Protein AF-A0A2D5YYV5-F1 (afdb_monomer)

pLDDT: mean 81.86, std 18.94, range [24.09, 98.69]

Secondary structure (DSSP, 8-state):
--------------------SSSS--SS---TT-PPPTTPPP----SS-THHHHHHHHHHHHHS----HHHHHHHHHHHSSSPBPHHHHHHHHHHHHHHHHHHHHHHHHHHHHTT-SSB-HHHHHHHHTTTEEEEE-TTS-EEEEETTS-EEEE-HHHHHHHHHSTHHHHHHHHHHHHHHHS-S-PPPPBPHHHHHHHHHHHHHHHHHHHHHHHHHHHHTT-SSB-HHHHHHHHHHHS-GGG---HHHHHHHHHHH--HHHHHHHHHHHHHHHHHHHHHHHHHH---HHHHHHHHHHHIIIIIS-SPPPS-HHHHHHHHHHHHHHHHHHHHHHHHHHHHHHHHTT-SEE-HHHHHHHHHHHS-EEE-TT--EEE-TTS-GGG-EEE-HHHHHHHHTTTHHHHHHHHHHTT----SSEE-HHHHHHHHHHHHHHHHHHHHHHHHHHHHSTT--S--HHHHHHHHHHHHHHHHHHHHS--------PPP---------SS-SEEE-HHHH----BB---HHHHHHHHHHHHH-S---SPPP-------EEEE-SSSSSSPEEEEEETTEEEEEEE-SSS-EEE-HHHH----B-TTSSB-EEEEEEEE-SSSSSS-EEEEEEESSPPEEEEEEETTEEEE-HHHH----TTSBEEEEEEE-SSSSSS-EEEEEE---GGGT----S-TT---SPPPEEEEE-STT-EEE--TTTS----SEEEEEEEE-SS-SSS-EEEEEEEES--EEEEE-STT-EEE-HHHHT------B---EEE-TTSSSSPEEEE-BEEE----S-----BTTB-----HHHHHTPPEEE--EEEEEE-TTSS--EEEE---BTTTTS-S-SEEEEEEE-SSSSSS-EEEEEE---TT-TT-----EE-TTSPEEP-------EE-EEEEE-SSSEEE-HHHHS---EE-EEEEEEE-SSSSSS-EEEEEEBTSB-EEEEE----TTSEEEEEEEE--GGGT--TT-TT-EEEEE-GGG-EEEEE--SSBTTTEE--SSEEEEEET-S-EEEEEE-TTS-EEEEEEEPSSEEEEEETT-SSPEETT--------

Solvent-accessible surface area (backbone atoms only — not comparable to full-atom values): 56482 Å² total; per-residue (Å²): 135,86,90,90,82,86,90,84,92,80,90,85,80,86,90,84,81,89,87,90,85,85,87,88,84,85,88,84,79,94,72,97,81,78,84,82,78,92,81,76,81,85,80,92,81,66,89,90,67,73,54,46,57,54,49,52,48,37,55,51,26,38,75,44,70,61,72,49,50,65,60,44,58,46,52,53,36,43,73,15,61,38,37,62,34,70,63,21,57,53,48,48,52,51,55,52,29,35,46,49,52,49,47,46,47,53,14,22,53,47,17,53,74,71,71,40,86,44,18,36,32,89,37,37,50,74,56,44,60,68,33,36,48,78,49,76,45,96,87,65,28,39,37,40,39,24,72,72,69,43,71,43,79,40,49,62,63,59,51,53,58,54,68,64,46,66,55,49,54,39,33,51,51,37,47,50,37,49,44,58,24,33,69,58,91,63,60,49,51,58,38,65,51,21,48,50,45,51,31,56,49,47,48,55,51,50,54,48,22,46,51,48,15,28,55,48,20,62,73,72,56,40,52,36,27,38,44,67,49,40,48,54,26,37,61,48,42,47,59,78,91,55,66,63,71,59,67,67,47,53,54,37,32,56,72,47,46,46,73,66,32,51,55,57,37,49,48,53,47,56,48,50,47,53,42,49,49,51,16,30,49,59,58,63,68,66,55,75,71,57,53,55,54,48,51,55,50,40,44,29,66,54,32,18,66,36,50,61,52,90,48,68,68,60,40,49,50,35,52,51,50,50,54,55,48,47,27,51,47,37,41,50,42,54,51,44,9,35,51,45,16,51,74,72,63,41,54,49,19,44,50,66,25,27,51,54,23,36,42,67,62,57,35,61,49,69,51,97,76,51,29,36,34,32,30,72,56,46,58,78,93,68,38,46,76,44,51,34,66,49,46,46,72,47,53,69,68,35,52,33,50,53,33,44,51,59,22,64,79,67,56,73,94,66,86,43,37,65,34,56,62,14,49,37,48,48,32,43,46,38,39,51,50,60,35,48,42,40,30,45,16,26,51,60,37,68,72,37,90,83,57,80,49,64,48,59,67,34,50,60,48,21,56,54,48,51,52,48,45,32,54,51,30,74,69,36,63,78,57,68,72,74,59,67,51,36,59,39,54,90,78,82,72,76,82,81,90,70,48,39,25,42,83,39,27,88,74,20,56,62,75,58,57,24,37,72,27,67,68,61,51,47,50,53,53,52,56,63,76,71,49,98,64,89,58,65,61,51,72,82,63,76,71,55,21,8,24,26,29,36,53,56,51,70,84,78,38,46,20,41,42,39,34,10,15,77,39,69,44,37,30,44,44,72,42,68,42,42,36,45,82,43,39,83,77,16,52,73,75,53,71,37,100,83,81,45,48,44,42,31,24,16,45,41,81,45,38,53,65,58,80,82,41,46,20,41,38,33,29,17,42,52,33,55,34,43,33,29,42,41,76,52,76,48,23,39,44,84,38,37,93,69,18,55,75,48,34,64,71,35,30,43,25,20,51,33,39,38,39,62,72,51,70,19,43,46,19,44,37,40,29,17,44,24,45,51,93,81,69,49,74,88,56,93,44,55,77,23,57,85,30,36,55,20,42,35,28,44,50,77,52,84,57,26,36,41,79,55,28,86,85,14,61,60,48,52,26,22,23,24,35,12,28,33,64,45,50,64,78,72,79,64,43,48,19,40,40,40,26,9,43,33,4,41,26,39,33,31,43,50,74,51,91,65,31,36,45,77,43,12,81,74,29,66,57,41,59,53,42,31,19,24,14,33,27,76,43,43,52,58,65,80,80,42,62,19,40,37,34,28,13,48,40,74,76,60,94,60,70,86,88,63,78,66,49,103,87,38,75,82,72,73,55,37,68,40,47,33,68,38,52,66,31,34,45,32,43,44,30,38,54,39,45,98,85,81,49,75,69,34,50,37,78,43,73,54,30,60,27,43,51,29,62,64,41,48,32,28,15,38,51,73,44,42,56,76,19,54,43,40,65,23,42,43,36,30,6,25,40,63,85,64,38,46,53,39,34,78,50,76,47,86,42,102,80,79,53,76,51,76,52,68,75,75,54,54,58,27,50,21,39,33,28,42,48,44,88,31,23,32,39,74,37,23,83,61,30,48,69,42,48,72,31,24,25,39,10,51,29,53,45,45,39,49,71,80,72,45,45,22,41,42,35,35,17,57,77,35,57,39,45,33,30,42,56,64,55,84,47,96,74,33,24,23,36,36,40,36,57,33,36,41,49,96,71,23,20,28,34,63,30,44,60,20,36,38,43,36,40,42,63,99,76,43,55,46,67,49,65,29,52,42,28,32,19,18,24,10,16,52,41,64,54,45,77,40,25,44,18,77,38,75,41,32,32,41,37,38,36,39,44,63,63,52,79,50,78,49,71,72,44,60,49,75,40,46,34,41,40,49,75,92,57,96,67,72,42,55,70,93,60,82,84,79,78,81,86,127

Radius of gyration: 33.32 Å; Cα contacts (8 Å, |Δi|>4): 2437; chains: 1; bounding box: 84×85×121 Å

Foldseek 3Di:
DDDDDDDDDDDDDDDDDDDDDPDPDPPDDDDPDDDDDPDDDDDPPDPDDLPQLLVVLLVLCLVFPVDFDVLLQLLLCQLFLFHADPQQVQLLLVLLLLLLLLLQQQLLVVCVVVVHLARAQVSRVVVLVQQWDWDADPVRWIWIAGPLGDIDTHHPLSLVSLLSDCSSSLSNLLNQLLLLLLQDDRGRHHHNRRSVNSSSSSSVLSSQLSHQLSVVCLVVLPLHSYNVSSVVSSCSRGPPVSGDDVVVSQVSSLVNGDPVSLVSSQVSLVSVLVSSLVSLCSLQVDDPVVLVVLVLVLLCVAQQVAAADPDPVQSVVQVVLLLVVLLVVLLQLVVQLLVQCVVVSGQARGQVSSVVSLCLQFNWDADSQRWIWTLVLDDPVLIDTRGVVSLCSQVSNSSLSVSNVVNVVPDDDRRHHYRSNSSSSSSSSSSVVSRQQSNQLSVVQVVDPPHRHRGSVSSVVSSVSSRVSSVCSVVRPPPPQPCLFQDDDADPDPPPDAFQKDFCCVVQQFFDAAEAAPVVVVVQVVVVVPDPDPQAFGAFDDQAWAKEWAPQQVPPFIWIWIDHNQGIWTWDFPLASHTDTCPVVQADDQQDPVRGGFRWHFWFWADQQLPPHIWIWTWTAQWQTWTWDGPHRNHTDTCRVQQARTRHQFAWADKFWDDQALLQGIKIKTATQARPSVPDHWDQDFATQRGFFIWTWDRPHPNYTDTPPVQQQSRRRARFFEKWWAQQFPPLGIWIWTDHLAHWTFTWDRPHPSHTDTCCVQQVRGTRFRWQFWEWFQRSLLQGIKIKTWGKDWDDPPDSPDPDDPPDDDRDRLVSLQSIRIHTFIWTWHFDQPPSGGRHIDTDQLERSGRGNQEQWNWKYWDDQQLAQHIWMKTAYFDDQRGSSHGFDFDCDPVRDGDGDGPGSGWDWIWTFDCHPSGGHTCLVSNNNTDIFQWHYKEWDSRNLLQGIWMWTHGHRGGIITMDGDSRDPQKFKEKEFEAEDSVLSHHGRQQQKKKWKDFPPGRTTIDGQISGGIRSYYYYSIDMHRDRNGQFMKMWIQTSSRDIDIDTRDGTPWYWYYYPPDPDTDTPPDDDPPDDD

Sequence (1078 aa):
MNRHHVAGNHRIASGRAVLWIAVVLAAAGADASAQPPEGAPPGLMIGSDPTAILVELYKLESSRDPKCHSTASRFEGFICGTSLSVDARERRFDLQKELIRKLWIGASRRAATARQPFVSDVHVQPLVDRVLTQSAAESGEKLIKFQTGLEVAISPVREEQYASIAYALRAQLSVQQDFFMSGGDVPLTLEEGGVNALRQAVDAVTLSVLLTADQQARIDNQPQITAETLEKAWRLAVPADLSFDDEAFETKLVQESNEQMRTDGARIVLGIINQKMQSYAKYNAIDPAQRNALLIRNLRQFYARYPLSEDPQRNQQVVQAYQLTVQAFARRLIVEAAMNAERDHRTLIRAGDAEAAVETLIPQTIDDFEDIHVFTKLARDQRLTLEAYDCDSLRDFGFHWEWMYGALSKMPDVKQHLDPFSAEIIAEGISQYAVLLPRMAGMLARQRRDASELTLQHIELAVREIKKCAEDHHNAPERPDGDTKIVSTTSEAPITGDAYFTDVTDASGVTFIHRSCDWLNDFRRKWIGNVSKIDTGGIPTFSGGGIAAEDIDGDGDMDLLMLGGKGLALMLNDGSGNFTDATTESGLDLTNDLDTTSEARQPIIADFDNDGIQDVLITCVGEDHRLFRGVGEARFEDATSSAGLGGNGLIGGPATVFDFDNDGLLDVYIGYFGHYLQGAIPTLDRNNTNALPNRLFRNEGNLQFKDVTAGSGADDPGWTQALAHVDFDRDGLQDLIVANDFGRNAFLRNLGGGKFENLSPRFGIHAAYHSMNVGTTDLNRDGFPDVYISNIATLIKDSRYRLPNVNTPMKLDPKALGDMLVKESDMLYMSQSPDGELLAYQPSDNIERGTMSTGWAWDAEFLDFDNDGDDDLYVVNGANEYSVYFYMVQEETPDDTSVHHYVAHDREMNVFFVNQGGKLINRTVESGAGFAGNSRSTAYLDFDNDGDLDIAVNNFHAPATILRNNTGRPDRGWLSVRLIGDQAQGVNRDAIGARLELTGPDGLAVTREIQGGSGFLSMNPKTQHFGLGGAETVNLTVTWPNGDDQTFNDLQPDRAYTIQIGEDQPRVAGAPVVTNQE

Nearest PDB structures (foldseek):
  9etn-assembly1_A  TM=7.531E-01  e=4.654E-24  Mus musculus
  6ae8-assembly2_B  TM=5.521E-01  e=2.174E-03  Saccharomyces cerevisiae S288C
  7ybf-assembly2_B  TM=5.706E-01  e=3.318E-03  Schizosaccharomyces pombe
  1f1e-assembly1_A-2  TM=6.571E-01  e=3.019E-02  Methanopyrus kandleri
  4ikz-assembly1_A  TM=1.197E-01  e=2.621E-01  Geobacillus kaustophilus

Mean predicted aligned error: 12.0 Å

Structure (mmCIF, N/CA/C/O backbone):
data_AF-A0A2D5YYV5-F1
#
_entry.id   AF-A0A2D5YYV5-F1
#
loop_
_atom_site.group_PDB
_atom_site.id
_atom_site.type_symbol
_atom_site.label_atom_id
_atom_site.label_alt_id
_atom_site.label_comp_id
_atom_site.label_asym_id
_atom_site.label_entity_id
_atom_site.label_seq_id
_atom_site.pdbx_PDB_ins_code
_atom_site.Cartn_x
_atom_site.Cartn_y
_atom_site.Cartn_z
_atom_site.occupancy
_atom_site.B_iso_or_equiv
_atom_site.auth_seq_id
_atom_site.auth_comp_id
_atom_site.auth_asym_id
_atom_site.auth_atom_id
_atom_site.pdbx_PDB_model_num
ATOM 1 N N . MET A 1 1 ? 22.714 54.330 -63.414 1.00 30.06 1 MET A N 1
ATOM 2 C CA . MET A 1 1 ? 23.754 55.383 -63.369 1.00 30.06 1 MET A CA 1
ATOM 3 C C . MET A 1 1 ? 24.703 55.066 -62.220 1.00 30.06 1 MET A C 1
ATOM 5 O O . MET A 1 1 ? 24.202 54.709 -61.167 1.00 30.06 1 MET A O 1
ATOM 9 N N . ASN A 1 2 ? 26.016 55.198 -62.473 1.00 28.48 2 ASN A N 1
ATOM 10 C CA . ASN A 1 2 ? 27.190 55.138 -61.566 1.00 28.48 2 ASN A CA 1
ATOM 11 C C . ASN A 1 2 ? 27.494 53.767 -60.916 1.00 28.48 2 ASN A C 1
ATOM 13 O O . ASN A 1 2 ? 26.729 53.331 -60.072 1.00 28.48 2 ASN A O 1
ATOM 17 N N . ARG A 1 3 ? 28.471 52.930 -61.325 1.00 26.53 3 ARG A N 1
ATOM 18 C CA . ARG A 1 3 ? 29.924 52.997 -61.683 1.00 26.53 3 ARG A CA 1
ATOM 19 C C . ARG A 1 3 ? 30.931 53.166 -60.522 1.00 26.53 3 ARG A C 1
ATOM 21 O O . ARG A 1 3 ? 30.872 54.163 -59.815 1.00 26.53 3 ARG A O 1
ATOM 28 N N . HIS A 1 4 ? 31.930 52.258 -60.569 1.00 29.58 4 HIS A N 1
ATOM 29 C CA . HIS A 1 4 ? 33.327 52.244 -60.049 1.00 29.58 4 HIS A CA 1
ATOM 30 C C . HIS A 1 4 ? 33.581 51.397 -58.785 1.00 29.58 4 HIS A C 1
ATOM 32 O O . HIS A 1 4 ? 32.769 51.439 -57.877 1.00 29.58 4 HIS A O 1
ATOM 38 N N . HIS A 1 5 ? 34.673 50.628 -58.606 1.00 29.86 5 HIS A N 1
ATOM 39 C CA . HIS A 1 5 ? 35.830 50.150 -59.408 1.00 29.86 5 HIS A CA 1
ATOM 40 C C . HIS A 1 5 ? 36.449 48.947 -58.620 1.00 29.86 5 HIS A C 1
ATOM 42 O O . HIS A 1 5 ? 36.472 48.999 -57.401 1.00 29.86 5 HIS A O 1
ATOM 48 N N . VAL A 1 6 ? 36.722 47.784 -59.236 1.00 28.12 6 VAL A N 1
ATOM 49 C CA . VAL A 1 6 ? 38.040 47.198 -59.632 1.00 28.12 6 VAL A CA 1
ATOM 50 C C . VAL A 1 6 ? 38.978 46.636 -58.526 1.00 28.12 6 VAL A C 1
ATOM 52 O O . VAL A 1 6 ? 39.610 47.383 -57.796 1.00 28.12 6 VAL A O 1
ATOM 55 N N . ALA A 1 7 ? 39.118 45.297 -58.591 1.00 26.44 7 ALA A N 1
ATOM 56 C CA . ALA A 1 7 ? 40.290 44.394 -58.495 1.00 26.44 7 ALA A CA 1
ATOM 57 C C . ALA A 1 7 ? 41.169 44.242 -57.231 1.00 26.44 7 ALA A C 1
ATOM 59 O O . ALA A 1 7 ? 41.751 45.191 -56.721 1.00 26.44 7 ALA A O 1
ATOM 60 N N . GLY A 1 8 ? 41.426 42.965 -56.892 1.00 24.55 8 GLY A N 1
ATOM 61 C CA . GLY A 1 8 ? 42.580 42.494 -56.114 1.00 24.55 8 GLY A CA 1
ATOM 62 C C . GLY A 1 8 ? 42.537 40.980 -55.827 1.00 24.55 8 GLY A C 1
ATOM 63 O O . GLY A 1 8 ? 41.692 40.525 -55.071 1.00 24.55 8 GLY A O 1
ATOM 64 N N . ASN A 1 9 ? 43.435 40.208 -56.450 1.00 27.58 9 ASN A N 1
ATOM 65 C CA . ASN A 1 9 ? 43.650 38.758 -56.281 1.00 27.58 9 ASN A CA 1
ATOM 66 C C . ASN A 1 9 ? 44.029 38.349 -54.839 1.00 27.58 9 ASN A C 1
ATOM 68 O O . ASN A 1 9 ? 44.859 39.024 -54.243 1.00 27.58 9 ASN A O 1
ATOM 72 N N . HIS A 1 10 ? 43.575 37.178 -54.357 1.00 25.20 10 HIS A N 1
ATOM 73 C CA . HIS A 1 10 ? 44.430 36.008 -54.050 1.00 25.20 10 HIS A CA 1
ATOM 74 C C . HIS A 1 10 ? 43.665 34.839 -53.379 1.00 25.20 10 HIS A C 1
ATOM 76 O O . HIS A 1 10 ? 42.913 35.021 -52.433 1.00 25.20 10 HIS A O 1
ATOM 82 N N . ARG A 1 11 ? 43.915 33.635 -53.924 1.00 30.14 11 ARG A N 1
ATOM 83 C CA . ARG A 1 11 ? 43.777 32.255 -53.400 1.00 30.14 11 ARG A CA 1
ATOM 84 C C . ARG A 1 11 ? 43.107 32.055 -52.026 1.00 30.14 11 ARG A C 1
ATOM 86 O O . ARG A 1 11 ? 43.686 32.408 -51.006 1.00 30.14 11 ARG A O 1
ATOM 93 N N . ILE A 1 12 ? 42.004 31.297 -52.013 1.00 25.67 12 ILE A N 1
ATOM 94 C CA . ILE A 1 12 ? 41.447 30.649 -50.815 1.00 25.67 12 ILE A CA 1
ATOM 95 C C . ILE A 1 12 ? 41.548 29.128 -50.978 1.00 25.67 12 ILE A C 1
ATOM 97 O O . ILE A 1 12 ? 41.118 28.564 -51.984 1.00 25.67 12 ILE A O 1
ATOM 101 N N . ALA A 1 13 ? 42.169 28.503 -49.980 1.00 25.12 13 ALA A N 1
ATOM 102 C CA . ALA A 1 13 ? 42.233 27.072 -49.745 1.00 25.12 13 ALA A CA 1
ATOM 103 C C . ALA A 1 13 ? 41.055 26.616 -48.864 1.00 25.12 13 ALA A C 1
ATOM 105 O O . ALA A 1 13 ? 40.520 27.401 -48.086 1.00 25.12 13 ALA A O 1
ATOM 106 N N . SER A 1 14 ? 40.734 25.322 -48.982 1.00 25.72 14 SER A N 1
ATOM 107 C CA . SER A 1 14 ? 39.931 24.484 -48.073 1.00 25.72 14 SER A CA 1
ATOM 108 C C . SER A 1 14 ? 38.509 24.950 -47.744 1.00 25.72 14 SER A C 1
ATOM 110 O O . SER A 1 14 ? 38.279 25.769 -46.859 1.00 25.72 14 SER A O 1
ATOM 112 N N . GLY A 1 15 ? 37.543 24.317 -48.414 1.00 27.36 15 GLY A N 1
ATOM 113 C CA . GLY A 1 15 ? 36.145 24.299 -48.010 1.00 27.36 15 GLY A CA 1
ATOM 114 C C . GLY A 1 15 ? 35.883 23.270 -46.909 1.00 27.36 15 GLY A C 1
ATOM 115 O O . GLY A 1 15 ? 36.328 22.129 -46.995 1.00 27.36 15 GLY A O 1
ATOM 116 N N . ARG A 1 16 ? 35.123 23.688 -45.899 1.00 30.28 16 ARG A N 1
ATOM 117 C CA . ARG A 1 16 ? 34.275 22.859 -45.035 1.00 30.28 16 ARG A CA 1
ATOM 118 C C . ARG A 1 16 ? 33.257 23.796 -44.398 1.00 30.28 16 ARG A C 1
ATOM 120 O O . ARG A 1 16 ? 33.619 24.559 -43.514 1.00 30.28 16 ARG A O 1
ATOM 127 N N . ALA A 1 17 ? 32.028 23.762 -44.897 1.00 27.72 17 ALA A N 1
ATOM 128 C CA . ALA A 1 17 ? 30.786 24.024 -44.172 1.00 27.72 17 ALA A CA 1
ATOM 129 C C . ALA A 1 17 ? 29.640 24.111 -45.188 1.00 27.72 17 ALA A C 1
ATOM 131 O O . ALA A 1 17 ? 29.809 24.666 -46.270 1.00 27.72 17 ALA A O 1
ATOM 132 N N . VAL A 1 18 ? 28.467 23.649 -44.758 1.00 27.78 18 VAL A N 1
ATOM 133 C CA . VAL A 1 18 ? 27.148 23.903 -45.356 1.00 27.78 18 VAL A CA 1
ATOM 134 C C . VAL A 1 18 ? 26.774 23.021 -46.558 1.00 27.78 18 VAL A C 1
ATOM 136 O O . VAL A 1 18 ? 26.961 23.411 -47.702 1.00 27.78 18 VAL A O 1
ATOM 139 N N . LEU A 1 19 ? 26.175 21.855 -46.279 1.00 24.09 19 LEU A N 1
ATOM 140 C CA . LEU A 1 19 ? 24.892 21.411 -46.862 1.00 24.09 19 LEU A CA 1
ATOM 141 C C . LEU A 1 19 ? 24.504 20.041 -46.263 1.00 24.09 19 LEU A C 1
ATOM 143 O O . LEU A 1 19 ? 24.960 19.007 -46.734 1.00 24.09 19 LEU A O 1
ATOM 147 N N . TRP A 1 20 ? 23.668 20.020 -45.225 1.00 25.86 20 TRP A N 1
ATOM 148 C CA . TRP A 1 20 ? 22.994 18.800 -44.752 1.00 25.86 20 TRP A CA 1
ATOM 149 C C . TRP A 1 20 ? 21.577 19.164 -44.300 1.00 25.86 20 TRP A C 1
ATOM 151 O O . TRP A 1 20 ? 21.345 19.370 -43.116 1.00 25.86 20 TRP A O 1
ATOM 161 N N . ILE A 1 21 ? 20.657 19.336 -45.263 1.00 29.77 21 ILE A N 1
ATOM 162 C CA . ILE A 1 21 ? 19.220 19.599 -45.010 1.00 29.77 21 ILE A CA 1
ATOM 163 C C . ILE A 1 21 ? 18.253 18.824 -45.949 1.00 29.77 21 ILE A C 1
ATOM 165 O O . ILE A 1 21 ? 17.054 18.881 -45.734 1.00 29.77 21 ILE A O 1
ATOM 169 N N . ALA A 1 22 ? 18.671 18.024 -46.941 1.00 24.95 22 ALA A N 1
ATOM 170 C CA . ALA A 1 22 ? 17.722 17.596 -47.998 1.00 24.95 22 ALA A CA 1
ATOM 171 C C . ALA A 1 22 ? 17.535 16.082 -48.268 1.00 24.95 22 ALA A C 1
ATOM 173 O O . ALA A 1 22 ? 17.058 15.745 -49.346 1.00 24.95 22 ALA A O 1
ATOM 174 N N . VAL A 1 23 ? 17.866 15.157 -47.351 1.00 27.25 23 VAL A N 1
ATOM 175 C CA . VAL A 1 23 ? 17.807 13.695 -47.649 1.00 27.25 23 VAL A CA 1
ATOM 176 C C . VAL A 1 23 ? 16.907 12.872 -46.697 1.00 27.25 23 VAL A C 1
ATOM 178 O O . VAL A 1 23 ? 17.036 11.662 -46.611 1.00 27.25 23 VAL A O 1
ATOM 181 N N . VAL A 1 24 ? 15.913 13.479 -46.032 1.00 28.88 24 VAL A N 1
ATOM 182 C CA . VAL A 1 24 ? 14.883 12.734 -45.254 1.00 28.88 24 VAL A CA 1
ATOM 183 C C . VAL A 1 24 ? 13.462 13.188 -45.630 1.00 28.88 24 VAL A C 1
ATOM 185 O O . VAL A 1 24 ? 12.646 13.520 -44.780 1.00 28.88 24 VAL A O 1
ATOM 188 N N . LEU A 1 25 ? 13.162 13.261 -46.933 1.00 26.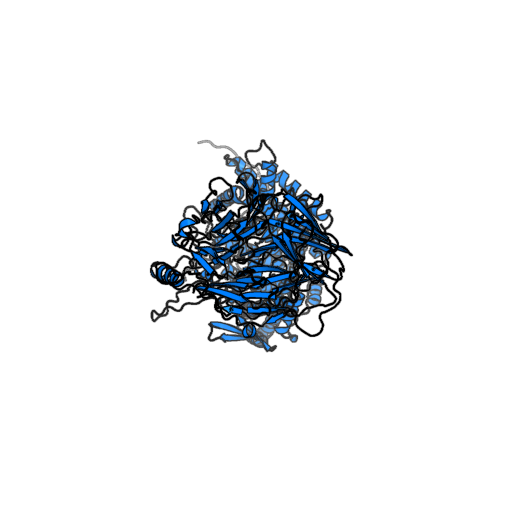41 25 LEU A N 1
ATOM 189 C CA . LEU A 1 25 ? 11.827 13.622 -47.453 1.00 26.41 25 LEU A CA 1
ATOM 190 C C . LEU A 1 25 ? 11.245 12.614 -48.464 1.00 26.41 25 LEU A C 1
ATOM 192 O O . LEU A 1 25 ? 10.357 12.959 -49.234 1.00 26.41 25 LEU A O 1
ATOM 196 N N . ALA A 1 26 ? 11.685 11.354 -48.461 1.00 26.98 26 ALA A N 1
ATOM 197 C CA . ALA A 1 26 ? 11.131 10.335 -49.364 1.00 26.98 26 ALA A CA 1
ATOM 198 C C . ALA A 1 26 ? 10.839 8.994 -48.670 1.00 26.98 26 ALA A C 1
ATOM 200 O O . ALA A 1 26 ? 11.216 7.938 -49.166 1.00 26.98 26 ALA A O 1
ATOM 201 N N . ALA A 1 27 ? 10.154 9.031 -47.524 1.00 28.66 27 ALA A N 1
ATOM 202 C CA . ALA A 1 27 ? 9.586 7.834 -46.899 1.00 28.66 27 ALA A CA 1
ATOM 203 C C . ALA A 1 27 ? 8.212 8.122 -46.265 1.00 28.66 27 ALA A C 1
ATOM 205 O O . ALA A 1 27 ? 7.997 7.885 -45.083 1.00 28.66 27 ALA A O 1
ATOM 206 N N . ALA A 1 28 ? 7.286 8.673 -47.054 1.00 29.97 28 ALA A N 1
ATOM 207 C CA . ALA A 1 28 ? 5.845 8.612 -46.798 1.00 29.97 28 ALA A CA 1
ATOM 208 C C . ALA A 1 28 ? 5.089 9.012 -48.076 1.00 29.97 28 ALA A C 1
ATOM 210 O O . ALA A 1 28 ? 4.964 10.195 -48.381 1.00 29.97 28 ALA A O 1
ATOM 211 N N . GLY A 1 29 ? 4.601 8.036 -48.842 1.00 25.83 29 GLY A N 1
ATOM 212 C CA . GLY A 1 29 ? 3.707 8.293 -49.972 1.00 25.83 29 GLY A CA 1
ATOM 213 C C . GLY A 1 29 ? 3.746 7.184 -51.009 1.00 25.83 29 GLY A C 1
ATOM 214 O O . GLY A 1 29 ? 4.640 7.142 -51.847 1.00 25.83 29 GLY A O 1
ATOM 215 N N . ALA A 1 30 ? 2.773 6.283 -50.950 1.00 27.55 30 ALA A N 1
ATOM 216 C CA . ALA A 1 30 ? 2.517 5.336 -52.020 1.00 27.55 30 ALA A CA 1
ATOM 217 C C . ALA A 1 30 ? 2.065 6.082 -53.291 1.00 27.55 30 ALA A C 1
ATOM 219 O O . ALA A 1 30 ? 1.007 6.701 -53.277 1.00 27.55 30 ALA A O 1
ATOM 220 N N . ASP A 1 31 ? 2.841 5.987 -54.374 1.00 24.48 31 ASP A N 1
ATOM 221 C CA . ASP A 1 31 ? 2.311 5.781 -55.730 1.00 24.48 31 ASP A CA 1
ATOM 222 C C . ASP A 1 31 ? 3.393 5.140 -56.623 1.00 24.48 31 ASP A C 1
ATOM 224 O O . ASP A 1 31 ? 4.500 5.658 -56.787 1.00 24.48 31 ASP A O 1
ATOM 228 N N . ALA A 1 32 ? 3.097 3.964 -57.168 1.00 27.33 32 ALA A N 1
ATOM 229 C CA . ALA A 1 32 ? 4.041 3.124 -57.895 1.00 27.33 32 ALA A CA 1
ATOM 230 C C . ALA A 1 32 ? 4.050 3.466 -59.396 1.00 27.33 32 ALA A C 1
ATOM 232 O O . ALA A 1 32 ? 3.541 2.684 -60.192 1.00 27.33 32 ALA A O 1
ATOM 233 N N . SER A 1 33 ? 4.598 4.617 -59.822 1.00 25.77 33 SER A N 1
ATOM 234 C CA . SER A 1 33 ? 4.831 4.856 -61.270 1.00 25.77 33 SER A CA 1
ATOM 235 C C . SER A 1 33 ? 5.792 5.986 -61.703 1.00 25.77 33 SER A C 1
ATOM 237 O O . SER A 1 33 ? 5.873 6.254 -62.902 1.00 25.77 33 SER A O 1
ATOM 239 N N . ALA A 1 34 ? 6.578 6.630 -60.831 1.00 25.55 34 ALA A N 1
ATOM 240 C CA . ALA A 1 34 ? 7.476 7.720 -61.260 1.00 25.55 34 ALA A CA 1
ATOM 241 C C . ALA A 1 34 ? 8.972 7.345 -61.195 1.00 25.55 34 ALA A C 1
ATOM 243 O O . ALA A 1 34 ? 9.479 6.954 -60.147 1.00 25.55 34 ALA A O 1
ATOM 244 N N . GLN A 1 35 ? 9.686 7.474 -62.323 1.00 27.08 35 GLN A N 1
ATOM 245 C CA . GLN A 1 35 ? 11.141 7.264 -62.405 1.00 27.08 35 GLN A CA 1
ATOM 246 C C . GLN A 1 35 ? 11.941 8.376 -61.690 1.00 27.08 35 GLN A C 1
ATOM 248 O O . GLN A 1 35 ? 11.499 9.527 -61.672 1.00 27.08 35 GLN A O 1
ATOM 253 N N . PRO A 1 36 ? 13.126 8.053 -61.126 1.00 26.86 36 PRO A N 1
ATOM 254 C CA . PRO A 1 36 ? 13.919 8.979 -60.316 1.00 26.86 36 PRO A CA 1
ATOM 255 C C . PRO A 1 36 ? 14.567 10.100 -61.153 1.00 26.86 36 PRO A C 1
ATOM 257 O O . PRO A 1 36 ? 14.904 9.874 -62.318 1.00 26.86 36 PRO A O 1
ATOM 260 N N . PRO A 1 37 ? 14.787 11.299 -60.577 1.00 26.77 37 PRO A N 1
ATOM 261 C CA . PRO A 1 37 ? 15.404 12.413 -61.288 1.00 26.77 37 PRO A CA 1
ATOM 262 C C . PRO A 1 37 ? 16.908 12.185 -61.507 1.00 26.77 37 PRO A C 1
ATOM 264 O O . PRO A 1 37 ? 17.625 11.695 -60.632 1.00 26.77 37 PRO A O 1
ATOM 267 N N . GLU A 1 38 ? 17.384 12.558 -62.696 1.00 26.98 38 GLU A N 1
ATOM 268 C CA . GLU A 1 38 ? 18.781 12.432 -63.123 1.00 26.98 38 GLU A CA 1
ATOM 269 C C . GLU A 1 38 ? 19.723 13.279 -62.250 1.00 26.98 38 GLU A C 1
ATOM 271 O O . GLU A 1 38 ? 19.565 14.496 -62.144 1.00 26.98 38 GLU A O 1
ATOM 276 N N . GLY A 1 39 ? 20.735 12.634 -61.652 1.00 31.20 39 GLY A N 1
ATOM 277 C CA . GLY A 1 39 ? 21.819 13.313 -60.925 1.00 31.20 39 GLY A CA 1
ATOM 278 C C . GLY A 1 39 ? 22.255 12.700 -59.588 1.00 31.20 39 GLY A C 1
ATOM 279 O O . GLY A 1 39 ? 23.102 13.289 -58.919 1.00 31.20 39 GLY A O 1
ATOM 280 N N . ALA A 1 40 ? 21.722 11.543 -59.178 1.00 27.34 40 ALA A N 1
ATOM 281 C CA . ALA A 1 40 ? 22.154 10.859 -57.955 1.00 27.34 40 ALA A CA 1
ATOM 282 C C . ALA A 1 40 ? 23.620 10.367 -58.059 1.00 27.34 40 ALA A C 1
ATOM 284 O O . ALA A 1 40 ? 23.957 9.675 -59.026 1.00 27.34 40 ALA A O 1
ATOM 285 N N . PRO A 1 41 ? 24.506 10.685 -57.093 1.00 27.22 41 PRO A N 1
ATOM 286 C CA . PRO A 1 41 ? 25.832 10.086 -57.044 1.00 27.22 41 PRO A CA 1
ATOM 287 C C . PRO A 1 41 ? 25.725 8.590 -56.686 1.00 27.22 41 PRO A C 1
ATOM 289 O O . PRO A 1 41 ? 24.810 8.192 -55.962 1.00 27.22 41 PRO A O 1
ATOM 292 N N . PRO A 1 42 ? 26.633 7.737 -57.187 1.00 27.38 42 PRO A N 1
ATOM 293 C CA . PRO A 1 42 ? 26.478 6.294 -57.110 1.00 27.38 42 PRO A CA 1
ATOM 294 C C . PRO A 1 42 ? 26.881 5.751 -55.733 1.00 27.38 42 PRO A C 1
ATOM 296 O O . PRO A 1 42 ? 28.001 5.978 -55.288 1.00 27.38 42 PRO A O 1
ATOM 299 N N . GLY A 1 43 ? 25.985 4.965 -55.129 1.00 27.64 43 GLY A N 1
ATOM 300 C CA . GLY A 1 43 ? 26.300 3.871 -54.204 1.00 27.64 43 GLY A CA 1
ATOM 301 C C . GLY A 1 43 ? 26.783 4.245 -52.799 1.00 27.64 43 GLY A C 1
ATOM 302 O O . GLY A 1 43 ? 27.980 4.351 -52.562 1.00 27.64 43 GLY A O 1
ATOM 303 N N . LEU A 1 44 ? 25.861 4.255 -51.832 1.00 27.77 44 LEU A N 1
ATOM 304 C CA . LEU A 1 44 ? 26.160 3.843 -50.456 1.00 27.77 44 LEU A CA 1
ATOM 305 C C . LEU A 1 44 ? 25.403 2.536 -50.172 1.00 27.77 44 LEU A C 1
ATOM 307 O O . LEU A 1 44 ? 24.432 2.487 -49.434 1.00 27.77 44 LEU A O 1
ATOM 311 N N . MET A 1 45 ? 25.834 1.480 -50.862 1.00 29.73 45 MET A N 1
ATOM 312 C CA . MET A 1 45 ? 25.653 0.098 -50.426 1.00 29.73 45 MET A CA 1
ATOM 313 C C . MET A 1 45 ? 27.003 -0.310 -49.846 1.00 29.73 45 MET A C 1
ATOM 315 O O . MET A 1 45 ? 27.967 -0.470 -50.597 1.00 29.73 45 MET A O 1
ATOM 319 N N . ILE A 1 46 ? 27.094 -0.416 -48.524 1.00 27.64 46 ILE A N 1
ATOM 320 C CA . ILE A 1 46 ? 28.236 -1.027 -47.840 1.00 27.64 46 ILE A CA 1
ATOM 321 C C . ILE A 1 46 ? 27.666 -2.231 -47.088 1.00 27.64 46 ILE A C 1
ATOM 323 O O . ILE A 1 46 ? 26.632 -2.118 -46.438 1.00 27.64 46 ILE A O 1
ATOM 327 N N . GLY A 1 47 ? 28.279 -3.401 -47.285 1.00 33.28 47 GLY A N 1
ATOM 328 C CA . GLY A 1 47 ? 27.823 -4.673 -46.728 1.00 33.28 47 GLY A CA 1
ATOM 329 C C . GLY A 1 47 ? 27.656 -4.627 -45.206 1.00 33.28 47 GLY A C 1
ATOM 330 O O . GLY A 1 47 ? 28.443 -3.976 -44.527 1.00 33.28 47 GLY A O 1
ATOM 331 N N . SER A 1 48 ? 26.619 -5.334 -44.735 1.00 40.12 48 SER A N 1
ATOM 332 C CA . SER A 1 48 ? 26.129 -5.464 -43.349 1.00 40.12 48 SER A CA 1
ATOM 333 C C . SER A 1 48 ? 25.691 -4.156 -42.670 1.00 40.12 48 SER A C 1
ATOM 335 O O . SER A 1 48 ? 26.390 -3.635 -41.809 1.00 40.12 48 SER A O 1
ATOM 337 N N . ASP A 1 49 ? 24.507 -3.655 -43.034 1.00 49.59 49 ASP A N 1
ATOM 338 C CA . ASP A 1 49 ? 23.875 -2.461 -42.452 1.00 49.59 49 ASP A CA 1
ATOM 339 C C . ASP A 1 49 ? 22.774 -2.877 -41.432 1.00 49.59 49 ASP A C 1
ATOM 341 O O . ASP A 1 49 ? 21.996 -3.787 -41.737 1.00 49.59 49 ASP A O 1
ATOM 345 N N . PRO A 1 50 ? 22.677 -2.274 -40.224 1.00 55.62 50 PRO A N 1
ATOM 346 C CA . PRO A 1 50 ? 21.642 -2.523 -39.192 1.00 55.62 50 PRO A CA 1
ATOM 347 C C . PRO A 1 50 ? 20.190 -2.181 -39.599 1.00 55.62 50 PRO A C 1
ATOM 349 O O . PRO A 1 50 ? 19.314 -2.000 -38.750 1.00 55.62 50 PRO A O 1
ATOM 352 N N . THR A 1 51 ? 19.897 -2.084 -40.895 1.00 68.50 51 THR A N 1
ATOM 353 C CA . THR A 1 51 ? 18.681 -1.460 -41.420 1.00 68.50 51 THR A CA 1
ATOM 354 C C . THR A 1 51 ? 17.413 -2.222 -41.047 1.00 68.50 51 THR A C 1
ATOM 356 O O . THR A 1 51 ? 16.438 -1.588 -40.669 1.00 68.50 51 THR A O 1
ATOM 359 N N . ALA A 1 52 ? 17.402 -3.560 -41.101 1.00 82.62 52 ALA A N 1
ATOM 360 C CA . ALA A 1 52 ? 16.180 -4.332 -40.849 1.00 82.62 52 ALA A CA 1
ATOM 361 C C . ALA A 1 52 ? 15.683 -4.188 -39.399 1.00 82.62 52 ALA A C 1
ATOM 363 O O . ALA A 1 52 ? 14.506 -3.914 -39.182 1.00 82.62 52 ALA A O 1
ATOM 364 N N . ILE A 1 53 ? 16.580 -4.290 -38.410 1.00 90.19 53 ILE A N 1
ATOM 365 C CA . ILE A 1 53 ? 16.203 -4.175 -36.993 1.00 90.19 53 ILE A CA 1
ATOM 366 C C . ILE A 1 53 ? 15.778 -2.736 -36.664 1.00 90.19 53 ILE A C 1
ATOM 368 O O . ILE A 1 53 ? 14.754 -2.538 -36.016 1.00 90.19 53 ILE A O 1
ATOM 372 N N . LEU A 1 54 ? 16.506 -1.723 -37.158 1.00 87.88 54 LEU A N 1
ATOM 373 C CA . LEU A 1 54 ? 16.132 -0.312 -36.975 1.00 87.88 54 LEU A CA 1
ATOM 374 C C . LEU A 1 54 ? 14.801 0.039 -37.662 1.00 87.88 54 LEU A C 1
ATOM 376 O O . LEU A 1 54 ? 14.038 0.849 -37.137 1.00 87.88 54 LEU A O 1
ATOM 380 N N . VAL A 1 55 ? 14.503 -0.568 -38.816 1.00 86.81 55 VAL A N 1
ATOM 381 C CA . VAL A 1 55 ? 13.218 -0.409 -39.512 1.00 86.81 55 VAL A CA 1
ATOM 382 C C . VAL A 1 55 ? 12.081 -1.018 -38.698 1.00 86.81 55 VAL A C 1
ATOM 384 O O . VAL A 1 55 ? 11.065 -0.349 -38.529 1.00 86.81 55 VAL A O 1
ATOM 387 N N . GLU A 1 56 ? 12.239 -2.228 -38.157 1.00 88.56 56 GLU A N 1
ATOM 388 C CA . GLU A 1 56 ? 11.217 -2.830 -37.288 1.00 88.56 56 GLU A CA 1
ATOM 389 C C . GLU A 1 56 ? 11.041 -2.045 -35.984 1.00 88.56 56 GLU A C 1
ATOM 391 O O . GLU A 1 56 ? 9.911 -1.811 -35.557 1.00 88.56 56 GLU A O 1
ATOM 396 N N . LEU A 1 57 ? 12.133 -1.543 -35.400 1.00 88.38 57 LEU A N 1
ATOM 397 C CA . LEU A 1 57 ? 12.088 -0.670 -34.228 1.00 88.38 57 LEU A CA 1
ATOM 398 C C . LEU A 1 57 ? 11.298 0.613 -34.525 1.00 88.38 57 LEU A C 1
ATOM 400 O O . LEU A 1 57 ? 10.400 0.979 -33.770 1.00 88.38 57 LEU A O 1
ATOM 404 N N . TYR A 1 58 ? 11.560 1.257 -35.667 1.00 87.56 58 TYR A N 1
ATOM 405 C CA . TYR A 1 58 ? 10.780 2.403 -36.128 1.00 87.56 58 TYR A CA 1
ATOM 406 C C . TYR A 1 58 ? 9.315 2.040 -36.388 1.00 87.56 58 TYR A C 1
ATOM 408 O O . TYR A 1 58 ? 8.426 2.777 -35.969 1.00 87.56 58 TYR A O 1
ATOM 416 N N . LYS A 1 59 ? 9.022 0.925 -37.069 1.00 84.50 59 LYS A N 1
ATOM 417 C CA . LYS A 1 59 ? 7.641 0.482 -37.321 1.00 84.50 59 LYS A CA 1
ATOM 418 C C . LYS A 1 59 ? 6.885 0.306 -36.003 1.00 84.50 59 LYS A C 1
ATOM 420 O O . LYS A 1 59 ? 5.782 0.840 -35.880 1.00 84.50 59 LYS A O 1
ATOM 425 N N . LEU A 1 60 ? 7.484 -0.368 -35.023 1.00 83.88 60 LEU A N 1
ATOM 426 C CA . LEU A 1 60 ? 6.884 -0.619 -33.715 1.00 83.88 60 LEU A CA 1
ATOM 427 C C . LEU A 1 60 ? 6.671 0.688 -32.936 1.00 83.88 60 LEU A C 1
ATOM 429 O O . LEU A 1 60 ? 5.534 1.052 -32.653 1.00 83.88 60 LEU A O 1
ATOM 433 N N . GLU A 1 61 ? 7.730 1.453 -32.681 1.00 83.50 61 GLU A N 1
ATOM 434 C CA . GLU A 1 61 ? 7.667 2.642 -31.816 1.00 83.50 61 GLU A CA 1
ATOM 435 C C . GLU A 1 61 ? 6.985 3.856 -32.451 1.00 83.50 61 GLU A C 1
ATOM 437 O O . GLU A 1 61 ? 6.568 4.766 -31.745 1.00 83.50 61 GLU A O 1
ATOM 442 N N . SER A 1 62 ? 6.882 3.906 -33.780 1.00 79.38 62 SER A N 1
ATOM 443 C CA . SER A 1 62 ? 6.201 4.998 -34.483 1.00 79.38 62 SER A CA 1
ATOM 444 C C . SER A 1 62 ? 4.725 4.698 -34.775 1.00 79.38 62 SER A C 1
ATOM 446 O O . SER A 1 62 ? 3.984 5.594 -35.185 1.00 79.38 62 SER A O 1
ATOM 448 N N . SER A 1 63 ? 4.301 3.434 -34.659 1.00 69.94 63 SER A N 1
ATOM 449 C CA . SER A 1 63 ? 2.885 3.038 -34.720 1.00 69.94 63 SER A CA 1
ATOM 450 C C . SER A 1 63 ? 2.254 2.948 -33.331 1.00 69.94 63 SER A C 1
ATOM 452 O O . SER A 1 63 ? 1.062 3.222 -33.187 1.00 69.94 63 SER A O 1
ATOM 454 N N . ARG A 1 64 ? 3.061 2.612 -32.321 1.00 68.38 64 ARG A N 1
ATOM 455 C CA . ARG A 1 64 ? 2.734 2.660 -30.895 1.00 68.38 64 ARG A CA 1
ATOM 456 C C . ARG A 1 64 ? 3.322 3.934 -30.261 1.00 68.38 64 ARG A C 1
ATOM 458 O O . ARG A 1 64 ? 3.726 4.859 -30.961 1.00 68.38 64 ARG A O 1
ATOM 465 N N . ASP A 1 65 ? 3.296 4.005 -28.938 1.00 67.69 65 ASP A N 1
ATOM 466 C CA . ASP A 1 65 ? 3.966 5.037 -28.143 1.00 67.69 65 ASP A CA 1
ATOM 467 C C . ASP A 1 65 ? 5.472 4.715 -28.041 1.00 67.69 65 ASP A C 1
ATOM 469 O O . ASP A 1 65 ? 5.802 3.591 -27.645 1.00 67.69 65 ASP A O 1
ATOM 473 N N . PRO A 1 66 ? 6.392 5.626 -28.423 1.00 75.62 66 PRO A N 1
ATOM 474 C CA . PRO A 1 66 ? 7.830 5.402 -28.315 1.00 75.62 66 PRO A CA 1
ATOM 475 C C . PRO A 1 66 ? 8.261 5.373 -26.843 1.00 75.62 66 PRO A C 1
ATOM 477 O O . PRO A 1 66 ? 8.762 6.360 -26.308 1.00 75.62 66 PRO A O 1
ATOM 480 N N . LYS A 1 67 ? 8.111 4.210 -26.201 1.00 76.38 67 LYS A N 1
ATOM 481 C CA . LYS A 1 67 ? 8.367 4.014 -24.768 1.00 76.38 67 LYS A CA 1
ATOM 482 C C . LYS A 1 67 ? 9.772 4.490 -24.372 1.00 76.38 67 LYS A C 1
ATOM 484 O O . LYS A 1 67 ? 10.759 4.145 -25.029 1.00 76.38 67 LYS A O 1
ATOM 489 N N . CYS A 1 68 ? 9.849 5.301 -23.318 1.00 80.69 68 CYS A N 1
ATOM 490 C CA . CYS A 1 68 ? 11.102 5.645 -22.643 1.00 80.69 68 CYS A CA 1
ATOM 491 C C . CYS A 1 68 ? 11.515 4.535 -21.665 1.00 80.69 68 CYS A C 1
ATOM 493 O O . CYS A 1 68 ? 10.721 3.629 -21.397 1.00 80.69 68 CYS A O 1
ATOM 495 N N . HIS A 1 69 ? 12.733 4.625 -21.121 1.00 81.88 69 HIS A N 1
ATOM 496 C CA . HIS A 1 69 ? 13.254 3.638 -20.180 1.00 81.88 69 HIS A CA 1
ATOM 497 C C . HIS A 1 69 ? 12.333 3.443 -18.972 1.00 81.88 69 HIS A C 1
ATOM 499 O O . HIS A 1 69 ? 11.908 2.312 -18.760 1.00 81.88 69 HIS A O 1
ATOM 505 N N . SER A 1 70 ? 11.959 4.496 -18.221 1.00 76.62 70 SER A N 1
ATOM 506 C CA . SER A 1 70 ? 11.134 4.247 -17.024 1.00 76.62 70 SER A CA 1
ATOM 507 C C . SER A 1 70 ? 9.751 3.718 -17.380 1.00 76.62 70 SER A C 1
ATOM 509 O O . SER A 1 70 ? 9.316 2.760 -16.760 1.00 76.62 70 SER A O 1
ATOM 511 N N . THR A 1 71 ? 9.112 4.212 -18.451 1.00 73.88 71 THR A N 1
ATOM 512 C CA . THR A 1 71 ? 7.826 3.640 -18.879 1.00 73.88 71 THR A CA 1
ATOM 513 C C . THR A 1 71 ? 7.956 2.149 -19.184 1.00 73.88 71 THR A C 1
ATOM 515 O O . THR A 1 71 ? 7.099 1.380 -18.764 1.00 73.88 71 THR A O 1
ATOM 518 N N . ALA A 1 72 ? 9.008 1.732 -19.891 1.00 76.50 72 ALA A N 1
ATOM 519 C CA . ALA A 1 72 ? 9.260 0.326 -20.178 1.00 76.50 72 ALA A CA 1
ATOM 520 C C . ALA A 1 72 ? 9.497 -0.484 -18.888 1.00 76.50 72 ALA A C 1
ATOM 522 O O . ALA A 1 72 ? 8.809 -1.476 -18.673 1.00 76.50 72 ALA A O 1
ATOM 523 N N . SER A 1 73 ? 10.369 -0.007 -17.997 1.00 76.25 73 SER A N 1
ATOM 524 C CA . SER A 1 73 ? 10.657 -0.635 -16.698 1.00 76.25 73 SER A CA 1
ATOM 525 C C . SER A 1 73 ? 9.422 -0.730 -15.792 1.00 76.25 73 SER A C 1
ATOM 527 O O . SER A 1 73 ? 9.294 -1.677 -15.017 1.00 76.25 73 SER A O 1
ATOM 529 N N . ARG A 1 74 ? 8.494 0.226 -15.907 1.00 71.44 74 ARG A N 1
ATOM 530 C CA . ARG A 1 74 ? 7.211 0.248 -15.200 1.00 71.44 74 ARG A CA 1
ATOM 531 C C . ARG A 1 74 ? 6.257 -0.820 -15.714 1.00 71.44 74 ARG A C 1
ATOM 533 O O . ARG A 1 74 ? 5.692 -1.548 -14.912 1.00 71.44 74 ARG A O 1
ATOM 540 N N . PHE A 1 75 ? 6.118 -0.956 -17.035 1.00 70.94 75 PHE A N 1
ATOM 541 C CA . PHE A 1 75 ? 5.312 -2.033 -17.621 1.00 70.94 75 PHE A CA 1
ATOM 542 C C . PHE A 1 75 ? 5.767 -3.413 -17.146 1.00 70.94 75 PHE A C 1
ATOM 544 O O . PHE A 1 75 ? 4.938 -4.288 -16.935 1.00 70.94 75 PHE A O 1
ATOM 551 N N . GLU A 1 76 ? 7.063 -3.608 -16.918 1.00 71.56 76 GLU A N 1
ATOM 552 C CA . GLU A 1 76 ? 7.571 -4.875 -16.388 1.00 71.56 76 GLU A CA 1
ATOM 553 C C . GLU A 1 76 ? 7.155 -5.135 -14.947 1.00 71.56 76 GLU A C 1
ATOM 555 O O . GLU A 1 76 ? 6.750 -6.252 -14.633 1.00 71.56 76 GLU A O 1
ATOM 560 N N . GLY A 1 77 ? 7.209 -4.102 -14.103 1.00 65.88 77 GLY A N 1
ATOM 561 C CA . GLY A 1 77 ? 6.691 -4.159 -12.738 1.00 65.88 77 GLY A CA 1
ATOM 562 C C . GLY A 1 77 ? 5.164 -4.205 -12.645 1.00 65.88 77 GLY A C 1
ATOM 563 O O . GLY A 1 77 ? 4.662 -4.311 -11.540 1.00 65.88 77 GLY A O 1
ATOM 564 N N . PHE A 1 78 ? 4.435 -4.092 -13.762 1.00 63.38 78 PHE A N 1
ATOM 565 C CA . PHE A 1 78 ? 2.993 -4.364 -13.819 1.00 63.38 78 PHE A CA 1
ATOM 566 C C . PHE A 1 78 ? 2.687 -5.762 -14.328 1.00 63.38 78 PHE A C 1
ATOM 568 O O . PHE A 1 78 ? 1.748 -6.401 -13.870 1.00 63.38 78 PHE A O 1
ATOM 575 N N . ILE A 1 79 ? 3.459 -6.231 -15.308 1.00 71.00 79 ILE A N 1
ATOM 576 C CA . ILE A 1 79 ? 3.337 -7.590 -15.838 1.00 71.00 79 ILE A CA 1
ATOM 577 C C . ILE A 1 79 ? 3.590 -8.619 -14.733 1.00 71.00 79 ILE A C 1
ATOM 579 O O . ILE A 1 79 ? 2.919 -9.652 -14.703 1.00 71.00 79 ILE A O 1
ATOM 583 N N . CYS A 1 80 ? 4.544 -8.322 -13.852 1.00 70.69 80 CYS A N 1
ATOM 584 C CA . CYS A 1 80 ? 4.786 -9.026 -12.597 1.00 70.69 80 CYS A CA 1
ATOM 585 C C . CYS A 1 80 ? 4.078 -8.253 -11.483 1.00 70.69 80 CYS A C 1
ATOM 587 O O . CYS A 1 80 ? 4.076 -7.029 -11.535 1.00 70.69 80 CYS A O 1
ATOM 589 N N . GLY A 1 81 ? 3.507 -8.913 -10.479 1.00 65.75 81 GLY A N 1
ATOM 590 C CA . GLY A 1 81 ? 2.999 -8.176 -9.316 1.00 65.75 81 GLY A CA 1
ATOM 591 C C . GLY A 1 81 ? 4.082 -7.861 -8.276 1.00 65.75 81 GLY A C 1
ATOM 592 O O . GLY A 1 81 ? 3.933 -6.941 -7.478 1.00 65.75 81 GLY A O 1
ATOM 593 N N . THR A 1 82 ? 5.207 -8.572 -8.324 1.00 74.44 82 THR A N 1
ATOM 594 C CA . THR A 1 82 ? 6.421 -8.312 -7.555 1.00 74.44 82 THR A CA 1
ATOM 595 C C . THR A 1 82 ? 7.412 -7.498 -8.398 1.00 74.44 82 THR A C 1
ATOM 597 O O . THR A 1 82 ? 7.789 -7.879 -9.511 1.00 74.44 82 THR A O 1
ATOM 600 N N . SER A 1 83 ? 7.878 -6.367 -7.861 1.00 76.56 83 SER A N 1
ATOM 601 C CA . SER A 1 83 ? 8.839 -5.480 -8.531 1.00 76.56 83 SER A CA 1
ATOM 602 C C . SER A 1 83 ? 10.169 -6.187 -8.820 1.00 76.56 83 SER A C 1
ATOM 604 O O . SER A 1 83 ? 10.664 -6.961 -8.012 1.00 76.56 83 SER A O 1
ATOM 606 N N . LEU A 1 84 ? 10.810 -5.898 -9.954 1.00 84.75 84 LEU A N 1
ATOM 607 C CA . LEU A 1 84 ? 12.165 -6.392 -10.225 1.00 84.75 84 LEU A CA 1
ATOM 608 C C . LEU A 1 84 ? 13.196 -5.555 -9.462 1.00 84.75 84 LEU A C 1
ATOM 610 O O . LEU A 1 84 ? 13.080 -4.325 -9.425 1.00 84.75 84 LEU A O 1
ATOM 614 N N . SER A 1 85 ? 14.247 -6.194 -8.947 1.00 85.81 85 SER A N 1
ATOM 615 C CA . SER A 1 85 ? 15.435 -5.464 -8.497 1.00 85.81 85 SER A CA 1
ATOM 616 C C . SER A 1 85 ? 16.179 -4.847 -9.689 1.00 85.81 85 SER A C 1
ATOM 618 O O . SER A 1 85 ? 15.957 -5.222 -10.846 1.00 85.81 85 SER A O 1
ATOM 620 N N . VAL A 1 86 ? 17.060 -3.877 -9.428 1.00 82.75 86 VAL A N 1
ATOM 621 C CA . VAL A 1 86 ? 17.913 -3.266 -10.466 1.00 82.75 86 VAL A CA 1
ATOM 622 C C . VAL A 1 86 ? 18.734 -4.350 -11.175 1.00 82.75 86 VAL A C 1
ATOM 624 O O . VAL A 1 86 ? 18.559 -4.561 -12.375 1.00 82.75 86 VAL A O 1
ATOM 627 N N . ASP A 1 87 ? 19.478 -5.154 -10.413 1.00 88.44 87 ASP A N 1
ATOM 628 C CA . ASP A 1 87 ? 20.284 -6.264 -10.938 1.00 88.44 87 ASP A CA 1
ATOM 629 C C . ASP A 1 87 ? 19.456 -7.292 -11.730 1.00 88.44 87 ASP A C 1
ATOM 631 O O . ASP A 1 87 ? 19.938 -7.872 -12.703 1.00 88.44 87 ASP A O 1
ATOM 635 N N . ALA A 1 88 ? 18.191 -7.533 -11.360 1.00 91.12 88 ALA A N 1
ATOM 636 C CA . ALA A 1 88 ? 17.315 -8.427 -12.117 1.00 91.12 88 ALA A CA 1
ATOM 637 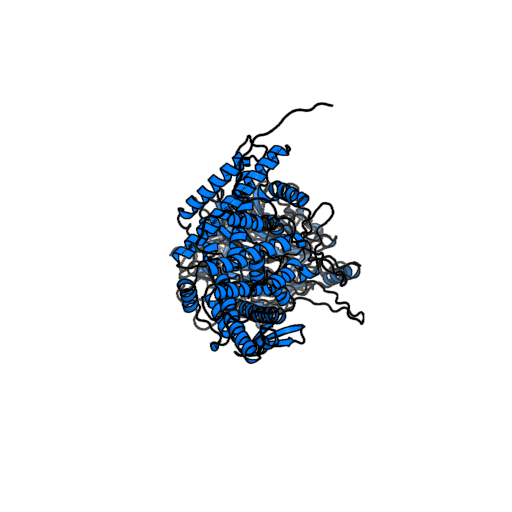C C . ALA A 1 88 ? 16.961 -7.852 -13.498 1.00 91.12 88 ALA A C 1
ATOM 639 O O . ALA A 1 88 ? 16.943 -8.590 -14.490 1.00 91.12 88 ALA A O 1
ATOM 640 N N . ARG A 1 89 ? 16.713 -6.536 -13.592 1.00 88.88 89 ARG A N 1
ATOM 641 C CA . ARG A 1 89 ? 16.462 -5.861 -14.878 1.00 88.88 89 ARG A CA 1
ATOM 642 C C . ARG A 1 89 ? 17.680 -5.935 -15.786 1.00 88.88 89 ARG A C 1
ATOM 644 O O . ARG A 1 89 ? 17.513 -6.220 -16.975 1.00 88.88 89 ARG A O 1
ATOM 651 N N . GLU A 1 90 ? 18.870 -5.730 -15.230 1.00 88.38 90 GLU A N 1
ATOM 652 C CA . GLU A 1 90 ? 20.128 -5.869 -15.961 1.00 88.38 90 GLU A CA 1
ATOM 653 C C . GLU A 1 90 ? 20.340 -7.301 -16.435 1.00 88.38 90 GLU A C 1
ATOM 655 O O . GLU A 1 90 ? 20.541 -7.551 -17.627 1.00 88.38 90 GLU A O 1
ATOM 660 N N . ARG A 1 91 ? 20.203 -8.264 -15.518 1.00 91.56 91 ARG A N 1
ATOM 661 C CA . ARG A 1 91 ? 20.450 -9.669 -15.821 1.00 91.56 91 ARG A CA 1
ATOM 662 C C . ARG A 1 91 ? 19.529 -10.187 -16.915 1.00 91.56 91 ARG A C 1
ATOM 664 O O . ARG A 1 91 ? 19.944 -10.968 -17.770 1.00 91.56 91 ARG A O 1
ATOM 671 N N . ARG A 1 92 ? 18.285 -9.719 -16.944 1.00 92.69 92 ARG A N 1
ATOM 672 C CA . ARG A 1 92 ? 17.344 -10.004 -18.027 1.00 92.69 92 ARG A CA 1
ATOM 673 C C . ARG A 1 92 ? 17.870 -9.543 -19.393 1.00 92.69 92 ARG A C 1
ATOM 675 O O . ARG A 1 92 ? 17.714 -10.293 -20.358 1.00 92.69 92 ARG A O 1
ATOM 682 N N . PHE A 1 93 ? 18.484 -8.359 -19.503 1.00 91.38 93 PHE A N 1
ATOM 683 C CA . PHE A 1 93 ? 19.082 -7.908 -20.769 1.00 91.38 93 PHE A CA 1
ATOM 684 C C . PHE A 1 93 ? 20.154 -8.886 -21.247 1.00 91.38 93 PHE A C 1
ATOM 686 O O . PHE A 1 93 ? 20.183 -9.241 -22.428 1.00 91.38 93 PHE A O 1
ATOM 693 N N . ASP A 1 94 ? 20.991 -9.370 -20.331 1.00 89.94 94 ASP A N 1
ATOM 694 C CA . ASP A 1 94 ? 22.033 -10.341 -20.655 1.00 89.94 94 ASP A CA 1
ATOM 695 C C . ASP A 1 94 ? 21.442 -11.680 -21.100 1.00 89.94 94 ASP A C 1
ATOM 697 O O . ASP A 1 94 ? 21.790 -12.169 -22.173 1.00 89.94 94 ASP A O 1
ATOM 701 N N . LEU A 1 95 ? 20.456 -12.218 -20.376 1.00 91.94 95 LEU A N 1
ATOM 702 C CA . LEU A 1 95 ? 19.768 -13.461 -20.747 1.00 91.94 95 LEU A CA 1
ATOM 703 C C . LEU A 1 95 ? 19.106 -13.375 -22.138 1.00 91.94 95 LEU A C 1
ATOM 705 O O . LEU A 1 95 ? 19.213 -14.302 -22.950 1.00 91.94 95 LEU A O 1
ATOM 709 N N . GLN A 1 96 ? 18.482 -12.238 -22.469 1.00 93.56 96 GLN A N 1
ATOM 710 C CA . GLN A 1 96 ? 17.938 -11.993 -23.810 1.00 93.56 96 GLN A CA 1
ATOM 711 C C . GLN A 1 96 ? 19.037 -12.012 -24.880 1.00 93.56 96 GLN A C 1
ATOM 713 O O . GLN A 1 96 ? 18.874 -12.647 -25.929 1.00 93.56 96 GLN A O 1
ATOM 718 N N . LYS A 1 97 ? 20.166 -11.339 -24.626 1.00 92.12 97 LYS A N 1
ATOM 719 C CA . LYS A 1 97 ? 21.311 -11.300 -25.546 1.00 92.12 97 LYS A CA 1
ATOM 720 C C . LYS A 1 97 ? 21.916 -12.693 -25.738 1.00 92.12 97 LYS A C 1
ATOM 722 O O . LYS A 1 97 ? 22.161 -13.076 -26.884 1.00 92.12 97 LYS A O 1
ATOM 727 N N . GLU A 1 98 ? 22.088 -13.473 -24.672 1.00 90.62 98 GLU A N 1
ATOM 728 C CA . GLU A 1 98 ? 22.589 -14.854 -24.727 1.00 90.62 98 GLU A CA 1
ATOM 729 C C . GLU A 1 98 ? 21.727 -15.729 -25.655 1.00 90.62 98 GLU A C 1
ATOM 731 O O . GLU A 1 98 ? 22.244 -16.373 -26.581 1.00 90.62 98 GLU A O 1
ATOM 736 N N . LEU A 1 99 ? 20.400 -15.694 -25.469 1.00 92.75 99 LEU A N 1
ATOM 737 C CA . LEU A 1 99 ? 19.456 -16.445 -26.297 1.00 92.75 99 LEU A CA 1
ATOM 738 C C . LEU A 1 99 ? 19.524 -16.009 -27.766 1.00 92.75 99 LEU A C 1
ATOM 740 O O . LEU A 1 99 ? 19.633 -16.850 -28.665 1.00 92.75 99 LEU A O 1
ATOM 744 N N . ILE A 1 100 ? 19.512 -14.697 -28.023 1.00 94.06 100 ILE A N 1
ATOM 745 C CA . ILE A 1 100 ? 19.588 -14.141 -29.380 1.00 94.06 100 ILE A CA 1
ATOM 746 C C . ILE A 1 100 ? 20.887 -14.561 -30.065 1.00 94.06 100 ILE A C 1
ATOM 748 O O . ILE A 1 100 ? 20.837 -15.026 -31.205 1.00 94.06 100 ILE A O 1
ATOM 752 N N . ARG A 1 101 ? 22.043 -14.455 -29.393 1.00 91.50 101 ARG A N 1
ATOM 753 C CA . ARG A 1 101 ? 23.344 -14.864 -29.953 1.00 91.50 101 ARG A CA 1
ATOM 754 C C . ARG A 1 101 ? 23.296 -16.313 -30.426 1.00 91.50 101 ARG A C 1
ATOM 756 O O . ARG A 1 101 ? 23.694 -16.607 -31.555 1.00 91.50 101 ARG A O 1
ATOM 763 N N . LYS A 1 102 ? 22.778 -17.228 -29.603 1.00 90.31 102 LYS A N 1
ATOM 764 C CA . LYS A 1 102 ? 22.703 -18.659 -29.943 1.00 90.31 102 LYS A CA 1
ATOM 765 C C . LYS A 1 102 ? 21.758 -18.937 -31.101 1.00 90.31 102 LYS A C 1
ATOM 767 O O . LYS A 1 102 ? 22.151 -19.632 -32.046 1.00 90.31 102 LYS A O 1
ATOM 772 N N . LEU A 1 103 ? 20.543 -18.393 -31.048 1.00 93.38 103 LEU A N 1
ATOM 773 C CA . LEU A 1 103 ? 19.550 -18.585 -32.102 1.00 93.38 103 LEU A CA 1
ATOM 774 C C . LEU A 1 103 ? 20.045 -17.996 -33.427 1.00 93.38 103 LEU A C 1
ATOM 776 O O . LEU A 1 103 ? 19.972 -18.665 -34.456 1.00 93.38 103 LEU A O 1
ATOM 780 N N . TRP A 1 104 ? 20.638 -16.802 -33.407 1.00 93.75 104 TRP A N 1
ATOM 781 C CA . TRP A 1 104 ? 21.130 -16.131 -34.608 1.00 93.75 104 TRP A CA 1
ATOM 782 C C . TRP A 1 104 ? 22.363 -16.825 -35.209 1.00 93.75 104 TRP A C 1
ATOM 784 O O . TRP A 1 104 ? 22.404 -17.059 -36.421 1.00 93.75 104 TRP A O 1
ATOM 794 N N . ILE A 1 105 ? 23.339 -17.259 -34.400 1.00 91.81 105 ILE A N 1
ATOM 795 C CA . ILE A 1 105 ? 24.477 -18.062 -34.891 1.00 91.81 105 ILE A CA 1
ATOM 796 C C . ILE A 1 105 ? 23.974 -19.373 -35.513 1.00 91.81 105 ILE A C 1
ATOM 798 O O . ILE A 1 105 ? 24.398 -19.755 -36.608 1.00 91.81 105 ILE A O 1
ATOM 802 N N . GLY A 1 106 ? 23.056 -20.069 -34.837 1.00 92.12 106 GLY A N 1
ATOM 803 C CA . GLY A 1 106 ? 22.464 -21.307 -35.340 1.00 92.12 106 GLY A CA 1
ATOM 804 C C . GLY A 1 106 ? 21.719 -21.097 -36.659 1.00 92.12 106 GLY A C 1
ATOM 805 O O . GLY A 1 106 ? 21.936 -21.840 -37.620 1.00 92.12 106 GLY A O 1
ATOM 806 N N . ALA A 1 107 ? 20.885 -20.062 -36.732 1.00 94.88 107 ALA A N 1
ATOM 807 C CA . ALA A 1 107 ? 20.104 -19.727 -37.915 1.00 94.88 107 ALA A CA 1
ATOM 808 C C . ALA A 1 107 ? 21.012 -19.307 -39.080 1.00 94.88 107 ALA A C 1
ATOM 810 O O . ALA A 1 107 ? 20.790 -19.731 -40.212 1.00 94.88 107 ALA A O 1
ATOM 811 N N . SER A 1 108 ? 22.106 -18.595 -38.800 1.00 93.81 108 SER A N 1
ATOM 812 C CA . SER A 1 108 ? 23.129 -18.250 -39.795 1.00 93.81 108 SER A CA 1
ATOM 813 C C . SER A 1 108 ? 23.801 -19.483 -40.385 1.00 93.81 108 SER A C 1
ATOM 815 O O . SER A 1 108 ? 23.973 -19.570 -41.599 1.00 93.81 108 SER A O 1
ATOM 817 N N . ARG A 1 109 ? 24.127 -20.491 -39.565 1.00 94.19 109 ARG A N 1
ATOM 818 C CA . ARG A 1 109 ? 24.673 -21.767 -40.066 1.00 94.19 109 ARG A CA 1
ATOM 819 C C . ARG A 1 109 ? 23.668 -22.505 -40.950 1.00 94.19 109 ARG A C 1
ATOM 821 O O . ARG A 1 109 ? 24.056 -23.081 -41.970 1.00 94.19 109 ARG A O 1
ATOM 828 N N . ARG A 1 110 ? 22.381 -22.481 -40.587 1.00 94.69 110 ARG A N 1
ATOM 829 C CA . ARG A 1 110 ? 21.302 -23.076 -41.394 1.00 94.69 110 ARG A CA 1
ATOM 830 C C . ARG A 1 110 ? 21.139 -22.344 -42.728 1.00 94.69 110 ARG A C 1
ATOM 832 O O . ARG A 1 110 ? 21.136 -23.007 -43.761 1.00 94.69 110 ARG A O 1
ATOM 839 N N . ALA A 1 111 ? 21.107 -21.014 -42.713 1.00 93.75 111 ALA A N 1
ATOM 840 C CA . ALA A 1 111 ? 21.050 -20.177 -43.909 1.00 93.75 111 ALA A CA 1
ATOM 841 C C . ALA A 1 111 ? 22.253 -20.416 -44.833 1.00 93.75 111 ALA A C 1
ATOM 843 O O . ALA A 1 111 ? 22.079 -20.694 -46.019 1.00 93.75 111 ALA A O 1
ATOM 844 N N . ALA A 1 112 ? 23.468 -20.440 -44.278 1.00 91.81 112 ALA A N 1
ATOM 845 C CA . ALA A 1 112 ? 24.686 -20.740 -45.026 1.00 91.81 112 ALA A CA 1
ATOM 846 C C . ALA A 1 112 ? 24.646 -22.144 -45.659 1.00 91.81 112 ALA A C 1
ATOM 848 O O . ALA A 1 112 ? 24.999 -22.310 -46.828 1.00 91.81 112 ALA A O 1
ATOM 849 N N . THR A 1 113 ? 24.147 -23.149 -44.928 1.00 93.75 113 THR A N 1
ATOM 850 C CA . THR A 1 113 ? 23.955 -24.518 -45.446 1.00 93.75 113 THR A CA 1
ATOM 851 C C . THR A 1 113 ? 22.930 -24.549 -46.583 1.00 93.75 113 THR A C 1
ATOM 853 O O . THR A 1 113 ? 23.138 -25.225 -47.592 1.00 93.75 113 THR A O 1
ATOM 856 N N . ALA A 1 114 ? 21.856 -23.768 -46.457 1.00 92.25 114 ALA A N 1
ATOM 857 C CA . ALA A 1 114 ? 20.844 -23.566 -47.489 1.00 92.25 114 ALA A CA 1
ATOM 858 C C . ALA A 1 114 ? 21.304 -22.634 -48.631 1.00 92.25 114 ALA A C 1
ATOM 860 O O . ALA A 1 114 ? 20.546 -22.411 -49.575 1.00 92.25 114 ALA A O 1
ATOM 861 N N . ARG A 1 115 ? 22.543 -22.116 -48.576 1.00 93.56 115 ARG A N 1
ATOM 862 C CA . ARG A 1 115 ? 23.119 -21.135 -49.514 1.00 93.56 115 ARG A CA 1
ATOM 863 C C . ARG A 1 115 ? 22.285 -19.857 -49.643 1.00 93.56 115 ARG A C 1
ATOM 865 O O . ARG A 1 115 ? 22.269 -19.236 -50.705 1.00 93.56 115 ARG A O 1
ATOM 872 N N . GLN A 1 116 ? 21.600 -19.474 -48.572 1.00 90.88 116 GLN A N 1
ATOM 873 C CA . GLN A 1 116 ? 20.882 -18.211 -48.486 1.00 90.88 116 GLN A CA 1
ATOM 874 C C . GLN A 1 116 ? 21.806 -17.130 -47.900 1.00 90.88 116 GLN A C 1
ATOM 876 O O . GLN A 1 116 ? 22.539 -17.411 -46.951 1.00 90.88 116 GLN A O 1
ATOM 881 N N . PRO A 1 117 ? 21.811 -15.909 -48.462 1.00 87.88 117 PRO A N 1
ATOM 882 C CA . PRO A 1 117 ? 22.710 -14.836 -48.028 1.00 87.88 117 PRO A CA 1
ATOM 883 C C . PRO A 1 117 ? 22.218 -14.078 -46.781 1.00 87.88 117 PRO A C 1
ATOM 885 O O . PRO A 1 117 ? 22.934 -13.216 -46.281 1.00 87.88 117 PRO A O 1
ATOM 888 N N . PHE A 1 118 ? 21.022 -14.393 -46.280 1.00 90.56 118 PHE A N 1
ATOM 889 C CA . PHE A 1 118 ? 20.391 -13.754 -45.125 1.00 90.56 118 PHE A CA 1
ATOM 890 C C . PHE A 1 118 ? 19.650 -14.781 -44.260 1.00 90.56 118 PHE A C 1
ATOM 892 O O . PHE A 1 118 ? 19.321 -15.884 -44.706 1.00 90.56 118 PHE A O 1
ATOM 899 N N . VAL A 1 119 ? 19.403 -14.407 -43.005 1.00 92.12 119 VAL A N 1
ATOM 900 C CA . VAL A 1 119 ? 18.625 -15.187 -42.041 1.00 92.12 119 VAL A CA 1
ATOM 901 C C . VAL A 1 119 ? 17.173 -14.711 -42.038 1.00 92.12 119 VAL A C 1
ATOM 903 O O . VAL A 1 119 ? 16.888 -13.589 -41.628 1.00 92.12 119 VAL A O 1
ATOM 906 N N . SER A 1 120 ? 16.272 -15.595 -42.459 1.00 93.50 120 SER A N 1
ATOM 907 C CA . SER A 1 120 ? 14.817 -15.459 -42.441 1.00 93.50 120 SER A CA 1
ATOM 908 C C . SER A 1 120 ? 14.155 -16.316 -41.350 1.00 93.50 120 SER A C 1
ATOM 910 O O . SER A 1 120 ? 14.821 -17.077 -40.638 1.00 93.50 120 SER A O 1
ATOM 912 N N . ASP A 1 121 ? 12.831 -16.226 -41.245 1.00 94.31 121 ASP A N 1
ATOM 913 C CA . ASP A 1 121 ? 11.978 -16.989 -40.326 1.00 94.31 121 ASP A CA 1
ATOM 914 C C . ASP A 1 121 ? 12.174 -18.510 -40.458 1.00 94.31 121 ASP A C 1
ATOM 916 O O . ASP A 1 121 ? 12.349 -19.200 -39.451 1.00 94.31 121 ASP A O 1
ATOM 920 N N . VAL A 1 122 ? 12.278 -19.037 -41.686 1.00 95.56 122 VAL A N 1
ATOM 921 C CA . VAL A 1 122 ? 12.447 -20.485 -41.936 1.00 95.56 122 VAL A CA 1
ATOM 922 C C . VAL A 1 122 ? 13.750 -21.065 -41.369 1.00 95.56 122 VAL A C 1
ATOM 924 O O . VAL A 1 122 ? 13.870 -22.281 -41.180 1.00 95.56 122 VAL A O 1
ATOM 927 N N . HIS A 1 123 ? 14.746 -20.221 -41.086 1.00 96.38 123 HIS A N 1
ATOM 928 C CA . HIS A 1 123 ? 15.986 -20.641 -40.432 1.00 96.38 123 HIS A CA 1
ATOM 929 C C . HIS A 1 123 ? 15.910 -20.556 -38.908 1.00 96.38 123 HIS A C 1
ATOM 931 O O . HIS A 1 123 ? 16.570 -21.353 -38.237 1.00 96.38 123 HIS A O 1
ATOM 937 N N . VAL A 1 124 ? 15.134 -19.604 -38.383 1.00 95.88 124 VAL A N 1
ATOM 938 C CA . VAL A 1 124 ? 14.986 -19.333 -36.948 1.00 95.88 124 VAL A CA 1
ATOM 939 C C . VAL A 1 124 ? 14.000 -20.309 -36.310 1.00 95.88 124 VAL A C 1
ATOM 941 O O . VAL A 1 124 ? 14.339 -20.921 -35.298 1.00 95.88 124 VAL A O 1
ATOM 944 N N . GLN A 1 125 ? 12.832 -20.531 -36.925 1.00 94.75 125 GLN A N 1
ATOM 945 C CA . GLN A 1 125 ? 11.740 -21.314 -36.333 1.00 94.75 125 GLN A CA 1
ATOM 946 C C . GLN A 1 125 ? 12.164 -22.714 -35.849 1.00 94.75 125 GLN A C 1
ATOM 948 O O . GLN A 1 125 ? 11.898 -23.036 -34.695 1.00 94.75 125 GLN A O 1
ATOM 953 N N . PRO A 1 126 ? 12.940 -23.515 -36.610 1.00 94.56 126 PRO A N 1
ATOM 954 C CA . PRO A 1 126 ? 13.357 -24.841 -36.143 1.00 94.56 126 PRO A CA 1
ATOM 955 C C . PRO A 1 126 ? 14.277 -24.825 -34.912 1.00 94.56 126 PRO A C 1
ATOM 957 O O . PRO A 1 126 ? 14.500 -25.867 -34.300 1.00 94.56 126 PRO A O 1
ATOM 960 N N . LEU A 1 127 ? 14.898 -23.684 -34.594 1.00 94.12 127 LEU A N 1
ATOM 961 C CA . LEU A 1 127 ? 15.677 -23.501 -33.368 1.00 94.12 127 LEU A CA 1
ATOM 962 C C . LEU A 1 127 ? 14.786 -23.042 -32.213 1.00 94.12 127 LEU A C 1
ATOM 964 O O . LEU A 1 127 ? 15.006 -23.482 -31.091 1.00 94.12 127 LEU A O 1
ATOM 968 N N . VAL A 1 128 ? 13.770 -22.223 -32.495 1.00 93.62 128 VAL A N 1
ATOM 969 C CA . VAL A 1 128 ? 12.745 -21.819 -31.520 1.00 93.62 128 VAL A CA 1
ATOM 970 C C . VAL A 1 128 ? 11.927 -23.025 -31.061 1.00 93.62 128 VAL A C 1
ATOM 972 O O . VAL A 1 128 ? 11.726 -23.184 -29.863 1.00 93.62 128 VAL A O 1
ATOM 975 N N . ASP A 1 129 ? 11.571 -23.938 -31.970 1.00 93.12 129 ASP A N 1
ATOM 976 C CA . ASP A 1 129 ? 10.823 -25.167 -31.652 1.00 93.12 129 ASP A CA 1
ATOM 977 C C . ASP A 1 129 ? 11.581 -26.091 -30.671 1.00 93.12 129 ASP A C 1
ATOM 979 O O . ASP A 1 129 ? 10.980 -26.914 -29.977 1.00 93.12 129 ASP A O 1
ATOM 983 N N . ARG A 1 130 ? 12.916 -25.952 -30.583 1.00 90.69 130 ARG A N 1
ATOM 984 C CA . ARG A 1 130 ? 13.757 -26.648 -29.588 1.00 90.69 130 ARG A CA 1
ATOM 985 C C . ARG A 1 130 ? 13.720 -26.002 -28.202 1.00 90.69 130 ARG A C 1
ATOM 987 O O . ARG A 1 130 ? 14.212 -26.612 -27.258 1.00 90.69 130 ARG A O 1
ATOM 994 N N . VAL A 1 131 ? 13.197 -24.786 -28.092 1.00 92.00 131 VAL A N 1
ATOM 995 C CA . VAL A 1 131 ? 13.030 -24.051 -26.834 1.00 92.00 131 VAL A CA 1
ATOM 996 C C . VAL A 1 131 ? 11.594 -24.196 -26.355 1.00 92.00 131 VAL A C 1
ATOM 998 O O . VAL A 1 131 ? 11.365 -24.655 -25.239 1.00 92.00 131 VAL A O 1
ATOM 1001 N N . LEU A 1 132 ? 10.630 -23.856 -27.212 1.00 94.81 132 LEU A N 1
ATOM 1002 C CA . LEU A 1 132 ? 9.217 -23.802 -26.859 1.00 94.81 132 LEU A CA 1
ATOM 1003 C C . LEU A 1 132 ? 8.301 -24.164 -28.027 1.00 94.81 132 LEU A C 1
ATOM 1005 O O . LEU A 1 132 ? 8.681 -24.112 -29.193 1.00 94.81 132 LEU A O 1
ATOM 1009 N N . THR A 1 133 ? 7.060 -24.480 -27.685 1.00 94.44 133 THR A N 1
ATOM 1010 C CA . THR A 1 133 ? 5.922 -24.601 -28.597 1.00 94.44 133 THR A CA 1
ATOM 1011 C C . THR A 1 133 ? 4.784 -23.726 -28.083 1.00 94.44 133 THR A C 1
ATOM 1013 O O . THR A 1 133 ? 4.682 -23.486 -26.881 1.00 94.44 133 THR A O 1
ATOM 1016 N N . GLN A 1 134 ? 3.960 -23.210 -28.993 1.00 92.25 134 GLN A N 1
ATOM 1017 C CA . GLN A 1 134 ? 2.871 -22.289 -28.664 1.00 92.25 134 GLN A CA 1
ATOM 1018 C C . GLN A 1 134 ? 1.545 -22.870 -29.154 1.00 92.25 134 GLN A C 1
ATOM 1020 O O . GLN A 1 134 ? 1.475 -23.410 -30.259 1.00 92.25 134 GLN A O 1
ATOM 1025 N N . SER A 1 135 ? 0.500 -22.751 -28.340 1.00 90.94 135 SER A N 1
ATOM 1026 C CA . SER A 1 135 ? -0.870 -23.141 -28.690 1.00 90.94 135 SER A CA 1
ATOM 1027 C C . SER A 1 135 ? -1.880 -22.178 -28.063 1.00 90.94 135 SER A C 1
ATOM 1029 O O . SER A 1 135 ? -1.518 -21.396 -27.188 1.00 90.94 135 SER A O 1
ATOM 1031 N N . ALA A 1 136 ? -3.128 -22.202 -28.528 1.00 86.75 136 ALA A N 1
ATOM 1032 C CA . ALA A 1 136 ? -4.213 -21.407 -27.954 1.00 86.75 136 ALA A CA 1
ATOM 1033 C C . ALA A 1 136 ? -5.069 -22.281 -27.026 1.00 86.75 136 ALA A C 1
ATOM 1035 O O . ALA A 1 136 ? -5.426 -23.400 -27.404 1.00 86.75 136 ALA A O 1
ATOM 1036 N N . ALA A 1 137 ? -5.389 -21.774 -25.838 1.00 77.31 137 ALA A N 1
ATOM 1037 C CA . ALA A 1 137 ? -6.365 -22.364 -24.929 1.00 77.31 137 ALA A CA 1
ATOM 1038 C C . ALA A 1 137 ? -7.803 -22.045 -25.372 1.00 77.31 137 ALA A C 1
ATOM 1040 O O . ALA A 1 137 ? -8.046 -21.063 -26.075 1.00 77.31 137 ALA A O 1
ATOM 1041 N N . GLU A 1 138 ? -8.776 -22.838 -24.909 1.00 72.12 138 GLU A N 1
ATOM 1042 C CA . GLU A 1 138 ? -10.208 -22.548 -25.112 1.00 72.12 138 GLU A CA 1
ATOM 1043 C C . GLU A 1 138 ? -10.644 -21.240 -24.424 1.00 72.12 138 GLU A C 1
ATOM 1045 O O . GLU A 1 138 ? -11.572 -20.588 -24.894 1.00 72.12 138 GLU A O 1
ATOM 1050 N N . SER A 1 139 ? -9.937 -20.824 -23.364 1.00 60.31 139 SER A N 1
ATOM 1051 C CA . SER A 1 139 ? -10.124 -19.558 -22.635 1.00 60.31 139 SER A CA 1
ATOM 1052 C C . SER A 1 139 ? -9.648 -18.313 -23.399 1.00 60.31 139 SER A C 1
ATOM 1054 O O . SER A 1 139 ? -9.881 -17.197 -22.943 1.00 60.31 139 SER A O 1
ATOM 1056 N N . GLY A 1 140 ? -8.970 -18.475 -24.544 1.00 74.38 140 GLY A N 1
ATOM 1057 C CA . GLY A 1 140 ? -8.342 -17.379 -25.296 1.00 74.38 140 GLY A CA 1
ATOM 1058 C C . GLY A 1 140 ? -6.901 -17.059 -24.874 1.00 74.38 140 GLY A C 1
ATOM 1059 O O . GLY A 1 140 ? -6.252 -16.227 -25.504 1.00 74.38 140 GLY A O 1
ATOM 1060 N N . GLU A 1 141 ? -6.370 -17.733 -23.852 1.00 79.12 141 GLU A N 1
ATOM 1061 C CA . GLU A 1 141 ? -4.978 -17.587 -23.415 1.00 79.12 141 GLU A CA 1
ATOM 1062 C C . GLU A 1 141 ? -3.994 -18.280 -24.366 1.00 79.12 141 GLU A C 1
ATOM 1064 O O . GLU A 1 141 ? -4.284 -19.313 -24.980 1.00 79.12 141 GLU A O 1
ATOM 1069 N N . LYS A 1 142 ? -2.780 -17.736 -24.457 1.00 87.75 142 LYS A N 1
ATOM 1070 C CA . LYS A 1 142 ? -1.672 -18.337 -25.193 1.00 87.75 142 LYS A CA 1
ATOM 1071 C C . LYS A 1 142 ? -0.876 -19.257 -24.273 1.00 87.75 142 LYS A C 1
ATOM 1073 O O . LYS A 1 142 ? -0.216 -18.802 -23.343 1.00 87.75 142 LYS A O 1
ATOM 1078 N N . LEU A 1 143 ? -0.899 -20.553 -24.562 1.00 92.44 143 LEU A N 1
ATOM 1079 C CA . LEU A 1 143 ? -0.155 -21.568 -23.821 1.00 92.44 143 LEU A CA 1
ATOM 1080 C C . LEU A 1 143 ? 1.243 -21.730 -24.417 1.00 92.44 143 LEU A C 1
ATOM 1082 O O . LEU A 1 143 ? 1.397 -22.168 -25.565 1.00 92.44 143 LEU A O 1
ATOM 1086 N N . ILE A 1 144 ? 2.260 -21.397 -23.625 1.00 95.56 144 ILE A N 1
ATOM 1087 C CA . ILE A 1 144 ? 3.669 -21.614 -23.941 1.00 95.56 144 ILE A CA 1
ATOM 1088 C C . ILE A 1 144 ? 4.133 -22.884 -23.238 1.00 95.56 144 ILE A C 1
ATOM 1090 O O . ILE A 1 144 ? 4.123 -22.966 -22.013 1.00 95.56 144 ILE A O 1
ATOM 1094 N N . LYS A 1 145 ? 4.576 -23.868 -24.020 1.00 95.88 145 LYS A N 1
ATOM 1095 C CA . LYS A 1 145 ? 5.134 -25.121 -23.512 1.00 95.88 145 LYS A CA 1
ATOM 1096 C C . LYS A 1 145 ? 6.606 -25.227 -23.869 1.00 95.88 145 LYS A C 1
ATOM 1098 O O . LYS A 1 145 ? 6.950 -25.368 -25.045 1.00 95.88 145 LYS A O 1
ATOM 1103 N N . PHE A 1 146 ? 7.463 -25.181 -22.859 1.00 95.31 146 PHE A N 1
ATOM 1104 C CA . PHE A 1 146 ? 8.906 -25.317 -23.005 1.00 95.31 146 PHE A CA 1
ATOM 1105 C C . PHE A 1 146 ? 9.322 -26.785 -23.104 1.00 95.31 146 PHE A C 1
ATOM 1107 O O . PHE A 1 146 ? 8.712 -27.671 -22.504 1.00 95.31 146 PHE A O 1
ATOM 1114 N N . GLN A 1 147 ? 10.407 -27.057 -23.831 1.00 91.19 147 GLN A N 1
ATOM 1115 C CA . GLN A 1 147 ? 10.943 -28.422 -23.969 1.00 91.19 147 GLN A CA 1
ATOM 1116 C C . GLN A 1 147 ? 11.510 -28.986 -22.654 1.00 91.19 147 GLN A C 1
ATOM 1118 O O . GLN A 1 147 ? 11.699 -30.193 -22.522 1.00 91.19 147 GLN A O 1
ATOM 1123 N N . THR A 1 148 ? 11.768 -28.120 -21.679 1.00 89.94 148 THR A N 1
ATOM 1124 C CA . THR A 1 148 ? 12.141 -28.457 -20.298 1.00 89.94 148 THR A CA 1
ATOM 1125 C C . THR A 1 148 ? 10.975 -29.022 -19.478 1.00 89.94 148 THR A C 1
ATOM 1127 O O . THR A 1 148 ? 11.216 -29.639 -18.444 1.00 89.94 148 THR A O 1
ATOM 1130 N N . GLY A 1 149 ? 9.728 -28.838 -19.933 1.00 91.06 149 GLY A N 1
ATOM 1131 C CA . GLY A 1 149 ? 8.506 -29.249 -19.237 1.00 91.06 149 GLY A CA 1
ATOM 1132 C C . GLY A 1 149 ? 7.740 -28.112 -18.552 1.00 91.06 149 GLY A C 1
ATOM 1133 O O . GLY A 1 149 ? 6.633 -28.361 -18.088 1.00 91.06 149 GLY A O 1
ATOM 1134 N N . LEU A 1 150 ? 8.285 -26.889 -18.509 1.00 93.81 150 LEU A N 1
ATOM 1135 C CA . LEU A 1 150 ? 7.572 -25.710 -18.005 1.00 93.81 150 LEU A CA 1
ATOM 1136 C C . LEU A 1 150 ? 6.397 -25.354 -18.933 1.00 93.81 150 LEU A C 1
ATOM 1138 O O . LEU A 1 150 ? 6.560 -25.296 -20.156 1.00 93.81 150 LEU A O 1
ATOM 1142 N N . GLU A 1 151 ? 5.232 -25.084 -18.351 1.00 94.38 151 GLU A N 1
ATOM 1143 C CA . GLU A 1 151 ? 4.036 -24.615 -19.054 1.00 94.38 151 GLU A CA 1
ATOM 1144 C C . GLU A 1 151 ? 3.567 -23.300 -18.429 1.00 94.38 151 GLU A C 1
ATOM 1146 O O . GLU A 1 151 ? 3.446 -23.205 -17.210 1.00 94.38 151 GLU A O 1
ATOM 1151 N N . VAL A 1 152 ? 3.329 -22.285 -19.261 1.00 92.50 152 VAL A N 1
ATOM 1152 C CA . VAL A 1 152 ? 2.882 -20.958 -18.819 1.00 92.50 152 VAL A CA 1
ATOM 1153 C C . VAL A 1 152 ? 1.727 -20.499 -19.702 1.00 92.50 152 VAL A C 1
ATOM 1155 O O . VAL A 1 152 ? 1.831 -20.524 -20.932 1.00 92.50 152 VAL A O 1
ATOM 1158 N N . ALA A 1 153 ? 0.631 -20.074 -19.076 1.00 87.62 153 ALA A N 1
ATOM 1159 C CA . ALA A 1 153 ? -0.472 -19.401 -19.749 1.00 87.62 153 ALA A CA 1
ATOM 1160 C C . ALA A 1 153 ? -0.223 -17.888 -19.760 1.00 87.62 153 ALA A C 1
ATOM 1162 O O . ALA A 1 153 ? 0.085 -17.286 -18.731 1.00 87.62 153 ALA A O 1
ATOM 1163 N N . ILE A 1 154 ? -0.329 -17.274 -20.936 1.00 84.12 154 ILE A N 1
ATOM 1164 C CA . ILE A 1 154 ? -0.155 -15.835 -21.128 1.00 84.12 154 ILE A CA 1
ATOM 1165 C C . ILE A 1 154 ? -1.468 -15.264 -21.653 1.00 84.12 154 ILE A C 1
ATOM 1167 O O . ILE A 1 154 ? -1.955 -15.675 -22.709 1.00 84.12 154 ILE A O 1
ATOM 1171 N N . SER A 1 155 ? -2.039 -14.300 -20.931 1.00 76.94 155 SER A N 1
ATOM 1172 C CA . SER A 1 155 ? -3.233 -13.596 -21.393 1.00 76.94 155 SER A CA 1
ATOM 1173 C C . SER A 1 155 ? -2.911 -12.697 -22.599 1.00 76.94 155 SER A C 1
ATOM 1175 O O . SER A 1 155 ? -1.801 -12.156 -22.683 1.00 76.94 155 SER A O 1
ATOM 1177 N N . PRO A 1 156 ? -3.870 -12.470 -23.519 1.00 71.56 156 PRO A N 1
ATOM 1178 C CA . PRO A 1 156 ? -3.668 -11.582 -24.668 1.00 71.56 156 PRO A CA 1
ATOM 1179 C C . PRO A 1 156 ? -3.197 -10.172 -24.282 1.00 71.56 156 PRO A C 1
ATOM 1181 O O . PRO A 1 156 ? -2.353 -9.593 -24.962 1.00 71.56 156 PRO A O 1
ATOM 1184 N N . VAL A 1 157 ? -3.693 -9.650 -23.155 1.00 67.69 157 VAL A N 1
ATOM 1185 C CA . VAL A 1 157 ? -3.322 -8.333 -22.616 1.00 67.69 157 VAL A CA 1
ATOM 1186 C C . VAL A 1 157 ? -1.842 -8.281 -22.239 1.00 67.69 157 VAL A C 1
ATOM 1188 O O . VAL A 1 157 ? -1.127 -7.383 -22.680 1.00 67.69 157 VAL A O 1
ATOM 1191 N N . ARG A 1 158 ? -1.350 -9.267 -21.474 1.00 74.44 158 ARG A N 1
ATOM 1192 C CA . ARG A 1 158 ? 0.065 -9.329 -21.067 1.00 74.44 158 ARG A CA 1
ATOM 1193 C C . ARG A 1 158 ? 0.987 -9.476 -22.275 1.00 74.44 158 ARG A C 1
ATOM 1195 O O . ARG A 1 158 ? 2.052 -8.861 -22.316 1.00 74.44 158 ARG A O 1
ATOM 1202 N N . GLU A 1 159 ? 0.572 -10.262 -23.270 1.00 79.12 159 GLU A N 1
ATOM 1203 C CA . GLU A 1 159 ? 1.317 -10.403 -24.522 1.00 79.12 159 GLU A CA 1
ATOM 1204 C C . GLU A 1 159 ? 1.385 -9.077 -25.293 1.00 79.12 159 GLU A C 1
ATOM 1206 O O . GLU A 1 159 ? 2.474 -8.675 -25.705 1.00 79.12 159 GLU A O 1
ATOM 1211 N N . GLU A 1 160 ? 0.261 -8.370 -25.464 1.00 76.88 160 GLU A N 1
ATOM 1212 C CA . GLU A 1 160 ? 0.233 -7.080 -26.164 1.00 76.88 160 GLU A CA 1
ATOM 1213 C C . GLU A 1 160 ? 1.067 -6.014 -25.438 1.00 76.88 160 GLU A C 1
ATOM 1215 O O . GLU A 1 160 ? 1.864 -5.319 -26.080 1.00 76.88 160 GLU A O 1
ATOM 1220 N N . GLN A 1 161 ? 0.939 -5.921 -24.112 1.00 73.94 161 GLN A N 1
ATOM 1221 C CA . GLN A 1 161 ? 1.677 -4.965 -23.286 1.00 73.94 161 GLN A CA 1
ATOM 1222 C C . GLN A 1 161 ? 3.184 -5.195 -23.383 1.00 73.94 161 GLN A C 1
ATOM 1224 O O . GLN A 1 161 ? 3.921 -4.261 -23.713 1.00 73.94 161 GLN A O 1
ATOM 1229 N N . TYR A 1 162 ? 3.653 -6.432 -23.181 1.00 81.44 162 TYR A N 1
ATOM 1230 C CA . TYR A 1 162 ? 5.080 -6.741 -23.285 1.00 81.44 162 TYR A CA 1
ATOM 1231 C C . TYR A 1 162 ? 5.603 -6.528 -24.710 1.00 81.44 162 TYR A C 1
ATOM 1233 O O . TYR A 1 162 ? 6.652 -5.915 -24.900 1.00 81.44 162 TYR A O 1
ATOM 1241 N N . ALA A 1 163 ? 4.849 -6.954 -25.731 1.00 82.38 163 ALA A N 1
ATOM 1242 C CA . ALA A 1 163 ? 5.236 -6.802 -27.135 1.00 82.38 163 ALA A CA 1
ATOM 1243 C C . ALA A 1 163 ? 5.269 -5.338 -27.609 1.00 82.38 163 ALA A C 1
ATOM 1245 O O . ALA A 1 163 ? 5.861 -5.044 -28.656 1.00 82.38 163 ALA A O 1
ATOM 1246 N N . SER A 1 164 ? 4.636 -4.419 -26.869 1.00 78.69 164 SER A N 1
ATOM 1247 C CA . SER A 1 164 ? 4.757 -2.974 -27.086 1.00 78.69 164 SER A CA 1
ATOM 1248 C C . SER A 1 164 ? 6.135 -2.437 -26.681 1.00 78.69 164 SER A C 1
ATOM 1250 O O . SER A 1 164 ? 6.577 -1.409 -27.205 1.00 78.69 164 SER A O 1
ATOM 1252 N N . ILE A 1 165 ? 6.842 -3.150 -25.797 1.00 81.88 165 ILE A N 1
ATOM 1253 C CA . ILE A 1 165 ? 8.184 -2.802 -25.358 1.00 81.88 165 ILE A CA 1
ATOM 1254 C C . ILE A 1 165 ? 9.194 -3.401 -26.330 1.00 81.88 165 ILE A C 1
ATOM 1256 O O . ILE A 1 165 ? 9.330 -4.610 -26.491 1.00 81.88 165 ILE A O 1
ATOM 1260 N N . ALA A 1 166 ? 9.971 -2.546 -26.986 1.00 86.38 166 ALA A N 1
ATOM 1261 C CA . ALA A 1 166 ? 10.929 -2.988 -27.991 1.00 86.38 166 ALA A CA 1
ATOM 1262 C C . ALA A 1 166 ? 12.258 -3.495 -27.381 1.00 86.38 166 ALA A C 1
ATOM 1264 O O . ALA A 1 166 ? 13.340 -3.143 -27.863 1.00 86.38 166 ALA A O 1
ATOM 1265 N N . TYR A 1 167 ? 12.192 -4.305 -26.317 1.00 90.50 167 TYR A N 1
ATOM 1266 C CA . TYR A 1 167 ? 13.364 -4.878 -25.646 1.00 90.50 167 TYR A CA 1
ATOM 1267 C C . TYR A 1 167 ? 14.068 -5.924 -26.505 1.00 90.50 167 TYR A C 1
ATOM 1269 O O . TYR A 1 167 ? 15.266 -5.792 -26.741 1.00 90.50 167 TYR A O 1
ATOM 1277 N N . ALA A 1 168 ? 13.344 -6.893 -27.075 1.00 93.12 168 ALA A N 1
ATOM 1278 C CA . ALA A 1 168 ? 13.967 -7.903 -27.929 1.00 93.12 168 ALA A CA 1
ATOM 1279 C C . ALA A 1 168 ? 14.644 -7.293 -29.171 1.00 93.12 168 ALA A C 1
ATOM 1281 O O . ALA A 1 168 ? 15.708 -7.752 -29.582 1.00 93.12 168 ALA A O 1
ATOM 1282 N N . LEU A 1 169 ? 14.089 -6.219 -29.748 1.00 93.38 169 LEU A N 1
ATOM 1283 C CA . LEU A 1 169 ? 14.724 -5.494 -30.860 1.00 93.38 169 LEU A CA 1
ATOM 1284 C C . LEU A 1 169 ? 16.000 -4.755 -30.419 1.00 93.38 169 LEU A C 1
ATOM 1286 O O . LEU A 1 169 ? 16.996 -4.770 -31.143 1.00 93.38 169 LEU A O 1
ATOM 1290 N N . ARG A 1 170 ? 16.010 -4.154 -29.222 1.00 92.44 170 ARG A N 1
ATOM 1291 C CA . ARG A 1 170 ? 17.222 -3.552 -28.634 1.00 92.44 170 ARG A CA 1
ATOM 1292 C C . ARG A 1 170 ? 18.285 -4.595 -28.325 1.00 92.44 170 ARG A C 1
ATOM 1294 O O . ARG A 1 170 ? 19.447 -4.378 -28.656 1.00 92.44 170 ARG A O 1
ATOM 1301 N N . ALA A 1 171 ? 17.890 -5.739 -27.776 1.00 94.06 171 ALA A N 1
ATOM 1302 C CA . ALA A 1 171 ? 18.788 -6.857 -27.537 1.00 94.06 171 ALA A CA 1
ATOM 1303 C C . ALA A 1 171 ? 19.390 -7.371 -28.856 1.00 94.06 171 ALA A C 1
ATOM 1305 O O . ALA A 1 171 ? 20.595 -7.597 -28.922 1.00 94.06 171 ALA A O 1
ATOM 1306 N N . GLN A 1 172 ? 18.606 -7.450 -29.942 1.00 93.88 172 GLN A N 1
ATOM 1307 C CA . GLN A 1 172 ? 19.129 -7.777 -31.275 1.00 93.88 172 GLN A CA 1
ATOM 1308 C C . GLN A 1 172 ? 20.157 -6.746 -31.775 1.00 93.88 172 GLN A C 1
ATOM 1310 O O . GLN A 1 172 ? 21.198 -7.147 -32.296 1.00 93.88 172 GLN A O 1
ATOM 1315 N N . LEU A 1 173 ? 19.921 -5.439 -31.589 1.00 91.75 173 LEU A N 1
ATOM 1316 C CA . LEU A 1 173 ? 20.898 -4.391 -31.931 1.00 91.75 173 LEU A CA 1
ATOM 1317 C C . LEU A 1 173 ? 22.164 -4.472 -31.071 1.00 91.75 173 LEU A C 1
ATOM 1319 O O . LEU A 1 173 ? 23.260 -4.274 -31.592 1.00 91.75 173 LEU A O 1
ATOM 1323 N N . SER A 1 174 ? 22.023 -4.781 -29.780 1.00 91.69 174 SER A N 1
ATOM 1324 C CA . SER A 1 174 ? 23.149 -4.922 -28.849 1.00 91.69 174 SER A CA 1
ATOM 1325 C C . SER A 1 174 ? 24.008 -6.124 -29.253 1.00 91.69 174 SER A C 1
ATOM 1327 O O . SER A 1 174 ? 25.215 -5.995 -29.432 1.00 91.69 174 SER A O 1
ATOM 1329 N N . VAL A 1 175 ? 23.379 -7.261 -29.573 1.00 90.75 175 VAL A N 1
ATOM 1330 C CA . VAL A 1 175 ? 24.058 -8.446 -30.121 1.00 90.75 175 VAL A CA 1
ATOM 1331 C C . VAL A 1 175 ? 24.709 -8.167 -31.482 1.00 90.75 175 VAL A C 1
ATOM 1333 O O . VAL A 1 175 ? 25.808 -8.648 -31.761 1.00 90.75 175 VAL A O 1
ATOM 1336 N N . GLN A 1 176 ? 24.068 -7.380 -32.346 1.00 88.12 176 GLN A N 1
ATOM 1337 C CA . GLN A 1 176 ? 24.659 -6.984 -33.623 1.00 88.12 176 GLN A CA 1
ATOM 1338 C C . GLN A 1 176 ? 25.911 -6.114 -33.425 1.00 88.12 176 GLN A C 1
ATOM 1340 O O . GLN A 1 176 ? 26.924 -6.338 -34.090 1.00 88.12 176 GLN A O 1
ATOM 1345 N N . GLN A 1 177 ? 25.849 -5.143 -32.511 1.00 87.19 177 GLN A N 1
ATOM 1346 C CA . GLN A 1 177 ? 26.977 -4.285 -32.148 1.00 87.19 177 GLN A CA 1
ATOM 1347 C C . GLN A 1 177 ? 28.136 -5.114 -31.582 1.00 87.19 177 GLN A C 1
ATOM 1349 O O . GLN A 1 177 ? 29.270 -4.975 -32.039 1.00 87.19 177 GLN A O 1
ATOM 1354 N N . ASP A 1 178 ? 27.830 -6.031 -30.665 1.00 86.94 178 ASP A N 1
ATOM 1355 C CA . ASP A 1 178 ? 28.759 -7.011 -30.108 1.00 86.94 178 ASP A CA 1
ATOM 1356 C C . ASP A 1 178 ? 29.486 -7.784 -31.235 1.00 86.94 178 ASP A C 1
ATOM 1358 O O . ASP A 1 178 ? 30.717 -7.809 -31.297 1.00 86.94 178 ASP A O 1
ATOM 1362 N N . PHE A 1 179 ? 28.762 -8.356 -32.207 1.00 83.06 179 PHE A N 1
ATOM 1363 C CA . PHE A 1 179 ? 29.402 -9.072 -33.319 1.00 83.06 179 PHE A CA 1
ATOM 1364 C C . PHE A 1 179 ? 30.297 -8.173 -34.174 1.00 83.06 179 PHE A C 1
ATOM 1366 O O . PHE A 1 179 ? 31.416 -8.582 -34.496 1.00 83.06 179 PHE A O 1
ATOM 1373 N N . PHE A 1 180 ? 29.860 -6.949 -34.488 1.00 79.44 180 PHE A N 1
ATOM 1374 C CA . PHE A 1 180 ? 30.673 -5.988 -35.239 1.00 79.44 180 PHE A CA 1
ATOM 1375 C C . PHE A 1 180 ? 31.943 -5.558 -34.517 1.00 79.44 180 PHE A C 1
ATOM 1377 O O . PHE A 1 180 ? 32.890 -5.148 -35.179 1.00 79.44 180 PHE A O 1
ATOM 1384 N N . MET A 1 181 ? 31.984 -5.640 -33.190 1.00 79.38 181 MET A N 1
ATOM 1385 C CA . MET A 1 181 ? 33.144 -5.240 -32.396 1.00 79.38 181 MET A CA 1
ATOM 1386 C C . MET A 1 181 ? 34.089 -6.401 -32.073 1.00 79.38 181 MET A C 1
ATOM 1388 O O . MET A 1 181 ? 35.253 -6.166 -31.763 1.00 79.38 181 MET A O 1
ATOM 1392 N N . SER A 1 182 ? 33.620 -7.644 -32.198 1.00 75.62 182 SER A N 1
ATOM 1393 C CA . SER A 1 182 ? 34.314 -8.851 -31.723 1.00 75.62 182 SER A CA 1
ATOM 1394 C C . SER A 1 182 ? 35.291 -9.517 -32.699 1.00 75.62 182 SER A C 1
ATOM 1396 O O . SER A 1 182 ? 35.668 -10.655 -32.442 1.00 75.62 182 SER A O 1
ATOM 1398 N N . GLY A 1 183 ? 35.650 -8.905 -33.835 1.00 64.31 183 GLY A N 1
ATOM 1399 C CA . GLY A 1 183 ? 36.687 -9.428 -34.755 1.00 64.31 183 GLY A CA 1
ATOM 1400 C C . GLY A 1 183 ? 36.374 -10.724 -35.526 1.00 64.31 183 GLY A C 1
ATOM 1401 O O . GLY A 1 183 ? 37.038 -11.008 -36.523 1.00 64.31 183 GLY A O 1
ATOM 1402 N N . GLY A 1 184 ? 35.391 -11.515 -35.076 1.00 64.69 184 GLY A N 1
ATOM 1403 C CA . GLY A 1 184 ? 35.152 -12.899 -35.499 1.00 64.69 184 GLY A CA 1
ATOM 1404 C C . GLY A 1 184 ? 34.189 -13.102 -36.673 1.00 64.69 184 GLY A C 1
ATOM 1405 O O . GLY A 1 184 ? 33.812 -12.162 -37.366 1.00 64.69 184 GLY A O 1
ATOM 1406 N N . ASP A 1 185 ? 33.774 -14.363 -36.878 1.00 66.81 185 ASP A N 1
ATOM 1407 C CA . ASP A 1 185 ? 32.762 -14.750 -37.872 1.00 66.81 185 ASP A CA 1
ATOM 1408 C C . ASP A 1 185 ? 31.422 -14.065 -37.564 1.00 66.81 185 ASP A C 1
ATOM 1410 O O . ASP A 1 185 ? 30.640 -14.527 -36.729 1.00 66.81 185 ASP A O 1
ATOM 1414 N N . VAL A 1 186 ? 31.168 -12.948 -38.245 1.00 72.69 186 VAL A N 1
ATOM 1415 C CA . VAL A 1 186 ? 29.915 -12.200 -38.136 1.00 72.69 186 VAL A CA 1
ATOM 1416 C C . VAL A 1 186 ? 28.773 -13.072 -38.681 1.00 72.69 186 VAL A C 1
ATOM 1418 O O . VAL A 1 186 ? 28.869 -13.554 -39.817 1.00 72.69 186 VAL A O 1
ATOM 1421 N N . PRO A 1 187 ? 27.693 -13.302 -37.907 1.00 83.69 187 PRO A N 1
ATOM 1422 C CA . PRO A 1 187 ? 26.514 -14.016 -38.387 1.00 83.69 187 PRO A CA 1
ATOM 1423 C C . PRO A 1 187 ? 25.939 -13.389 -39.665 1.00 83.69 187 PRO A C 1
ATOM 1425 O O . PRO A 1 187 ? 26.096 -12.194 -39.920 1.00 83.69 187 PRO A O 1
ATOM 1428 N N . LEU A 1 188 ? 25.235 -14.189 -40.469 1.00 88.25 188 LEU A N 1
ATOM 1429 C CA . LEU A 1 188 ? 24.540 -13.667 -41.646 1.00 88.25 188 LEU A CA 1
ATOM 1430 C C . LEU A 1 188 ? 23.477 -12.654 -41.205 1.00 88.25 188 LEU A C 1
ATOM 1432 O O . LEU A 1 188 ? 22.811 -12.840 -40.186 1.00 88.25 188 LEU A O 1
ATOM 1436 N N . THR A 1 189 ? 23.306 -11.586 -41.982 1.00 87.12 189 THR A N 1
ATOM 1437 C CA . THR A 1 189 ? 22.364 -10.505 -41.663 1.00 87.12 189 THR A CA 1
ATOM 1438 C C . THR A 1 189 ? 20.930 -11.020 -41.578 1.00 87.12 189 THR A C 1
ATOM 1440 O O . THR A 1 189 ? 20.517 -11.836 -42.406 1.00 87.12 189 THR A O 1
ATOM 1443 N N . LEU A 1 190 ? 20.165 -10.514 -40.611 1.00 89.44 190 LEU A N 1
ATOM 1444 C CA . LEU A 1 190 ? 18.731 -10.778 -40.506 1.00 89.44 190 LEU A CA 1
ATOM 1445 C C . LEU A 1 190 ? 17.969 -9.976 -41.564 1.00 89.44 190 LEU A C 1
ATOM 1447 O O . LEU A 1 190 ? 18.199 -8.777 -41.721 1.00 89.44 190 LEU A O 1
ATOM 1451 N N . GLU A 1 191 ? 17.044 -10.632 -42.256 1.00 90.81 191 GLU A N 1
ATOM 1452 C CA . GLU A 1 191 ? 15.969 -9.946 -42.979 1.00 90.81 191 GLU A CA 1
ATOM 1453 C C . GLU A 1 191 ? 14.717 -9.817 -42.094 1.00 90.81 191 GLU A C 1
ATOM 1455 O O . GLU A 1 191 ? 14.669 -10.379 -41.000 1.00 90.81 191 GLU A O 1
ATOM 1460 N N . GLU A 1 192 ? 13.692 -9.096 -42.561 1.00 89.62 192 GLU A N 1
ATOM 1461 C CA . GLU A 1 192 ? 12.472 -8.782 -41.792 1.00 89.62 192 GLU A CA 1
ATOM 1462 C C . GLU A 1 192 ? 11.835 -10.015 -41.125 1.00 89.62 192 GLU A C 1
ATOM 1464 O O . GLU A 1 192 ? 11.517 -9.978 -39.935 1.00 89.62 192 GLU A O 1
ATOM 1469 N N . GLY A 1 193 ? 11.712 -11.135 -41.848 1.00 90.56 193 GLY A N 1
ATOM 1470 C CA . GLY A 1 193 ? 11.176 -12.382 -41.291 1.00 90.56 193 GLY A CA 1
ATOM 1471 C C . GLY A 1 193 ? 12.031 -12.953 -40.154 1.00 90.56 193 GLY A C 1
ATOM 1472 O O . GLY A 1 193 ? 11.499 -13.396 -39.139 1.00 90.56 193 GLY A O 1
ATOM 1473 N N . GLY A 1 194 ? 13.360 -12.884 -40.277 1.00 93.62 194 GLY A N 1
ATOM 1474 C CA . GLY A 1 194 ? 14.288 -13.341 -39.240 1.00 93.62 194 GLY A CA 1
ATOM 1475 C C . GLY A 1 194 ? 14.271 -12.451 -37.995 1.00 93.62 194 GLY A C 1
ATOM 1476 O O . GLY A 1 194 ? 14.252 -12.972 -36.879 1.00 93.62 194 GLY A O 1
ATOM 1477 N N . VAL A 1 195 ? 14.220 -11.125 -38.179 1.00 94.56 195 VAL A N 1
ATOM 1478 C CA . VAL A 1 195 ? 14.088 -10.146 -37.081 1.00 94.56 195 VAL A CA 1
ATOM 1479 C C . VAL A 1 195 ? 12.819 -10.420 -36.273 1.00 94.56 195 VAL A C 1
ATOM 1481 O O . VAL A 1 195 ? 12.871 -10.510 -35.043 1.00 94.56 195 VAL A O 1
ATOM 1484 N N . ASN A 1 196 ? 11.689 -10.602 -36.962 1.00 93.62 196 ASN A N 1
ATOM 1485 C CA . ASN A 1 196 ? 10.394 -10.840 -36.331 1.00 93.62 196 ASN A CA 1
ATOM 1486 C C . ASN A 1 196 ? 10.310 -12.203 -35.634 1.00 93.62 196 ASN A C 1
ATOM 1488 O O . ASN A 1 196 ? 9.807 -12.267 -34.513 1.00 93.62 196 ASN A O 1
ATOM 1492 N N . ALA A 1 197 ? 10.850 -13.265 -36.239 1.00 94.62 197 ALA A N 1
ATOM 1493 C CA . ALA A 1 197 ? 10.887 -14.589 -35.618 1.00 94.62 197 ALA A CA 1
ATOM 1494 C C . ALA A 1 197 ? 11.726 -14.598 -34.326 1.00 94.62 197 ALA A C 1
ATOM 1496 O O . ALA A 1 197 ? 11.297 -15.153 -33.316 1.00 94.62 197 ALA A O 1
ATOM 1497 N N . LEU A 1 198 ? 12.895 -13.940 -34.323 1.00 95.00 198 LEU A N 1
ATOM 1498 C CA . LEU A 1 198 ? 13.703 -13.790 -33.107 1.00 95.00 198 LEU A CA 1
ATOM 1499 C C . LEU A 1 198 ? 12.991 -12.943 -32.050 1.00 95.00 198 LEU A C 1
ATOM 1501 O O . LEU A 1 198 ? 13.004 -13.313 -30.880 1.00 95.00 198 LEU A O 1
ATOM 1505 N N . ARG A 1 199 ? 12.353 -11.837 -32.454 1.00 95.12 199 ARG A N 1
ATOM 1506 C CA . ARG A 1 199 ? 11.594 -10.966 -31.546 1.00 95.12 199 ARG A CA 1
ATOM 1507 C C . ARG A 1 199 ? 10.505 -11.751 -30.816 1.00 95.12 199 ARG A C 1
ATOM 1509 O O . ARG A 1 199 ? 10.527 -11.816 -29.596 1.00 95.12 199 ARG A O 1
ATOM 1516 N N . GLN A 1 200 ? 9.623 -12.417 -31.562 1.00 93.31 200 GLN A N 1
ATOM 1517 C CA . GLN A 1 200 ? 8.511 -13.189 -30.998 1.00 93.31 200 GLN A CA 1
ATOM 1518 C C . GLN A 1 200 ? 8.982 -14.319 -30.074 1.00 93.31 200 GLN A C 1
ATOM 1520 O O . GLN A 1 200 ? 8.356 -14.574 -29.047 1.00 93.31 200 GLN A O 1
ATOM 1525 N N . ALA A 1 201 ? 10.080 -14.995 -30.424 1.00 93.94 201 ALA A N 1
ATOM 1526 C CA . ALA A 1 201 ? 10.642 -16.047 -29.586 1.00 93.94 201 ALA A CA 1
ATOM 1527 C C . ALA A 1 201 ? 11.178 -15.495 -28.257 1.00 93.94 201 ALA A C 1
ATOM 1529 O O . ALA A 1 201 ? 10.860 -16.031 -27.200 1.00 93.94 201 ALA A O 1
ATOM 1530 N N . VAL A 1 202 ? 11.965 -14.418 -28.304 1.00 95.31 202 VAL A N 1
ATOM 1531 C CA . VAL A 1 202 ? 12.566 -13.801 -27.112 1.00 95.31 202 VAL A CA 1
ATOM 1532 C C . VAL A 1 202 ? 11.504 -13.171 -26.218 1.00 95.31 202 VAL A C 1
ATOM 1534 O O . VAL A 1 202 ? 11.588 -13.331 -25.001 1.00 95.31 202 VAL A O 1
ATOM 1537 N N . ASP A 1 203 ? 10.493 -12.519 -26.795 1.00 93.81 203 ASP A N 1
ATOM 1538 C CA . ASP A 1 203 ? 9.379 -11.949 -26.035 1.00 93.81 203 ASP A CA 1
ATOM 1539 C C . ASP A 1 203 ? 8.616 -13.052 -25.288 1.00 93.81 203 ASP A C 1
ATOM 1541 O O . ASP A 1 203 ? 8.426 -12.956 -24.078 1.00 93.81 203 ASP A O 1
ATOM 1545 N N . ALA A 1 204 ? 8.276 -14.155 -25.969 1.00 93.88 204 ALA A N 1
ATOM 1546 C CA . ALA A 1 204 ? 7.577 -15.283 -25.348 1.00 93.88 204 ALA A CA 1
ATOM 1547 C C . ALA A 1 204 ? 8.391 -15.942 -24.220 1.00 93.88 204 ALA A C 1
ATOM 1549 O O . ALA A 1 204 ? 7.836 -16.257 -23.167 1.00 93.88 204 ALA A O 1
ATOM 1550 N N . VAL A 1 205 ? 9.702 -16.138 -24.419 1.00 95.25 205 VAL A N 1
ATOM 1551 C CA . VAL A 1 205 ? 10.592 -16.691 -23.383 1.00 95.25 205 VAL A CA 1
ATOM 1552 C C . VAL A 1 205 ? 10.679 -15.738 -22.197 1.00 95.25 205 VAL A C 1
ATOM 1554 O O . VAL A 1 205 ? 10.469 -16.161 -21.065 1.00 95.25 205 VAL A O 1
ATOM 1557 N N . THR A 1 206 ? 10.961 -14.457 -22.447 1.00 94.38 206 THR A N 1
ATOM 1558 C CA . THR A 1 206 ? 11.192 -13.489 -21.369 1.00 94.38 206 THR A CA 1
ATOM 1559 C C . THR A 1 206 ? 9.930 -13.282 -20.546 1.00 94.38 206 THR A C 1
ATOM 1561 O O . THR A 1 206 ? 10.000 -13.343 -19.325 1.00 94.38 206 THR A O 1
ATOM 1564 N N . LEU A 1 207 ? 8.773 -13.112 -21.193 1.00 93.06 207 LEU A N 1
ATOM 1565 C CA . LEU A 1 207 ? 7.497 -12.957 -20.500 1.00 93.06 207 LEU A CA 1
ATOM 1566 C C . LEU A 1 207 ? 7.161 -14.189 -19.648 1.00 93.06 207 LEU A C 1
ATOM 1568 O O . LEU A 1 207 ? 6.773 -14.044 -18.494 1.00 93.06 207 LEU A O 1
ATOM 1572 N N . SER A 1 208 ? 7.388 -15.401 -20.165 1.00 94.75 208 SER A N 1
ATOM 1573 C CA . SER A 1 208 ? 7.172 -16.629 -19.385 1.00 94.75 208 SER A CA 1
ATOM 1574 C C . SER A 1 208 ? 8.097 -16.717 -18.167 1.00 94.75 208 SER A C 1
ATOM 1576 O O . SER A 1 208 ? 7.666 -17.127 -17.092 1.00 94.75 208 SER A O 1
ATOM 1578 N N . VAL A 1 209 ? 9.365 -16.324 -18.327 1.00 95.19 209 VAL A N 1
ATOM 1579 C CA . VAL A 1 209 ? 10.358 -16.314 -17.243 1.00 95.19 209 VAL A CA 1
ATOM 1580 C C . VAL A 1 209 ? 10.010 -15.275 -16.184 1.00 95.19 209 VAL A C 1
ATOM 1582 O O . VAL A 1 209 ? 10.103 -15.589 -15.005 1.00 95.19 209 VAL A O 1
ATOM 1585 N N . LEU A 1 210 ? 9.571 -14.081 -16.588 1.00 92.38 210 LEU A N 1
ATOM 1586 C CA . LEU A 1 210 ? 9.114 -13.036 -15.673 1.00 92.38 210 LEU A CA 1
ATOM 1587 C C . LEU A 1 210 ? 7.920 -13.510 -14.836 1.00 92.38 210 LEU A C 1
ATOM 1589 O O . LEU A 1 210 ? 7.987 -13.446 -13.616 1.00 92.38 210 LEU A O 1
ATOM 1593 N N . LEU A 1 211 ? 6.886 -14.080 -15.467 1.00 89.81 211 LEU A N 1
ATOM 1594 C CA . LEU A 1 211 ? 5.709 -14.609 -14.760 1.00 89.81 211 LEU A CA 1
ATOM 1595 C C . LEU A 1 211 ? 6.056 -15.777 -13.822 1.00 89.81 211 LEU A C 1
ATOM 1597 O O . LEU A 1 211 ? 5.512 -15.886 -12.728 1.00 89.81 211 LEU A O 1
ATOM 1601 N N . THR A 1 212 ? 6.990 -16.638 -14.231 1.00 92.81 212 THR A N 1
ATOM 1602 C CA . THR A 1 212 ? 7.468 -17.742 -13.385 1.00 92.81 212 THR A CA 1
ATOM 1603 C C . THR A 1 212 ? 8.283 -17.217 -12.197 1.00 92.81 212 THR A C 1
ATOM 1605 O O . THR A 1 212 ? 8.146 -17.716 -11.083 1.00 92.81 212 THR A O 1
ATOM 1608 N N . ALA A 1 213 ? 9.131 -16.209 -12.420 1.00 92.44 213 ALA A N 1
ATOM 1609 C CA . ALA A 1 213 ? 9.940 -15.587 -11.378 1.00 92.44 213 ALA A CA 1
ATOM 1610 C C . ALA A 1 213 ? 9.083 -14.796 -10.381 1.00 92.44 213 ALA A C 1
ATOM 1612 O O . ALA A 1 213 ? 9.370 -14.845 -9.193 1.00 92.44 213 ALA A O 1
ATOM 1613 N N . ASP A 1 214 ? 8.026 -14.132 -10.851 1.00 85.19 214 ASP A N 1
ATOM 1614 C CA . ASP A 1 214 ? 7.019 -13.453 -10.028 1.00 85.19 214 ASP A CA 1
ATOM 1615 C C . ASP A 1 214 ? 6.338 -14.432 -9.070 1.00 85.19 214 ASP A C 1
ATOM 1617 O O . ASP A 1 214 ? 6.381 -14.265 -7.853 1.00 85.19 214 ASP A O 1
ATOM 1621 N N . GLN A 1 215 ? 5.802 -15.530 -9.613 1.00 82.12 215 GLN A N 1
ATOM 1622 C CA . GLN A 1 215 ? 5.180 -16.574 -8.805 1.00 82.12 215 GLN A CA 1
ATOM 1623 C C . GLN A 1 215 ? 6.157 -17.146 -7.769 1.00 82.12 215 GLN A C 1
ATOM 1625 O O . GLN A 1 215 ? 5.787 -17.334 -6.611 1.00 82.12 215 GLN A O 1
ATOM 1630 N N . GLN A 1 216 ? 7.408 -17.399 -8.166 1.00 84.75 216 GLN A N 1
ATOM 1631 C CA . GLN A 1 216 ? 8.423 -17.917 -7.253 1.00 84.75 216 GLN A CA 1
ATOM 1632 C C . GLN A 1 216 ? 8.810 -16.894 -6.178 1.00 84.75 216 GLN A C 1
ATOM 1634 O O . GLN A 1 216 ? 8.947 -17.275 -5.022 1.00 84.75 216 GLN A O 1
ATOM 1639 N N . ALA A 1 217 ? 8.947 -15.612 -6.523 1.00 82.31 217 ALA A N 1
ATOM 1640 C CA . ALA A 1 217 ? 9.246 -14.550 -5.567 1.00 82.31 217 ALA A CA 1
ATOM 1641 C C . ALA A 1 217 ? 8.145 -14.426 -4.506 1.00 82.31 217 ALA A C 1
ATOM 1643 O O . ALA A 1 217 ? 8.460 -14.321 -3.326 1.00 82.31 217 ALA A O 1
ATOM 1644 N N . ARG A 1 218 ? 6.868 -14.536 -4.896 1.00 74.88 218 ARG A N 1
ATOM 1645 C CA . ARG A 1 218 ? 5.731 -14.529 -3.959 1.00 74.88 218 ARG A CA 1
ATOM 1646 C C . ARG A 1 218 ? 5.725 -15.741 -3.023 1.00 74.88 218 ARG A C 1
ATOM 1648 O O . ARG A 1 218 ? 5.443 -15.588 -1.838 1.00 74.88 218 ARG A O 1
ATOM 1655 N N . ILE A 1 219 ? 6.056 -16.928 -3.540 1.00 74.50 219 ILE A N 1
ATOM 1656 C CA . ILE A 1 219 ? 6.188 -18.158 -2.738 1.00 74.50 219 ILE A CA 1
ATOM 1657 C C . ILE A 1 219 ? 7.366 -18.052 -1.762 1.00 74.50 219 ILE A C 1
ATOM 1659 O O . ILE A 1 219 ? 7.222 -18.385 -0.590 1.00 74.50 219 ILE A O 1
ATOM 1663 N N . ASP A 1 220 ? 8.510 -17.562 -2.239 1.00 77.25 220 ASP A N 1
ATOM 1664 C CA . ASP A 1 220 ? 9.745 -17.412 -1.458 1.00 77.25 220 ASP A CA 1
ATOM 1665 C C . ASP A 1 220 ? 9.756 -16.138 -0.599 1.00 77.25 220 ASP A C 1
ATOM 1667 O O . ASP A 1 220 ? 10.770 -15.827 0.024 1.00 77.25 220 ASP A O 1
ATOM 1671 N N . ASN A 1 221 ? 8.647 -15.394 -0.588 1.00 69.75 221 ASN A N 1
ATOM 1672 C CA . ASN A 1 221 ? 8.457 -14.173 0.180 1.00 69.75 221 ASN A CA 1
ATOM 1673 C C . ASN A 1 221 ? 9.512 -13.077 -0.089 1.00 69.75 221 ASN A C 1
ATOM 1675 O O . ASN A 1 221 ? 9.974 -12.374 0.808 1.00 69.75 221 ASN A O 1
ATOM 1679 N N . GLN A 1 222 ? 9.920 -12.931 -1.347 1.00 77.94 222 GLN A N 1
ATOM 1680 C CA . GLN A 1 222 ? 10.877 -11.911 -1.762 1.00 77.94 222 GLN A CA 1
ATOM 1681 C C . GLN A 1 222 ? 10.148 -10.592 -2.068 1.00 77.94 222 GLN A C 1
ATOM 1683 O O . GLN A 1 222 ? 9.213 -10.601 -2.870 1.00 77.94 222 GLN A O 1
ATOM 1688 N N . PRO A 1 223 ? 10.597 -9.442 -1.523 1.00 72.62 223 PRO A N 1
ATOM 1689 C CA . PRO A 1 223 ? 9.991 -8.136 -1.817 1.00 72.62 223 PRO A CA 1
ATOM 1690 C C . PRO A 1 223 ? 10.235 -7.694 -3.269 1.00 72.62 223 PRO A C 1
ATOM 1692 O O . PRO A 1 223 ? 9.544 -6.830 -3.805 1.00 72.62 223 PRO A O 1
ATOM 1695 N N . GLN A 1 224 ? 11.239 -8.288 -3.919 1.00 82.19 224 GLN A N 1
ATOM 1696 C CA . GLN A 1 224 ? 11.567 -8.058 -5.316 1.00 82.19 224 GLN A CA 1
ATOM 1697 C C . GLN A 1 224 ? 11.969 -9.360 -6.004 1.00 82.19 224 GLN A C 1
ATOM 1699 O O . GLN A 1 224 ? 12.618 -10.218 -5.405 1.00 82.19 224 GLN A O 1
ATOM 1704 N N . ILE A 1 225 ? 11.687 -9.470 -7.302 1.00 88.00 225 ILE A N 1
ATOM 1705 C CA . ILE A 1 225 ? 12.303 -10.486 -8.153 1.00 88.00 225 ILE A CA 1
ATOM 1706 C C . ILE A 1 225 ? 13.790 -10.150 -8.250 1.00 88.00 225 ILE A C 1
ATOM 1708 O O . ILE A 1 225 ? 14.179 -9.165 -8.882 1.00 88.00 225 ILE A O 1
ATOM 1712 N N . THR A 1 226 ? 14.619 -10.973 -7.615 1.00 92.88 226 THR A N 1
ATOM 1713 C CA . THR A 1 226 ? 16.078 -10.841 -7.655 1.00 92.88 226 THR A CA 1
ATOM 1714 C C . THR A 1 226 ? 16.661 -11.437 -8.937 1.00 92.88 226 THR A C 1
ATOM 1716 O O . THR A 1 226 ? 16.030 -12.256 -9.614 1.00 92.88 226 THR A O 1
ATOM 1719 N N . ALA A 1 227 ? 17.908 -11.080 -9.262 1.00 94.69 227 ALA A N 1
ATOM 1720 C CA . ALA A 1 227 ? 18.630 -11.687 -10.381 1.00 94.69 227 ALA A CA 1
ATOM 1721 C C . ALA A 1 227 ? 18.742 -13.219 -10.235 1.00 94.69 227 ALA A C 1
ATOM 1723 O O . ALA A 1 227 ? 18.622 -13.941 -11.224 1.00 94.69 227 ALA A O 1
ATOM 1724 N N . GLU A 1 228 ? 18.904 -13.729 -9.008 1.00 95.50 228 GLU A N 1
ATOM 1725 C CA . GLU A 1 228 ? 18.960 -15.170 -8.734 1.00 95.50 228 GLU A CA 1
ATOM 1726 C C . GLU A 1 228 ? 17.625 -15.863 -9.042 1.00 95.50 228 GLU A C 1
ATOM 1728 O O . GLU A 1 228 ? 17.601 -16.897 -9.717 1.00 95.50 228 GLU A O 1
ATOM 1733 N N . THR A 1 229 ? 16.509 -15.296 -8.579 1.00 94.81 229 THR A N 1
ATOM 1734 C CA . THR A 1 229 ? 15.162 -15.835 -8.826 1.00 94.81 229 THR A CA 1
ATOM 1735 C C . THR A 1 229 ? 14.830 -15.820 -10.314 1.00 94.81 229 THR A C 1
ATOM 1737 O O . THR A 1 229 ? 14.362 -16.824 -10.859 1.00 94.81 229 THR A O 1
ATOM 1740 N N . LEU A 1 230 ? 15.174 -14.729 -11.004 1.00 95.69 230 LEU A N 1
ATOM 1741 C CA . LEU A 1 230 ? 15.033 -14.623 -12.451 1.00 95.69 230 LEU A CA 1
ATOM 1742 C C . LEU A 1 230 ? 15.857 -15.693 -13.189 1.00 95.69 230 LEU A C 1
ATOM 1744 O O . LEU A 1 230 ? 15.355 -16.341 -14.108 1.00 95.69 230 LEU A O 1
ATOM 1748 N N . GLU A 1 231 ? 17.108 -15.927 -12.784 1.00 94.25 231 GLU A N 1
ATOM 1749 C CA . GLU A 1 231 ? 17.950 -16.969 -13.381 1.00 94.25 231 GLU A CA 1
ATOM 1750 C C . GLU A 1 231 ? 17.414 -18.384 -13.146 1.00 94.25 231 GLU A C 1
ATOM 1752 O O . GLU A 1 231 ? 17.494 -19.230 -14.043 1.00 94.25 231 GLU A O 1
ATOM 1757 N N . LYS A 1 232 ? 16.880 -18.668 -11.952 1.00 93.94 232 LYS A N 1
ATOM 1758 C CA . LYS A 1 232 ? 16.241 -19.959 -11.656 1.00 93.94 232 LYS A CA 1
ATOM 1759 C C . LYS A 1 232 ? 15.069 -20.195 -12.607 1.00 93.94 232 LYS A C 1
ATOM 1761 O O . LYS A 1 232 ? 15.036 -21.235 -13.265 1.00 93.94 232 LYS A O 1
ATOM 1766 N N . ALA A 1 233 ? 14.184 -19.210 -12.757 1.00 95.19 233 ALA A N 1
ATOM 1767 C CA . ALA A 1 233 ? 13.075 -19.266 -13.707 1.00 95.19 233 ALA A CA 1
ATOM 1768 C C . ALA A 1 233 ? 13.561 -19.418 -15.162 1.00 95.19 233 ALA A C 1
ATOM 1770 O O . ALA A 1 233 ? 13.031 -20.233 -15.919 1.00 95.19 233 ALA A O 1
ATOM 1771 N N . TRP A 1 234 ? 14.635 -18.723 -15.549 1.00 94.94 234 TRP A N 1
ATOM 1772 C CA . TRP A 1 234 ? 15.234 -18.859 -16.879 1.00 94.94 234 TRP A CA 1
ATOM 1773 C C . TRP A 1 234 ? 15.724 -20.280 -17.168 1.00 94.94 234 TRP A C 1
ATOM 1775 O O . TRP A 1 234 ? 15.477 -20.808 -18.252 1.00 94.94 234 TRP A O 1
ATOM 1785 N N . ARG A 1 235 ? 16.374 -20.939 -16.202 1.00 92.50 235 ARG A N 1
ATOM 1786 C CA . ARG A 1 235 ? 16.854 -22.328 -16.343 1.00 92.50 235 ARG A CA 1
ATOM 1787 C C . ARG A 1 235 ? 15.711 -23.344 -16.434 1.00 92.50 235 ARG A C 1
ATOM 1789 O O . ARG A 1 235 ? 15.909 -24.415 -17.007 1.00 92.50 235 ARG A O 1
ATOM 1796 N N . LEU A 1 236 ? 14.529 -23.015 -15.907 1.00 92.50 236 LEU A N 1
ATOM 1797 C CA . LEU A 1 236 ? 13.313 -23.810 -16.102 1.00 92.50 236 LEU A CA 1
ATOM 1798 C C . LEU A 1 236 ? 12.722 -23.637 -17.502 1.00 92.50 236 LEU A C 1
ATOM 1800 O O . LEU A 1 236 ? 12.015 -24.528 -17.955 1.00 92.50 236 LEU A O 1
ATOM 1804 N N . ALA A 1 237 ? 13.015 -22.540 -18.201 1.00 91.88 237 ALA A N 1
ATOM 1805 C CA . ALA A 1 237 ? 12.502 -22.261 -19.540 1.00 91.88 237 ALA A CA 1
ATOM 1806 C C . ALA A 1 237 ? 13.483 -22.675 -20.655 1.00 91.88 237 ALA A C 1
ATOM 1808 O O . ALA A 1 237 ? 13.101 -23.320 -21.632 1.00 91.88 237 ALA A O 1
ATOM 1809 N N . VAL A 1 238 ? 14.763 -22.320 -20.531 1.00 90.38 238 VAL A N 1
ATOM 1810 C CA . VAL A 1 238 ? 15.753 -22.443 -21.610 1.00 90.38 238 VAL A CA 1
ATOM 1811 C C . VAL A 1 238 ? 16.702 -23.628 -21.366 1.00 90.38 238 VAL A C 1
ATOM 1813 O O . VAL A 1 238 ? 17.384 -23.666 -20.342 1.00 90.38 238 VAL A O 1
ATOM 1816 N N . PRO A 1 239 ? 16.810 -24.590 -22.309 1.00 84.38 239 PRO A N 1
ATOM 1817 C CA . PRO A 1 239 ? 17.737 -25.718 -22.211 1.00 84.38 239 PRO A CA 1
ATOM 1818 C C . PRO A 1 239 ? 19.202 -25.315 -21.987 1.00 84.38 239 PRO A C 1
ATOM 1820 O O . PRO A 1 239 ? 19.712 -24.385 -22.612 1.00 84.38 239 PRO A O 1
ATOM 1823 N N . ALA A 1 240 ? 19.922 -26.080 -21.161 1.00 80.75 240 ALA A N 1
ATOM 1824 C CA . ALA A 1 240 ? 21.307 -25.779 -20.788 1.00 80.75 240 ALA A CA 1
ATOM 1825 C C . ALA A 1 240 ? 22.303 -25.772 -21.967 1.00 80.75 240 ALA A C 1
ATOM 1827 O O . ALA A 1 240 ? 23.334 -25.113 -21.886 1.00 80.75 240 ALA A O 1
ATOM 1828 N N . ASP A 1 241 ? 22.026 -26.464 -23.079 1.00 79.75 241 ASP A N 1
ATOM 1829 C CA . ASP A 1 241 ? 22.881 -26.431 -24.279 1.00 79.75 241 ASP A CA 1
ATOM 1830 C C . ASP A 1 241 ? 22.777 -25.109 -25.066 1.00 79.75 241 ASP A C 1
ATOM 1832 O O . ASP A 1 241 ? 23.561 -24.857 -25.991 1.00 79.75 241 ASP A O 1
ATOM 1836 N N . LEU A 1 242 ? 21.830 -24.250 -24.680 1.00 74.06 242 LEU A N 1
ATOM 1837 C CA . LEU A 1 242 ? 21.622 -22.912 -25.216 1.00 74.06 242 LEU A CA 1
ATOM 1838 C C . LEU A 1 242 ? 22.177 -21.801 -24.304 1.00 74.06 242 LEU A C 1
ATOM 1840 O O . LEU A 1 242 ? 22.019 -20.638 -24.655 1.00 74.06 242 LEU A O 1
ATOM 1844 N N . SER A 1 243 ? 22.892 -22.113 -23.214 1.00 67.56 243 SER A N 1
ATOM 1845 C CA . SER A 1 243 ? 23.626 -21.102 -22.429 1.00 67.56 243 SER A CA 1
ATOM 1846 C C . SER A 1 243 ? 24.888 -20.614 -23.156 1.00 67.56 243 SER A C 1
ATOM 1848 O O . SER A 1 243 ? 25.538 -21.372 -23.897 1.00 67.56 243 SER A O 1
ATOM 1850 N N . PHE A 1 244 ? 25.226 -19.330 -23.012 1.00 68.44 244 PHE A N 1
ATOM 1851 C CA . PHE A 1 244 ? 26.364 -18.696 -23.686 1.00 68.44 244 PHE A CA 1
ATOM 1852 C C . PHE A 1 244 ? 27.411 -18.219 -22.665 1.00 68.44 244 PHE A C 1
ATOM 1854 O O . PHE A 1 244 ? 27.071 -17.808 -21.565 1.00 68.44 244 PHE A O 1
ATOM 1861 N N . ASP A 1 245 ? 28.694 -18.319 -23.021 1.00 74.94 245 ASP A N 1
ATOM 1862 C CA . ASP A 1 245 ? 29.806 -17.863 -22.177 1.00 74.94 245 ASP A CA 1
ATOM 1863 C C . ASP A 1 245 ? 30.109 -16.389 -22.489 1.00 74.94 245 ASP A C 1
ATOM 1865 O O . ASP A 1 245 ? 30.854 -16.074 -23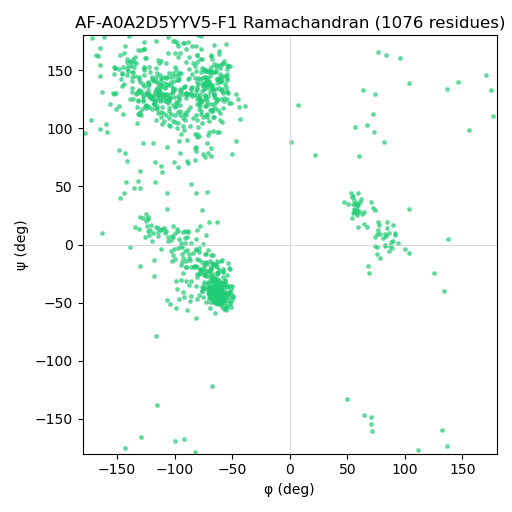.426 1.00 74.94 245 ASP A O 1
ATOM 1869 N N . ASP A 1 246 ? 29.446 -15.490 -21.758 1.00 70.19 246 ASP A N 1
ATOM 1870 C CA . ASP A 1 246 ? 29.540 -14.043 -21.971 1.00 70.19 246 ASP A CA 1
ATOM 1871 C C . ASP A 1 246 ? 30.895 -13.468 -21.538 1.00 70.19 246 ASP A C 1
ATOM 1873 O O . ASP A 1 246 ? 31.411 -12.574 -22.205 1.00 70.19 246 ASP A O 1
ATOM 1877 N N . GLU A 1 247 ? 31.540 -14.025 -20.509 1.00 72.62 247 GLU A N 1
ATOM 1878 C CA . GLU A 1 247 ? 32.844 -13.549 -20.026 1.00 72.62 247 GLU A CA 1
ATOM 1879 C C . GLU A 1 247 ? 33.952 -13.783 -21.066 1.00 72.62 247 GLU A C 1
ATOM 1881 O O . GLU A 1 247 ? 34.754 -12.888 -21.370 1.00 72.62 247 GLU A O 1
ATOM 1886 N N . ALA A 1 248 ? 33.962 -14.967 -21.689 1.00 75.25 248 ALA A N 1
ATOM 1887 C CA . ALA A 1 248 ? 34.878 -15.263 -22.785 1.00 75.25 248 ALA A CA 1
ATOM 1888 C C . ALA A 1 248 ? 34.645 -14.339 -23.994 1.00 75.25 248 ALA A C 1
ATOM 1890 O O . ALA A 1 248 ? 35.595 -13.954 -24.686 1.00 75.25 248 ALA A O 1
ATOM 1891 N N . PHE A 1 249 ? 33.391 -13.965 -24.255 1.00 77.00 249 PHE A N 1
ATOM 1892 C CA . PHE A 1 249 ? 33.035 -13.092 -25.368 1.00 77.00 249 PHE A CA 1
ATOM 1893 C C . PHE A 1 249 ? 33.362 -11.616 -25.101 1.00 77.00 249 PHE A C 1
ATOM 1895 O O . PHE A 1 249 ? 33.905 -10.953 -25.984 1.00 77.00 249 PHE A O 1
ATOM 1902 N N . GLU A 1 250 ? 33.135 -11.113 -23.889 1.00 74.94 250 GLU A N 1
ATOM 1903 C CA . GLU A 1 250 ? 33.566 -9.773 -23.467 1.00 74.94 250 GLU A CA 1
ATOM 1904 C C . GLU A 1 250 ? 35.090 -9.635 -23.513 1.00 74.94 250 GLU A C 1
ATOM 1906 O O . GLU A 1 250 ? 35.627 -8.677 -24.073 1.00 74.94 250 GLU A O 1
ATOM 1911 N N . THR A 1 251 ? 35.814 -10.652 -23.044 1.00 76.62 251 THR A N 1
ATOM 1912 C CA . THR A 1 251 ? 37.277 -10.701 -23.175 1.00 76.62 251 THR A CA 1
ATOM 1913 C C . THR A 1 251 ? 37.708 -10.581 -24.639 1.00 76.62 251 THR A C 1
ATOM 1915 O O . THR A 1 251 ? 38.651 -9.855 -24.969 1.00 76.62 251 THR A O 1
ATOM 1918 N N . LYS A 1 252 ? 36.990 -11.256 -25.543 1.00 78.56 252 LYS A N 1
ATOM 1919 C CA . LYS A 1 252 ? 37.239 -11.193 -26.982 1.00 78.56 252 LYS A CA 1
ATOM 1920 C C . LYS A 1 252 ? 36.957 -9.803 -27.566 1.00 78.56 252 LYS A C 1
ATOM 1922 O O . LYS A 1 252 ? 37.763 -9.311 -28.353 1.00 78.56 252 LYS A O 1
ATOM 1927 N N . LEU A 1 253 ? 35.868 -9.144 -27.160 1.00 78.81 253 LEU A N 1
ATOM 1928 C CA . LEU A 1 253 ? 35.544 -7.766 -27.560 1.00 78.81 253 LEU A CA 1
ATOM 1929 C C . LEU A 1 253 ? 36.686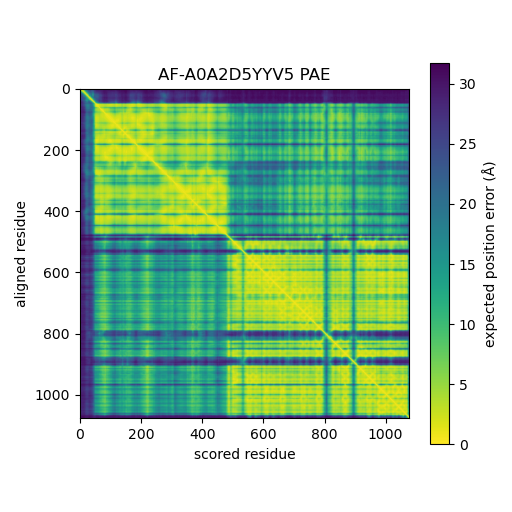 -6.796 -27.229 1.00 78.81 253 LEU A C 1
ATOM 1931 O O . LEU A 1 253 ? 37.090 -5.988 -28.069 1.00 78.81 253 LEU A O 1
ATOM 1935 N N . VAL A 1 254 ? 37.244 -6.905 -26.022 1.00 77.31 254 VAL A N 1
ATOM 1936 C CA . VAL A 1 254 ? 38.363 -6.064 -25.572 1.00 77.31 254 VAL A CA 1
ATOM 1937 C C . VAL A 1 254 ? 39.627 -6.322 -26.396 1.00 77.31 254 VAL A C 1
ATOM 1939 O O . VAL A 1 254 ? 40.323 -5.378 -26.770 1.00 77.31 254 VAL A O 1
ATOM 1942 N N . GLN A 1 255 ? 39.926 -7.585 -26.702 1.00 78.12 255 GLN A N 1
ATOM 1943 C CA . GLN A 1 255 ? 41.150 -7.971 -27.408 1.00 78.12 255 GLN A CA 1
ATOM 1944 C C . GLN A 1 255 ? 41.116 -7.672 -28.912 1.00 78.12 255 GLN A C 1
ATOM 1946 O O . GLN A 1 255 ? 42.148 -7.320 -29.486 1.00 78.12 255 GLN A O 1
ATOM 1951 N N . GLU A 1 256 ? 39.960 -7.837 -29.557 1.00 79.44 256 GLU A N 1
ATOM 1952 C CA . GLU A 1 256 ? 39.853 -7.826 -31.022 1.00 79.44 256 GLU A CA 1
ATOM 1953 C C . GLU A 1 256 ? 39.301 -6.509 -31.599 1.00 79.44 256 GLU A C 1
ATOM 1955 O O . GLU A 1 256 ? 39.459 -6.256 -32.798 1.00 79.44 256 GLU A O 1
ATOM 1960 N N . SER A 1 257 ? 38.703 -5.636 -30.777 1.00 77.06 257 SER A N 1
ATOM 1961 C CA . SER A 1 257 ? 38.123 -4.377 -31.261 1.00 77.06 257 SER A CA 1
ATOM 1962 C C . SER A 1 257 ? 39.176 -3.377 -31.766 1.00 77.06 257 SER A C 1
ATOM 1964 O O . SER A 1 257 ? 40.216 -3.125 -31.154 1.00 77.06 257 SER A O 1
ATOM 1966 N N . ASN A 1 258 ? 38.882 -2.734 -32.901 1.00 79.38 258 ASN A N 1
ATOM 1967 C CA . ASN A 1 258 ? 39.715 -1.680 -33.486 1.00 79.38 258 ASN A CA 1
ATOM 1968 C C . ASN A 1 258 ? 38.914 -0.396 -33.767 1.00 79.38 258 ASN A C 1
ATOM 1970 O O . ASN A 1 258 ? 37.699 -0.350 -33.602 1.00 79.38 258 ASN A O 1
ATOM 1974 N N . GLU A 1 259 ? 39.598 0.669 -34.190 1.00 74.81 259 GLU A N 1
ATOM 1975 C CA . GLU A 1 259 ? 39.001 1.997 -34.408 1.00 74.81 259 GLU A CA 1
ATOM 1976 C C . GLU A 1 259 ? 37.876 2.014 -35.459 1.00 74.81 259 GLU A C 1
ATOM 1978 O O . GLU A 1 259 ? 36.869 2.702 -35.276 1.00 74.81 259 GLU A O 1
ATOM 1983 N N . GLN A 1 260 ? 37.999 1.220 -36.525 1.00 75.25 260 GLN A N 1
ATOM 1984 C CA . GLN A 1 260 ? 36.956 1.104 -37.545 1.00 75.25 260 GLN A CA 1
ATOM 1985 C C . GLN A 1 260 ? 35.723 0.390 -36.981 1.00 75.25 260 GLN A C 1
ATOM 1987 O O . GLN A 1 260 ? 34.610 0.887 -37.121 1.00 75.25 260 GLN A O 1
ATOM 1992 N N . MET A 1 261 ? 35.927 -0.721 -36.270 1.00 74.81 261 MET A N 1
ATOM 1993 C CA . MET A 1 261 ? 34.849 -1.485 -35.629 1.00 74.81 261 MET A CA 1
ATOM 1994 C C . MET A 1 261 ? 34.123 -0.658 -34.564 1.00 74.81 261 MET A C 1
ATOM 1996 O O . MET A 1 261 ? 32.899 -0.684 -34.476 1.00 74.81 261 MET A O 1
ATOM 2000 N N . ARG A 1 262 ? 34.873 0.151 -33.811 1.00 73.25 262 ARG A N 1
ATOM 2001 C CA . ARG A 1 262 ? 34.342 1.147 -32.873 1.00 73.25 262 ARG A CA 1
ATOM 2002 C C . ARG A 1 262 ? 33.484 2.206 -33.571 1.00 73.25 262 ARG A C 1
ATOM 2004 O O . ARG A 1 262 ? 32.373 2.491 -33.133 1.00 73.25 262 ARG A O 1
ATOM 2011 N N . THR A 1 263 ? 33.956 2.735 -34.701 1.00 74.44 263 THR A N 1
ATOM 2012 C CA . THR A 1 263 ? 33.198 3.698 -35.518 1.00 74.44 263 THR A CA 1
ATOM 2013 C C . THR A 1 263 ? 31.892 3.096 -36.037 1.00 74.44 263 THR A C 1
ATOM 2015 O O . THR A 1 263 ? 30.854 3.758 -36.013 1.00 74.44 263 THR A O 1
ATOM 2018 N N . ASP A 1 264 ? 31.924 1.845 -36.493 1.00 69.75 264 ASP A N 1
ATOM 2019 C CA . ASP A 1 264 ? 30.741 1.151 -36.997 1.00 69.75 264 ASP A CA 1
ATOM 2020 C C . ASP A 1 264 ? 29.758 0.811 -35.859 1.00 69.75 264 ASP A C 1
ATOM 2022 O O . ASP A 1 264 ? 28.556 1.036 -36.006 1.00 69.75 264 ASP A O 1
ATOM 2026 N N . GLY A 1 265 ? 30.252 0.416 -34.680 1.00 70.31 265 GLY A N 1
ATOM 2027 C CA . GLY A 1 265 ? 29.439 0.242 -33.472 1.00 70.31 265 GLY A CA 1
ATOM 2028 C C . GLY A 1 265 ? 28.757 1.535 -33.003 1.00 70.31 265 GLY A C 1
ATOM 2029 O O . GLY A 1 265 ? 27.594 1.508 -32.598 1.00 70.31 265 GLY A O 1
ATOM 2030 N N . ALA A 1 266 ? 29.422 2.687 -33.132 1.00 74.19 266 ALA A N 1
ATOM 2031 C CA . ALA A 1 266 ? 28.839 3.993 -32.809 1.00 74.19 266 ALA A CA 1
ATOM 2032 C C . ALA A 1 266 ? 27.707 4.407 -33.773 1.00 74.19 266 ALA A C 1
ATOM 2034 O O . ALA A 1 266 ? 26.793 5.141 -33.383 1.00 74.19 266 ALA A O 1
ATOM 2035 N N . ARG A 1 267 ? 27.719 3.923 -35.026 1.00 77.56 267 ARG A N 1
ATOM 2036 C CA . ARG A 1 267 ? 26.634 4.193 -35.988 1.00 77.56 267 ARG A CA 1
ATOM 2037 C C . ARG A 1 267 ? 25.313 3.552 -35.577 1.00 77.56 267 ARG A C 1
ATOM 2039 O O . ARG A 1 267 ? 24.275 4.137 -35.870 1.00 77.56 267 ARG A O 1
ATOM 2046 N N . ILE A 1 268 ? 25.339 2.413 -34.878 1.00 82.25 268 ILE A N 1
ATOM 2047 C CA . ILE A 1 268 ? 24.124 1.764 -34.359 1.00 82.25 268 ILE A CA 1
ATOM 2048 C C . ILE A 1 268 ? 23.419 2.685 -33.360 1.00 82.25 268 ILE A C 1
ATOM 2050 O O . ILE A 1 268 ? 22.233 2.963 -33.521 1.00 82.25 268 ILE A O 1
ATOM 2054 N N . VAL A 1 269 ? 24.154 3.237 -32.390 1.00 84.38 269 VAL A N 1
ATOM 2055 C CA . VAL A 1 269 ? 23.598 4.156 -31.381 1.00 84.38 269 VAL A CA 1
ATOM 2056 C C . VAL A 1 269 ? 23.050 5.424 -32.026 1.00 84.38 269 VAL A C 1
ATOM 2058 O O . VAL A 1 269 ? 21.933 5.837 -31.729 1.00 84.38 269 VAL A O 1
ATOM 2061 N N . LEU A 1 270 ? 23.788 6.029 -32.962 1.00 85.00 270 LEU A N 1
ATOM 2062 C CA . LEU A 1 270 ? 23.282 7.181 -33.716 1.00 85.00 270 LEU A CA 1
ATOM 2063 C C . LEU A 1 270 ? 22.033 6.824 -34.539 1.00 85.00 270 LEU A C 1
ATOM 2065 O O . LEU A 1 270 ? 21.138 7.656 -34.685 1.00 85.00 270 LEU A O 1
ATOM 2069 N N . GLY A 1 271 ? 21.953 5.596 -35.057 1.00 85.81 271 GLY A N 1
ATOM 2070 C CA . GLY A 1 271 ? 20.764 5.048 -35.706 1.00 85.81 271 GLY A CA 1
ATOM 2071 C C . GLY A 1 271 ? 19.559 4.993 -34.766 1.00 85.81 271 GLY A C 1
ATOM 2072 O O . GLY A 1 271 ? 18.492 5.478 -35.138 1.00 85.81 271 GLY A O 1
ATOM 2073 N N . ILE A 1 272 ? 19.746 4.498 -33.538 1.00 88.56 272 ILE A N 1
ATOM 2074 C CA . ILE A 1 272 ? 18.710 4.452 -32.491 1.00 88.56 272 ILE A CA 1
ATOM 2075 C C . ILE A 1 272 ? 18.242 5.863 -32.132 1.00 88.56 272 ILE A C 1
ATOM 2077 O O . ILE A 1 272 ? 17.048 6.137 -32.172 1.00 88.56 272 ILE A O 1
ATOM 2081 N N . ILE A 1 273 ? 19.167 6.789 -31.859 1.00 89.12 273 ILE A N 1
ATOM 2082 C CA . ILE A 1 273 ? 18.827 8.176 -31.501 1.00 89.12 273 ILE A CA 1
ATOM 2083 C C . ILE A 1 273 ? 17.988 8.830 -32.608 1.00 89.12 273 ILE A C 1
ATOM 2085 O O . ILE A 1 273 ? 16.953 9.443 -32.338 1.00 89.12 273 ILE A O 1
ATOM 2089 N N . ASN A 1 274 ? 18.401 8.669 -33.869 1.00 87.44 274 ASN A N 1
ATOM 2090 C CA . ASN A 1 274 ? 17.652 9.193 -35.009 1.00 87.44 274 ASN A CA 1
ATOM 2091 C C . ASN A 1 274 ? 16.267 8.540 -35.136 1.00 87.44 274 ASN A C 1
ATOM 2093 O O . ASN A 1 274 ? 15.283 9.245 -35.366 1.00 87.44 274 ASN A O 1
ATOM 2097 N N . GLN A 1 275 ? 16.172 7.219 -34.969 1.00 90.38 275 GLN A N 1
ATOM 2098 C CA . GLN A 1 275 ? 14.901 6.497 -35.003 1.00 90.38 275 GLN A CA 1
ATOM 2099 C C . GLN A 1 275 ? 13.962 6.951 -33.873 1.00 90.38 275 GLN A C 1
ATOM 2101 O O . GLN A 1 275 ? 12.782 7.201 -34.138 1.00 90.38 275 GLN A O 1
ATOM 2106 N N . LYS A 1 276 ? 14.464 7.134 -32.647 1.00 89.06 276 LYS A N 1
ATOM 2107 C CA . LYS A 1 276 ? 13.702 7.657 -31.505 1.00 89.06 276 LYS A CA 1
ATOM 2108 C C . LYS A 1 276 ? 13.155 9.046 -31.785 1.00 89.06 276 LYS A C 1
ATOM 2110 O O . LYS A 1 276 ? 11.951 9.268 -31.667 1.00 89.06 276 LYS A O 1
ATOM 2115 N N . MET A 1 277 ? 14.008 9.966 -32.236 1.00 88.25 277 MET A N 1
ATOM 2116 C CA . MET A 1 277 ? 13.589 11.321 -32.602 1.00 88.25 277 MET A CA 1
ATOM 2117 C C . MET A 1 277 ? 12.494 11.317 -33.680 1.00 88.25 277 MET A C 1
ATOM 2119 O O . MET A 1 277 ? 11.521 12.063 -33.575 1.00 88.25 277 MET A O 1
ATOM 2123 N N . GLN A 1 278 ? 12.611 10.456 -34.697 1.00 85.69 278 GLN A N 1
ATOM 2124 C CA . GLN A 1 278 ? 11.588 10.315 -35.739 1.00 85.69 278 GLN A CA 1
ATOM 2125 C C . GLN A 1 278 ? 10.282 9.710 -35.207 1.00 85.69 278 GLN A C 1
ATOM 2127 O O . GLN A 1 278 ? 9.202 10.134 -35.624 1.00 85.69 278 GLN A O 1
ATOM 2132 N N . SER A 1 279 ? 10.365 8.747 -34.288 1.00 84.06 279 SER A N 1
ATOM 2133 C CA . SER A 1 279 ? 9.193 8.106 -33.683 1.00 84.06 279 SER A CA 1
ATOM 2134 C C . SER A 1 279 ? 8.426 9.088 -32.802 1.00 84.06 279 SER A C 1
ATOM 2136 O O . SER A 1 279 ? 7.228 9.249 -33.008 1.00 84.06 279 SER A O 1
ATOM 2138 N N . TYR A 1 280 ? 9.109 9.855 -31.943 1.00 83.56 280 TYR A N 1
ATOM 2139 C CA . TYR A 1 280 ? 8.491 10.946 -31.177 1.00 83.56 280 TYR A CA 1
ATOM 2140 C C . TYR A 1 280 ? 7.891 12.032 -32.077 1.00 83.56 280 TYR A C 1
ATOM 2142 O O . TYR A 1 280 ? 6.795 12.523 -31.807 1.00 83.56 280 TYR A O 1
ATOM 2150 N N . ALA A 1 281 ? 8.570 12.414 -33.164 1.00 80.75 281 ALA A N 1
ATOM 2151 C CA . ALA A 1 281 ? 8.040 13.404 -34.101 1.00 80.75 281 ALA A CA 1
ATOM 2152 C C . ALA A 1 281 ? 6.742 12.922 -34.772 1.00 80.75 281 ALA A C 1
ATOM 2154 O O . ALA A 1 281 ? 5.775 13.682 -34.865 1.00 80.75 281 ALA A O 1
ATOM 2155 N N . LYS A 1 282 ? 6.698 11.654 -35.200 1.00 81.50 282 LYS A N 1
ATOM 2156 C CA . LYS A 1 282 ? 5.507 11.046 -35.806 1.00 81.50 282 LYS A CA 1
ATOM 2157 C C . LYS A 1 282 ? 4.385 10.836 -34.786 1.00 81.50 282 LYS A C 1
ATOM 2159 O O . LYS A 1 282 ? 3.239 11.137 -35.103 1.00 81.50 282 LYS A O 1
ATOM 2164 N N . TYR A 1 283 ? 4.717 10.353 -33.588 1.00 73.56 283 TYR A N 1
ATOM 2165 C CA . TYR A 1 283 ? 3.768 10.097 -32.503 1.00 73.56 283 TYR A CA 1
ATOM 2166 C C . TYR A 1 283 ? 3.062 11.384 -32.062 1.00 73.56 283 TYR A C 1
ATOM 2168 O O . TYR A 1 283 ? 1.834 11.430 -32.000 1.00 73.56 283 TYR A O 1
ATOM 2176 N N . ASN A 1 284 ? 3.828 12.457 -31.842 1.00 73.56 284 ASN A N 1
ATOM 2177 C CA . ASN A 1 284 ? 3.277 13.734 -31.398 1.00 73.56 284 ASN A CA 1
ATOM 2178 C C . ASN A 1 284 ? 2.550 14.498 -32.511 1.00 73.56 284 ASN A C 1
ATOM 2180 O O . ASN A 1 284 ? 1.586 15.206 -32.231 1.00 73.56 284 ASN A O 1
ATOM 2184 N N . ALA A 1 285 ? 3.020 14.391 -33.760 1.00 78.25 285 ALA A N 1
ATOM 2185 C CA . ALA A 1 285 ? 2.485 15.122 -34.913 1.00 78.25 285 ALA A CA 1
ATOM 2186 C C . ALA A 1 285 ? 2.356 16.649 -34.684 1.00 78.25 285 ALA A C 1
ATOM 2188 O O . ALA A 1 285 ? 1.425 17.287 -35.179 1.00 78.25 285 ALA A O 1
ATOM 2189 N N . ILE A 1 286 ? 3.293 17.237 -33.929 1.00 70.56 286 ILE A N 1
ATOM 2190 C CA . ILE A 1 286 ? 3.333 18.672 -33.601 1.00 70.56 286 ILE A CA 1
ATOM 2191 C C . ILE A 1 286 ? 4.387 19.415 -34.426 1.00 70.56 286 ILE A C 1
ATOM 2193 O O . ILE A 1 286 ? 5.478 18.901 -34.679 1.00 70.56 286 ILE A O 1
ATOM 2197 N N . ASP A 1 287 ? 4.086 20.660 -34.801 1.00 74.38 287 ASP A N 1
ATOM 2198 C CA . ASP A 1 287 ? 5.049 21.537 -35.475 1.00 74.38 287 ASP A CA 1
ATOM 2199 C C . ASP A 1 287 ? 6.180 21.967 -34.506 1.00 74.38 287 ASP A C 1
ATOM 2201 O O . ASP A 1 287 ? 5.915 22.206 -33.318 1.00 74.38 287 ASP A O 1
ATOM 2205 N N . PRO A 1 288 ? 7.437 22.127 -34.970 1.00 70.25 288 PRO A N 1
ATOM 2206 C CA . PRO A 1 288 ? 8.552 22.585 -34.135 1.00 70.25 288 PRO A CA 1
ATOM 2207 C C . PRO A 1 288 ? 8.286 23.866 -33.323 1.00 70.25 288 PRO A C 1
ATOM 2209 O O . PRO A 1 288 ? 8.747 23.984 -32.184 1.00 70.25 288 PRO A O 1
ATOM 2212 N N . ALA A 1 289 ? 7.525 24.824 -33.861 1.00 69.31 289 ALA A N 1
ATOM 2213 C CA . ALA A 1 289 ? 7.174 26.055 -33.153 1.00 69.31 289 ALA A CA 1
ATOM 2214 C C . ALA A 1 289 ? 6.220 25.796 -31.974 1.00 69.31 289 ALA A C 1
ATOM 2216 O O . ALA A 1 289 ? 6.366 26.401 -30.909 1.00 69.31 289 ALA A O 1
ATOM 2217 N N . GLN A 1 290 ? 5.278 24.862 -32.132 1.00 74.94 290 GLN A N 1
ATOM 2218 C CA . GLN A 1 290 ? 4.354 24.456 -31.069 1.00 74.94 290 GLN A CA 1
ATOM 2219 C C . GLN A 1 290 ? 5.085 23.699 -29.957 1.00 74.94 290 GLN A C 1
ATOM 2221 O O . GLN A 1 290 ? 4.815 23.919 -28.777 1.00 74.94 290 GLN A O 1
ATOM 2226 N N . ARG A 1 291 ? 6.067 22.870 -30.320 1.00 75.44 291 ARG A N 1
ATOM 2227 C CA . ARG A 1 291 ? 6.891 22.111 -29.372 1.00 75.44 291 ARG A CA 1
ATOM 2228 C C . ARG A 1 291 ? 7.702 23.009 -28.428 1.00 75.44 291 ARG A C 1
ATOM 2230 O O . ARG A 1 291 ? 7.745 22.752 -27.228 1.00 75.44 291 ARG A O 1
ATOM 2237 N N . ASN A 1 292 ? 8.267 24.111 -28.927 1.00 76.12 292 ASN A N 1
ATOM 2238 C CA . ASN A 1 292 ? 8.945 25.102 -28.077 1.00 76.12 292 ASN A CA 1
ATOM 2239 C C . ASN A 1 292 ? 7.978 25.858 -27.150 1.00 76.12 292 ASN A C 1
ATOM 2241 O O . ASN A 1 292 ? 8.313 26.124 -25.995 1.00 76.12 292 ASN A O 1
ATOM 2245 N N . ALA A 1 293 ? 6.773 26.191 -27.622 1.00 79.69 293 ALA A N 1
ATOM 2246 C CA . ALA A 1 293 ? 5.756 26.828 -26.784 1.00 79.69 293 ALA A CA 1
ATOM 2247 C C . ALA A 1 293 ? 5.288 25.903 -25.644 1.00 79.69 293 ALA A C 1
ATOM 2249 O O . ALA A 1 293 ? 5.088 26.359 -24.517 1.00 79.69 293 ALA A O 1
ATOM 2250 N N . LEU A 1 294 ? 5.169 24.599 -25.915 1.00 79.12 294 LEU A N 1
ATOM 2251 C CA . LEU A 1 294 ? 4.851 23.585 -24.907 1.00 79.12 294 LEU A CA 1
ATOM 2252 C C . LEU A 1 294 ? 5.977 23.417 -23.884 1.00 79.12 294 LEU A C 1
ATOM 2254 O O . LEU A 1 294 ? 5.689 23.355 -22.693 1.00 79.12 294 LEU A O 1
ATOM 2258 N N . LEU A 1 295 ? 7.246 23.454 -24.309 1.00 83.06 295 LEU A N 1
ATOM 2259 C CA . LEU A 1 295 ? 8.378 23.451 -23.379 1.00 83.06 295 LEU A CA 1
ATOM 2260 C C . LEU A 1 295 ? 8.305 24.629 -22.394 1.00 83.06 295 LEU A C 1
ATOM 2262 O O . LEU A 1 295 ? 8.481 24.433 -21.197 1.00 83.06 295 LEU A O 1
ATOM 2266 N N . ILE A 1 296 ? 7.994 25.839 -22.875 1.00 82.88 296 ILE A N 1
ATOM 2267 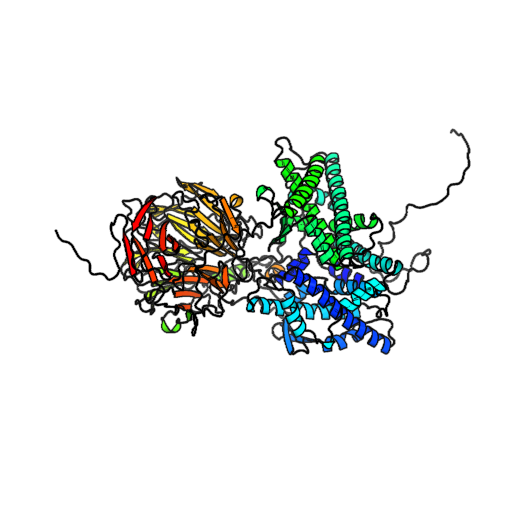C CA . ILE A 1 296 ? 7.828 27.030 -22.021 1.00 82.88 296 ILE A CA 1
ATOM 2268 C C . ILE A 1 296 ? 6.660 26.849 -21.044 1.00 82.88 296 ILE A C 1
ATOM 2270 O O . ILE A 1 296 ? 6.787 27.160 -19.857 1.00 82.88 296 ILE A O 1
ATOM 2274 N N . ARG A 1 297 ? 5.522 26.333 -21.526 1.00 83.62 297 ARG A N 1
ATOM 2275 C CA . ARG A 1 297 ? 4.359 26.042 -20.680 1.00 83.62 297 ARG A CA 1
ATOM 2276 C C . ARG A 1 297 ? 4.725 25.057 -19.570 1.00 83.62 297 ARG A C 1
ATOM 2278 O O . ARG A 1 297 ? 4.424 25.340 -18.413 1.00 83.62 297 ARG A O 1
ATOM 2285 N N . ASN A 1 298 ? 5.365 23.940 -19.910 1.00 83.50 298 ASN A N 1
ATOM 2286 C CA . ASN A 1 298 ? 5.686 22.887 -18.950 1.00 83.50 298 ASN A CA 1
ATOM 2287 C C . ASN A 1 298 ? 6.775 23.323 -17.969 1.00 83.50 298 ASN A C 1
ATOM 2289 O O . ASN A 1 298 ? 6.660 23.040 -16.779 1.00 83.50 298 ASN A O 1
ATOM 2293 N N . LEU A 1 299 ? 7.755 24.111 -18.426 1.00 85.81 299 LEU A N 1
ATOM 2294 C CA . LEU A 1 299 ? 8.752 24.737 -17.557 1.00 85.81 299 LEU A CA 1
ATOM 2295 C C . LEU A 1 299 ? 8.083 25.551 -16.443 1.00 85.81 299 LEU A C 1
ATOM 2297 O O . LEU A 1 299 ? 8.493 25.452 -15.291 1.00 85.81 299 LEU A O 1
ATOM 2301 N N . ARG A 1 300 ? 7.023 26.304 -16.767 1.00 83.06 300 ARG A N 1
ATOM 2302 C CA . ARG A 1 300 ? 6.236 27.074 -15.791 1.00 83.06 300 ARG A CA 1
ATOM 2303 C C . ARG A 1 300 ? 5.355 26.190 -14.907 1.00 83.06 300 ARG A C 1
ATOM 2305 O O . ARG A 1 300 ? 5.317 26.389 -13.697 1.00 83.06 300 ARG A O 1
ATOM 2312 N N . GLN A 1 301 ? 4.596 25.285 -15.524 1.00 75.88 301 GLN A N 1
ATOM 2313 C CA . GLN A 1 301 ? 3.472 24.596 -14.885 1.00 75.88 301 GLN A CA 1
ATOM 2314 C C . GLN A 1 301 ? 3.901 23.348 -14.104 1.00 75.88 301 GLN A C 1
ATOM 2316 O O . GLN A 1 301 ? 3.456 23.167 -12.978 1.00 75.88 301 GLN A O 1
ATOM 2321 N N . PHE A 1 302 ? 4.777 22.531 -14.684 1.00 76.62 302 PHE A N 1
ATOM 2322 C CA . PHE A 1 302 ? 5.128 21.205 -14.171 1.00 76.62 302 PHE A CA 1
ATOM 2323 C C . PHE A 1 302 ? 6.524 21.206 -13.541 1.00 76.62 302 PHE A C 1
ATOM 2325 O O . PHE A 1 302 ? 6.707 20.806 -12.390 1.00 76.62 302 PHE A O 1
ATOM 2332 N N . TYR A 1 303 ? 7.515 21.773 -14.235 1.00 89.31 303 TYR A N 1
ATOM 2333 C CA . TYR A 1 303 ? 8.906 21.625 -13.808 1.00 89.31 303 TYR A CA 1
ATOM 2334 C C . TYR A 1 303 ? 9.278 22.605 -12.688 1.00 89.31 303 TYR A C 1
ATOM 2336 O O . TYR A 1 303 ? 9.550 22.183 -11.565 1.00 89.31 303 TYR A O 1
ATOM 2344 N N . ALA A 1 304 ? 9.240 23.919 -12.951 1.00 88.50 304 ALA A N 1
ATOM 2345 C CA . ALA A 1 304 ? 9.624 24.928 -11.960 1.00 88.50 304 ALA A CA 1
ATOM 2346 C C . ALA A 1 304 ? 8.526 25.231 -10.934 1.00 88.50 304 ALA A C 1
ATOM 2348 O O . ALA A 1 304 ? 8.830 25.716 -9.844 1.00 88.50 304 ALA A O 1
ATOM 2349 N N . ARG A 1 305 ? 7.251 25.005 -11.291 1.00 87.38 305 ARG A N 1
ATOM 2350 C CA . ARG A 1 305 ? 6.069 25.421 -10.508 1.00 87.38 305 ARG A CA 1
ATOM 2351 C C . ARG A 1 305 ? 6.177 26.884 -10.037 1.00 87.38 305 ARG A C 1
ATOM 2353 O O . ARG A 1 305 ? 5.796 27.230 -8.918 1.00 87.38 305 ARG A O 1
ATOM 2360 N N . TYR A 1 306 ? 6.748 27.748 -10.873 1.00 89.38 306 TYR A N 1
ATOM 2361 C CA . TYR A 1 306 ? 7.040 29.144 -10.553 1.00 89.38 306 TYR A CA 1
ATOM 2362 C C . TYR A 1 306 ? 6.870 30.024 -11.803 1.00 89.38 306 TYR A C 1
ATOM 2364 O O . TYR A 1 306 ? 7.115 29.539 -12.914 1.00 89.38 306 TYR A O 1
ATOM 2372 N N . PRO A 1 307 ? 6.437 31.295 -11.673 1.00 88.88 307 PRO A N 1
ATOM 2373 C CA . PRO A 1 307 ? 6.223 32.164 -12.828 1.00 88.88 307 PRO A CA 1
ATOM 2374 C C . PRO A 1 307 ? 7.481 32.365 -13.690 1.00 88.88 307 PRO A C 1
ATOM 2376 O O . PRO A 1 307 ? 8.591 32.523 -13.184 1.00 88.88 307 PRO A O 1
ATOM 2379 N N . LEU A 1 308 ? 7.286 32.399 -15.010 1.00 86.38 308 LEU A N 1
ATOM 2380 C CA . LEU A 1 308 ? 8.258 32.893 -15.995 1.00 86.38 308 LEU A CA 1
ATOM 2381 C C . LEU A 1 308 ? 7.921 34.351 -16.342 1.00 86.38 308 LEU A C 1
ATOM 2383 O O . LEU A 1 308 ? 6.788 34.780 -16.125 1.00 86.38 308 LEU A O 1
ATOM 2387 N N . SER A 1 309 ? 8.882 35.087 -16.906 1.00 85.06 309 SER A N 1
ATOM 2388 C CA . SER A 1 309 ? 8.685 36.487 -17.299 1.00 85.06 309 SER A CA 1
ATOM 2389 C C . SER A 1 309 ? 7.579 36.640 -18.344 1.00 85.06 309 SER A C 1
ATOM 2391 O O . SER A 1 309 ? 7.346 35.753 -19.159 1.00 85.06 309 SER A O 1
ATOM 2393 N N . GLU A 1 310 ? 6.898 37.782 -18.382 1.00 83.31 310 GLU A N 1
ATOM 2394 C CA . GLU A 1 310 ? 6.024 38.110 -19.518 1.00 83.31 310 GLU A CA 1
ATOM 2395 C C . GLU A 1 310 ? 6.820 38.666 -20.715 1.00 83.31 310 GLU A C 1
ATOM 2397 O O . GLU A 1 310 ? 6.299 38.722 -21.828 1.00 83.31 310 GLU A O 1
ATOM 2402 N N . ASP A 1 311 ? 8.099 39.024 -20.519 1.00 87.62 311 ASP A N 1
ATOM 2403 C CA . ASP A 1 311 ? 9.013 39.478 -21.573 1.00 87.62 311 ASP A CA 1
ATOM 2404 C C . ASP A 1 311 ? 9.532 38.284 -22.410 1.00 87.62 311 ASP A C 1
ATOM 2406 O O . ASP A 1 311 ? 10.302 37.453 -21.903 1.00 87.62 311 ASP A O 1
ATOM 2410 N N . PRO A 1 312 ? 9.191 38.200 -23.715 1.00 84.69 312 PRO A N 1
ATOM 2411 C CA . PRO A 1 312 ? 9.623 37.103 -24.577 1.00 84.69 312 PRO A CA 1
ATOM 2412 C C . PRO A 1 312 ? 11.146 36.949 -24.677 1.00 84.69 312 PRO A C 1
ATOM 2414 O O . PRO A 1 312 ? 11.627 35.822 -24.798 1.00 84.69 312 PRO A O 1
ATOM 2417 N N . GLN A 1 313 ? 11.919 38.042 -24.610 1.00 86.31 313 GLN A N 1
ATOM 2418 C CA . GLN A 1 313 ? 13.381 37.966 -24.700 1.00 86.31 313 GLN A CA 1
ATOM 2419 C C . GLN A 1 313 ? 13.990 37.346 -23.442 1.00 86.31 313 GLN A C 1
ATOM 2421 O O . GLN A 1 313 ? 14.881 36.502 -23.546 1.00 86.31 313 GLN A O 1
ATOM 2426 N N . ARG A 1 314 ? 13.496 37.719 -22.257 1.00 84.25 314 ARG A N 1
ATOM 2427 C CA . ARG A 1 314 ? 13.960 37.136 -20.986 1.00 84.25 314 ARG A CA 1
ATOM 2428 C C . ARG A 1 314 ? 13.585 35.666 -20.877 1.00 84.25 314 ARG A C 1
ATOM 2430 O O . ARG A 1 314 ? 14.428 34.854 -20.505 1.00 84.25 314 ARG A O 1
ATOM 2437 N N . ASN A 1 315 ? 12.369 35.304 -21.286 1.00 86.31 315 ASN A N 1
ATOM 2438 C CA . ASN A 1 315 ? 11.963 33.901 -21.364 1.00 86.31 315 ASN A CA 1
ATOM 2439 C C . ASN A 1 315 ? 12.873 33.097 -22.285 1.00 86.31 315 ASN A C 1
ATOM 2441 O O . ASN A 1 315 ? 13.321 32.012 -21.920 1.00 86.31 315 ASN A O 1
ATOM 2445 N N . GLN A 1 316 ? 13.190 33.643 -23.459 1.00 85.81 316 GLN A N 1
ATOM 2446 C CA . GLN A 1 316 ? 14.086 32.984 -24.399 1.00 85.81 316 GLN A CA 1
ATOM 2447 C C . GLN A 1 316 ? 15.491 32.790 -23.811 1.00 85.81 316 GLN A C 1
ATOM 2449 O O . GLN A 1 316 ? 16.081 31.730 -24.009 1.00 85.81 316 GLN A O 1
ATOM 2454 N N . GLN A 1 317 ? 16.009 33.757 -23.045 1.00 88.62 317 GLN A N 1
ATOM 2455 C CA . GLN A 1 317 ? 17.292 33.624 -22.345 1.00 88.62 317 GLN A CA 1
ATOM 2456 C C . GLN A 1 317 ? 17.269 32.506 -21.292 1.00 88.62 317 GLN A C 1
ATOM 2458 O O . GLN A 1 317 ? 18.198 31.699 -21.249 1.00 88.62 317 GLN A O 1
ATOM 2463 N N . VAL A 1 318 ? 16.210 32.422 -20.477 1.00 89.75 318 VAL A N 1
ATOM 2464 C CA . VAL A 1 318 ? 16.049 31.359 -19.466 1.00 89.75 318 VAL A CA 1
ATOM 2465 C C . VAL A 1 318 ? 15.974 29.985 -20.129 1.00 89.75 318 VAL A C 1
ATOM 2467 O O . VAL A 1 318 ? 16.708 29.078 -19.740 1.00 89.75 318 VAL A O 1
ATOM 2470 N N . VAL A 1 319 ? 15.148 29.837 -21.169 1.00 89.56 319 VAL A N 1
ATOM 2471 C CA . VAL A 1 319 ? 15.000 28.574 -21.912 1.00 89.56 319 VAL A CA 1
ATOM 2472 C C . VAL A 1 319 ? 16.310 28.168 -22.585 1.00 89.56 319 VAL A C 1
ATOM 2474 O O . VAL A 1 319 ? 16.701 27.004 -22.515 1.00 89.56 319 VAL A O 1
ATOM 2477 N N . GLN A 1 320 ? 17.021 29.113 -23.205 1.00 90.44 320 GLN A N 1
ATOM 2478 C CA . GLN A 1 320 ? 18.303 28.834 -23.848 1.00 90.44 320 GLN A CA 1
ATOM 2479 C C . GLN A 1 320 ? 19.351 28.365 -22.830 1.00 90.44 320 GLN A C 1
ATOM 2481 O O . GLN A 1 320 ? 20.065 27.393 -23.081 1.00 90.44 320 GLN A O 1
ATOM 2486 N N . ALA A 1 321 ? 19.440 29.030 -21.677 1.00 91.56 321 ALA A N 1
ATOM 2487 C CA . ALA A 1 321 ? 20.356 28.639 -20.612 1.00 91.56 321 ALA A CA 1
ATOM 2488 C C . ALA A 1 321 ? 20.008 27.274 -20.017 1.00 91.56 321 ALA A C 1
ATOM 2490 O O . ALA A 1 321 ? 20.902 26.453 -19.814 1.00 91.56 321 ALA A O 1
ATOM 2491 N N . TYR A 1 322 ? 18.722 27.003 -19.804 1.00 94.00 322 TYR A N 1
ATOM 2492 C CA . TYR A 1 322 ? 18.222 25.692 -19.411 1.00 94.00 322 TYR A CA 1
ATOM 2493 C C . TYR A 1 322 ? 18.670 24.599 -20.399 1.00 94.00 322 TYR A C 1
ATOM 2495 O O . TYR A 1 322 ? 19.357 23.661 -20.000 1.00 94.00 322 TYR A O 1
ATOM 2503 N N . GLN A 1 323 ? 18.403 24.761 -21.699 1.00 92.19 323 GLN A N 1
ATOM 2504 C CA . GLN A 1 323 ? 18.781 23.778 -22.724 1.00 92.19 323 GLN A CA 1
ATOM 2505 C C . GLN A 1 323 ? 20.298 23.548 -22.799 1.00 92.19 323 GLN A C 1
ATOM 2507 O O . GLN A 1 323 ? 20.754 22.407 -22.882 1.00 92.19 323 GLN A O 1
ATOM 2512 N N . LEU A 1 324 ? 21.101 24.618 -22.754 1.00 92.31 324 LEU A N 1
ATOM 2513 C CA . LEU A 1 324 ? 22.565 24.511 -22.763 1.00 92.31 324 LEU A CA 1
ATOM 2514 C C . LEU A 1 324 ? 23.098 23.792 -21.518 1.00 92.31 324 LEU A C 1
ATOM 2516 O O . LEU A 1 324 ? 24.059 23.026 -21.619 1.00 92.31 324 LEU A O 1
ATOM 2520 N N . THR A 1 325 ? 22.467 24.021 -20.367 1.00 95.50 325 THR A N 1
ATOM 2521 C CA . THR A 1 325 ? 22.824 23.385 -19.095 1.00 95.50 325 THR A CA 1
ATOM 2522 C C . THR A 1 325 ? 22.507 21.893 -19.121 1.00 95.50 325 THR A C 1
ATOM 2524 O O . THR A 1 325 ? 23.365 21.089 -18.763 1.00 95.50 325 THR A O 1
ATOM 2527 N N . VAL A 1 326 ? 21.332 21.502 -19.621 1.00 95.88 326 VAL A N 1
ATOM 2528 C CA . VAL A 1 326 ? 20.969 20.084 -19.779 1.00 95.88 326 VAL A CA 1
ATOM 2529 C C . VAL A 1 326 ? 21.896 19.378 -20.775 1.00 95.88 326 VAL A C 1
ATOM 2531 O O . VAL A 1 326 ? 22.378 18.286 -20.497 1.00 95.88 326 VAL A O 1
ATOM 2534 N N . GLN A 1 327 ? 22.261 20.016 -21.893 1.00 93.69 327 GLN A N 1
ATOM 2535 C CA . GLN A 1 327 ? 23.263 19.456 -22.815 1.00 93.69 327 GLN A CA 1
ATOM 2536 C C . GLN A 1 327 ? 24.654 19.313 -22.176 1.00 93.69 327 GLN A C 1
ATOM 2538 O O . GLN A 1 327 ? 25.418 18.421 -22.546 1.00 93.69 327 GLN A O 1
ATOM 2543 N N . ALA A 1 328 ? 25.030 20.216 -21.266 1.00 93.62 328 ALA A N 1
ATOM 2544 C CA . ALA A 1 328 ? 26.281 20.105 -20.521 1.00 93.62 328 ALA A CA 1
ATOM 2545 C C . ALA A 1 328 ? 26.246 18.948 -19.519 1.00 93.62 328 ALA A C 1
ATOM 2547 O O . ALA A 1 328 ? 27.225 18.207 -19.433 1.00 93.62 328 ALA A O 1
ATOM 2548 N N . PHE A 1 329 ? 25.116 18.755 -18.839 1.00 96.12 329 PHE A N 1
ATOM 2549 C CA . PHE A 1 329 ? 24.876 17.595 -17.988 1.00 96.12 329 PHE A CA 1
ATOM 2550 C C . PHE A 1 329 ? 24.933 16.286 -18.784 1.00 96.12 329 PHE A C 1
ATOM 2552 O O . PHE A 1 329 ? 25.700 15.406 -18.418 1.00 96.12 329 PHE A O 1
ATOM 2559 N N . ALA A 1 330 ? 24.248 16.199 -19.930 1.00 95.56 330 ALA A N 1
ATOM 2560 C CA . ALA A 1 330 ? 24.286 15.030 -20.813 1.00 95.56 330 ALA A CA 1
ATOM 2561 C C . ALA A 1 330 ? 25.722 14.630 -21.195 1.00 95.56 330 ALA A C 1
ATOM 2563 O O . ALA A 1 330 ? 26.074 13.452 -21.181 1.00 95.56 330 ALA A O 1
ATOM 2564 N N . ARG A 1 331 ? 26.587 15.616 -21.488 1.00 93.69 331 ARG A N 1
ATOM 2565 C CA . ARG A 1 331 ? 28.009 15.346 -21.750 1.00 93.69 331 ARG A CA 1
ATOM 2566 C C . ARG A 1 331 ? 28.728 14.777 -20.534 1.00 93.69 331 ARG A C 1
ATOM 2568 O O . ARG A 1 331 ? 29.511 13.849 -20.687 1.00 93.69 331 ARG A O 1
ATOM 2575 N N . ARG A 1 332 ? 28.488 15.350 -19.353 1.00 94.00 332 ARG A N 1
ATOM 2576 C CA . ARG A 1 332 ? 29.093 14.882 -18.103 1.00 94.00 332 ARG A CA 1
ATOM 2577 C C . ARG A 1 332 ? 28.648 13.457 -17.773 1.00 94.00 332 ARG A C 1
ATOM 2579 O O . ARG A 1 332 ? 29.501 12.648 -17.448 1.00 94.00 332 ARG A O 1
ATOM 2586 N N . LEU A 1 333 ? 27.360 13.161 -17.923 1.00 95.69 333 LEU A N 1
ATOM 2587 C CA . LEU A 1 333 ? 26.780 11.849 -17.648 1.00 95.69 333 LEU A CA 1
ATOM 2588 C C . LEU A 1 333 ? 27.400 10.747 -18.519 1.00 95.69 333 LEU A C 1
ATOM 2590 O O . LEU A 1 333 ? 27.836 9.727 -18.002 1.00 95.69 333 LEU A O 1
ATOM 2594 N N . ILE A 1 334 ? 27.531 10.979 -19.827 1.00 94.31 334 ILE A N 1
ATOM 2595 C CA . ILE A 1 334 ? 28.177 10.014 -20.734 1.00 94.31 334 ILE A CA 1
ATOM 2596 C C . ILE A 1 334 ? 29.670 9.838 -20.407 1.00 94.31 334 ILE A C 1
ATOM 2598 O O . ILE A 1 334 ? 30.187 8.731 -20.517 1.00 94.31 334 ILE A O 1
ATOM 2602 N N . VAL A 1 335 ? 30.378 10.909 -20.018 1.00 94.00 335 VAL A N 1
ATOM 2603 C CA . VAL A 1 335 ? 31.793 10.811 -19.609 1.00 94.00 335 VAL A CA 1
ATOM 2604 C C . VAL A 1 335 ? 31.939 9.991 -18.329 1.00 94.00 335 VAL A C 1
ATOM 2606 O O . VAL A 1 335 ? 32.825 9.147 -18.265 1.00 94.00 335 VAL A O 1
ATOM 2609 N N . GLU A 1 336 ? 31.064 10.197 -17.346 1.00 95.38 336 GLU A N 1
ATOM 2610 C CA . GLU A 1 336 ? 31.053 9.420 -16.103 1.00 95.38 336 GLU A CA 1
ATOM 2611 C C . GLU A 1 336 ? 30.786 7.931 -16.384 1.00 95.38 336 GLU A C 1
ATOM 2613 O O . GLU A 1 336 ? 31.538 7.066 -15.940 1.00 95.38 336 GLU A O 1
ATOM 2618 N N . ALA A 1 337 ? 29.800 7.624 -17.234 1.00 95.31 337 ALA A N 1
ATOM 2619 C CA . ALA A 1 337 ? 29.510 6.251 -17.648 1.00 95.31 337 ALA A CA 1
ATOM 2620 C C . ALA A 1 337 ? 30.681 5.607 -18.416 1.00 95.31 337 ALA A C 1
ATOM 2622 O O . ALA A 1 337 ? 30.993 4.433 -18.227 1.00 95.31 337 ALA A O 1
ATOM 2623 N N . ALA A 1 338 ? 31.384 6.379 -19.250 1.00 93.62 338 ALA A N 1
ATOM 2624 C CA . ALA A 1 338 ? 32.590 5.909 -19.928 1.00 93.62 338 ALA A CA 1
ATOM 2625 C C . ALA A 1 338 ? 33.732 5.600 -18.947 1.00 93.62 338 ALA A C 1
ATOM 2627 O O . ALA A 1 338 ? 34.462 4.632 -19.153 1.00 93.62 338 ALA A O 1
ATOM 2628 N N . MET A 1 339 ? 33.876 6.395 -17.881 1.00 94.19 339 MET A N 1
ATOM 2629 C CA . MET A 1 339 ? 34.861 6.152 -16.824 1.00 94.19 339 MET A CA 1
ATOM 2630 C C . MET A 1 339 ? 34.542 4.879 -16.028 1.00 94.19 339 MET A C 1
ATOM 2632 O O . MET A 1 339 ? 35.465 4.122 -15.722 1.00 94.19 339 MET A O 1
ATOM 2636 N N . ASN A 1 340 ? 33.262 4.606 -15.747 1.00 94.69 340 ASN A N 1
ATOM 2637 C CA . ASN A 1 340 ? 32.822 3.348 -15.129 1.00 94.69 340 ASN A CA 1
ATOM 2638 C C . ASN A 1 340 ? 33.184 2.139 -16.006 1.00 94.69 340 ASN A C 1
ATOM 2640 O O . ASN A 1 340 ? 33.878 1.232 -15.547 1.00 94.69 340 ASN A O 1
ATOM 2644 N N . ALA A 1 341 ? 32.852 2.196 -17.297 1.00 92.56 341 ALA A N 1
ATOM 2645 C CA . ALA A 1 341 ? 33.191 1.137 -18.245 1.00 92.56 341 ALA A CA 1
ATOM 2646 C C . ALA A 1 341 ? 34.713 0.942 -18.400 1.00 92.56 341 ALA A C 1
ATOM 2648 O O . ALA A 1 341 ? 35.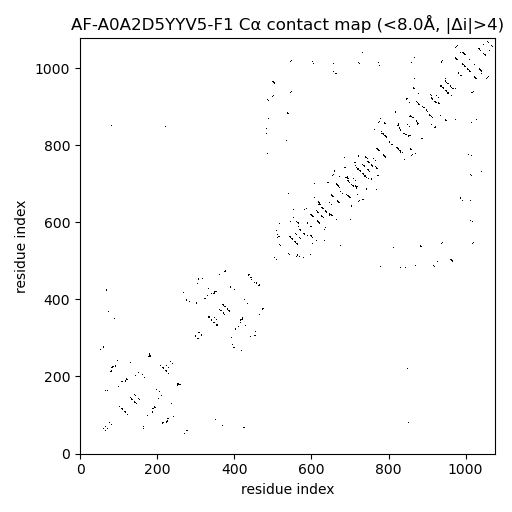194 -0.187 -18.504 1.00 92.56 341 ALA A O 1
ATOM 2649 N N . GLU A 1 342 ? 35.501 2.026 -18.400 1.00 91.94 342 GLU A N 1
ATOM 2650 C CA . GLU A 1 342 ? 36.968 1.957 -18.458 1.00 91.94 342 GLU A CA 1
ATOM 2651 C C . GLU A 1 342 ? 37.566 1.269 -17.223 1.00 91.94 342 GLU A C 1
ATOM 2653 O O . GLU A 1 342 ? 38.510 0.483 -17.362 1.00 91.94 342 GLU A O 1
ATOM 2658 N N . ARG A 1 343 ? 37.007 1.527 -16.032 1.00 92.44 343 ARG A N 1
ATOM 2659 C CA . ARG A 1 343 ? 37.415 0.885 -14.773 1.00 92.44 343 ARG A CA 1
ATOM 2660 C C . ARG A 1 343 ? 37.219 -0.630 -14.820 1.00 92.44 343 ARG A C 1
ATOM 2662 O O . ARG A 1 343 ? 38.091 -1.354 -14.348 1.00 92.44 343 ARG A O 1
ATOM 2669 N N . ASP A 1 344 ? 36.151 -1.082 -15.468 1.00 87.12 344 ASP A N 1
ATOM 2670 C CA . ASP A 1 344 ? 35.833 -2.501 -15.659 1.00 87.12 344 ASP A CA 1
ATOM 2671 C C . ASP A 1 344 ? 36.478 -3.089 -16.932 1.00 87.12 344 ASP A C 1
ATOM 2673 O O . ASP A 1 344 ? 36.146 -4.192 -17.366 1.00 87.12 344 ASP A O 1
ATOM 2677 N N . HIS A 1 345 ? 37.414 -2.357 -17.550 1.00 88.19 345 HIS A N 1
ATOM 2678 C CA . HIS A 1 345 ? 38.133 -2.743 -18.767 1.00 88.19 345 HIS A CA 1
ATOM 2679 C C . HIS A 1 345 ? 37.237 -3.027 -19.986 1.00 88.19 345 HIS A C 1
ATOM 2681 O O . HIS A 1 345 ? 37.652 -3.731 -20.909 1.00 88.19 345 HIS A O 1
ATOM 2687 N N . ARG A 1 346 ? 36.034 -2.443 -20.041 1.00 86.94 346 ARG A N 1
ATOM 2688 C CA . ARG A 1 346 ? 35.087 -2.612 -21.150 1.00 86.94 346 ARG A CA 1
ATOM 2689 C C . ARG A 1 346 ? 35.323 -1.596 -22.269 1.00 86.94 346 ARG A C 1
ATOM 2691 O O . ARG A 1 346 ? 35.772 -0.467 -22.061 1.00 86.94 346 ARG A O 1
ATOM 2698 N N . THR A 1 347 ? 34.985 -2.007 -23.494 1.00 85.38 347 THR A N 1
ATOM 2699 C CA . THR A 1 347 ? 34.950 -1.114 -24.675 1.00 85.38 347 THR A CA 1
ATOM 2700 C C . THR A 1 347 ? 33.554 -0.520 -24.901 1.00 85.38 347 THR A C 1
ATOM 2702 O O . THR A 1 347 ? 33.419 0.544 -25.507 1.00 85.38 347 THR A O 1
ATOM 2705 N N . LEU A 1 348 ? 32.516 -1.196 -24.406 1.00 89.81 348 LEU A N 1
ATOM 2706 C CA . LEU A 1 348 ? 31.133 -0.737 -24.436 1.00 89.81 348 LEU A CA 1
ATOM 2707 C C . LEU A 1 348 ? 30.702 -0.296 -23.038 1.00 89.81 348 LEU A C 1
ATOM 2709 O O . LEU A 1 348 ? 31.010 -0.969 -22.060 1.00 89.81 348 LEU A O 1
ATOM 2713 N N . ILE A 1 349 ? 29.986 0.822 -22.972 1.00 92.38 349 ILE A N 1
ATOM 2714 C CA . ILE A 1 349 ? 29.269 1.285 -21.786 1.00 92.38 349 ILE A CA 1
ATOM 2715 C C . ILE A 1 349 ? 28.008 0.432 -21.695 1.00 92.38 349 ILE A C 1
ATOM 2717 O O . ILE A 1 349 ? 27.146 0.534 -22.574 1.00 92.38 349 ILE A O 1
ATOM 2721 N N . ARG A 1 350 ? 27.918 -0.427 -20.682 1.00 91.25 350 ARG A N 1
ATOM 2722 C CA . ARG A 1 350 ? 26.753 -1.286 -20.432 1.00 91.25 350 ARG A CA 1
ATOM 2723 C C . ARG A 1 350 ? 25.729 -0.562 -19.549 1.00 91.25 350 ARG A C 1
ATOM 2725 O O . ARG A 1 350 ? 25.971 0.565 -19.119 1.00 91.25 350 ARG A O 1
ATOM 2732 N N . ALA A 1 351 ? 24.566 -1.180 -19.335 1.00 91.00 351 ALA A N 1
ATOM 2733 C CA . ALA A 1 351 ? 23.477 -0.611 -18.535 1.00 91.00 351 ALA A CA 1
ATOM 2734 C C . ALA A 1 351 ? 23.967 -0.138 -17.152 1.00 91.00 351 ALA A C 1
ATOM 2736 O O . ALA A 1 351 ? 23.883 1.058 -16.874 1.00 91.00 351 ALA A O 1
ATOM 2737 N N . GLY A 1 352 ? 24.629 -1.011 -16.388 1.00 90.50 352 GLY A N 1
ATOM 2738 C CA . GLY A 1 352 ? 25.125 -0.678 -15.048 1.00 90.50 352 GLY A CA 1
ATOM 2739 C C . GLY A 1 352 ? 26.172 0.424 -14.998 1.00 90.50 352 GLY A C 1
ATOM 2740 O O . GLY A 1 352 ? 26.199 1.213 -14.056 1.00 90.50 352 GLY A O 1
ATOM 2741 N N . ASP A 1 353 ? 26.983 0.575 -16.050 1.00 94.56 353 ASP A N 1
ATOM 2742 C CA . ASP A 1 353 ? 27.917 1.702 -16.153 1.00 94.56 353 ASP A CA 1
ATOM 2743 C C . ASP A 1 353 ? 27.163 3.043 -16.230 1.00 94.56 353 ASP A C 1
ATOM 2745 O O . ASP A 1 353 ? 27.604 4.047 -15.658 1.00 94.56 353 ASP A O 1
ATOM 2749 N N . ALA A 1 354 ? 26.030 3.060 -16.943 1.00 94.69 354 ALA A N 1
ATOM 2750 C CA . ALA A 1 354 ? 25.165 4.225 -17.087 1.00 94.69 354 ALA A CA 1
ATOM 2751 C C . ALA A 1 354 ? 24.311 4.480 -15.837 1.00 94.69 354 ALA A C 1
ATOM 2753 O O . ALA A 1 354 ? 24.190 5.637 -15.438 1.00 94.69 354 ALA A O 1
ATOM 2754 N N . GLU A 1 355 ? 23.772 3.443 -15.194 1.00 92.06 355 GLU A N 1
ATOM 2755 C CA . GLU A 1 355 ? 23.010 3.577 -13.942 1.00 92.06 355 GLU A CA 1
ATOM 2756 C C . GLU A 1 355 ? 23.891 4.120 -12.815 1.00 92.06 355 GLU A C 1
ATOM 2758 O O . GLU A 1 355 ? 23.550 5.129 -12.197 1.00 92.06 355 GLU A O 1
ATOM 2763 N N . ALA A 1 356 ? 25.093 3.562 -12.641 1.00 93.25 356 ALA A N 1
ATOM 2764 C CA . ALA A 1 356 ? 26.067 4.068 -11.676 1.00 93.25 356 ALA A CA 1
ATOM 2765 C C . ALA A 1 356 ? 26.457 5.533 -11.946 1.00 93.25 356 ALA A C 1
ATOM 2767 O O . ALA A 1 356 ? 26.715 6.302 -11.017 1.00 93.25 356 ALA A O 1
ATOM 2768 N N . ALA A 1 357 ? 26.491 5.952 -13.215 1.00 96.06 357 ALA A N 1
ATOM 2769 C CA . ALA A 1 357 ? 26.755 7.340 -13.586 1.00 96.06 357 ALA A CA 1
ATOM 2770 C C . ALA A 1 357 ? 25.582 8.280 -13.260 1.00 96.06 357 ALA A C 1
ATOM 2772 O O . ALA A 1 357 ? 25.815 9.424 -12.861 1.00 96.06 357 ALA A O 1
ATOM 2773 N N . VAL A 1 358 ? 24.337 7.818 -13.420 1.00 94.88 358 VAL A N 1
ATOM 2774 C CA . VAL A 1 358 ? 23.142 8.555 -12.987 1.00 94.88 358 VAL A CA 1
ATOM 2775 C C . VAL A 1 358 ? 23.184 8.742 -11.474 1.00 94.88 358 VAL A C 1
ATOM 2777 O O . VAL A 1 358 ? 23.147 9.885 -11.022 1.00 94.88 358 VAL A O 1
ATOM 2780 N N . GLU A 1 359 ? 23.388 7.663 -10.719 1.00 92.50 359 GLU A N 1
ATOM 2781 C CA . GLU A 1 359 ? 23.443 7.690 -9.252 1.00 92.50 359 GLU A CA 1
ATOM 2782 C C . GLU A 1 359 ? 24.557 8.612 -8.729 1.00 92.50 359 GLU A C 1
ATOM 2784 O O . GLU A 1 359 ? 24.355 9.421 -7.827 1.00 92.50 359 GLU A O 1
ATOM 2789 N N . THR A 1 360 ? 25.718 8.610 -9.388 1.00 94.62 360 THR A N 1
ATOM 2790 C CA . THR A 1 360 ? 26.834 9.503 -9.037 1.00 94.62 360 THR A CA 1
ATOM 2791 C C . THR A 1 360 ? 26.486 10.991 -9.207 1.00 94.62 360 THR A C 1
ATOM 2793 O O . THR A 1 360 ? 26.982 11.852 -8.474 1.00 94.62 360 THR A O 1
ATOM 2796 N N . LEU A 1 361 ? 25.674 11.347 -10.208 1.00 95.19 361 LEU A N 1
ATOM 2797 C CA . LEU A 1 361 ? 25.412 12.748 -10.561 1.00 95.19 361 LEU A CA 1
ATOM 2798 C C . LEU A 1 361 ? 24.102 13.298 -9.992 1.00 95.19 361 LEU A C 1
ATOM 2800 O O . LEU A 1 361 ? 24.021 14.503 -9.730 1.00 95.19 361 LEU A O 1
ATOM 2804 N N . ILE A 1 362 ? 23.096 12.444 -9.843 1.00 94.44 362 ILE A N 1
ATOM 2805 C CA . ILE A 1 362 ? 21.764 12.736 -9.316 1.00 94.44 362 ILE A CA 1
ATOM 2806 C C . ILE A 1 362 ? 21.310 11.551 -8.448 1.00 94.44 362 ILE A C 1
ATOM 2808 O O . ILE A 1 362 ? 20.432 10.805 -8.869 1.00 94.44 362 ILE A O 1
ATOM 2812 N N . PRO A 1 363 ? 21.906 11.366 -7.253 1.00 92.38 363 PRO A N 1
ATOM 2813 C CA . PRO A 1 363 ? 21.591 10.222 -6.406 1.00 92.38 363 PRO A CA 1
ATOM 2814 C C . PRO A 1 363 ? 20.111 10.233 -6.041 1.00 92.38 363 PRO A C 1
ATOM 2816 O O . PRO A 1 363 ? 19.591 11.255 -5.556 1.00 92.38 363 PRO A O 1
ATOM 2819 N N . GLN A 1 364 ? 19.432 9.128 -6.330 1.00 90.56 364 GLN A N 1
ATOM 2820 C CA . GLN A 1 364 ? 17.977 9.084 -6.329 1.00 90.56 364 GLN A CA 1
ATOM 2821 C C . GLN A 1 364 ? 17.429 7.699 -6.003 1.00 90.56 364 GLN A C 1
ATOM 2823 O O . GLN A 1 364 ? 18.017 6.677 -6.335 1.00 90.56 364 GLN A O 1
ATOM 2828 N N . THR A 1 365 ? 16.231 7.680 -5.433 1.00 82.31 365 THR A N 1
ATOM 2829 C CA . THR A 1 365 ? 15.380 6.491 -5.393 1.00 82.31 365 THR A CA 1
ATOM 2830 C C . THR A 1 365 ? 14.109 6.767 -6.182 1.00 82.31 365 THR A C 1
ATOM 2832 O O . THR A 1 365 ? 13.694 7.918 -6.336 1.00 82.31 365 THR A O 1
ATOM 2835 N N . ILE A 1 366 ? 13.519 5.717 -6.738 1.00 77.38 366 ILE A N 1
ATOM 2836 C CA . ILE A 1 366 ? 12.274 5.793 -7.498 1.00 77.38 366 ILE A CA 1
ATOM 2837 C C . ILE A 1 366 ? 11.251 4.964 -6.733 1.00 77.38 366 ILE A C 1
ATOM 2839 O O . ILE A 1 366 ? 11.529 3.797 -6.454 1.00 77.38 366 ILE A O 1
ATOM 2843 N N . ASP A 1 367 ? 10.125 5.571 -6.368 1.00 68.12 367 ASP A N 1
ATOM 2844 C CA . ASP A 1 367 ? 9.041 4.870 -5.679 1.00 68.12 367 ASP A CA 1
ATOM 2845 C C . ASP A 1 367 ? 8.137 4.101 -6.653 1.00 68.12 367 ASP A C 1
ATOM 2847 O O . ASP A 1 367 ? 8.333 4.082 -7.875 1.00 68.12 367 ASP A O 1
ATOM 2851 N N . ASP A 1 368 ? 7.111 3.458 -6.105 1.00 58.88 368 ASP A N 1
ATOM 2852 C CA . ASP A 1 368 ? 6.203 2.615 -6.869 1.00 58.88 368 ASP A CA 1
ATOM 2853 C C . ASP A 1 368 ? 5.320 3.372 -7.867 1.00 58.88 368 ASP A C 1
ATOM 2855 O O . ASP A 1 368 ? 4.811 2.755 -8.810 1.00 58.88 368 ASP A O 1
ATOM 2859 N N . PHE A 1 369 ? 5.207 4.695 -7.727 1.00 59.22 369 PHE A N 1
ATOM 2860 C CA . PHE A 1 369 ? 4.533 5.571 -8.679 1.00 59.22 369 PHE A CA 1
ATOM 2861 C C . PHE A 1 369 ? 5.447 6.132 -9.766 1.00 59.22 369 PHE A C 1
ATOM 2863 O O . PHE A 1 369 ? 4.977 6.898 -10.612 1.00 59.22 369 PHE A O 1
ATOM 2870 N N . GLU A 1 370 ? 6.723 5.749 -9.756 1.00 68.00 370 GLU A N 1
ATOM 2871 C CA . GLU A 1 370 ? 7.809 6.377 -10.506 1.00 68.00 370 GLU A CA 1
ATOM 2872 C C . GLU A 1 370 ? 8.120 7.820 -10.084 1.00 68.00 370 GLU A C 1
ATOM 2874 O O . GLU A 1 370 ? 8.761 8.559 -10.844 1.00 68.00 370 GLU A O 1
ATOM 2879 N N . ASP A 1 371 ? 7.670 8.251 -8.906 1.00 75.62 371 ASP A N 1
ATOM 2880 C CA . ASP A 1 371 ? 8.136 9.517 -8.374 1.00 75.62 371 ASP A CA 1
ATOM 2881 C C . ASP A 1 371 ? 9.605 9.361 -7.969 1.00 75.62 371 ASP A C 1
ATOM 2883 O O . ASP A 1 371 ? 10.054 8.349 -7.431 1.00 75.62 371 ASP A O 1
ATOM 2887 N N . ILE A 1 372 ? 10.391 10.380 -8.293 1.00 86.19 372 ILE A N 1
ATOM 2888 C CA . ILE A 1 372 ? 11.839 10.353 -8.139 1.00 86.19 372 ILE A CA 1
ATOM 2889 C C . ILE A 1 372 ? 12.198 11.170 -6.912 1.00 86.19 372 ILE A C 1
ATOM 2891 O O . ILE A 1 372 ? 12.070 12.400 -6.919 1.00 86.19 372 ILE A O 1
ATOM 2895 N N . HIS A 1 373 ? 12.687 10.501 -5.877 1.00 86.12 373 HIS A N 1
ATOM 2896 C CA . HIS A 1 373 ? 13.195 11.125 -4.667 1.00 86.12 373 HIS A CA 1
ATOM 2897 C C . HIS A 1 373 ? 14.697 11.333 -4.798 1.00 86.12 373 HIS A C 1
ATOM 2899 O O . HIS A 1 373 ? 15.480 10.389 -4.751 1.00 86.12 373 HIS A O 1
ATOM 2905 N N . VAL A 1 374 ? 15.123 12.582 -4.943 1.00 91.50 374 VAL A N 1
ATOM 2906 C CA . VAL A 1 374 ? 16.545 12.914 -5.057 1.00 91.50 374 VAL A CA 1
ATOM 2907 C C . VAL A 1 374 ? 17.127 13.334 -3.710 1.00 91.50 374 VAL A C 1
ATOM 2909 O O . VAL A 1 374 ? 16.463 13.970 -2.882 1.00 91.50 374 VAL A O 1
ATOM 2912 N N . PHE A 1 375 ? 18.406 13.014 -3.516 1.00 90.44 375 PHE A N 1
ATOM 2913 C CA . PHE A 1 375 ? 19.188 13.346 -2.323 1.00 90.44 375 PHE A CA 1
ATOM 2914 C C . PHE A 1 375 ? 18.647 12.730 -1.019 1.00 90.44 375 PHE A C 1
ATOM 2916 O O . PHE A 1 375 ? 18.698 13.354 0.040 1.00 90.44 375 PHE A O 1
ATOM 2923 N N . THR A 1 376 ? 18.176 11.484 -1.060 1.00 83.69 376 THR A N 1
ATOM 2924 C CA . THR A 1 376 ? 17.486 10.796 0.055 1.00 83.69 376 THR A CA 1
ATOM 2925 C C . THR A 1 376 ? 18.270 10.728 1.376 1.00 83.69 376 THR A C 1
ATOM 2927 O O . THR A 1 376 ? 17.669 10.820 2.450 1.00 83.69 376 THR A O 1
ATOM 2930 N N . LYS A 1 377 ? 19.609 10.688 1.342 1.00 83.38 377 LYS A N 1
ATOM 2931 C CA . LYS A 1 377 ? 20.468 10.759 2.545 1.00 83.38 377 LYS A CA 1
ATOM 2932 C C . LYS A 1 377 ? 20.467 12.125 3.251 1.00 83.38 377 LYS A C 1
ATOM 2934 O O . LYS A 1 377 ? 20.889 12.221 4.404 1.00 83.38 377 LYS A O 1
ATOM 2939 N N . LEU A 1 378 ? 19.966 13.188 2.618 1.00 84.31 378 LEU A N 1
ATOM 2940 C CA . LEU A 1 378 ? 19.892 14.535 3.203 1.00 84.31 378 LEU A CA 1
ATOM 2941 C C . LEU A 1 378 ? 18.629 14.743 4.060 1.00 84.31 378 LEU A C 1
ATOM 2943 O O . LEU A 1 378 ? 17.735 13.894 4.096 1.00 84.31 378 LEU A O 1
ATOM 2947 N N . ALA A 1 379 ? 18.564 15.867 4.786 1.00 71.12 379 ALA A N 1
ATOM 2948 C CA . ALA A 1 379 ? 17.402 16.257 5.596 1.00 71.12 379 ALA A CA 1
ATOM 2949 C C . ALA A 1 379 ? 16.148 16.510 4.738 1.00 71.12 379 ALA A C 1
ATOM 2951 O O . ALA A 1 379 ? 16.267 16.846 3.563 1.00 71.12 379 ALA A O 1
ATOM 2952 N N . ARG A 1 380 ? 14.939 16.328 5.307 1.00 68.12 380 ARG A N 1
ATOM 2953 C CA . ARG A 1 380 ? 13.661 16.376 4.558 1.00 68.12 380 ARG A CA 1
ATOM 2954 C C . ARG A 1 380 ? 13.462 17.673 3.768 1.00 68.12 380 ARG A C 1
ATOM 2956 O O . ARG A 1 380 ? 12.944 17.626 2.663 1.00 68.12 380 ARG A O 1
ATOM 2963 N N . ASP A 1 381 ? 13.908 18.804 4.298 1.00 68.25 381 ASP A N 1
ATOM 2964 C CA . ASP A 1 381 ? 13.844 20.123 3.657 1.00 68.25 381 ASP A CA 1
ATOM 2965 C C . ASP A 1 381 ? 14.835 20.298 2.487 1.00 68.25 381 ASP A C 1
ATOM 2967 O O . ASP A 1 381 ? 14.688 21.218 1.679 1.00 68.25 381 ASP A O 1
ATOM 2971 N N . GLN A 1 382 ? 15.824 19.408 2.378 1.00 73.12 382 GLN A N 1
ATOM 2972 C CA . GLN A 1 382 ? 16.782 19.322 1.272 1.00 73.12 382 GLN A CA 1
ATOM 2973 C C . GLN A 1 382 ? 16.425 18.225 0.257 1.00 73.12 382 GLN A C 1
ATOM 2975 O O . GLN A 1 382 ? 17.012 18.183 -0.828 1.00 73.12 382 GLN A O 1
ATOM 2980 N N . ARG A 1 383 ? 15.484 17.336 0.598 1.00 81.81 383 ARG A N 1
ATOM 2981 C CA . ARG A 1 383 ? 14.967 16.303 -0.304 1.00 81.81 383 ARG A CA 1
ATOM 2982 C C . ARG A 1 383 ? 14.011 16.918 -1.313 1.00 81.81 383 ARG A C 1
ATOM 2984 O O . ARG A 1 383 ? 13.339 17.918 -1.059 1.00 81.81 383 ARG A O 1
ATOM 2991 N N . LEU A 1 384 ? 13.946 16.288 -2.473 1.00 84.62 384 LEU A N 1
ATOM 2992 C CA . LEU A 1 384 ? 13.105 16.726 -3.571 1.00 84.62 384 LEU A CA 1
ATOM 2993 C C . LEU A 1 384 ? 12.421 15.522 -4.198 1.00 84.62 384 LEU A C 1
ATOM 2995 O O . LEU A 1 384 ? 13.091 14.559 -4.546 1.00 84.62 384 LEU A O 1
ATOM 2999 N N . THR A 1 385 ? 11.108 15.620 -4.387 1.00 84.25 385 THR A N 1
ATOM 3000 C CA . THR A 1 385 ? 10.336 14.641 -5.156 1.00 84.25 385 THR A CA 1
ATOM 3001 C C . THR A 1 385 ? 9.982 15.240 -6.513 1.00 84.25 385 THR A C 1
ATOM 3003 O O . THR A 1 385 ? 9.445 16.355 -6.600 1.00 84.25 385 THR A O 1
ATOM 3006 N N . LEU A 1 386 ? 10.318 14.524 -7.581 1.00 87.25 386 LEU A N 1
ATOM 3007 C CA . LEU A 1 386 ? 9.854 14.799 -8.937 1.00 87.25 386 LEU A CA 1
ATOM 3008 C C . LEU A 1 386 ? 8.713 13.828 -9.217 1.00 87.25 386 LEU A C 1
ATOM 3010 O O . LEU A 1 386 ? 8.929 12.625 -9.193 1.00 87.25 386 LEU A O 1
ATOM 3014 N N . GLU A 1 387 ? 7.512 14.341 -9.464 1.00 77.88 387 GLU A N 1
ATOM 3015 C CA . GLU A 1 387 ? 6.373 13.470 -9.749 1.00 77.88 387 GLU A CA 1
ATOM 3016 C C . GLU A 1 387 ? 6.561 12.832 -11.132 1.00 77.88 387 GLU A C 1
ATOM 3018 O O . GLU A 1 387 ? 6.982 13.512 -12.077 1.00 77.88 387 GLU A O 1
ATOM 3023 N N . ALA A 1 388 ? 6.203 11.557 -11.280 1.00 73.94 388 ALA A N 1
ATOM 3024 C CA . ALA A 1 388 ? 6.330 10.812 -12.534 1.00 73.94 388 ALA A CA 1
ATOM 3025 C C . ALA A 1 388 ? 5.711 11.555 -13.729 1.00 73.94 388 ALA A C 1
ATOM 3027 O O . ALA A 1 388 ? 6.281 11.602 -14.823 1.00 73.94 388 ALA A O 1
ATOM 3028 N N . TYR A 1 389 ? 4.573 12.219 -13.499 1.00 71.88 389 TYR A N 1
ATOM 3029 C CA . TYR A 1 389 ? 3.876 13.027 -14.499 1.00 71.88 389 TYR A CA 1
ATOM 3030 C C . TYR A 1 389 ? 4.719 14.208 -15.009 1.00 71.88 389 TYR A C 1
ATOM 3032 O O . TYR A 1 389 ? 4.687 14.539 -16.200 1.00 71.88 389 TYR A O 1
ATOM 3040 N N . ASP A 1 390 ? 5.510 14.841 -14.137 1.00 80.25 390 ASP A N 1
ATOM 3041 C CA . ASP A 1 390 ? 6.402 15.926 -14.540 1.00 80.25 390 ASP A CA 1
ATOM 3042 C C . ASP A 1 390 ? 7.476 15.386 -15.501 1.00 80.25 390 ASP A C 1
ATOM 3044 O O . ASP A 1 390 ? 7.711 15.977 -16.558 1.00 80.25 390 ASP A O 1
ATOM 3048 N N . CYS A 1 391 ? 8.067 14.230 -15.190 1.00 82.31 391 CYS A N 1
ATOM 3049 C CA . CYS A 1 391 ? 9.043 13.546 -16.042 1.00 82.31 391 CYS A CA 1
ATOM 3050 C C . CYS A 1 391 ? 8.435 13.059 -17.366 1.00 82.31 391 CYS A C 1
ATOM 3052 O O . CYS A 1 391 ? 9.020 13.283 -18.430 1.00 82.31 391 CYS A O 1
ATOM 3054 N N . ASP A 1 392 ? 7.238 12.476 -17.346 1.00 77.50 392 ASP A N 1
ATOM 3055 C CA . ASP A 1 392 ? 6.485 12.078 -18.543 1.00 77.50 392 ASP A CA 1
ATOM 3056 C C . ASP A 1 392 ? 6.228 13.254 -19.479 1.00 77.50 392 ASP A C 1
ATOM 3058 O O . ASP A 1 392 ? 6.528 13.184 -20.674 1.00 77.50 392 ASP A O 1
ATOM 3062 N N . SER A 1 393 ? 5.780 14.384 -18.928 1.00 77.75 393 SER A N 1
ATOM 3063 C CA . SER A 1 393 ? 5.498 15.578 -19.722 1.00 77.75 393 SER A CA 1
ATOM 3064 C C . SER A 1 393 ? 6.739 16.156 -20.417 1.00 77.75 393 SER A C 1
ATOM 3066 O O . SER A 1 393 ? 6.593 16.972 -21.326 1.00 77.75 393 SER A O 1
ATOM 3068 N N . LEU A 1 394 ? 7.952 15.741 -20.034 1.00 85.50 394 LEU A N 1
ATOM 3069 C CA . LEU A 1 394 ? 9.194 16.034 -20.748 1.00 85.50 394 LEU A CA 1
ATOM 3070 C C . LEU A 1 394 ? 9.550 14.936 -21.760 1.00 85.50 394 LEU A C 1
ATOM 3072 O O . LEU A 1 394 ? 9.950 15.242 -22.892 1.00 85.50 394 LEU A O 1
ATOM 3076 N N . ARG A 1 395 ? 9.446 13.669 -21.345 1.00 84.88 395 ARG A N 1
ATOM 3077 C CA . ARG A 1 395 ? 9.827 12.495 -22.141 1.00 84.88 395 ARG A CA 1
ATOM 3078 C C . ARG A 1 395 ? 8.980 12.371 -23.397 1.00 84.88 395 ARG A C 1
ATOM 3080 O O . ARG A 1 395 ? 9.552 12.196 -24.471 1.00 84.88 395 ARG A O 1
ATOM 3087 N N . ASP A 1 396 ? 7.683 12.643 -23.300 1.00 77.94 396 ASP A N 1
ATOM 3088 C CA . ASP A 1 396 ? 6.738 12.570 -24.417 1.00 77.94 396 ASP A CA 1
ATOM 3089 C C . ASP A 1 396 ? 7.139 13.481 -25.599 1.00 77.94 396 ASP A C 1
ATOM 3091 O O . ASP A 1 396 ? 6.803 13.201 -26.745 1.00 77.94 396 ASP A O 1
ATOM 3095 N N . PHE A 1 397 ? 7.933 14.540 -25.378 1.00 79.00 397 PHE A N 1
ATOM 3096 C CA . PHE A 1 397 ? 8.444 15.410 -26.449 1.00 79.00 397 PHE A CA 1
ATOM 3097 C C . PHE A 1 397 ? 9.761 14.951 -27.089 1.00 79.00 397 PHE A C 1
ATOM 3099 O O . PHE A 1 397 ? 10.210 15.584 -28.048 1.00 79.00 397 PHE A O 1
ATOM 3106 N N . GLY A 1 398 ? 10.440 13.936 -26.553 1.00 84.12 398 GLY A N 1
ATOM 3107 C CA . GLY A 1 398 ? 11.715 13.435 -27.080 1.00 84.12 398 GLY A CA 1
ATOM 3108 C C . GLY A 1 398 ? 12.911 14.397 -26.957 1.00 84.12 398 GLY A C 1
ATOM 3109 O O . GLY A 1 398 ? 13.924 14.196 -27.625 1.00 84.12 398 GLY A O 1
ATOM 3110 N N . PHE A 1 399 ? 12.833 15.459 -26.140 1.00 87.81 399 PHE A N 1
ATOM 3111 C CA . PHE A 1 399 ? 13.934 16.434 -25.992 1.00 87.81 399 PHE A CA 1
ATOM 3112 C C . PHE A 1 399 ? 15.225 15.821 -25.430 1.00 87.81 399 PHE A C 1
ATOM 3114 O O . PHE A 1 399 ? 16.322 16.229 -25.803 1.00 87.81 399 PHE A O 1
ATOM 3121 N N . HIS A 1 400 ? 15.098 14.825 -24.558 1.00 91.94 400 HIS A N 1
ATOM 3122 C CA . HIS A 1 400 ? 16.216 14.123 -23.936 1.00 91.94 400 HIS A CA 1
ATOM 3123 C C . HIS A 1 400 ? 17.114 13.424 -24.977 1.00 91.94 400 HIS A C 1
ATOM 3125 O O . HIS A 1 400 ? 18.336 13.575 -24.927 1.00 91.94 400 HIS A O 1
ATOM 3131 N N . TRP A 1 401 ? 16.526 12.806 -26.010 1.00 92.75 401 TRP A N 1
ATOM 3132 C CA . TRP A 1 401 ? 17.260 12.247 -27.156 1.00 92.75 401 TRP A CA 1
ATOM 3133 C C . TRP A 1 401 ? 17.958 13.314 -28.009 1.00 92.75 401 TRP A C 1
ATOM 3135 O O . TRP A 1 401 ? 19.084 13.113 -28.461 1.00 92.75 401 TRP A O 1
ATOM 3145 N N . GLU A 1 402 ? 17.341 14.482 -28.200 1.00 90.62 402 GLU A N 1
ATOM 3146 C CA . GLU A 1 402 ? 17.967 15.597 -28.926 1.00 90.62 402 GLU A CA 1
ATOM 3147 C C . GLU A 1 402 ? 19.160 16.189 -28.183 1.00 90.62 402 GLU A C 1
ATOM 3149 O O . GLU A 1 402 ? 20.187 16.519 -28.785 1.00 90.62 402 GLU A O 1
ATOM 3154 N N . TRP A 1 403 ? 19.036 16.340 -26.867 1.00 93.38 403 TRP A N 1
ATOM 3155 C CA . TRP A 1 403 ? 20.127 16.825 -26.034 1.00 93.38 403 TRP A CA 1
ATOM 3156 C C . TRP A 1 403 ? 21.270 15.817 -25.968 1.00 93.38 403 TRP A C 1
ATOM 3158 O O . TRP A 1 403 ? 22.429 16.230 -26.050 1.00 93.38 403 TRP A O 1
ATOM 3168 N N . MET A 1 404 ? 20.958 14.520 -25.934 1.00 93.19 404 MET A N 1
ATOM 3169 C CA . MET A 1 404 ? 21.937 13.443 -26.070 1.00 93.19 404 MET A CA 1
ATOM 3170 C C . MET A 1 404 ? 22.647 13.483 -27.432 1.00 93.19 404 MET A C 1
ATOM 3172 O O . MET A 1 404 ? 23.877 13.477 -27.483 1.00 93.19 404 MET A O 1
ATOM 3176 N N . TYR A 1 405 ? 21.907 13.624 -28.538 1.00 90.44 405 TYR A N 1
ATOM 3177 C CA . TYR A 1 405 ? 22.487 13.781 -29.878 1.00 90.44 405 TYR A CA 1
ATOM 3178 C C . TYR A 1 405 ? 23.431 14.989 -29.952 1.00 90.44 405 TYR A C 1
ATOM 3180 O O . TYR A 1 405 ? 24.553 14.902 -30.462 1.00 90.44 405 TYR A O 1
ATOM 3188 N N . GLY A 1 406 ? 22.990 16.131 -29.415 1.00 87.19 406 GLY A N 1
ATOM 3189 C CA . GLY A 1 406 ? 23.777 17.359 -29.358 1.00 87.19 406 GLY A CA 1
ATOM 3190 C C . GLY A 1 406 ? 25.027 17.241 -28.481 1.00 87.19 406 GLY A C 1
ATOM 3191 O O . GLY A 1 406 ? 26.036 17.887 -28.780 1.00 87.19 406 GLY A O 1
ATOM 3192 N N . ALA A 1 407 ? 24.975 16.419 -27.428 1.00 87.69 407 ALA A N 1
ATOM 3193 C CA . ALA A 1 407 ? 26.114 16.087 -26.582 1.00 87.69 407 ALA A CA 1
ATOM 3194 C C . ALA A 1 407 ? 27.134 15.226 -27.340 1.00 87.69 407 ALA A C 1
ATOM 3196 O O . ALA A 1 407 ? 28.280 15.653 -27.474 1.00 87.69 407 ALA A O 1
ATOM 3197 N N . LEU A 1 408 ? 26.705 14.094 -27.909 1.00 85.00 408 LEU A N 1
ATOM 3198 C CA . LEU A 1 408 ? 27.559 13.162 -28.658 1.00 85.00 408 LEU A CA 1
ATOM 3199 C C . LEU A 1 408 ? 28.222 13.823 -29.873 1.00 85.00 408 LEU A C 1
ATOM 3201 O O . LEU A 1 408 ? 29.417 13.659 -30.097 1.00 85.00 408 LEU A O 1
ATOM 3205 N N . SER A 1 409 ? 27.485 14.656 -30.613 1.00 78.88 409 SER A N 1
ATOM 3206 C CA . SER A 1 409 ? 27.998 15.351 -31.808 1.00 78.88 409 SER A CA 1
ATOM 3207 C C . SER A 1 409 ? 29.140 16.337 -31.521 1.00 78.88 409 SER A C 1
ATOM 3209 O O . SER A 1 409 ? 29.793 16.818 -32.448 1.00 78.88 409 SER A O 1
ATOM 3211 N N . LYS A 1 410 ? 29.340 16.709 -30.251 1.00 75.88 410 LYS A N 1
ATOM 3212 C CA . LYS A 1 410 ? 30.324 17.706 -29.802 1.00 75.88 410 LYS A CA 1
ATOM 3213 C C . LYS A 1 410 ? 31.313 17.138 -28.781 1.00 75.88 410 LYS A C 1
ATOM 3215 O O . LYS A 1 410 ? 32.061 17.913 -28.183 1.00 75.88 410 LYS A O 1
ATOM 3220 N N . MET A 1 411 ? 31.296 15.827 -28.545 1.00 73.31 411 MET A N 1
ATOM 3221 C CA . MET A 1 411 ? 32.215 15.177 -27.617 1.00 73.31 411 MET A CA 1
ATOM 3222 C C . MET A 1 411 ? 33.620 15.042 -28.220 1.00 73.31 411 MET A C 1
ATOM 3224 O O . MET A 1 411 ? 33.740 14.694 -29.394 1.00 73.31 411 MET A O 1
ATOM 3228 N N . PRO A 1 412 ? 34.688 15.314 -27.447 1.00 60.47 412 PRO A N 1
ATOM 3229 C CA . PRO A 1 412 ? 36.034 14.856 -27.795 1.00 60.47 412 PRO A CA 1
ATOM 3230 C C . PRO A 1 412 ? 36.123 13.322 -27.672 1.00 60.47 412 PRO A C 1
ATOM 3232 O O . PRO A 1 412 ? 35.268 12.737 -27.017 1.00 60.47 412 PRO A O 1
ATOM 3235 N N . ASP A 1 413 ? 37.137 12.695 -28.283 1.00 64.44 413 ASP A N 1
ATOM 3236 C CA . ASP A 1 413 ? 37.335 11.231 -28.379 1.00 64.44 413 ASP A CA 1
ATOM 3237 C C . ASP A 1 413 ? 37.136 10.476 -27.044 1.00 64.44 413 ASP A C 1
ATOM 3239 O O . ASP A 1 413 ? 38.086 10.245 -26.292 1.00 64.44 413 ASP A O 1
ATOM 3243 N N . VAL A 1 414 ? 35.900 10.058 -26.758 1.00 68.06 414 VAL A N 1
ATOM 3244 C CA . VAL A 1 414 ? 35.589 9.064 -25.723 1.00 68.06 414 VAL A CA 1
ATOM 3245 C C . VAL A 1 414 ? 35.858 7.691 -26.335 1.00 68.06 414 VAL A C 1
ATOM 3247 O O . VAL A 1 414 ? 35.357 7.386 -27.418 1.00 68.06 414 VAL A O 1
ATOM 3250 N N . LYS A 1 415 ? 36.692 6.879 -25.677 1.00 76.00 415 LYS A N 1
ATOM 3251 C CA . LYS A 1 415 ? 37.117 5.571 -26.205 1.00 76.00 415 LYS A CA 1
ATOM 3252 C C . LYS A 1 415 ? 36.016 4.514 -26.117 1.00 76.00 415 LYS A C 1
ATOM 3254 O O . LYS A 1 415 ? 35.985 3.613 -26.954 1.00 76.00 415 LYS A O 1
ATOM 3259 N N . GLN A 1 416 ? 35.173 4.609 -25.093 1.00 86.00 416 GLN A N 1
ATOM 3260 C CA . GLN A 1 416 ? 34.050 3.717 -24.849 1.00 86.00 416 GLN A CA 1
ATOM 3261 C C . GLN A 1 416 ? 32.805 4.204 -25.593 1.00 86.00 416 GLN A C 1
ATOM 3263 O O . GLN A 1 416 ? 32.555 5.407 -25.696 1.00 86.00 416 GLN A O 1
ATOM 3268 N N . HIS A 1 417 ? 32.012 3.266 -26.105 1.00 85.69 417 HIS A N 1
ATOM 3269 C CA . HIS A 1 417 ? 30.784 3.568 -26.840 1.00 85.69 417 HIS A CA 1
ATOM 3270 C C . HIS A 1 417 ? 29.561 3.056 -26.100 1.00 85.69 417 HIS A C 1
ATOM 3272 O O . HIS A 1 417 ? 29.618 2.019 -25.452 1.00 85.69 417 HIS A O 1
ATOM 3278 N N . LEU A 1 418 ? 28.447 3.769 -26.227 1.00 90.31 418 LEU A N 1
ATOM 3279 C CA . LEU A 1 418 ? 27.178 3.318 -25.673 1.00 90.31 418 LEU A CA 1
ATOM 3280 C C . LEU A 1 418 ? 26.733 2.014 -26.345 1.00 90.31 418 LEU A C 1
ATOM 3282 O O . LEU A 1 418 ? 26.897 1.832 -27.555 1.00 90.31 418 LEU A O 1
ATOM 3286 N N . ASP A 1 419 ? 26.151 1.133 -25.548 1.00 91.25 419 ASP A N 1
ATOM 3287 C CA . ASP A 1 419 ? 25.317 0.043 -26.027 1.00 91.25 419 ASP A CA 1
ATOM 3288 C C . ASP A 1 419 ? 23.856 0.532 -26.160 1.00 91.25 419 ASP A C 1
ATOM 3290 O O . ASP A 1 419 ? 23.485 1.569 -25.599 1.00 91.25 419 ASP A O 1
ATOM 3294 N N . PRO A 1 420 ? 23.004 -0.165 -26.930 1.00 92.06 420 PRO A N 1
ATOM 3295 C CA . PRO A 1 420 ? 21.589 0.174 -27.049 1.00 92.06 420 PRO A CA 1
ATOM 3296 C C . PRO A 1 420 ? 20.828 0.339 -25.725 1.00 92.06 420 PRO A C 1
ATOM 3298 O O . PRO A 1 420 ? 19.960 1.208 -25.662 1.00 92.06 420 PRO A O 1
ATOM 3301 N N . PHE A 1 421 ? 21.125 -0.447 -24.684 1.00 92.88 421 PHE A N 1
ATOM 3302 C CA . PHE A 1 421 ? 20.452 -0.318 -23.384 1.00 92.88 421 PHE A CA 1
ATOM 3303 C C . PHE A 1 421 ? 20.996 0.851 -22.561 1.00 92.88 421 PHE A C 1
ATOM 3305 O O . PHE A 1 421 ? 20.209 1.646 -22.044 1.00 92.88 421 PHE A O 1
ATOM 3312 N N . SER A 1 422 ? 22.317 1.038 -22.507 1.00 93.44 422 SER A N 1
ATOM 3313 C CA . SER A 1 422 ? 22.901 2.200 -21.831 1.00 93.44 422 SER A CA 1
ATOM 3314 C C . SER A 1 422 ? 22.483 3.519 -22.477 1.00 93.44 422 SER A C 1
ATOM 3316 O O . SER A 1 422 ? 22.303 4.512 -21.777 1.00 93.44 422 SER A O 1
ATOM 3318 N N . ALA A 1 423 ? 22.227 3.545 -23.789 1.00 93.44 423 ALA A N 1
ATOM 3319 C CA . ALA A 1 423 ? 21.669 4.719 -24.451 1.00 93.44 423 ALA A CA 1
ATOM 3320 C C . ALA A 1 423 ? 20.294 5.134 -23.887 1.00 93.44 423 ALA A C 1
ATOM 3322 O O . ALA A 1 423 ? 20.055 6.330 -23.729 1.00 93.44 423 ALA A O 1
ATOM 3323 N N . GLU A 1 424 ? 19.420 4.180 -23.549 1.00 92.88 424 GLU A N 1
ATOM 3324 C CA . GLU A 1 424 ? 18.113 4.452 -22.927 1.00 92.88 424 GLU A CA 1
ATOM 3325 C C . GLU A 1 424 ? 18.267 5.011 -21.506 1.00 92.88 424 GLU A C 1
ATOM 3327 O O . GLU A 1 424 ? 17.623 6.002 -21.168 1.00 92.88 424 GLU A O 1
ATOM 3332 N N . ILE A 1 425 ? 19.163 4.433 -20.698 1.00 93.38 425 ILE A N 1
ATOM 3333 C CA . ILE A 1 425 ? 19.424 4.869 -19.314 1.00 93.38 425 ILE A CA 1
ATOM 3334 C C . ILE A 1 425 ? 20.035 6.274 -19.281 1.00 93.38 425 ILE A C 1
ATOM 3336 O O . ILE A 1 425 ? 19.610 7.131 -18.509 1.00 93.38 425 ILE A O 1
ATOM 3340 N N . ILE A 1 426 ? 20.989 6.562 -20.171 1.00 95.44 426 ILE A N 1
ATOM 3341 C CA . ILE A 1 426 ? 21.549 7.911 -20.323 1.00 95.44 426 ILE A CA 1
ATOM 3342 C C . ILE A 1 426 ? 20.452 8.906 -20.716 1.00 95.44 426 ILE A C 1
ATOM 3344 O O . ILE A 1 426 ? 20.403 10.018 -20.186 1.00 95.44 426 ILE A O 1
ATOM 3348 N N . ALA A 1 427 ? 19.578 8.527 -21.650 1.00 95.44 427 ALA A N 1
ATOM 3349 C CA . ALA A 1 427 ? 18.477 9.374 -22.084 1.00 95.44 427 ALA A CA 1
ATOM 3350 C C . ALA A 1 427 ? 17.478 9.638 -20.935 1.00 95.44 427 ALA A C 1
ATOM 3352 O O . ALA A 1 427 ? 17.001 10.766 -20.803 1.00 95.44 427 ALA A O 1
ATOM 3353 N N . GLU A 1 428 ? 17.240 8.651 -20.067 1.00 93.38 428 GLU A N 1
ATOM 3354 C CA . GLU A 1 428 ? 16.428 8.779 -18.851 1.00 93.38 428 GLU A CA 1
ATOM 3355 C C . GLU A 1 428 ? 17.072 9.716 -17.817 1.00 93.38 428 GLU A C 1
ATOM 3357 O O . GLU A 1 428 ? 16.444 10.685 -17.389 1.00 93.38 428 GLU A O 1
ATOM 3362 N N . GLY A 1 429 ? 18.355 9.534 -17.491 1.00 95.25 429 GLY A N 1
ATOM 3363 C CA . GLY A 1 429 ? 19.070 10.433 -16.575 1.00 95.25 429 GLY A CA 1
ATOM 3364 C C . GLY A 1 429 ? 19.067 11.892 -17.053 1.00 95.25 429 GLY A C 1
ATOM 3365 O O . GLY A 1 429 ? 18.944 12.832 -16.262 1.00 95.25 429 GLY A O 1
ATOM 3366 N N . ILE A 1 430 ? 19.123 12.109 -18.374 1.00 96.94 430 ILE A N 1
ATOM 3367 C CA . ILE A 1 430 ? 18.961 13.440 -18.978 1.00 96.94 430 ILE A CA 1
ATOM 3368 C C . ILE A 1 430 ? 17.556 14.000 -18.722 1.00 96.94 430 ILE A C 1
ATOM 3370 O O . ILE A 1 430 ? 17.445 15.189 -18.406 1.00 96.94 430 ILE A O 1
ATOM 3374 N N . SER A 1 431 ? 16.490 13.199 -18.856 1.00 94.75 431 SER A N 1
ATOM 3375 C CA . SER A 1 431 ? 15.129 13.671 -18.566 1.00 94.75 431 SER A CA 1
ATOM 3376 C C . SER A 1 431 ? 14.921 14.012 -17.095 1.00 94.75 431 SER A C 1
ATOM 3378 O O . SER A 1 431 ? 14.339 15.055 -16.798 1.00 94.75 431 SER A O 1
ATOM 3380 N N . GLN A 1 432 ? 15.448 13.202 -16.181 1.00 95.19 432 GLN A N 1
ATOM 3381 C CA . GLN A 1 432 ? 15.326 13.427 -14.739 1.00 95.19 432 GLN A CA 1
ATOM 3382 C C . GLN A 1 432 ? 15.993 14.746 -14.331 1.00 95.19 432 GLN A C 1
ATOM 3384 O O . GLN A 1 432 ? 15.357 15.626 -13.745 1.00 95.19 432 GLN A O 1
ATOM 3389 N N . TYR A 1 433 ? 17.239 14.969 -14.764 1.00 96.94 433 TYR A N 1
ATOM 3390 C CA . TYR A 1 433 ? 17.943 16.229 -14.509 1.00 96.94 433 TYR A CA 1
ATOM 3391 C C . TYR A 1 433 ? 17.238 17.443 -15.135 1.00 96.94 433 TYR A C 1
ATOM 3393 O O . TYR A 1 433 ? 17.217 18.539 -14.568 1.00 96.94 433 TYR A O 1
ATOM 3401 N N . ALA A 1 434 ? 16.635 17.265 -16.310 1.00 96.06 434 ALA A N 1
ATOM 3402 C CA . ALA A 1 434 ? 15.912 18.316 -17.009 1.00 96.06 434 ALA A CA 1
ATOM 3403 C C . ALA A 1 434 ? 14.615 18.753 -16.300 1.00 96.06 434 ALA A C 1
ATOM 3405 O O . ALA A 1 434 ? 14.163 19.875 -16.549 1.00 96.06 434 ALA A O 1
ATOM 3406 N N . VAL A 1 435 ? 14.053 17.937 -15.404 1.00 95.81 435 VAL A N 1
ATOM 3407 C CA . VAL A 1 435 ? 12.958 18.326 -14.496 1.00 95.81 435 VAL A CA 1
ATOM 3408 C C . VAL A 1 435 ? 13.502 18.824 -13.153 1.00 95.81 435 VAL A C 1
ATOM 3410 O O . VAL A 1 435 ? 13.044 19.852 -12.648 1.00 95.81 435 VAL A O 1
ATOM 3413 N N . LEU A 1 436 ? 14.535 18.172 -12.612 1.00 96.31 436 LEU A N 1
ATOM 3414 C CA . LEU A 1 436 ? 15.178 18.554 -11.352 1.00 96.31 436 LEU A CA 1
ATOM 3415 C C . LEU A 1 436 ? 15.713 19.992 -11.371 1.00 96.31 436 LEU A C 1
ATOM 3417 O O . LEU A 1 436 ? 15.486 20.766 -10.440 1.00 96.31 436 LEU A O 1
ATOM 3421 N N . LEU A 1 437 ? 16.410 20.370 -12.445 1.00 96.69 437 LEU A N 1
ATOM 3422 C CA . LEU A 1 437 ? 17.040 21.682 -12.591 1.00 96.69 437 LEU A CA 1
ATOM 3423 C C . LEU A 1 437 ? 16.048 22.851 -12.414 1.00 96.69 437 LEU A C 1
ATOM 3425 O O . LEU A 1 437 ? 16.282 23.708 -11.558 1.00 96.69 437 LEU A O 1
ATOM 3429 N N . PRO A 1 438 ? 14.944 22.933 -13.180 1.00 95.19 438 PRO A N 1
ATOM 3430 C CA . PRO A 1 438 ? 13.941 23.975 -12.984 1.00 95.19 438 PRO A CA 1
ATOM 3431 C C . PRO A 1 438 ? 13.163 23.830 -11.671 1.00 95.19 438 PRO A C 1
ATOM 3433 O O . PRO A 1 438 ? 12.817 24.863 -11.099 1.00 95.19 438 PRO A O 1
ATOM 3436 N N . ARG A 1 439 ? 12.928 22.611 -11.158 1.00 94.31 439 ARG A N 1
ATOM 3437 C CA . ARG A 1 439 ? 12.287 22.392 -9.846 1.00 94.31 439 ARG A CA 1
ATOM 3438 C C . ARG A 1 439 ? 13.086 23.047 -8.720 1.00 94.31 439 ARG A C 1
ATOM 3440 O O . ARG A 1 439 ? 12.544 23.861 -7.971 1.00 94.31 439 ARG A O 1
ATOM 3447 N N . MET A 1 440 ? 14.389 22.774 -8.673 1.00 93.44 440 MET A N 1
ATOM 3448 C CA . MET A 1 440 ? 15.327 23.404 -7.743 1.00 93.44 440 MET A CA 1
ATOM 3449 C C . MET A 1 440 ? 15.374 24.926 -7.947 1.00 93.44 440 MET A C 1
ATOM 3451 O O . MET A 1 440 ? 15.323 25.694 -6.987 1.00 93.44 440 MET A O 1
ATOM 3455 N N . ALA A 1 441 ? 15.405 25.395 -9.199 1.00 93.81 441 ALA A N 1
ATOM 3456 C CA . ALA A 1 441 ? 15.431 26.826 -9.495 1.00 93.81 441 ALA A CA 1
ATOM 3457 C C . ALA A 1 441 ? 14.164 27.559 -9.007 1.00 93.81 441 ALA A C 1
ATOM 3459 O O . ALA A 1 441 ? 14.267 28.662 -8.470 1.00 93.81 441 ALA A O 1
ATOM 3460 N N . GLY A 1 442 ? 12.985 26.945 -9.154 1.00 91.56 442 GLY A N 1
ATOM 3461 C CA . GLY A 1 442 ? 11.716 27.473 -8.651 1.00 91.56 442 GLY A CA 1
ATOM 3462 C C . GLY A 1 442 ? 11.656 27.524 -7.123 1.00 91.56 442 GLY A C 1
ATOM 3463 O O . GLY A 1 442 ? 11.204 28.521 -6.560 1.00 91.56 442 GLY A O 1
ATOM 3464 N N . MET A 1 443 ? 12.179 26.505 -6.436 1.00 89.62 443 MET A N 1
ATOM 3465 C CA . MET A 1 443 ? 12.299 26.514 -4.971 1.00 89.62 443 MET A CA 1
ATOM 3466 C C . MET A 1 443 ? 13.231 27.612 -4.466 1.00 89.62 443 MET A C 1
ATOM 3468 O O . MET A 1 443 ? 12.844 28.391 -3.594 1.00 89.62 443 MET A O 1
ATOM 3472 N N . LEU A 1 444 ? 14.423 27.731 -5.056 1.00 90.44 444 LEU A N 1
ATOM 3473 C CA . LEU A 1 444 ? 15.382 28.784 -4.716 1.00 90.44 444 LEU A CA 1
ATOM 3474 C C . LEU A 1 444 ? 14.809 30.185 -4.986 1.00 90.44 444 LEU A C 1
ATOM 3476 O O . LEU A 1 444 ? 15.106 31.122 -4.245 1.00 90.44 444 LEU A O 1
ATOM 3480 N N . ALA A 1 445 ? 13.967 30.336 -6.014 1.00 89.69 445 ALA A N 1
ATOM 3481 C CA . ALA A 1 445 ? 13.250 31.582 -6.274 1.00 89.69 445 ALA A CA 1
ATOM 3482 C C . ALA A 1 445 ? 12.211 31.885 -5.181 1.00 89.69 445 ALA A C 1
ATOM 3484 O O . ALA A 1 445 ? 12.185 33.000 -4.673 1.00 89.69 445 ALA A O 1
ATOM 3485 N N . ARG A 1 446 ? 11.408 30.903 -4.741 1.00 86.81 446 ARG A N 1
ATOM 3486 C CA . ARG A 1 446 ? 10.423 31.085 -3.648 1.00 86.81 446 ARG A CA 1
ATOM 3487 C C . ARG A 1 446 ? 11.063 31.492 -2.320 1.00 86.81 446 ARG A C 1
ATOM 3489 O O . ARG A 1 446 ? 10.468 32.256 -1.566 1.00 86.81 446 ARG A O 1
ATOM 3496 N N . GLN A 1 447 ? 12.268 31.001 -2.035 1.00 84.44 447 GLN A N 1
ATOM 3497 C CA . GLN A 1 447 ? 13.012 31.361 -0.822 1.00 84.44 447 GLN A CA 1
ATOM 3498 C C . GLN A 1 447 ? 13.486 32.826 -0.830 1.00 84.44 447 GLN A C 1
ATOM 3500 O O . GLN A 1 447 ? 13.736 33.410 0.227 1.00 84.44 447 GLN A O 1
ATOM 3505 N N . ARG A 1 448 ? 13.579 33.456 -2.008 1.00 82.44 448 ARG A N 1
ATOM 3506 C CA . ARG A 1 448 ? 13.905 34.876 -2.154 1.00 82.44 448 ARG A CA 1
ATOM 3507 C C . ARG A 1 448 ? 12.627 35.710 -2.161 1.00 82.44 448 ARG A C 1
ATOM 3509 O O . ARG A 1 448 ? 11.893 35.736 -3.141 1.00 82.44 448 ARG A O 1
ATOM 3516 N N . ARG A 1 449 ? 12.379 36.440 -1.066 1.00 68.94 449 ARG A N 1
ATOM 3517 C CA . ARG A 1 449 ? 11.173 37.277 -0.888 1.00 68.94 449 ARG A CA 1
ATOM 3518 C C . ARG A 1 449 ? 10.987 38.376 -1.951 1.00 68.94 449 ARG A C 1
ATOM 3520 O O . ARG A 1 449 ? 9.914 38.968 -2.003 1.00 68.94 449 ARG A O 1
ATOM 3527 N N . ASP A 1 450 ? 12.005 38.679 -2.754 1.00 77.31 450 ASP A N 1
ATOM 3528 C CA . ASP A 1 450 ? 12.004 39.700 -3.808 1.00 77.31 450 ASP A CA 1
ATOM 3529 C C . ASP A 1 450 ? 11.878 39.141 -5.238 1.00 77.31 450 ASP A C 1
ATOM 3531 O O . ASP A 1 450 ? 11.747 39.920 -6.184 1.00 77.31 450 ASP A O 1
ATOM 3535 N N . ALA A 1 451 ? 11.893 37.817 -5.423 1.00 81.56 451 ALA A N 1
ATOM 3536 C CA . ALA A 1 451 ? 11.687 37.213 -6.733 1.00 81.56 451 ALA A CA 1
ATOM 3537 C C . ALA A 1 451 ? 10.186 37.133 -7.061 1.00 81.56 451 ALA A C 1
ATOM 3539 O O . ALA A 1 451 ? 9.380 36.689 -6.245 1.00 81.56 451 ALA A O 1
ATOM 3540 N N . SER A 1 452 ? 9.810 37.561 -8.268 1.00 86.94 452 SER A N 1
ATOM 3541 C CA . SER A 1 452 ? 8.461 37.386 -8.833 1.00 86.94 452 SER A CA 1
ATOM 3542 C C . SER A 1 452 ? 8.448 36.531 -10.105 1.00 86.94 452 SER A C 1
ATOM 3544 O O . SER A 1 452 ? 7.383 36.102 -10.543 1.00 86.94 452 SER A O 1
ATOM 3546 N N . GLU A 1 453 ? 9.620 36.282 -10.698 1.00 90.12 453 GLU A N 1
ATOM 3547 C CA . GLU A 1 453 ? 9.812 35.515 -11.930 1.00 90.12 453 GLU A CA 1
ATOM 3548 C C . GLU A 1 453 ? 11.116 34.702 -11.878 1.00 90.12 453 GLU A C 1
ATOM 3550 O O . GLU A 1 453 ? 12.086 35.080 -11.212 1.00 90.12 453 GLU A O 1
ATOM 3555 N N . LEU A 1 454 ? 11.155 33.583 -12.602 1.00 90.56 454 LEU A N 1
ATOM 3556 C CA . LEU A 1 454 ? 12.365 32.791 -12.793 1.00 90.56 454 LEU A CA 1
ATOM 3557 C C . LEU A 1 454 ? 13.345 33.529 -13.719 1.00 90.56 454 LEU A C 1
ATOM 3559 O O . LEU A 1 454 ? 12.961 34.077 -14.751 1.00 90.56 454 LEU A O 1
ATOM 3563 N N . THR A 1 455 ? 14.636 33.504 -13.383 1.00 91.00 455 THR A N 1
ATOM 3564 C CA . THR A 1 455 ? 15.689 34.216 -14.131 1.00 91.00 455 THR A CA 1
ATOM 3565 C C . THR A 1 455 ? 16.879 33.306 -14.416 1.00 91.00 455 THR A C 1
ATOM 3567 O O . THR A 1 455 ? 17.022 32.243 -13.811 1.00 91.00 455 THR A O 1
ATOM 3570 N N . LEU A 1 456 ? 17.780 33.748 -15.300 1.00 89.62 456 LEU A N 1
ATOM 3571 C CA . LEU A 1 456 ? 19.037 33.051 -15.591 1.00 89.62 456 LEU A CA 1
ATOM 3572 C C . LEU A 1 456 ? 19.840 32.732 -14.318 1.00 89.62 456 LEU A C 1
ATOM 3574 O O . LEU A 1 456 ? 20.361 31.630 -14.171 1.00 89.62 456 LEU A O 1
ATOM 3578 N N . GLN A 1 457 ? 19.891 33.677 -13.375 1.00 90.81 457 GLN A N 1
ATOM 3579 C CA . GLN A 1 457 ? 20.626 33.513 -12.121 1.00 90.81 457 GLN A CA 1
ATOM 3580 C C . GLN A 1 457 ? 20.090 32.338 -11.290 1.00 90.81 457 GLN A C 1
ATOM 3582 O O . GLN A 1 457 ? 20.872 31.649 -10.639 1.00 90.81 457 GLN A O 1
ATOM 3587 N N . HIS A 1 458 ? 18.778 32.086 -11.322 1.00 93.38 458 HIS A N 1
ATOM 3588 C CA . HIS A 1 458 ? 18.170 30.960 -10.610 1.00 93.38 458 HIS A CA 1
ATOM 3589 C C . HIS A 1 458 ? 18.578 29.613 -11.218 1.00 93.38 458 HIS A C 1
ATOM 3591 O O . HIS A 1 458 ? 18.861 28.684 -10.469 1.00 93.38 458 HIS A O 1
ATOM 3597 N N . ILE A 1 459 ? 18.701 29.522 -12.548 1.00 93.81 459 ILE A N 1
ATOM 3598 C CA . ILE A 1 459 ? 19.224 28.319 -13.218 1.00 93.81 459 ILE A CA 1
ATOM 3599 C C . ILE A 1 459 ? 20.678 28.062 -12.798 1.00 93.81 459 ILE A C 1
ATOM 3601 O O . ILE A 1 459 ? 21.023 26.949 -12.416 1.00 93.81 459 ILE A O 1
ATOM 3605 N N . GLU A 1 460 ? 21.529 29.092 -12.794 1.00 93.62 460 GLU A N 1
ATOM 3606 C CA . GLU A 1 460 ? 22.930 28.959 -12.362 1.00 93.62 460 GLU A CA 1
ATOM 3607 C C . GLU A 1 460 ? 23.069 28.570 -10.882 1.00 93.62 460 GLU A C 1
ATOM 3609 O O . GLU A 1 460 ? 23.978 27.824 -10.513 1.00 93.62 460 GLU A O 1
ATOM 3614 N N . LEU A 1 461 ? 22.193 29.092 -10.017 1.00 94.25 461 LEU A N 1
ATOM 3615 C CA . LEU A 1 461 ? 22.142 28.715 -8.604 1.00 94.25 461 LEU A CA 1
ATOM 3616 C C . LEU A 1 461 ? 21.699 27.264 -8.433 1.00 94.25 461 LEU A C 1
ATOM 3618 O O . LEU A 1 461 ? 22.350 26.540 -7.689 1.00 94.25 461 LEU A O 1
ATOM 3622 N N . ALA A 1 462 ? 20.674 26.830 -9.165 1.00 95.44 462 ALA A N 1
ATOM 3623 C CA . ALA A 1 462 ? 20.186 25.459 -9.114 1.00 95.44 462 ALA A CA 1
ATOM 3624 C C . ALA A 1 462 ? 21.261 24.440 -9.519 1.00 95.44 462 ALA A C 1
ATOM 3626 O O . ALA A 1 462 ? 21.408 23.429 -8.845 1.00 95.44 462 ALA A O 1
ATOM 3627 N N . VAL A 1 463 ? 22.078 24.724 -10.543 1.00 96.38 463 VAL A N 1
ATOM 3628 C CA . VAL A 1 463 ? 23.220 23.858 -10.911 1.00 96.38 463 VAL A CA 1
ATOM 3629 C C . VAL A 1 463 ? 24.206 23.698 -9.751 1.00 96.38 463 VAL A C 1
ATOM 3631 O O . VAL A 1 463 ? 24.696 22.596 -9.500 1.00 96.38 463 VAL A O 1
ATOM 3634 N N . ARG A 1 464 ? 24.524 24.798 -9.054 1.00 95.75 464 ARG A N 1
ATOM 3635 C CA . ARG A 1 464 ? 25.429 24.764 -7.897 1.00 95.75 464 ARG A CA 1
ATOM 3636 C C . ARG A 1 464 ? 24.819 23.985 -6.737 1.00 95.75 464 ARG A C 1
ATOM 3638 O O . ARG A 1 464 ? 25.532 23.184 -6.144 1.00 95.75 464 ARG A O 1
ATOM 3645 N N . GLU A 1 465 ? 23.536 24.199 -6.453 1.00 95.06 465 GLU A N 1
ATOM 3646 C CA . GLU A 1 465 ? 22.857 23.520 -5.349 1.00 95.06 465 GLU A CA 1
ATOM 3647 C C . GLU A 1 465 ? 22.710 22.024 -5.619 1.00 95.06 465 GLU A C 1
ATOM 3649 O O . GLU A 1 465 ? 23.081 21.238 -4.766 1.00 95.06 465 GLU A O 1
ATOM 3654 N N . ILE A 1 466 ? 22.307 21.606 -6.826 1.00 95.75 466 ILE A N 1
ATOM 3655 C CA . ILE A 1 466 ? 22.225 20.180 -7.195 1.00 95.75 466 ILE A CA 1
ATOM 3656 C C . ILE A 1 466 ? 23.580 19.491 -7.034 1.00 95.75 466 ILE A C 1
ATOM 3658 O O . ILE A 1 466 ? 23.662 18.412 -6.457 1.00 95.75 466 ILE A O 1
ATOM 3662 N N . LYS A 1 467 ? 24.660 20.127 -7.508 1.00 95.06 467 LYS A N 1
ATOM 3663 C CA . LYS A 1 467 ? 26.011 19.579 -7.351 1.00 95.06 467 LYS A CA 1
ATOM 3664 C C . LYS A 1 467 ? 26.393 19.445 -5.873 1.00 95.06 467 LYS A C 1
ATOM 3666 O O . LYS A 1 467 ? 26.943 18.419 -5.492 1.00 95.06 467 LYS A O 1
ATOM 3671 N N . LYS A 1 468 ? 26.107 20.470 -5.070 1.00 94.81 468 LYS A N 1
ATOM 3672 C CA . LYS A 1 468 ? 26.367 20.462 -3.630 1.00 94.81 468 LYS A CA 1
ATOM 3673 C C . LYS A 1 468 ? 25.549 19.372 -2.932 1.00 94.81 468 LYS A C 1
ATOM 3675 O O . LYS A 1 468 ? 26.129 18.589 -2.204 1.00 94.81 468 LYS A O 1
ATOM 3680 N N . CYS A 1 469 ? 24.250 19.264 -3.204 1.00 93.88 469 CYS A N 1
ATOM 3681 C CA . CYS A 1 469 ? 23.390 18.219 -2.649 1.00 93.88 469 CYS A CA 1
ATOM 3682 C C . CYS A 1 469 ? 23.868 16.815 -3.032 1.00 93.88 469 CYS A C 1
ATOM 3684 O O . CYS A 1 469 ? 23.851 15.930 -2.187 1.00 93.88 469 CYS A O 1
ATOM 3686 N N . ALA A 1 470 ? 24.338 16.604 -4.266 1.00 94.19 470 ALA A N 1
ATOM 3687 C CA . ALA A 1 470 ? 24.938 15.332 -4.657 1.00 94.19 470 ALA A CA 1
ATOM 3688 C C . ALA A 1 470 ? 26.224 15.048 -3.859 1.00 94.19 470 ALA A C 1
ATOM 3690 O O . ALA 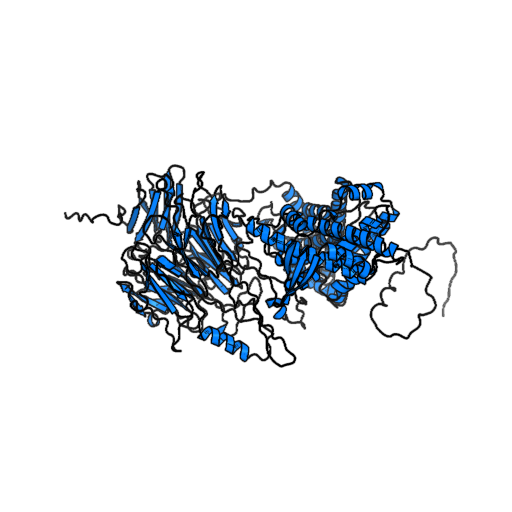A 1 470 ? 26.370 13.959 -3.317 1.00 94.19 470 ALA A O 1
ATOM 3691 N N . GLU A 1 471 ? 27.140 16.013 -3.730 1.00 94.56 471 GLU A N 1
ATOM 3692 C CA . GLU A 1 471 ? 28.364 15.862 -2.922 1.00 94.56 471 GLU A CA 1
ATOM 3693 C C . GLU A 1 471 ? 28.045 15.606 -1.439 1.00 94.56 471 GLU A C 1
ATOM 3695 O O . GLU A 1 471 ? 28.612 14.700 -0.831 1.00 94.56 471 GLU A O 1
ATOM 3700 N N . ASP A 1 472 ? 27.112 16.365 -0.868 1.00 92.88 472 ASP A N 1
ATOM 3701 C CA . ASP A 1 472 ? 26.646 16.209 0.509 1.00 92.88 472 ASP A CA 1
ATOM 3702 C C . ASP A 1 472 ? 25.985 14.838 0.703 1.00 92.88 472 ASP A C 1
ATOM 3704 O O . ASP A 1 472 ? 26.221 14.199 1.719 1.00 92.88 472 ASP A O 1
ATOM 3708 N N . HIS A 1 473 ? 25.212 14.349 -0.272 1.00 92.19 473 HIS A N 1
ATOM 3709 C CA . HIS A 1 473 ? 24.579 13.031 -0.220 1.00 92.19 473 HIS A CA 1
ATOM 3710 C C . HIS A 1 473 ? 25.619 11.905 -0.190 1.00 92.19 473 HIS A C 1
ATOM 3712 O O . HIS A 1 473 ? 25.511 11.008 0.636 1.00 92.19 473 HIS A O 1
ATOM 3718 N N . HIS A 1 474 ? 26.646 11.956 -1.045 1.00 92.31 474 HIS A N 1
ATOM 3719 C CA . HIS A 1 474 ? 27.705 10.936 -1.068 1.00 92.31 474 HIS A CA 1
ATOM 3720 C C . HIS A 1 474 ? 28.579 10.950 0.196 1.00 92.31 474 HIS A C 1
ATOM 3722 O O . HIS A 1 474 ? 29.150 9.9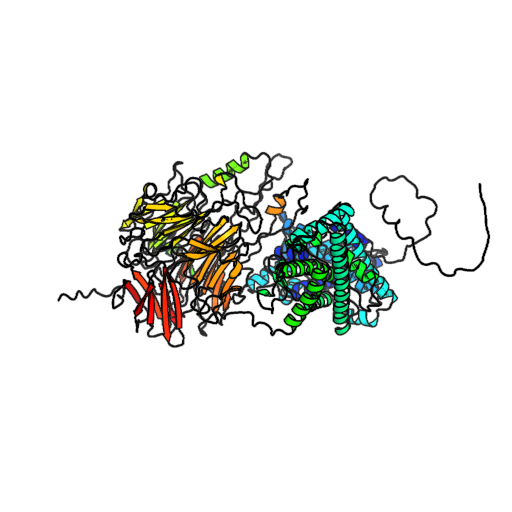24 0.558 1.00 92.31 474 HIS A O 1
ATOM 3728 N N . ASN A 1 475 ? 28.721 12.115 0.840 1.00 91.81 475 ASN A N 1
ATOM 3729 C CA . ASN A 1 475 ? 29.493 12.276 2.075 1.00 91.81 475 ASN A CA 1
ATOM 3730 C C . ASN A 1 475 ? 28.660 12.065 3.342 1.00 91.81 475 ASN A C 1
ATOM 3732 O O . ASN A 1 475 ? 29.230 11.874 4.420 1.00 91.81 475 ASN A O 1
ATOM 3736 N N . ALA A 1 476 ? 27.335 12.159 3.237 1.00 85.81 476 ALA A N 1
ATOM 3737 C CA . ALA A 1 476 ? 26.451 11.797 4.320 1.00 85.81 476 ALA A CA 1
ATOM 3738 C C . ALA A 1 476 ? 26.703 10.320 4.642 1.00 85.81 476 ALA A C 1
ATOM 3740 O O . ALA A 1 476 ? 26.908 9.521 3.720 1.00 85.81 476 ALA A O 1
ATOM 3741 N N . PRO A 1 477 ? 26.706 9.936 5.931 1.00 80.00 477 PRO A N 1
ATOM 3742 C CA . PRO A 1 477 ? 26.620 8.521 6.242 1.00 80.00 477 PRO A CA 1
ATOM 3743 C C . PRO A 1 477 ? 25.411 7.960 5.490 1.00 80.00 477 PRO A C 1
ATOM 3745 O O . PRO A 1 477 ? 24.454 8.704 5.228 1.00 80.00 477 PRO A O 1
ATOM 3748 N N . GLU A 1 478 ? 25.433 6.661 5.169 1.00 65.56 478 GLU A N 1
ATOM 3749 C CA . GLU A 1 478 ? 24.154 5.975 5.012 1.00 65.56 478 GLU A CA 1
ATOM 3750 C C . GLU A 1 478 ? 23.328 6.446 6.196 1.00 65.56 478 GLU A C 1
ATOM 3752 O O . GLU A 1 478 ? 23.763 6.318 7.351 1.00 65.56 478 GLU A O 1
ATOM 3757 N N . ARG A 1 479 ? 22.202 7.114 5.918 1.00 51.94 479 ARG A N 1
ATOM 3758 C CA . ARG A 1 479 ? 21.227 7.185 6.987 1.00 51.94 479 ARG A CA 1
ATOM 3759 C C . ARG A 1 479 ? 21.045 5.710 7.316 1.00 51.94 479 ARG A C 1
ATOM 3761 O O . ARG A 1 479 ? 20.832 4.961 6.360 1.00 51.94 479 ARG A O 1
ATOM 3768 N N . PRO A 1 480 ? 21.224 5.266 8.578 1.00 44.97 480 PRO A N 1
ATOM 3769 C CA . PRO A 1 480 ? 20.591 4.006 8.917 1.00 44.97 480 PRO A CA 1
ATOM 3770 C C . PRO A 1 480 ? 19.202 4.161 8.319 1.00 44.97 480 PRO A C 1
ATOM 3772 O O . PRO A 1 480 ? 18.608 5.237 8.518 1.00 44.97 480 PRO A O 1
ATOM 3775 N N . ASP A 1 481 ? 18.783 3.221 7.461 1.00 45.78 481 ASP A N 1
ATOM 3776 C CA . ASP A 1 481 ? 17.381 3.162 7.073 1.00 45.78 481 ASP A CA 1
ATOM 3777 C C . ASP A 1 481 ? 16.663 3.474 8.367 1.00 45.78 481 ASP A C 1
ATOM 3779 O O . ASP A 1 481 ? 17.015 2.917 9.415 1.00 45.78 481 ASP A O 1
ATOM 3783 N N . GLY A 1 482 ? 15.887 4.556 8.372 1.00 45.28 482 GLY A N 1
ATOM 3784 C CA . GLY A 1 482 ? 15.287 5.050 9.607 1.00 45.28 482 GLY A CA 1
ATOM 3785 C C . GLY A 1 482 ? 14.185 4.094 10.040 1.00 45.28 482 GLY A C 1
ATOM 3786 O O . GLY A 1 482 ? 13.091 4.533 10.348 1.00 45.28 482 GLY A O 1
ATOM 3787 N N . ASP A 1 483 ? 14.469 2.799 9.989 1.00 53.25 483 ASP A N 1
ATOM 3788 C CA . ASP A 1 483 ? 14.006 1.739 10.833 1.00 53.25 483 ASP A CA 1
ATOM 3789 C C . ASP A 1 483 ? 14.230 2.200 12.263 1.00 53.25 483 ASP A C 1
ATOM 3791 O O . ASP A 1 483 ? 15.154 1.784 12.973 1.00 53.25 483 ASP A O 1
ATOM 3795 N N . THR A 1 484 ? 13.330 3.076 12.707 1.00 65.06 484 THR A N 1
ATOM 3796 C CA . THR A 1 484 ? 12.766 2.879 14.026 1.00 65.06 484 THR A CA 1
ATOM 3797 C C . THR A 1 484 ? 12.482 1.392 14.113 1.00 65.06 484 THR A C 1
ATOM 3799 O O . THR A 1 484 ? 11.705 0.837 13.332 1.00 65.06 484 THR A O 1
ATOM 3802 N N . LYS A 1 485 ? 13.294 0.715 14.920 1.00 75.25 485 LYS A N 1
ATOM 3803 C CA . LYS A 1 485 ? 13.226 -0.730 15.000 1.00 75.25 485 LYS A CA 1
ATOM 3804 C C . LYS A 1 485 ? 11.877 -1.060 15.594 1.00 75.25 485 LYS A C 1
ATOM 3806 O O . LYS A 1 485 ? 11.545 -0.525 16.649 1.00 75.25 485 LYS A O 1
ATOM 3811 N N . ILE A 1 486 ? 11.160 -1.954 14.931 1.00 88.44 486 ILE A N 1
ATOM 3812 C CA . ILE A 1 486 ? 10.057 -2.640 15.581 1.00 88.44 486 ILE A CA 1
ATOM 3813 C C . ILE A 1 486 ? 10.662 -3.358 16.788 1.00 88.44 486 ILE A C 1
ATOM 3815 O O . ILE A 1 486 ? 11.755 -3.938 16.708 1.00 88.44 486 ILE A O 1
ATOM 3819 N N . VAL A 1 487 ? 10.014 -3.239 17.935 1.00 88.38 487 VAL A N 1
ATOM 3820 C CA . VAL A 1 487 ? 10.390 -4.003 19.110 1.00 88.38 487 VAL A CA 1
ATOM 3821 C C . VAL A 1 487 ? 9.786 -5.384 18.945 1.00 88.38 487 VAL A C 1
ATOM 3823 O O . VAL A 1 487 ? 8.578 -5.519 18.807 1.00 88.38 487 VAL A O 1
ATOM 3826 N N . SER A 1 488 ? 10.655 -6.391 18.951 1.00 86.25 488 SER A N 1
ATOM 3827 C CA . SER A 1 488 ? 10.252 -7.792 18.980 1.00 86.25 488 SER A CA 1
ATOM 3828 C C . SER A 1 488 ? 10.731 -8.441 20.268 1.00 86.25 488 SER A C 1
ATOM 3830 O O . SER A 1 488 ? 11.890 -8.221 20.663 1.00 86.25 488 SER A O 1
ATOM 3832 N N . THR A 1 489 ? 9.935 -9.305 20.872 1.00 77.81 489 THR A N 1
ATOM 3833 C CA . THR A 1 489 ? 10.391 -10.149 21.967 1.00 77.81 489 THR A CA 1
ATOM 3834 C C . THR A 1 489 ? 11.234 -11.312 21.422 1.00 77.81 489 THR A C 1
ATOM 3836 O O . THR A 1 489 ? 11.132 -11.741 20.271 1.00 77.81 489 THR A O 1
ATOM 3839 N N . THR A 1 490 ? 12.219 -11.781 22.195 1.00 59.53 490 THR A N 1
ATOM 3840 C CA . THR A 1 490 ? 13.128 -12.848 21.743 1.00 59.53 490 THR A CA 1
ATOM 3841 C C . THR A 1 490 ? 12.483 -14.218 21.939 1.00 59.53 490 THR A C 1
ATOM 3843 O O . THR A 1 490 ? 12.884 -14.970 22.829 1.00 59.53 490 THR A O 1
ATOM 3846 N N . SER A 1 491 ? 11.488 -14.568 21.126 1.00 53.09 491 SER A N 1
ATOM 3847 C CA . SER A 1 491 ? 10.970 -15.937 21.084 1.00 53.09 491 SER A CA 1
ATOM 3848 C C . SER A 1 491 ? 11.865 -16.833 20.218 1.00 53.09 491 SER A C 1
ATOM 3850 O O . SER A 1 491 ? 11.762 -16.877 18.993 1.00 53.09 491 SER A O 1
ATOM 3852 N N . GLU A 1 492 ? 12.801 -17.547 20.853 1.00 46.12 492 GLU A N 1
ATOM 3853 C CA . GLU A 1 492 ? 13.649 -18.572 20.210 1.00 46.12 492 GLU A CA 1
ATOM 3854 C C . GLU A 1 492 ? 12.997 -19.970 20.162 1.00 46.12 492 GLU A C 1
ATOM 3856 O O . GLU A 1 492 ? 13.618 -20.925 19.689 1.00 46.12 492 GLU A O 1
ATOM 3861 N N . ALA A 1 493 ? 11.764 -20.141 20.647 1.00 48.94 493 ALA A N 1
ATOM 3862 C CA . ALA A 1 493 ? 11.113 -21.448 20.678 1.00 48.94 493 ALA A CA 1
ATOM 3863 C C . ALA A 1 493 ? 10.161 -21.608 19.479 1.00 48.94 493 ALA A C 1
ATOM 3865 O O . ALA A 1 493 ? 9.037 -21.100 19.546 1.00 48.94 493 ALA A O 1
ATOM 3866 N N . PRO A 1 494 ? 10.561 -22.320 18.400 1.00 49.12 494 PRO A N 1
ATOM 3867 C CA . PRO A 1 494 ? 9.638 -22.648 17.323 1.00 49.12 494 PRO A CA 1
ATOM 3868 C C . PRO A 1 494 ? 8.454 -23.426 17.898 1.00 49.12 494 PRO A C 1
ATOM 3870 O O . PRO A 1 494 ? 8.648 -24.407 18.622 1.00 49.12 494 PRO A O 1
ATOM 3873 N N . ILE A 1 495 ? 7.235 -23.005 17.562 1.00 53.97 495 ILE A N 1
ATOM 3874 C CA . ILE A 1 495 ? 6.045 -23.831 17.769 1.00 53.97 495 ILE A CA 1
ATOM 3875 C C . ILE A 1 495 ? 6.271 -25.090 16.927 1.00 53.97 495 ILE A C 1
ATOM 3877 O O . ILE A 1 495 ? 6.425 -25.029 15.709 1.00 53.97 495 ILE A O 1
ATOM 3881 N N . THR A 1 496 ? 6.432 -26.237 17.589 1.00 50.00 496 THR A N 1
ATOM 3882 C CA . THR A 1 496 ? 6.691 -27.512 16.912 1.00 50.00 496 THR A CA 1
ATOM 3883 C C . THR A 1 496 ? 5.428 -28.356 16.941 1.00 50.00 496 THR A C 1
ATOM 3885 O O . THR A 1 496 ? 5.022 -28.801 18.008 1.00 50.00 496 THR A O 1
ATOM 3888 N N . GLY A 1 497 ? 4.847 -28.634 15.773 1.00 57.34 497 GLY A N 1
ATOM 3889 C CA . GLY A 1 497 ? 3.877 -29.722 15.612 1.00 57.34 497 GLY A CA 1
ATOM 3890 C C . GLY A 1 497 ? 2.610 -29.372 14.842 1.00 57.34 497 GLY A C 1
ATOM 3891 O O . GLY A 1 497 ? 2.226 -30.185 14.007 1.00 57.34 497 GLY A O 1
ATOM 3892 N N . ASP A 1 498 ? 2.039 -28.183 15.048 1.00 65.75 498 ASP A N 1
ATOM 3893 C CA . ASP A 1 498 ? 0.741 -27.767 14.495 1.00 65.75 498 ASP A CA 1
ATOM 3894 C C . ASP A 1 498 ? 0.783 -26.308 13.992 1.00 65.75 498 ASP A C 1
ATOM 3896 O O . ASP A 1 498 ? 1.667 -25.540 14.379 1.00 65.75 498 ASP A O 1
ATOM 3900 N N . ALA A 1 499 ? -0.132 -25.946 13.084 1.00 82.88 499 ALA A N 1
ATOM 3901 C CA . ALA A 1 499 ? -0.308 -24.564 12.625 1.00 82.88 499 ALA A CA 1
ATOM 3902 C C . ALA A 1 499 ? -0.864 -23.686 13.760 1.00 82.88 499 ALA A C 1
ATOM 3904 O O . ALA A 1 499 ? -1.554 -24.199 14.640 1.00 82.88 499 ALA A O 1
ATOM 3905 N N . TYR A 1 500 ? -0.584 -22.379 13.735 1.00 89.50 500 TYR A N 1
ATOM 3906 C CA . TYR A 1 500 ? -1.054 -21.451 14.778 1.00 89.50 500 TYR A CA 1
ATOM 3907 C C . TYR A 1 500 ? -2.583 -21.414 14.823 1.00 89.50 500 TYR A C 1
ATOM 3909 O O . TYR A 1 500 ? -3.184 -21.588 15.875 1.00 89.50 500 TYR A O 1
ATOM 3917 N N . PHE A 1 501 ? -3.211 -21.317 13.655 1.00 94.50 501 PHE A N 1
ATOM 3918 C CA . PHE A 1 501 ? -4.650 -21.234 13.483 1.00 94.50 501 PHE A CA 1
ATOM 3919 C C . PHE A 1 501 ? -5.214 -22.475 12.793 1.00 94.50 501 PHE A C 1
ATOM 3921 O O . PHE A 1 501 ? -4.601 -23.057 11.893 1.00 94.50 501 PHE A O 1
ATOM 3928 N N . THR A 1 502 ? -6.432 -22.839 13.188 1.00 94.56 502 THR A N 1
ATOM 3929 C CA . THR A 1 502 ? -7.235 -23.901 12.578 1.00 94.56 502 THR A CA 1
ATOM 3930 C C . THR A 1 502 ? -8.584 -23.328 12.161 1.00 94.56 502 THR A C 1
ATOM 3932 O O . THR A 1 502 ? -9.263 -22.705 12.970 1.00 94.56 502 THR A O 1
ATOM 3935 N N . ASP A 1 503 ? -9.004 -23.570 10.920 1.00 95.62 503 ASP A N 1
ATOM 3936 C CA . ASP A 1 503 ? -10.362 -23.242 10.474 1.00 95.62 503 ASP A CA 1
ATOM 3937 C C . ASP A 1 503 ? -11.387 -24.136 11.192 1.00 95.62 503 ASP A C 1
ATOM 3939 O O . ASP A 1 503 ? -11.403 -25.359 11.016 1.00 95.62 503 ASP A O 1
ATOM 3943 N N . VAL A 1 504 ? -12.229 -23.512 12.015 1.00 96.62 504 VAL A N 1
ATOM 3944 C CA . VAL A 1 504 ? -13.293 -24.153 12.799 1.00 96.62 504 VAL A CA 1
ATOM 3945 C C . VAL A 1 504 ? -14.688 -23.720 12.350 1.00 96.62 504 VAL A C 1
ATOM 3947 O O . VAL A 1 504 ? -15.660 -24.007 13.041 1.00 96.62 504 VAL A O 1
ATOM 3950 N N . THR A 1 505 ? -14.821 -23.086 11.182 1.00 95.56 505 THR A N 1
ATOM 3951 C CA . THR A 1 505 ? -16.090 -22.526 10.676 1.00 95.56 505 THR A CA 1
ATOM 3952 C C . THR A 1 505 ? -17.254 -23.522 10.731 1.00 95.56 505 THR A C 1
ATOM 3954 O O . THR A 1 505 ? -18.331 -23.212 11.235 1.00 95.56 505 THR A O 1
ATOM 3957 N N . ASP A 1 506 ? -17.043 -24.755 10.261 1.00 94.25 506 ASP A N 1
ATOM 3958 C CA . ASP A 1 506 ? -18.089 -25.788 10.265 1.00 94.25 506 ASP A CA 1
ATOM 3959 C C . ASP A 1 506 ? -18.511 -26.201 11.689 1.00 94.25 506 ASP A C 1
ATOM 3961 O O . ASP A 1 506 ? -19.645 -26.636 11.900 1.00 94.25 506 ASP A O 1
ATOM 3965 N N . ALA A 1 507 ? -17.593 -26.111 12.657 1.00 94.94 507 ALA A N 1
ATOM 3966 C CA . ALA A 1 507 ? -17.831 -26.476 14.050 1.00 94.94 507 ALA A CA 1
ATOM 3967 C C . ALA A 1 507 ? -18.437 -25.323 14.862 1.00 94.94 507 ALA A C 1
ATOM 3969 O O . ALA A 1 507 ? -19.235 -25.594 15.753 1.00 94.94 507 ALA A O 1
ATOM 3970 N N . SER A 1 508 ? -18.109 -24.074 14.521 1.00 96.00 508 SER A N 1
ATOM 3971 C CA . SER A 1 508 ? -18.556 -22.880 15.244 1.00 96.00 508 SER A CA 1
ATOM 3972 C C . SER A 1 508 ? -20.029 -22.544 15.015 1.00 96.00 508 SER A C 1
ATOM 3974 O O . SER A 1 508 ? -20.604 -21.761 15.756 1.00 96.00 508 SER A O 1
ATOM 3976 N N . GLY A 1 509 ? -20.672 -23.109 13.987 1.00 94.25 509 GLY A N 1
ATOM 3977 C CA . GLY A 1 509 ? -22.080 -22.835 13.669 1.00 94.25 509 GLY A CA 1
ATOM 3978 C C . GLY A 1 509 ? -22.311 -21.561 12.846 1.00 94.25 509 GLY A C 1
ATOM 3979 O O . GLY A 1 509 ? -23.443 -21.293 12.432 1.00 94.25 509 GLY A O 1
ATOM 3980 N N . VAL A 1 510 ? -21.253 -20.811 12.524 1.00 94.94 510 VAL A N 1
ATOM 3981 C CA . VAL A 1 510 ? -21.332 -19.626 11.664 1.00 94.94 510 VAL A CA 1
ATOM 3982 C C . VAL A 1 510 ? -21.551 -20.042 10.205 1.00 94.94 510 VAL A C 1
ATOM 3984 O O . VAL A 1 510 ? -20.731 -20.720 9.596 1.00 94.94 510 VAL A O 1
ATOM 3987 N N . THR A 1 511 ? -22.671 -19.615 9.611 1.00 91.00 511 THR A N 1
ATOM 3988 C CA . THR A 1 511 ? -23.038 -19.960 8.217 1.00 91.00 511 THR A CA 1
ATOM 3989 C C . THR A 1 511 ? -23.330 -18.748 7.331 1.00 91.00 511 THR A C 1
ATOM 3991 O O . THR A 1 511 ? -23.761 -18.900 6.182 1.00 91.00 511 THR A O 1
ATOM 3994 N N . PHE A 1 512 ? -23.100 -17.538 7.846 1.00 94.31 512 PHE A N 1
ATOM 3995 C CA . PHE A 1 512 ? -23.384 -16.296 7.137 1.00 94.31 512 PHE A CA 1
ATOM 3996 C C . PHE A 1 512 ? -22.545 -16.164 5.858 1.00 94.31 512 PHE A C 1
ATOM 3998 O O . PHE A 1 512 ? -21.377 -16.544 5.812 1.00 94.31 512 PHE A O 1
ATOM 4005 N N . ILE A 1 513 ? -23.157 -15.617 4.804 1.00 91.88 513 ILE A N 1
ATOM 4006 C CA . ILE A 1 513 ? -22.509 -15.374 3.513 1.00 91.88 513 ILE A CA 1
ATOM 4007 C C . ILE A 1 513 ? -22.782 -13.933 3.101 1.00 91.88 513 ILE A C 1
ATOM 4009 O O . ILE A 1 513 ? -23.913 -13.593 2.730 1.00 91.88 513 ILE A O 1
ATOM 4013 N N . HIS A 1 514 ? -21.740 -13.110 3.037 1.00 90.50 514 HIS A N 1
ATOM 4014 C CA . HIS A 1 514 ? -21.857 -11.777 2.467 1.00 90.50 514 HIS A CA 1
ATOM 4015 C C . HIS A 1 514 ? -22.120 -11.875 0.951 1.00 90.50 514 HIS A C 1
ATOM 4017 O O . HIS A 1 514 ? -21.323 -12.380 0.162 1.00 90.50 514 HIS A O 1
ATOM 4023 N N . ARG A 1 515 ? -23.287 -11.392 0.512 1.00 86.50 515 ARG A N 1
ATOM 4024 C CA . ARG A 1 515 ? -23.700 -11.310 -0.901 1.00 86.50 515 ARG A CA 1
ATOM 4025 C C . ARG A 1 515 ? -23.853 -9.859 -1.336 1.00 86.50 515 ARG A C 1
ATOM 4027 O O . ARG A 1 515 ? -24.101 -8.995 -0.512 1.00 86.50 515 ARG A O 1
ATOM 4034 N N . SER A 1 516 ? -23.790 -9.592 -2.637 1.00 81.44 516 SER A N 1
ATOM 4035 C CA . SER A 1 516 ? -24.147 -8.270 -3.173 1.00 81.44 516 SER A CA 1
ATOM 4036 C C . SER A 1 516 ? -25.636 -7.965 -3.007 1.00 81.44 516 SER A C 1
ATOM 4038 O O . SER A 1 516 ? -26.460 -8.874 -3.131 1.00 81.44 516 SER A O 1
ATOM 4040 N N . CYS A 1 517 ? -25.981 -6.688 -2.830 1.00 84.69 517 CYS A N 1
ATOM 4041 C CA . CYS A 1 517 ? -27.373 -6.264 -2.767 1.00 84.69 517 CYS A CA 1
ATOM 4042 C C . CYS A 1 517 ? -28.073 -6.283 -4.132 1.00 84.69 517 CYS A C 1
ATOM 4044 O O . CYS A 1 517 ? -27.517 -5.885 -5.163 1.00 84.69 517 CYS A O 1
ATOM 4046 N N . ASP A 1 518 ? -29.331 -6.728 -4.132 1.00 82.88 518 ASP A N 1
ATOM 4047 C CA . ASP A 1 518 ? -30.145 -6.886 -5.334 1.00 82.88 518 ASP A CA 1
ATOM 4048 C C . ASP A 1 518 ? -30.492 -5.533 -5.980 1.00 82.88 518 ASP A C 1
ATOM 4050 O O . ASP A 1 518 ? -30.353 -5.394 -7.200 1.00 82.88 518 ASP A O 1
ATOM 4054 N N . TRP A 1 519 ? -30.867 -4.510 -5.196 1.00 84.50 519 TRP A N 1
ATOM 4055 C CA . TRP A 1 519 ? -31.203 -3.190 -5.751 1.00 84.50 519 TRP A CA 1
ATOM 4056 C C . TRP A 1 519 ? -29.968 -2.472 -6.304 1.00 84.50 519 TRP A C 1
ATOM 4058 O O . TRP A 1 519 ? -30.059 -1.824 -7.349 1.00 84.50 519 TRP A O 1
ATOM 4068 N N . LEU A 1 520 ? -28.807 -2.615 -5.653 1.00 79.75 520 LEU A N 1
ATOM 4069 C CA . LEU A 1 520 ? -27.553 -2.031 -6.127 1.00 79.75 520 LEU A CA 1
ATOM 4070 C C . LEU A 1 520 ? -27.112 -2.709 -7.429 1.00 79.75 520 LEU A C 1
ATOM 4072 O O . LEU A 1 520 ? -26.726 -2.039 -8.388 1.00 79.75 520 LEU A O 1
ATOM 4076 N N . ASN A 1 521 ? -27.262 -4.033 -7.515 1.00 77.75 521 ASN A N 1
ATOM 4077 C CA . ASN A 1 521 ? -27.067 -4.779 -8.756 1.00 77.75 521 ASN A CA 1
ATOM 4078 C C . ASN A 1 521 ? -28.034 -4.330 -9.864 1.00 77.75 521 ASN A C 1
ATOM 4080 O O . ASN A 1 521 ? -27.626 -4.171 -11.016 1.00 77.75 521 ASN A O 1
ATOM 4084 N N . ASP A 1 522 ? -29.302 -4.079 -9.541 1.00 76.88 522 ASP A N 1
ATOM 4085 C CA . ASP A 1 522 ? -30.270 -3.507 -10.480 1.00 76.88 522 ASP A CA 1
ATOM 4086 C C . ASP A 1 522 ? -29.907 -2.089 -10.919 1.00 76.88 522 ASP A C 1
ATOM 4088 O O . ASP A 1 522 ? -30.054 -1.759 -12.098 1.00 76.88 522 ASP A O 1
ATOM 4092 N N . PHE A 1 523 ? -29.429 -1.248 -10.000 1.00 77.88 523 PHE A N 1
ATOM 4093 C CA . PHE A 1 523 ? -28.939 0.092 -10.300 1.00 77.88 523 PHE A CA 1
ATOM 4094 C C . PHE A 1 523 ? -27.778 0.024 -11.297 1.00 77.88 523 PHE A C 1
ATOM 4096 O O . PHE A 1 523 ? -27.848 0.674 -12.342 1.00 77.88 523 PHE A O 1
ATOM 4103 N N . ARG A 1 524 ? -26.788 -0.848 -11.051 1.00 72.62 524 ARG A N 1
ATOM 4104 C CA . ARG A 1 524 ? -25.687 -1.128 -11.988 1.00 72.62 524 ARG A CA 1
ATOM 4105 C C . ARG A 1 524 ? -26.231 -1.538 -13.361 1.00 72.62 524 ARG A C 1
ATOM 4107 O O . ARG A 1 524 ? -25.917 -0.894 -14.358 1.00 72.62 524 ARG A O 1
ATOM 4114 N N . ARG A 1 525 ? -27.118 -2.543 -13.426 1.00 68.75 525 ARG A N 1
ATOM 4115 C CA . ARG A 1 525 ? -27.726 -3.029 -14.685 1.00 68.75 525 ARG A CA 1
ATOM 4116 C C . ARG A 1 525 ? -28.481 -1.937 -15.453 1.00 68.75 525 ARG A C 1
ATOM 4118 O O . ARG A 1 525 ? -28.343 -1.827 -16.670 1.00 68.75 525 ARG A O 1
ATOM 4125 N N . LYS A 1 526 ? -29.288 -1.124 -14.763 1.00 68.00 526 LYS A N 1
ATOM 4126 C CA . LYS A 1 526 ? -30.069 -0.027 -15.368 1.00 68.00 526 LYS A CA 1
ATOM 4127 C C . LYS A 1 526 ? -29.180 1.096 -15.876 1.00 68.00 526 LYS A C 1
ATOM 4129 O O . LYS A 1 526 ? -29.484 1.677 -16.918 1.00 68.00 526 LYS A O 1
ATOM 4134 N N . TRP A 1 527 ? -28.109 1.401 -15.149 1.00 63.97 527 TRP A N 1
ATOM 4135 C CA . TRP A 1 527 ? -27.130 2.382 -15.586 1.00 63.97 527 TRP A CA 1
ATOM 4136 C C . TRP A 1 527 ? -26.489 1.932 -16.897 1.00 63.97 527 TRP A C 1
ATOM 4138 O O . TRP A 1 527 ? -26.532 2.667 -17.875 1.00 63.97 527 TRP A O 1
ATOM 4148 N N . ILE A 1 528 ? -26.056 0.672 -16.967 1.00 56.44 528 ILE A N 1
ATOM 4149 C CA . ILE A 1 528 ? -25.487 0.056 -18.172 1.00 56.44 528 ILE A CA 1
ATOM 4150 C C . ILE A 1 528 ? -26.454 0.122 -19.370 1.00 56.44 528 ILE A C 1
ATOM 4152 O O . ILE A 1 528 ? -26.042 0.449 -20.480 1.00 56.44 528 ILE A O 1
ATOM 4156 N N . GLY A 1 529 ? -27.749 -0.141 -19.162 1.00 47.59 529 GLY A N 1
ATOM 4157 C CA . GLY A 1 529 ? -28.745 -0.194 -20.241 1.00 47.59 529 GLY A CA 1
ATOM 4158 C C . GLY A 1 529 ? -29.188 1.154 -20.833 1.00 47.59 529 GLY A C 1
ATOM 4159 O O . GLY A 1 529 ? -29.755 1.171 -21.924 1.00 47.59 529 GLY A O 1
ATOM 4160 N N . ASN A 1 530 ? -28.961 2.281 -20.146 1.00 46.34 530 ASN A N 1
ATOM 4161 C CA . ASN A 1 530 ? -29.466 3.602 -20.562 1.00 46.34 530 ASN A CA 1
ATOM 4162 C C . ASN A 1 530 ? -28.424 4.506 -21.243 1.00 46.34 530 ASN A C 1
ATOM 4164 O O . ASN A 1 530 ? -28.796 5.551 -21.785 1.00 46.34 530 ASN A O 1
ATOM 4168 N N . VAL A 1 531 ? -27.140 4.137 -21.258 1.00 44.03 531 VAL A N 1
ATOM 4169 C CA . VAL A 1 531 ? -26.096 4.947 -21.906 1.00 44.03 531 VAL A CA 1
ATOM 4170 C C . VAL A 1 531 ? -25.786 4.375 -23.286 1.00 44.03 531 VAL A C 1
ATOM 4172 O O . VAL A 1 531 ? -25.094 3.377 -23.430 1.00 44.03 531 VAL A O 1
ATOM 4175 N N . SER A 1 532 ? -26.248 5.041 -24.345 1.00 38.88 532 SER A N 1
ATOM 4176 C CA . SER A 1 532 ? -25.989 4.642 -25.738 1.00 38.88 532 SER A CA 1
ATOM 4177 C C . SER A 1 532 ? -24.530 4.836 -26.202 1.00 38.88 532 SER A C 1
ATOM 4179 O O . SER A 1 532 ? -24.302 4.966 -27.403 1.00 38.88 532 SER A O 1
ATOM 4181 N N . LYS A 1 533 ? -23.560 4.945 -25.283 1.00 39.75 533 LYS A N 1
ATOM 4182 C CA . LYS A 1 533 ? -22.114 5.087 -25.526 1.00 39.75 533 LYS A CA 1
ATOM 4183 C C . LYS A 1 533 ? -21.352 4.646 -24.270 1.00 39.75 533 LYS A C 1
ATOM 4185 O O . LYS A 1 533 ? -21.199 5.436 -23.342 1.00 39.75 533 LYS A O 1
ATOM 4190 N N . ILE A 1 534 ? -20.897 3.398 -24.250 1.00 44.62 534 ILE A N 1
ATOM 4191 C CA . ILE A 1 534 ? -20.008 2.839 -23.223 1.00 44.62 534 ILE A CA 1
ATOM 4192 C C . ILE A 1 534 ? -18.598 3.400 -23.490 1.00 44.62 534 ILE A C 1
ATOM 4194 O O . ILE A 1 534 ? -17.778 2.755 -24.128 1.00 44.62 534 ILE A O 1
ATOM 4198 N N . ASP A 1 535 ? -18.371 4.660 -23.100 1.00 38.97 535 ASP A N 1
ATOM 4199 C CA . ASP A 1 535 ? -17.081 5.371 -23.217 1.00 38.97 535 ASP A CA 1
ATOM 4200 C C . ASP A 1 535 ? -16.533 5.791 -21.824 1.00 38.97 535 ASP A C 1
ATOM 4202 O O . ASP A 1 535 ? -15.562 6.537 -21.717 1.00 38.97 535 ASP A O 1
ATOM 4206 N N . THR A 1 536 ? -17.145 5.312 -20.733 1.00 41.12 536 THR A N 1
ATOM 4207 C CA . THR A 1 536 ? -16.749 5.563 -19.334 1.00 41.12 536 THR A CA 1
ATOM 4208 C C . THR A 1 536 ? -16.847 4.254 -18.553 1.00 41.12 536 THR A C 1
ATOM 4210 O O . THR A 1 536 ? -17.836 3.544 -18.727 1.00 41.12 536 THR A O 1
ATOM 4213 N N . GLY A 1 537 ? -15.849 3.919 -17.731 1.00 46.84 537 GLY A N 1
ATOM 4214 C CA . GLY A 1 537 ? -15.850 2.708 -16.899 1.00 46.84 537 GLY A CA 1
ATOM 4215 C C . GLY A 1 537 ? -17.060 2.553 -15.981 1.00 46.84 537 GLY A C 1
ATOM 4216 O O . GLY A 1 537 ? -17.919 3.433 -15.894 1.00 46.84 537 GLY A O 1
ATOM 4217 N N . GLY A 1 538 ? -17.147 1.387 -15.336 1.00 50.22 538 GLY A N 1
ATOM 4218 C CA . GLY A 1 538 ? -18.223 1.076 -14.397 1.00 50.22 538 GLY A CA 1
ATOM 4219 C C . GLY A 1 538 ? -18.312 2.093 -13.254 1.00 50.22 538 GLY A C 1
ATOM 4220 O O . GLY A 1 538 ? -17.350 2.792 -12.938 1.00 50.22 538 GLY A O 1
ATOM 4221 N N . ILE A 1 539 ? -19.482 2.187 -12.622 1.00 60.28 539 ILE A N 1
ATOM 4222 C CA . ILE A 1 539 ? -19.637 2.988 -11.405 1.00 60.28 539 ILE A CA 1
ATOM 4223 C C . ILE A 1 539 ? -18.859 2.327 -10.250 1.00 60.28 539 ILE A C 1
ATOM 4225 O O . ILE A 1 539 ? -19.031 1.120 -10.060 1.00 60.28 539 ILE A O 1
ATOM 4229 N N . PRO A 1 540 ? -18.102 3.084 -9.423 1.00 62.12 540 PRO A N 1
ATOM 4230 C CA . PRO A 1 540 ? -17.502 2.610 -8.168 1.00 62.12 540 PRO A CA 1
ATOM 4231 C C . PRO A 1 540 ? -18.513 2.309 -7.096 1.00 62.12 540 PRO A C 1
ATOM 4233 O O . PRO A 1 540 ? -18.695 3.028 -6.126 1.00 62.12 540 PRO A O 1
ATOM 4236 N N . THR A 1 541 ? -19.162 1.175 -7.270 1.00 69.12 541 THR A N 1
ATOM 4237 C CA . THR A 1 541 ? -20.002 0.579 -6.254 1.00 69.12 541 THR A CA 1
ATOM 4238 C C . THR A 1 541 ? -19.241 -0.586 -5.634 1.00 69.12 541 THR A C 1
ATOM 4240 O O . THR A 1 541 ? -19.187 -1.667 -6.220 1.00 69.12 541 THR A O 1
ATOM 4243 N N . PHE A 1 542 ? -18.670 -0.386 -4.452 1.00 72.31 542 PHE A N 1
ATOM 4244 C CA . PHE A 1 542 ? -18.204 -1.496 -3.625 1.00 72.31 542 PHE A CA 1
ATOM 4245 C C . PHE A 1 542 ? -19.370 -2.029 -2.802 1.00 72.31 542 PHE A C 1
ATOM 4247 O O . PHE A 1 542 ? -20.159 -1.242 -2.275 1.00 72.31 542 PHE A O 1
ATOM 4254 N N . SER A 1 543 ? -19.503 -3.352 -2.748 1.00 70.81 543 SER A N 1
ATOM 4255 C CA . SER A 1 543 ? -20.387 -3.960 -1.758 1.00 70.81 543 SER A CA 1
ATOM 4256 C C . SER A 1 543 ? -19.722 -3.851 -0.386 1.00 70.81 543 SER A C 1
ATOM 4258 O O . SER A 1 543 ? -18.494 -3.885 -0.337 1.00 70.81 543 SER A O 1
ATOM 4260 N N . GLY A 1 544 ? -20.515 -3.637 0.666 1.00 74.75 544 GLY A N 1
ATOM 4261 C CA . GLY A 1 544 ? -20.048 -3.456 2.044 1.00 74.75 544 GLY A CA 1
ATOM 4262 C C . GLY A 1 544 ? -19.428 -4.711 2.643 1.00 74.75 544 GLY A C 1
ATOM 4263 O O . GLY A 1 544 ? -18.471 -5.255 2.099 1.00 74.75 544 GLY A O 1
ATOM 4264 N N . GLY A 1 545 ? -19.988 -5.176 3.757 1.00 84.75 545 GLY A N 1
ATOM 4265 C CA . GLY A 1 545 ? -19.574 -6.434 4.372 1.00 84.75 545 GLY A CA 1
ATOM 4266 C C . GLY A 1 545 ? -18.708 -6.299 5.609 1.00 84.75 545 GLY A C 1
ATOM 4267 O O . GLY A 1 545 ? -17.890 -7.181 5.823 1.00 84.75 545 GLY A O 1
ATOM 4268 N N . GLY A 1 546 ? -18.874 -5.231 6.388 1.00 95.25 546 GLY A N 1
ATOM 4269 C CA . GLY A 1 546 ? -18.193 -5.078 7.666 1.00 95.25 546 GLY A CA 1
ATOM 4270 C C . GLY A 1 546 ? -18.537 -6.168 8.685 1.00 95.25 546 GLY A C 1
ATOM 4271 O O . GLY A 1 546 ? -19.533 -6.893 8.543 1.00 95.25 546 GLY A O 1
ATOM 4272 N N . ILE A 1 547 ? -17.702 -6.256 9.714 1.00 97.62 547 ILE A N 1
ATOM 4273 C CA . ILE A 1 547 ? -17.818 -7.186 10.839 1.00 97.62 547 ILE A CA 1
ATOM 4274 C C . ILE A 1 547 ? -17.504 -6.439 12.137 1.00 97.62 547 ILE A C 1
ATOM 4276 O O . ILE A 1 547 ? -16.618 -5.592 12.154 1.00 97.62 547 ILE A O 1
ATOM 4280 N N . ALA A 1 548 ? -18.236 -6.731 13.207 1.00 97.69 548 ALA A N 1
ATOM 4281 C CA . ALA A 1 548 ? -17.937 -6.236 14.545 1.00 97.69 548 ALA A CA 1
ATOM 4282 C C . ALA A 1 548 ? -17.952 -7.390 15.548 1.00 97.69 548 ALA A C 1
ATOM 4284 O O . ALA A 1 548 ? -18.789 -8.288 15.419 1.00 97.69 548 ALA A O 1
ATOM 4285 N N . ALA A 1 549 ? -17.058 -7.331 16.534 1.00 97.44 549 ALA A N 1
ATOM 4286 C CA . ALA A 1 549 ? -17.029 -8.235 17.677 1.00 97.44 549 ALA A CA 1
ATOM 4287 C C . ALA A 1 549 ? -17.141 -7.450 18.993 1.00 97.44 549 ALA A C 1
ATOM 4289 O O . ALA A 1 549 ? -16.417 -6.475 19.184 1.00 97.44 549 ALA A O 1
ATOM 4290 N N . GLU A 1 550 ? -18.052 -7.847 19.881 1.00 96.50 550 GLU A N 1
ATOM 4291 C CA . GLU A 1 550 ? -18.254 -7.257 21.217 1.00 96.50 550 GLU A CA 1
ATOM 4292 C C . GLU A 1 550 ? -19.154 -8.176 22.063 1.00 96.50 550 GLU A C 1
ATOM 4294 O O . GLU A 1 550 ? -19.871 -8.996 21.504 1.00 96.50 550 GLU A O 1
ATOM 4299 N N . ASP A 1 551 ? -19.159 -8.014 23.385 1.00 95.38 551 ASP A N 1
ATOM 4300 C CA . ASP A 1 551 ? -20.176 -8.576 24.290 1.00 95.38 551 ASP A CA 1
ATOM 4301 C C . ASP A 1 551 ? -21.508 -7.813 24.103 1.00 95.38 551 ASP A C 1
ATOM 4303 O O . ASP A 1 551 ? -21.747 -6.768 24.724 1.00 95.38 551 ASP A O 1
ATOM 4307 N N . ILE A 1 552 ? -22.330 -8.256 23.142 1.00 95.81 552 ILE A N 1
ATOM 4308 C CA . ILE A 1 552 ? -23.526 -7.529 22.683 1.00 95.81 552 ILE A CA 1
ATOM 4309 C C . ILE A 1 552 ? -24.701 -7.771 23.630 1.00 95.81 552 ILE A C 1
ATOM 4311 O O . ILE A 1 552 ? -25.532 -6.876 23.837 1.00 95.81 552 ILE A O 1
ATOM 4315 N N . ASP A 1 553 ? -24.804 -8.976 24.186 1.00 95.19 553 ASP A N 1
ATOM 4316 C CA . ASP A 1 553 ? -25.905 -9.357 25.063 1.00 95.19 553 ASP A CA 1
ATOM 4317 C C . ASP A 1 553 ? -25.623 -9.140 26.565 1.00 95.19 553 ASP A C 1
ATOM 4319 O O . ASP A 1 553 ? -26.575 -9.083 27.360 1.00 95.19 553 ASP A O 1
ATOM 4323 N N . GLY A 1 554 ? -24.363 -8.869 26.923 1.00 92.94 554 GLY A N 1
ATOM 4324 C CA . GLY A 1 554 ? -23.910 -8.536 28.268 1.00 92.94 554 GLY A CA 1
ATOM 4325 C C . GLY A 1 554 ? -23.626 -9.757 29.145 1.00 92.94 554 GLY A C 1
ATOM 4326 O O . GLY A 1 554 ? -23.665 -9.622 30.378 1.00 92.94 554 GLY A O 1
ATOM 4327 N N . ASP A 1 555 ? -23.426 -10.939 28.558 1.00 92.62 555 ASP A N 1
ATOM 4328 C CA . ASP A 1 555 ? -23.113 -12.173 29.276 1.00 92.62 555 ASP A CA 1
ATOM 4329 C C . ASP A 1 555 ? -21.611 -12.375 29.552 1.00 92.62 555 ASP A C 1
ATOM 4331 O O . ASP A 1 555 ? -21.253 -13.138 30.461 1.00 92.62 555 ASP A O 1
ATOM 4335 N N . GLY A 1 556 ? -20.762 -11.578 28.898 1.00 90.12 556 GLY A N 1
ATOM 4336 C CA . GLY A 1 556 ? -19.311 -11.568 29.053 1.00 90.12 556 GLY A CA 1
ATOM 4337 C C . GLY A 1 556 ? -18.551 -12.328 27.967 1.00 90.12 556 GLY A C 1
ATOM 4338 O O . GLY A 1 556 ? -17.319 -12.268 27.984 1.00 90.12 556 GLY A O 1
ATOM 4339 N N . ASP A 1 557 ? -19.247 -12.988 27.043 1.00 93.19 557 ASP A N 1
ATOM 4340 C CA . ASP A 1 557 ? -18.671 -13.683 25.898 1.00 93.19 557 ASP A CA 1
ATOM 4341 C C . ASP A 1 557 ? -18.730 -12.782 24.649 1.00 93.19 557 ASP A C 1
ATOM 4343 O O . ASP A 1 557 ? -19.667 -12.019 24.435 1.00 93.19 557 ASP A O 1
ATOM 4347 N N . MET A 1 558 ? -17.690 -12.813 23.809 1.00 95.06 558 MET A N 1
ATOM 4348 C CA . MET A 1 558 ? -17.652 -11.962 22.612 1.00 95.06 558 MET A CA 1
ATOM 4349 C C . MET A 1 558 ? -18.538 -12.540 21.501 1.00 95.06 558 MET A C 1
ATOM 4351 O O . MET A 1 558 ? -18.326 -13.670 21.053 1.00 95.06 558 MET A O 1
ATOM 4355 N N . ASP A 1 559 ? -19.474 -11.730 21.013 1.00 97.56 559 ASP A N 1
ATOM 4356 C CA . ASP A 1 559 ? -20.401 -12.032 19.923 1.00 97.56 559 ASP A CA 1
ATOM 4357 C C . ASP A 1 559 ? -19.908 -11.481 18.581 1.00 97.56 559 ASP A C 1
ATOM 4359 O O . ASP A 1 559 ? -18.975 -10.681 18.517 1.00 97.56 559 ASP A O 1
ATOM 4363 N N . LEU A 1 560 ? -20.574 -11.863 17.484 1.00 98.06 560 LEU A N 1
ATOM 4364 C CA . LEU A 1 560 ? -20.282 -11.346 16.144 1.00 98.06 560 LEU A CA 1
ATOM 4365 C C . LEU A 1 560 ? -21.514 -10.718 15.483 1.00 98.06 560 LEU A C 1
ATOM 4367 O O . LEU A 1 560 ? -22.559 -11.354 15.341 1.00 98.06 560 LEU A O 1
ATOM 4371 N N . LEU A 1 561 ? -21.354 -9.506 14.950 1.00 98.19 561 LEU A N 1
ATOM 4372 C CA . LEU A 1 561 ? -22.299 -8.880 14.025 1.00 98.19 561 LEU A CA 1
ATOM 4373 C C . LEU A 1 561 ? -21.669 -8.776 12.633 1.00 98.19 561 LEU A C 1
ATOM 4375 O O . LEU A 1 561 ? -20.719 -8.027 12.416 1.00 98.19 561 LEU A O 1
ATOM 4379 N N . MET A 1 562 ? -22.223 -9.501 11.664 1.00 97.38 562 MET A N 1
ATOM 4380 C CA . MET A 1 562 ? -21.746 -9.512 10.278 1.00 97.38 562 MET A CA 1
ATOM 4381 C C . MET A 1 562 ? -22.752 -8.858 9.340 1.00 97.38 562 MET A C 1
ATOM 4383 O O . MET A 1 562 ? -23.951 -9.135 9.403 1.00 97.38 562 MET A O 1
ATOM 4387 N N . LEU A 1 563 ? -22.264 -8.033 8.415 1.00 95.81 563 LEU A N 1
ATOM 4388 C CA . LEU A 1 563 ? -23.095 -7.362 7.419 1.00 95.81 563 LEU A CA 1
ATOM 4389 C C . LEU A 1 563 ? -22.916 -7.961 6.023 1.00 95.81 563 LEU A C 1
ATOM 4391 O O . LEU A 1 563 ? -21.882 -8.529 5.669 1.00 95.81 563 LEU A O 1
ATOM 4395 N N . GLY A 1 564 ? -23.931 -7.788 5.181 1.00 91.62 564 GLY A N 1
ATOM 4396 C CA . GLY A 1 564 ? -23.859 -8.086 3.762 1.00 91.62 564 GLY A CA 1
ATOM 4397 C C . GLY A 1 564 ? -25.013 -7.469 2.977 1.00 91.62 564 GLY A C 1
ATOM 4398 O O . GLY A 1 564 ? -26.017 -7.019 3.516 1.00 91.62 564 GLY A O 1
ATOM 4399 N N . GLY A 1 565 ? -24.921 -7.485 1.652 1.00 86.81 565 GLY A N 1
ATOM 4400 C CA . GLY A 1 565 ? -25.943 -6.885 0.791 1.00 86.81 565 GLY A CA 1
ATOM 4401 C C . GLY A 1 565 ? -27.309 -7.582 0.818 1.00 86.81 565 GLY A C 1
ATOM 4402 O O . GLY A 1 565 ? -28.259 -7.047 0.256 1.00 86.81 565 GLY A O 1
ATOM 4403 N N . LYS A 1 566 ? -27.435 -8.755 1.456 1.00 86.56 566 LYS A N 1
ATOM 4404 C CA . LYS A 1 566 ? -28.712 -9.470 1.660 1.00 86.56 566 LYS A CA 1
ATOM 4405 C C . LYS A 1 566 ? -29.221 -9.446 3.105 1.00 86.56 566 LYS A C 1
ATOM 4407 O O . LYS A 1 566 ? -30.167 -10.168 3.404 1.00 86.56 566 LYS A O 1
ATOM 4412 N N . GLY A 1 567 ? -28.615 -8.640 3.974 1.00 90.69 567 GLY A N 1
ATOM 4413 C CA . GLY A 1 567 ? -28.992 -8.522 5.380 1.00 90.69 567 GLY A CA 1
ATOM 4414 C C . GLY A 1 567 ? -27.783 -8.590 6.305 1.00 90.69 567 GLY A C 1
ATOM 4415 O O . GLY A 1 567 ? -26.650 -8.370 5.884 1.00 90.69 567 GLY A O 1
ATOM 4416 N N . LEU A 1 568 ? -28.036 -8.913 7.563 1.00 95.25 568 LEU A N 1
ATOM 4417 C CA . LEU A 1 568 ? -27.022 -9.069 8.602 1.00 95.25 568 LEU A CA 1
ATOM 4418 C C . LEU A 1 568 ? -27.161 -10.435 9.276 1.00 95.25 568 LEU A C 1
ATOM 4420 O O . LEU A 1 568 ? -28.166 -11.117 9.069 1.00 95.25 568 LEU A O 1
ATOM 4424 N N . ALA A 1 569 ? -26.163 -10.808 10.069 1.00 96.50 569 ALA A N 1
ATOM 4425 C CA . ALA A 1 569 ? -26.259 -11.886 11.040 1.00 96.50 569 ALA A CA 1
ATOM 4426 C C . ALA A 1 569 ? -25.715 -11.423 12.392 1.00 96.50 569 ALA A C 1
ATOM 4428 O O . ALA A 1 569 ? -24.565 -10.992 12.460 1.00 96.50 569 ALA A O 1
ATOM 4429 N N . LEU A 1 570 ? -26.536 -11.527 13.438 1.00 97.94 570 LEU A N 1
ATOM 4430 C CA . LEU A 1 570 ? -26.105 -11.425 14.830 1.00 97.94 570 LEU A CA 1
ATOM 4431 C C . LEU A 1 570 ? -25.904 -12.840 15.371 1.00 97.94 570 LEU A C 1
ATOM 4433 O O . LEU A 1 570 ? -26.860 -13.608 15.469 1.00 97.94 570 LEU A O 1
ATOM 4437 N N . MET A 1 571 ? -24.663 -13.176 15.684 1.00 97.88 571 MET A N 1
ATOM 4438 C CA . MET A 1 571 ? -24.237 -14.493 16.127 1.00 97.88 571 MET A CA 1
ATOM 4439 C C . MET A 1 571 ? -23.816 -14.402 17.592 1.00 97.88 571 MET A C 1
ATOM 4441 O O . MET A 1 571 ? -22.777 -13.813 17.878 1.00 97.88 571 MET A O 1
ATOM 4445 N N . LEU A 1 572 ? -24.617 -14.984 18.485 1.00 97.94 572 LEU A N 1
ATOM 4446 C CA . LEU A 1 572 ? -24.335 -15.007 19.919 1.00 97.94 572 LEU A CA 1
ATOM 4447 C C . LEU A 1 572 ? -23.448 -16.194 20.270 1.00 97.94 572 LEU A C 1
ATOM 4449 O O . LEU A 1 572 ? -23.761 -17.318 19.861 1.00 97.94 572 LEU A O 1
ATOM 4453 N N . ASN A 1 573 ? -22.366 -15.947 20.989 1.00 97.50 573 ASN A N 1
ATOM 4454 C CA . ASN A 1 573 ? -21.435 -16.971 21.441 1.00 97.50 573 ASN A CA 1
ATOM 4455 C C . ASN A 1 573 ? -21.919 -17.619 22.751 1.00 97.50 573 ASN A C 1
ATOM 4457 O O . ASN A 1 573 ? -22.712 -17.046 23.482 1.00 97.50 573 ASN A O 1
ATOM 4461 N N . ASP A 1 574 ? -21.478 -18.844 23.040 1.00 95.38 574 ASP A N 1
ATOM 4462 C CA . ASP A 1 574 ? -21.761 -19.543 24.305 1.00 95.38 574 ASP A CA 1
ATOM 4463 C C . ASP A 1 574 ? -20.530 -19.671 25.221 1.00 95.38 574 ASP A C 1
ATOM 4465 O O . ASP A 1 574 ? -20.510 -20.512 26.131 1.00 95.38 574 ASP A O 1
ATOM 4469 N N . GLY A 1 575 ? -19.480 -18.907 24.906 1.00 92.06 575 GLY A N 1
ATOM 4470 C CA . GLY A 1 575 ? -18.191 -18.908 25.594 1.00 92.06 575 GLY A CA 1
ATOM 4471 C C . GLY A 1 575 ? -17.321 -20.129 25.299 1.00 92.06 575 GLY A C 1
ATOM 4472 O O . GLY A 1 575 ? -16.296 -20.318 25.948 1.00 92.06 575 GLY A O 1
ATOM 4473 N N . SER A 1 576 ? -17.727 -20.995 24.361 1.00 92.25 576 SER A N 1
ATOM 4474 C CA . SER A 1 576 ? -16.950 -22.163 23.918 1.00 92.25 576 SER A CA 1
ATOM 4475 C C . SER A 1 576 ? -16.692 -22.189 22.408 1.00 92.25 576 SER A C 1
ATOM 4477 O O . SER A 1 576 ? -16.351 -23.239 21.850 1.00 92.25 576 SER A O 1
ATOM 4479 N N . GLY A 1 577 ? -16.890 -21.047 21.744 1.00 90.69 577 GLY A N 1
ATOM 4480 C CA . GLY A 1 577 ? -16.745 -20.883 20.301 1.00 90.69 577 GLY A CA 1
ATOM 4481 C C . GLY A 1 577 ? -17.904 -21.433 19.469 1.00 90.69 577 GLY A C 1
ATOM 4482 O O . GLY A 1 577 ? -17.761 -21.564 18.249 1.00 90.69 577 GLY A O 1
ATOM 4483 N N . ASN A 1 578 ? -19.046 -21.775 20.088 1.00 96.00 578 ASN A N 1
ATOM 4484 C CA . ASN A 1 578 ? -20.262 -22.118 19.351 1.00 96.00 578 ASN A CA 1
ATOM 4485 C C . ASN A 1 578 ? -21.185 -20.904 19.270 1.00 96.00 578 ASN A C 1
ATOM 4487 O O . ASN A 1 578 ? -21.675 -20.401 20.277 1.00 96.00 578 ASN A O 1
ATOM 4491 N N . PHE A 1 579 ? -21.508 -20.508 18.047 1.00 97.75 579 PHE A N 1
ATOM 4492 C CA . PHE A 1 579 ? -22.345 -19.363 17.761 1.00 97.75 579 PHE A CA 1
ATOM 4493 C C . PHE A 1 579 ? -23.769 -19.772 17.374 1.00 97.75 579 PHE A C 1
ATOM 4495 O O . PHE A 1 579 ? -23.992 -20.671 16.556 1.00 97.75 579 PHE A O 1
ATOM 4502 N N . THR A 1 580 ? -24.751 -19.050 17.909 1.00 97.31 580 THR A N 1
ATOM 4503 C CA . THR A 1 580 ? -26.172 -19.178 17.571 1.00 97.31 580 THR A CA 1
ATOM 4504 C C . THR A 1 580 ? -26.668 -17.910 16.885 1.00 97.31 580 THR A C 1
ATOM 4506 O O . THR A 1 580 ? -26.500 -16.810 17.394 1.00 97.31 580 THR A O 1
ATOM 4509 N N . ASP A 1 581 ? -27.315 -18.058 15.729 1.00 97.19 581 ASP A N 1
ATOM 4510 C CA . ASP A 1 581 ? -27.937 -16.934 15.020 1.00 97.19 581 ASP A CA 1
ATOM 4511 C C . ASP A 1 581 ? -29.166 -16.419 15.794 1.00 97.19 581 ASP A C 1
ATOM 4513 O O . ASP A 1 581 ? -30.151 -17.146 15.948 1.00 97.19 581 ASP A O 1
ATOM 4517 N N . ALA A 1 582 ? -29.099 -15.170 16.262 1.00 97.00 582 ALA A N 1
ATOM 4518 C CA . ALA A 1 582 ? -30.153 -14.455 16.988 1.00 97.00 582 ALA A CA 1
ATOM 4519 C C . ALA A 1 582 ? -30.761 -13.298 16.170 1.00 97.00 582 ALA A C 1
ATOM 4521 O O . ALA A 1 582 ? -31.472 -12.439 16.696 1.00 97.00 582 ALA A O 1
ATOM 4522 N N . THR A 1 583 ? -30.493 -13.249 14.862 1.00 96.00 583 THR A N 1
ATOM 4523 C CA . THR A 1 583 ? -30.861 -12.127 13.984 1.00 96.00 583 THR A CA 1
ATOM 4524 C C . THR A 1 583 ? -32.355 -11.824 13.984 1.00 96.00 583 THR A C 1
ATOM 4526 O O . THR A 1 583 ? -32.763 -10.668 13.941 1.00 96.00 583 THR A O 1
ATOM 4529 N N . THR A 1 584 ? -33.197 -12.858 14.007 1.00 94.25 584 THR A N 1
ATOM 4530 C CA . THR A 1 584 ? -34.653 -12.660 13.938 1.00 94.25 584 THR A CA 1
ATOM 4531 C C . THR A 1 584 ? -35.211 -12.149 15.265 1.00 94.25 584 THR A C 1
ATOM 4533 O O . THR A 1 584 ? -36.131 -11.331 15.267 1.00 94.25 584 THR A O 1
ATOM 4536 N N . GLU A 1 585 ? -34.687 -12.629 16.396 1.00 95.50 585 GLU A N 1
ATOM 4537 C CA . GLU A 1 585 ? -35.130 -12.205 17.724 1.00 95.50 585 GLU A CA 1
ATOM 4538 C C . GLU A 1 585 ? -34.572 -10.842 18.153 1.00 95.50 585 GLU A C 1
ATOM 4540 O O . GLU A 1 585 ? -35.186 -10.197 19.007 1.00 95.50 585 GLU A O 1
ATOM 4545 N N . SER A 1 586 ? -33.456 -10.397 17.566 1.00 97.44 586 SER A N 1
ATOM 4546 C CA . SER A 1 586 ? -32.770 -9.162 17.961 1.00 97.44 586 SER A CA 1
ATOM 4547 C C . SER A 1 586 ? -33.546 -7.892 17.618 1.00 97.44 586 SER A C 1
ATOM 4549 O O . SER A 1 586 ? -33.425 -6.890 18.312 1.00 97.44 586 SER A O 1
ATOM 4551 N N . GLY A 1 587 ? -34.371 -7.908 16.568 1.00 95.75 587 GLY A N 1
ATOM 4552 C CA . GLY A 1 587 ? -35.068 -6.708 16.089 1.00 95.75 587 GLY A CA 1
ATOM 4553 C C . GLY A 1 587 ? -34.213 -5.788 15.209 1.00 95.75 587 GLY A C 1
ATOM 4554 O O . GLY A 1 587 ? -34.692 -4.728 14.807 1.00 95.75 587 GLY A O 1
ATOM 4555 N N . LEU A 1 588 ? -32.988 -6.197 14.857 1.00 96.38 588 LEU A N 1
ATOM 4556 C CA . LEU A 1 588 ? -32.180 -5.521 13.842 1.00 96.38 588 LEU A CA 1
ATOM 4557 C C . LEU A 1 588 ? -32.792 -5.758 12.450 1.00 96.38 588 LEU A C 1
ATOM 4559 O O . LEU A 1 588 ? -32.682 -6.847 11.887 1.00 96.38 588 LEU A O 1
ATOM 4563 N N . ASP A 1 589 ? -33.434 -4.735 11.884 1.00 91.12 589 ASP A N 1
ATOM 4564 C CA . ASP A 1 589 ? -34.107 -4.811 10.582 1.00 91.12 589 ASP A CA 1
ATOM 4565 C C . ASP A 1 589 ? -33.504 -3.820 9.578 1.00 91.12 589 ASP A C 1
ATOM 4567 O O . ASP A 1 589 ? -33.567 -2.603 9.747 1.00 91.12 589 ASP A O 1
ATOM 4571 N N . LEU A 1 590 ? -32.930 -4.356 8.500 1.00 91.81 590 LEU A N 1
ATOM 4572 C CA . LEU A 1 590 ? -32.385 -3.582 7.380 1.00 91.81 590 LEU A CA 1
ATOM 4573 C C . LEU A 1 590 ? -33.325 -3.551 6.169 1.00 91.81 590 LEU A C 1
ATOM 4575 O O . LEU A 1 590 ? -32.887 -3.248 5.055 1.00 91.81 590 LEU A O 1
ATOM 4579 N N . THR A 1 591 ? -34.598 -3.903 6.344 1.00 88.56 591 THR A N 1
ATOM 4580 C CA . THR A 1 591 ? -35.580 -3.858 5.262 1.00 88.56 591 THR A CA 1
ATOM 4581 C C . THR A 1 591 ? -35.819 -2.411 4.828 1.00 88.56 591 THR A C 1
ATOM 4583 O O . THR A 1 591 ? -36.076 -1.522 5.640 1.00 88.56 591 THR A O 1
ATOM 4586 N N . ASN A 1 592 ? -35.736 -2.159 3.524 1.00 81.94 592 ASN A N 1
ATOM 4587 C CA . ASN A 1 592 ? -35.926 -0.839 2.942 1.00 81.94 592 ASN A CA 1
ATOM 4588 C C . ASN A 1 592 ? -37.311 -0.648 2.312 1.00 81.94 592 ASN A C 1
ATOM 4590 O O . ASN A 1 592 ? -38.098 -1.582 2.163 1.00 81.94 592 ASN A O 1
ATOM 4594 N N . ASP A 1 593 ? -37.585 0.578 1.857 1.00 80.50 593 ASP A N 1
ATOM 4595 C CA . ASP A 1 593 ? -38.854 0.972 1.224 1.00 80.50 593 ASP A CA 1
ATOM 4596 C C . ASP A 1 593 ? -39.200 0.172 -0.050 1.00 80.50 593 ASP A C 1
ATOM 4598 O O . ASP A 1 593 ? -40.332 0.232 -0.540 1.00 80.50 593 ASP A O 1
ATOM 4602 N N . LEU A 1 594 ? -38.231 -0.555 -0.619 1.00 78.31 594 LEU A N 1
ATOM 4603 C CA . LEU A 1 594 ? -38.419 -1.424 -1.781 1.00 78.31 594 LEU A CA 1
ATOM 4604 C C . LEU A 1 594 ? -38.786 -2.866 -1.400 1.00 78.31 594 LEU A C 1
ATOM 4606 O O . LEU A 1 594 ? -38.886 -3.696 -2.304 1.00 78.31 594 LEU A O 1
ATOM 4610 N N . ASP A 1 595 ? -39.002 -3.156 -0.112 1.00 79.19 595 ASP A N 1
ATOM 4611 C CA . ASP A 1 595 ? -39.206 -4.514 0.418 1.00 79.19 595 ASP A CA 1
ATOM 4612 C C . ASP A 1 595 ? -37.993 -5.422 0.107 1.00 79.19 595 ASP A C 1
ATOM 4614 O O . ASP A 1 595 ? -38.112 -6.600 -0.230 1.00 79.19 595 ASP A O 1
ATOM 4618 N N . THR A 1 596 ? -36.798 -4.818 0.142 1.00 83.12 596 THR A N 1
ATOM 4619 C CA . THR A 1 596 ? -35.478 -5.456 -0.016 1.00 83.12 596 THR A CA 1
ATOM 4620 C C . THR A 1 596 ? -34.574 -5.035 1.144 1.00 83.12 596 THR A C 1
ATOM 4622 O O . THR A 1 596 ? -35.068 -4.488 2.119 1.00 83.12 596 THR A O 1
ATOM 4625 N N . THR A 1 597 ? -33.262 -5.247 1.067 1.00 86.56 597 THR A N 1
ATOM 4626 C CA . THR A 1 597 ? -32.311 -4.841 2.112 1.00 86.56 597 THR A CA 1
ATOM 4627 C C . THR A 1 597 ? -31.537 -3.580 1.733 1.00 86.56 597 THR A C 1
ATOM 4629 O O . THR A 1 597 ? -31.092 -3.434 0.588 1.00 86.56 597 THR A O 1
ATOM 4632 N N . SER A 1 598 ? -31.331 -2.677 2.697 1.00 87.38 598 SER A N 1
ATOM 4633 C CA . SER A 1 598 ? -30.359 -1.586 2.573 1.00 87.38 598 SER A CA 1
ATOM 4634 C C . SER A 1 598 ? -28.969 -2.164 2.257 1.00 87.38 598 SER A C 1
ATOM 4636 O O . SER A 1 598 ? -28.607 -3.244 2.727 1.00 87.38 598 SER A O 1
ATOM 4638 N N . GLU A 1 599 ? -28.162 -1.462 1.458 1.00 90.75 599 GLU A N 1
ATOM 4639 C CA . GLU A 1 599 ? -26.746 -1.829 1.295 1.00 90.75 599 GLU A CA 1
ATOM 4640 C C . GLU A 1 599 ? -25.976 -1.305 2.513 1.00 90.75 599 GLU A C 1
ATOM 4642 O O . GLU A 1 599 ? -25.575 -0.138 2.559 1.00 90.75 599 GLU A O 1
ATOM 4647 N N . ALA A 1 600 ? -25.839 -2.174 3.512 1.00 92.62 600 ALA A N 1
ATOM 4648 C CA . ALA A 1 600 ? -25.139 -1.912 4.760 1.00 92.62 600 ALA A CA 1
ATOM 4649 C C . ALA A 1 600 ? -23.616 -2.033 4.594 1.00 92.62 600 ALA A C 1
ATOM 4651 O O . ALA A 1 600 ? -23.125 -2.869 3.829 1.00 92.62 600 ALA A O 1
ATOM 4652 N N . ARG A 1 601 ? -22.868 -1.175 5.292 1.00 93.06 601 ARG A N 1
ATOM 4653 C CA . ARG A 1 601 ? -21.419 -1.012 5.116 1.00 93.06 601 ARG A CA 1
ATOM 4654 C C . ARG A 1 601 ? -20.658 -1.415 6.373 1.00 93.06 601 ARG A C 1
ATOM 4656 O O . ARG A 1 601 ? -20.148 -2.531 6.381 1.00 93.06 601 ARG A O 1
ATOM 4663 N N . GLN A 1 602 ? -20.607 -0.560 7.392 1.00 95.81 602 GLN A N 1
ATOM 4664 C CA . GLN A 1 602 ? -19.903 -0.828 8.650 1.00 95.81 602 GLN A CA 1
ATOM 4665 C C . GLN A 1 602 ? -20.887 -0.936 9.819 1.00 95.81 602 GLN A C 1
ATOM 4667 O O . GLN A 1 602 ? -21.761 -0.068 9.926 1.00 95.81 602 GLN A O 1
ATOM 4672 N N . PRO A 1 603 ? -20.758 -1.963 10.676 1.00 97.25 603 PRO A N 1
ATOM 4673 C CA . PRO A 1 603 ? -21.375 -1.990 11.994 1.00 97.25 603 PRO A CA 1
ATOM 4674 C C . PRO A 1 603 ? -20.468 -1.291 13.019 1.00 97.25 603 PRO A C 1
ATOM 4676 O O . PRO A 1 603 ? -19.267 -1.539 13.051 1.00 97.25 603 PRO A O 1
ATOM 4679 N N . ILE A 1 604 ? -21.046 -0.440 13.863 1.00 97.88 604 ILE A N 1
ATOM 4680 C CA . ILE A 1 604 ? -20.405 0.136 15.049 1.00 97.88 604 ILE A CA 1
ATOM 4681 C C . ILE A 1 604 ? -21.254 -0.227 16.266 1.00 97.88 604 ILE A C 1
ATOM 4683 O O . ILE A 1 604 ? -22.464 0.010 16.255 1.00 97.88 604 ILE A O 1
ATOM 4687 N N . ILE A 1 605 ? -20.618 -0.787 17.292 1.00 98.06 605 ILE A N 1
ATOM 4688 C CA . ILE A 1 605 ? -21.251 -1.243 18.532 1.00 98.06 605 ILE A CA 1
ATOM 4689 C C . ILE A 1 605 ? -20.710 -0.413 19.695 1.00 98.06 605 ILE A C 1
ATOM 4691 O O . ILE A 1 605 ? -19.549 -0.562 20.089 1.00 98.06 605 ILE A O 1
ATOM 4695 N N . ALA A 1 606 ? -21.541 0.483 20.218 1.00 97.56 606 ALA A N 1
ATOM 4696 C CA . ALA A 1 606 ? -21.157 1.378 21.302 1.00 97.56 606 ALA A CA 1
ATOM 4697 C C . ALA A 1 606 ? -22.365 1.808 22.143 1.00 97.56 606 ALA A C 1
ATOM 4699 O O . ALA A 1 606 ? -23.478 1.880 21.638 1.00 97.56 606 ALA A O 1
ATOM 4700 N N . ASP A 1 607 ? -22.141 2.131 23.411 1.00 97.56 607 ASP A N 1
ATOM 4701 C CA . ASP A 1 607 ? -23.129 2.683 24.346 1.00 97.56 607 ASP A CA 1
ATOM 4702 C C . ASP A 1 607 ? -23.268 4.208 24.130 1.00 97.56 607 ASP A C 1
ATOM 4704 O O . ASP A 1 607 ? -22.593 5.020 24.772 1.00 97.56 607 ASP A O 1
ATOM 4708 N N . PHE A 1 608 ? -24.098 4.626 23.162 1.00 98.19 608 PHE A N 1
ATOM 4709 C CA . PHE A 1 608 ? -24.199 6.037 22.751 1.00 98.19 608 PHE A CA 1
ATOM 4710 C C . PHE A 1 608 ? -25.005 6.904 23.728 1.00 98.19 608 PHE A C 1
ATOM 4712 O O . PHE A 1 608 ? -24.872 8.136 23.699 1.00 98.19 608 PHE A O 1
ATOM 4719 N N . ASP A 1 609 ? -25.875 6.310 24.551 1.00 97.00 609 ASP A N 1
ATOM 4720 C CA . ASP A 1 609 ? -26.644 7.019 25.581 1.00 97.00 609 ASP A CA 1
ATOM 4721 C C . ASP A 1 609 ? -26.150 6.782 27.021 1.00 97.00 609 ASP A C 1
ATOM 4723 O O . ASP A 1 609 ? -26.728 7.349 27.957 1.00 97.00 609 ASP A O 1
ATOM 4727 N N . ASN A 1 610 ? -25.019 6.081 27.178 1.00 97.06 610 ASN A N 1
ATOM 4728 C CA . ASN A 1 610 ? -24.368 5.741 28.445 1.00 97.06 610 ASN A CA 1
ATOM 4729 C C . ASN A 1 610 ? -25.289 4.961 29.412 1.00 97.06 610 ASN A C 1
ATOM 4731 O O . ASN A 1 610 ? -25.152 5.096 30.637 1.00 97.06 610 ASN A O 1
ATOM 4735 N N . ASP A 1 611 ? -26.245 4.177 28.902 1.00 96.00 611 ASP A N 1
ATOM 4736 C CA . ASP A 1 611 ? -27.199 3.420 29.722 1.00 96.00 611 ASP A CA 1
ATOM 4737 C C . ASP A 1 611 ? -26.691 2.030 30.145 1.00 96.00 611 ASP A C 1
ATOM 4739 O O . ASP A 1 611 ? -27.216 1.423 31.089 1.00 96.00 611 ASP A O 1
ATOM 4743 N N . GLY A 1 612 ? -25.587 1.583 29.546 1.00 94.62 612 GLY A N 1
ATOM 4744 C CA . GLY A 1 612 ? -24.937 0.318 29.840 1.00 94.62 612 GLY A CA 1
ATOM 4745 C C . GLY A 1 612 ? -25.351 -0.864 29.024 1.00 94.62 612 GLY A C 1
ATOM 4746 O O . GLY A 1 612 ? -24.896 -1.961 29.348 1.00 94.62 612 GLY A O 1
ATOM 4747 N N . ILE A 1 613 ? -26.145 -0.631 27.996 1.00 96.69 613 ILE A N 1
ATOM 4748 C CA . ILE A 1 613 ? -26.496 -1.599 26.983 1.00 96.69 613 ILE A CA 1
ATOM 4749 C C . ILE A 1 613 ? -25.864 -1.115 25.678 1.00 96.69 613 ILE A C 1
ATOM 4751 O O . ILE A 1 613 ? -25.839 0.075 25.388 1.00 96.69 613 ILE A O 1
ATOM 4755 N N . GLN A 1 614 ? -25.298 -2.035 24.901 1.00 97.44 614 GLN A N 1
ATOM 4756 C CA . GLN A 1 614 ? -24.695 -1.673 23.623 1.00 97.44 614 GLN A CA 1
ATOM 4757 C C . GLN A 1 614 ? -25.784 -1.277 22.614 1.00 97.44 614 GLN A C 1
ATOM 4759 O O . GLN A 1 614 ? -26.783 -1.984 22.458 1.00 97.44 614 GLN A O 1
ATOM 4764 N N . ASP A 1 615 ? -25.570 -0.177 21.897 1.00 98.31 615 ASP A N 1
ATOM 4765 C CA . ASP A 1 615 ? -26.358 0.219 20.733 1.00 98.31 615 ASP A CA 1
ATOM 4766 C C . ASP A 1 615 ? -25.625 -0.168 19.441 1.00 98.31 615 ASP A C 1
ATOM 4768 O O . ASP A 1 615 ? -24.421 -0.433 19.431 1.00 98.31 615 ASP A O 1
ATOM 4772 N N . VAL A 1 616 ? -26.346 -0.161 18.317 1.00 98.56 616 VAL A N 1
ATOM 4773 C CA . VAL A 1 616 ? -25.787 -0.513 17.005 1.00 98.56 616 VAL A CA 1
ATOM 4774 C C . VAL A 1 616 ? -26.035 0.602 15.993 1.00 98.56 616 VAL A C 1
ATOM 4776 O O . VAL A 1 616 ? -27.178 0.919 15.655 1.00 98.56 616 VAL A O 1
ATOM 4779 N N . LEU A 1 617 ? -24.956 1.163 15.449 1.00 98.50 617 LEU A N 1
ATOM 4780 C CA . LEU A 1 617 ? -24.965 2.058 14.292 1.00 98.50 617 LEU A CA 1
ATOM 4781 C C . LEU A 1 617 ? -24.529 1.287 13.039 1.00 98.50 617 LEU A C 1
ATOM 4783 O O . LEU A 1 617 ? -23.496 0.628 13.034 1.00 98.50 617 LEU A O 1
ATOM 4787 N N . ILE A 1 618 ? -25.286 1.402 11.947 1.00 97.81 618 ILE A N 1
ATOM 4788 C CA . ILE A 1 618 ? -24.937 0.821 10.645 1.00 97.81 618 ILE A CA 1
ATOM 4789 C C . ILE A 1 618 ? -24.927 1.907 9.568 1.00 97.81 618 ILE A C 1
ATOM 4791 O O . ILE A 1 618 ? -25.966 2.490 9.226 1.00 97.81 618 ILE A O 1
ATOM 4795 N N . THR A 1 619 ? -23.759 2.144 8.964 1.00 96.62 619 THR A N 1
ATOM 4796 C CA . THR A 1 619 ? -23.658 3.019 7.788 1.00 96.62 619 THR A CA 1
ATOM 4797 C C . THR A 1 619 ? -24.271 2.337 6.562 1.00 96.62 619 THR A C 1
ATOM 4799 O O . THR A 1 619 ? -24.159 1.128 6.359 1.00 96.62 619 THR A O 1
ATOM 4802 N N . CYS A 1 620 ? -24.965 3.118 5.733 1.00 94.19 620 CYS A N 1
ATOM 4803 C CA . CYS A 1 620 ? -25.785 2.622 4.624 1.00 94.19 620 CYS A CA 1
ATOM 4804 C C . CYS A 1 620 ? -25.550 3.433 3.347 1.00 94.19 620 CYS A C 1
ATOM 4806 O O . CYS A 1 620 ? -25.220 4.621 3.393 1.00 94.19 620 CYS A O 1
ATOM 4808 N N . VAL A 1 621 ? -25.764 2.799 2.193 1.00 92.06 621 VAL A N 1
ATOM 4809 C CA . VAL A 1 621 ? -25.733 3.459 0.882 1.00 92.06 621 VAL A CA 1
ATOM 4810 C C . VAL A 1 621 ? -27.146 3.822 0.430 1.00 92.06 621 VAL A C 1
ATOM 4812 O O . VAL A 1 621 ? -28.018 2.963 0.336 1.00 92.06 621 VAL A O 1
ATOM 4815 N N . GLY A 1 622 ? -27.348 5.087 0.060 1.00 89.56 622 GLY A N 1
ATOM 4816 C CA . GLY A 1 622 ? -28.568 5.605 -0.565 1.00 89.56 622 GLY A CA 1
ATOM 4817 C C . GLY A 1 622 ? -29.737 5.848 0.392 1.00 89.56 622 GLY A C 1
ATOM 4818 O O . GLY A 1 622 ? -30.690 6.531 0.016 1.00 89.56 622 GLY A O 1
ATOM 4819 N N . GLU A 1 623 ? -29.642 5.359 1.622 1.00 91.50 623 GLU A N 1
ATOM 4820 C CA . GLU A 1 623 ? -30.669 5.402 2.661 1.00 91.50 623 GLU A CA 1
ATOM 4821 C C . GLU A 1 623 ? -30.107 6.014 3.945 1.00 91.50 623 GLU A C 1
ATOM 4823 O O . GLU A 1 623 ? -28.897 6.212 4.068 1.00 91.50 623 GLU A O 1
ATOM 4828 N N . ASP A 1 624 ? -30.985 6.330 4.897 1.00 95.12 624 ASP A N 1
ATOM 4829 C CA . ASP A 1 624 ? -30.542 6.805 6.205 1.00 95.12 624 ASP A CA 1
ATOM 4830 C C . ASP A 1 624 ? -29.682 5.743 6.907 1.00 95.12 624 ASP A C 1
ATOM 4832 O O . ASP A 1 624 ? -29.953 4.543 6.831 1.00 95.12 624 ASP A O 1
ATOM 4836 N N . HIS A 1 625 ? -28.618 6.193 7.568 1.00 97.06 625 HIS A N 1
ATOM 4837 C CA . HIS A 1 625 ? -27.809 5.372 8.459 1.00 97.06 625 HIS A CA 1
ATOM 4838 C C . HIS A 1 625 ? -28.684 4.888 9.610 1.00 97.06 625 HIS A C 1
ATOM 4840 O O . HIS A 1 625 ? -29.462 5.665 10.165 1.00 97.06 625 HIS A O 1
ATOM 4846 N N . ARG A 1 626 ? -28.584 3.602 9.942 1.00 97.00 626 ARG A N 1
ATOM 4847 C CA . ARG A 1 626 ? -29.468 2.973 10.922 1.00 97.00 626 ARG A CA 1
ATOM 4848 C C . ARG A 1 626 ? -28.865 3.103 12.305 1.00 97.00 626 ARG A C 1
ATOM 4850 O O . ARG A 1 626 ? -27.704 2.753 12.478 1.00 97.00 626 ARG A O 1
ATOM 4857 N N . LEU A 1 627 ? -29.648 3.580 13.262 1.00 98.38 627 LEU A N 1
ATOM 4858 C CA . LEU A 1 627 ? -29.280 3.556 14.672 1.00 98.38 627 LEU A CA 1
ATOM 4859 C C . LEU A 1 627 ? -30.312 2.727 15.419 1.00 98.38 627 LEU A C 1
ATOM 4861 O O . LEU A 1 627 ? -31.508 3.013 15.349 1.00 98.38 627 LEU A O 1
ATOM 4865 N N . PHE A 1 628 ? -29.836 1.723 16.134 1.00 98.56 628 PHE A N 1
ATOM 4866 C CA . PHE A 1 628 ? -30.638 0.794 16.900 1.00 98.56 628 PHE A CA 1
ATOM 4867 C C . PHE A 1 628 ? -30.268 0.916 18.367 1.00 98.56 628 PHE A C 1
ATOM 4869 O O . PHE A 1 628 ? -29.116 0.697 18.733 1.00 98.56 628 PHE A O 1
ATOM 4876 N N . ARG A 1 629 ? -31.254 1.257 19.190 1.00 98.44 629 ARG A N 1
ATOM 4877 C CA . ARG A 1 629 ? -31.087 1.338 20.631 1.00 98.44 629 ARG A CA 1
ATOM 4878 C C . ARG A 1 629 ? -31.110 -0.054 21.247 1.00 98.44 629 ARG A C 1
ATOM 4880 O O . ARG A 1 629 ? -32.089 -0.771 21.037 1.00 98.44 629 ARG A O 1
ATOM 4887 N N . GLY A 1 630 ? -30.118 -0.391 22.059 1.00 97.94 630 GLY A N 1
ATOM 4888 C CA . GLY A 1 630 ? -30.122 -1.598 22.873 1.00 97.94 630 GLY A CA 1
ATOM 4889 C C . GLY A 1 630 ? -31.185 -1.553 23.976 1.00 97.94 630 GLY A C 1
ATOM 4890 O O . GLY A 1 630 ? -31.359 -0.558 24.675 1.00 97.94 630 GLY A O 1
ATOM 4891 N N . VAL A 1 631 ? -31.920 -2.651 24.155 1.00 96.88 631 VAL A N 1
ATOM 4892 C CA . VAL A 1 631 ? -32.883 -2.822 25.263 1.00 96.88 631 VAL A CA 1
ATOM 4893 C C . VAL A 1 631 ? -32.599 -4.064 26.122 1.00 96.88 631 VAL A C 1
ATOM 4895 O O . VAL A 1 631 ? -33.416 -4.429 26.973 1.00 96.88 631 VAL A O 1
ATOM 4898 N N . GLY A 1 632 ? -31.422 -4.672 25.930 1.00 93.56 632 GLY A N 1
ATOM 4899 C CA . GLY A 1 632 ? -30.885 -5.805 26.692 1.00 93.56 632 GLY A CA 1
ATOM 4900 C C . GLY A 1 632 ? -31.156 -7.166 26.045 1.00 93.56 632 GLY A C 1
ATOM 4901 O O . GLY A 1 632 ? -32.059 -7.291 25.217 1.00 93.56 632 GLY A O 1
ATOM 4902 N N . GLU A 1 633 ? -30.379 -8.185 26.436 1.00 92.50 633 GLU A N 1
ATOM 4903 C CA . GLU A 1 633 ? -30.457 -9.558 25.891 1.00 92.50 633 GLU A CA 1
ATOM 4904 C C . GLU A 1 633 ? -30.366 -9.578 24.349 1.00 92.50 633 GLU A C 1
ATOM 4906 O O . GLU A 1 633 ? -31.186 -10.210 23.677 1.00 92.50 633 GLU A O 1
ATOM 4911 N N . ALA A 1 634 ? -29.430 -8.801 23.787 1.00 95.12 634 ALA A N 1
ATOM 4912 C CA . ALA A 1 634 ? -29.226 -8.638 22.343 1.00 95.12 634 ALA A CA 1
ATOM 4913 C C . ALA A 1 634 ? -30.469 -8.165 21.556 1.00 95.12 634 ALA A C 1
ATOM 4915 O O . ALA A 1 634 ? -30.633 -8.483 20.374 1.00 95.12 634 ALA A O 1
ATOM 4916 N N . ARG A 1 635 ? -31.380 -7.422 22.200 1.00 97.88 635 ARG A N 1
ATOM 4917 C CA . ARG A 1 635 ? -32.569 -6.846 21.554 1.00 97.88 635 ARG A CA 1
ATOM 4918 C C . ARG A 1 635 ? -32.436 -5.360 21.311 1.00 97.88 635 ARG A C 1
ATOM 4920 O O . ARG A 1 635 ? -31.885 -4.633 22.134 1.00 97.88 635 ARG A O 1
ATOM 4927 N N . PHE A 1 636 ? -33.059 -4.920 20.225 1.00 98.31 636 PHE A N 1
ATOM 4928 C CA . PHE A 1 636 ? -32.894 -3.587 19.688 1.00 98.31 636 PHE A CA 1
ATOM 4929 C C . PHE A 1 636 ? -34.211 -2.945 19.244 1.00 98.31 636 PHE A C 1
ATOM 4931 O O . PHE A 1 636 ? -35.104 -3.599 18.699 1.00 98.31 636 PHE A O 1
ATOM 4938 N N . GLU A 1 637 ? -34.311 -1.631 19.443 1.00 97.69 637 GLU A N 1
ATOM 4939 C CA . GLU A 1 637 ? -35.385 -0.781 18.928 1.00 97.69 637 GLU A CA 1
ATOM 4940 C C . GLU A 1 637 ? -34.830 0.217 17.898 1.00 97.69 637 GLU A C 1
ATOM 4942 O O . GLU A 1 637 ? -33.806 0.854 18.125 1.00 97.69 637 GLU A O 1
ATOM 4947 N N . ASP A 1 638 ? -35.510 0.394 16.762 1.00 97.25 638 ASP A N 1
ATOM 4948 C CA . ASP A 1 638 ? -35.085 1.355 15.735 1.00 97.25 638 ASP A CA 1
ATOM 4949 C C . ASP A 1 638 ? -35.218 2.810 16.235 1.00 97.25 638 ASP A C 1
ATOM 4951 O O . ASP A 1 638 ? -36.322 3.319 16.460 1.00 97.25 638 ASP A O 1
ATOM 4955 N N . ALA A 1 639 ? -34.080 3.494 16.371 1.00 97.62 639 ALA A N 1
ATOM 4956 C CA . ALA A 1 639 ? -33.951 4.897 16.761 1.00 97.62 639 ALA A CA 1
ATOM 4957 C C . ALA A 1 639 ? -33.586 5.821 15.577 1.00 97.62 639 ALA A C 1
ATOM 4959 O O . ALA A 1 639 ? -33.437 7.035 15.756 1.00 97.62 639 ALA A O 1
ATOM 4960 N N . THR A 1 640 ? -33.496 5.287 14.353 1.00 96.94 640 THR A N 1
ATOM 4961 C CA . THR A 1 640 ? -32.994 5.960 13.141 1.00 96.94 640 THR A CA 1
ATOM 4962 C C . THR A 1 640 ? -33.674 7.302 12.882 1.00 96.94 640 THR A C 1
ATOM 4964 O O . THR A 1 640 ? -33.020 8.323 12.677 1.00 96.94 640 THR A O 1
ATOM 4967 N N . SER A 1 641 ? -35.011 7.330 12.928 1.00 94.62 641 SER A N 1
ATOM 4968 C CA . SER A 1 641 ? -35.787 8.535 12.591 1.00 94.62 641 SER A CA 1
ATOM 4969 C C . SER A 1 641 ? -35.574 9.692 13.572 1.00 94.62 641 SER A C 1
ATOM 4971 O O . SER A 1 641 ? -35.726 10.854 13.194 1.00 94.62 641 SER A O 1
ATOM 4973 N N . SER A 1 642 ? -35.252 9.392 14.832 1.00 94.94 642 SER A N 1
ATOM 4974 C CA . SER A 1 642 ? -34.937 10.396 15.856 1.00 94.94 642 SER A CA 1
ATOM 4975 C C . SER A 1 642 ? -33.455 10.750 15.914 1.00 94.94 642 SER A C 1
ATOM 4977 O O . SER A 1 642 ? -33.132 11.820 16.423 1.00 94.94 642 SER A O 1
ATOM 4979 N N . ALA A 1 643 ? -32.580 9.897 15.373 1.00 97.06 643 ALA A N 1
ATOM 4980 C CA . ALA A 1 643 ? -31.139 10.021 15.535 1.00 97.06 643 ALA A CA 1
ATOM 4981 C C . ALA A 1 643 ? -30.541 11.256 14.860 1.00 97.06 643 ALA A C 1
ATOM 4983 O O . ALA A 1 643 ? -29.593 11.833 15.368 1.00 97.06 643 ALA A O 1
ATOM 4984 N N . GLY A 1 644 ? -31.073 11.693 13.716 1.00 96.56 644 GLY A N 1
ATOM 4985 C CA . GLY A 1 644 ? -30.559 12.885 13.026 1.00 96.56 644 GLY A CA 1
ATOM 4986 C C . GLY A 1 644 ? -29.239 12.685 12.262 1.00 96.56 644 GLY A C 1
ATOM 4987 O O . GLY A 1 644 ? -28.697 13.658 11.740 1.00 96.56 644 GLY A O 1
ATOM 4988 N N . LEU A 1 645 ? -28.758 11.444 12.123 1.00 97.06 645 LEU A N 1
ATOM 4989 C CA . LEU A 1 645 ? -27.557 11.098 11.343 1.00 97.06 645 LEU A CA 1
ATOM 4990 C C . LEU A 1 645 ? -27.757 11.269 9.822 1.00 97.06 645 LEU A C 1
ATOM 4992 O O . LEU A 1 645 ? -26.812 11.554 9.085 1.00 97.06 645 LEU A O 1
ATOM 4996 N N . GLY A 1 646 ? -29.000 11.157 9.340 1.00 95.00 646 GLY A N 1
ATOM 4997 C CA . GLY A 1 646 ? -29.317 11.227 7.911 1.00 95.00 646 GLY A CA 1
ATOM 4998 C C . GLY A 1 646 ? -28.694 10.064 7.139 1.00 95.00 646 GLY A C 1
ATOM 4999 O O . GLY A 1 646 ? -28.575 8.969 7.671 1.00 95.00 646 GLY A O 1
ATOM 5000 N N . GLY A 1 647 ? -28.302 10.294 5.886 1.00 93.06 647 GLY A N 1
ATOM 5001 C CA . GLY A 1 647 ? -27.737 9.266 4.999 1.00 93.06 647 GLY A CA 1
ATOM 5002 C C . GLY A 1 647 ? -28.493 9.146 3.676 1.00 93.06 647 GLY A C 1
ATOM 5003 O O . GLY A 1 647 ? -27.896 8.790 2.661 1.00 93.06 647 GLY A O 1
ATOM 5004 N N . ASN A 1 648 ? -29.772 9.545 3.639 1.00 92.19 648 ASN A N 1
ATOM 5005 C CA . ASN A 1 648 ? -30.591 9.486 2.428 1.00 92.19 648 ASN A CA 1
ATOM 5006 C C . ASN A 1 648 ? -29.907 10.132 1.205 1.00 92.19 648 ASN A C 1
ATOM 5008 O O . ASN A 1 648 ? -29.552 11.316 1.207 1.00 92.19 648 ASN A O 1
ATOM 5012 N N . GLY A 1 649 ? -29.739 9.341 0.143 1.00 89.56 649 GLY A N 1
ATOM 5013 C CA . GLY A 1 649 ? -29.086 9.750 -1.101 1.00 89.56 649 GLY A CA 1
ATOM 5014 C C . GLY A 1 649 ? -27.558 9.881 -1.038 1.00 89.56 649 GLY A C 1
ATOM 5015 O O . GLY A 1 649 ? -26.955 10.187 -2.067 1.00 89.56 649 GLY A O 1
ATOM 5016 N N . LEU A 1 650 ? -26.930 9.646 0.114 1.00 92.75 650 LEU A N 1
ATOM 5017 C CA . LEU A 1 650 ? -25.478 9.668 0.293 1.00 92.75 650 LEU A CA 1
ATOM 5018 C C . LEU A 1 650 ? -24.896 8.257 0.162 1.00 92.75 650 LEU A C 1
ATOM 5020 O O . LEU A 1 650 ? -25.614 7.261 0.212 1.00 92.75 650 LEU A O 1
ATOM 5024 N N . ILE A 1 651 ? -23.581 8.164 -0.015 1.00 92.25 651 ILE A N 1
ATOM 5025 C CA . ILE A 1 651 ? -22.872 6.884 -0.094 1.00 92.25 651 ILE A CA 1
ATOM 5026 C C . ILE A 1 651 ? -22.102 6.684 1.207 1.00 92.25 651 ILE A C 1
ATOM 5028 O O . ILE A 1 651 ? -20.929 7.051 1.275 1.00 92.25 651 ILE A O 1
ATOM 5032 N N . GLY A 1 652 ? -22.769 6.168 2.244 1.00 92.75 652 GLY A N 1
ATOM 5033 C CA . GLY A 1 652 ? -22.098 5.856 3.505 1.00 92.75 652 GLY A CA 1
ATOM 5034 C C . GLY A 1 652 ? -20.901 4.938 3.263 1.00 92.75 652 GLY A C 1
ATOM 5035 O O . GLY A 1 652 ? -21.002 3.973 2.503 1.00 92.75 652 GLY A O 1
ATOM 5036 N N . GLY A 1 653 ? -19.763 5.284 3.848 1.00 91.44 653 GLY A N 1
ATOM 5037 C CA . GLY A 1 653 ? -18.539 4.497 3.822 1.00 91.44 653 GLY A CA 1
ATOM 5038 C C . GLY A 1 653 ? -18.179 4.032 5.236 1.00 91.44 653 GLY A C 1
ATOM 5039 O O . GLY A 1 653 ? -19.082 3.598 5.963 1.00 91.44 653 GLY A O 1
ATOM 5040 N N . PRO A 1 654 ? -16.893 4.093 5.619 1.00 95.31 654 PRO A N 1
ATOM 5041 C CA . PRO A 1 654 ? -16.481 3.834 6.993 1.00 95.31 654 PRO A CA 1
ATOM 5042 C C . PRO A 1 654 ? -16.993 4.919 7.954 1.00 95.31 654 PRO A C 1
ATOM 5044 O O . PRO A 1 654 ? -17.286 6.046 7.544 1.00 95.31 654 PRO A O 1
ATOM 5047 N N . ALA A 1 655 ? -17.055 4.597 9.237 1.00 97.06 655 ALA A N 1
ATOM 5048 C CA . ALA A 1 655 ? -17.295 5.509 10.340 1.00 97.06 655 ALA A CA 1
ATOM 5049 C C . ALA A 1 655 ? -16.363 5.181 11.513 1.00 97.06 655 ALA A C 1
ATOM 5051 O O . ALA A 1 655 ? -15.895 4.055 11.649 1.00 97.06 655 ALA A O 1
ATOM 5052 N N . THR A 1 656 ? -16.126 6.175 12.362 1.00 97.56 656 THR A N 1
ATOM 5053 C CA . THR A 1 656 ? -15.481 6.005 13.666 1.00 97.56 656 THR A CA 1
ATOM 5054 C C . THR A 1 656 ? -16.241 6.811 14.709 1.00 97.56 656 THR A C 1
ATOM 5056 O O . THR A 1 656 ? -16.812 7.861 14.386 1.00 97.56 656 THR A O 1
ATOM 5059 N N . VAL A 1 657 ? -16.251 6.332 15.951 1.00 98.19 657 VAL A N 1
ATOM 5060 C CA . VAL A 1 657 ? -16.879 7.019 17.085 1.00 98.19 657 VAL A CA 1
ATOM 5061 C C . VAL A 1 657 ? -15.849 7.370 18.140 1.00 98.19 657 VAL A C 1
ATOM 5063 O O . VAL A 1 657 ? -14.913 6.616 18.365 1.00 98.19 657 VAL A O 1
ATOM 5066 N N . PHE A 1 658 ? -15.980 8.550 18.727 1.00 97.38 658 PHE A N 1
ATOM 5067 C CA . PHE A 1 658 ? -15.052 9.088 19.720 1.00 97.38 658 PHE A CA 1
ATOM 5068 C C . PHE A 1 658 ? -15.680 10.323 20.365 1.00 97.38 658 PHE A C 1
ATOM 5070 O O . PHE A 1 658 ? -16.622 10.884 19.819 1.00 97.38 658 PHE A O 1
ATOM 5077 N N . ASP A 1 659 ? -15.172 10.752 21.512 1.00 97.00 659 ASP A N 1
ATOM 5078 C CA . ASP A 1 659 ? -15.600 11.992 22.168 1.00 97.00 659 ASP A CA 1
ATOM 5079 C C . ASP A 1 659 ? -14.686 13.135 21.696 1.00 97.00 659 ASP A C 1
ATOM 5081 O O . ASP A 1 659 ? -13.539 13.236 22.133 1.00 97.00 659 ASP A O 1
ATOM 5085 N N . PHE A 1 660 ? -15.120 13.941 20.715 1.00 96.44 660 PHE A N 1
ATOM 5086 C CA . PHE A 1 660 ? -14.215 14.926 20.093 1.00 96.44 660 PHE A CA 1
ATOM 5087 C C . PHE A 1 660 ? -14.075 16.213 20.911 1.00 96.44 660 PHE A C 1
ATOM 5089 O O . PHE A 1 660 ? -13.162 17.009 20.648 1.00 96.44 660 PHE A O 1
ATOM 5096 N N . ASP A 1 661 ? -15.006 16.479 21.832 1.00 95.25 661 ASP A N 1
ATOM 5097 C CA . ASP A 1 661 ? -14.999 17.675 22.675 1.00 95.25 661 ASP A CA 1
ATOM 5098 C C . ASP A 1 661 ? -14.957 17.410 24.187 1.00 95.25 661 ASP A C 1
ATOM 5100 O O . ASP A 1 661 ? -15.050 18.366 24.970 1.00 95.25 661 ASP A O 1
ATOM 5104 N N . ASN A 1 662 ? -14.671 16.161 24.564 1.00 94.31 662 ASN A N 1
ATOM 5105 C CA . ASN A 1 662 ? -14.490 15.649 25.922 1.00 94.31 662 ASN A CA 1
ATOM 5106 C C . ASN A 1 662 ? -15.703 15.947 26.822 1.00 94.31 662 ASN A C 1
ATOM 5108 O O . ASN A 1 662 ? -15.545 16.383 27.971 1.00 94.31 662 ASN A O 1
ATOM 5112 N N . ASP A 1 663 ? -16.920 15.779 26.293 1.00 95.31 663 ASP A N 1
ATOM 5113 C CA . ASP A 1 663 ? -18.171 16.001 27.031 1.00 95.31 663 ASP A CA 1
ATOM 5114 C C . ASP A 1 663 ? -18.767 14.727 27.666 1.00 95.31 663 ASP A C 1
ATOM 5116 O O . ASP A 1 663 ? -19.749 14.796 28.418 1.00 95.31 663 ASP A O 1
ATOM 5120 N N . GLY A 1 664 ? -18.116 13.580 27.459 1.00 96.06 664 GLY A N 1
ATOM 5121 C CA . GLY A 1 664 ? -18.499 12.268 27.964 1.00 96.06 664 GLY A CA 1
ATOM 5122 C C . GLY A 1 664 ? -19.547 11.551 27.108 1.00 96.06 664 GLY A C 1
ATOM 5123 O O . GLY A 1 664 ? -20.057 10.511 27.536 1.00 96.06 664 GLY A O 1
ATOM 5124 N N . LEU A 1 665 ? -19.910 12.086 25.940 1.00 97.56 665 LEU A N 1
ATOM 5125 C CA . LEU A 1 665 ? -20.766 11.429 24.955 1.00 97.56 665 LEU A CA 1
ATOM 5126 C C . LEU A 1 665 ? -19.950 11.015 23.728 1.00 97.56 665 LEU A C 1
ATOM 5128 O O . LEU A 1 665 ? -19.039 11.708 23.296 1.00 97.56 665 LEU A O 1
ATOM 5132 N N . LEU A 1 666 ? -20.299 9.871 23.140 1.00 98.44 666 LEU A N 1
ATOM 5133 C CA . LEU A 1 666 ? -19.682 9.431 21.891 1.00 98.44 666 LEU A CA 1
ATOM 5134 C C . LEU A 1 666 ? -20.288 10.170 20.704 1.00 98.44 666 LEU A C 1
ATOM 5136 O O . LEU A 1 666 ? -21.491 10.060 20.453 1.00 98.44 666 LEU A O 1
ATOM 5140 N N . ASP A 1 667 ? -19.439 10.868 19.962 1.00 98.44 667 ASP A N 1
ATOM 5141 C CA . ASP A 1 667 ? -19.735 11.505 18.687 1.00 98.44 667 ASP A CA 1
ATOM 5142 C C . ASP A 1 667 ? -19.454 10.555 17.517 1.00 98.44 667 ASP A C 1
ATOM 5144 O O . ASP A 1 667 ? -18.836 9.501 17.670 1.00 98.44 667 ASP A O 1
ATOM 5148 N N . VAL A 1 668 ? -19.910 10.925 16.318 1.00 98.62 668 VAL A N 1
ATOM 5149 C CA . VAL A 1 668 ? -19.789 10.078 15.122 1.00 98.62 668 VAL A CA 1
ATOM 5150 C C . VAL A 1 668 ? -19.121 10.847 13.990 1.00 98.62 668 VAL A C 1
ATOM 5152 O O . VAL A 1 668 ? -19.579 11.923 13.599 1.00 98.62 668 VAL A O 1
ATOM 5155 N N . TYR A 1 669 ? -18.084 10.269 13.388 1.00 98.56 669 TYR A N 1
ATOM 5156 C CA . TYR A 1 669 ? -17.504 10.747 12.137 1.00 98.56 669 TYR A CA 1
ATOM 5157 C C . TYR A 1 669 ? -17.742 9.729 11.020 1.00 98.56 669 TYR A C 1
ATOM 5159 O O . TYR A 1 669 ? -17.379 8.565 11.153 1.00 98.56 669 TYR A O 1
ATOM 5167 N N . ILE A 1 670 ? -18.372 10.160 9.923 1.00 98.25 670 ILE A N 1
ATOM 5168 C CA . ILE A 1 670 ? -18.754 9.297 8.795 1.00 98.25 670 ILE A CA 1
ATOM 5169 C C . ILE A 1 670 ? -18.025 9.740 7.529 1.00 98.25 670 ILE A C 1
ATOM 5171 O O . ILE A 1 670 ? -18.161 10.885 7.078 1.00 98.25 670 ILE A O 1
ATOM 5175 N N . GLY A 1 671 ? -17.303 8.797 6.931 1.00 96.56 671 GLY A N 1
ATOM 5176 C CA . GLY A 1 671 ? -16.688 8.918 5.621 1.00 96.56 671 GLY A CA 1
ATOM 5177 C C . GLY A 1 671 ? -17.696 8.670 4.502 1.00 96.56 671 GLY A C 1
ATOM 5178 O O . GLY A 1 671 ? -18.527 7.763 4.598 1.00 96.56 671 GLY A O 1
ATOM 5179 N N . TYR A 1 672 ? -17.627 9.447 3.418 1.00 94.75 672 TYR A N 1
ATOM 5180 C CA . TYR A 1 672 ? -18.503 9.254 2.258 1.00 94.75 672 TYR A CA 1
ATOM 5181 C C . TYR A 1 672 ? -17.738 8.861 0.999 1.00 94.75 672 TYR A C 1
ATOM 5183 O O . TYR A 1 672 ? -16.765 9.493 0.589 1.00 94.75 672 TYR A O 1
ATOM 5191 N N . PHE A 1 673 ? -18.255 7.843 0.314 1.00 90.94 673 PHE A N 1
ATOM 5192 C CA . PHE A 1 673 ? -17.630 7.287 -0.878 1.00 90.94 673 PHE A CA 1
ATOM 5193 C C . PHE A 1 673 ? -18.233 7.867 -2.167 1.00 90.94 673 PHE A C 1
ATOM 5195 O O . PHE A 1 673 ? -18.915 7.200 -2.953 1.00 90.94 673 PHE A O 1
ATOM 5202 N N . GLY A 1 674 ? -17.997 9.164 -2.372 1.00 84.75 674 GLY A N 1
ATOM 5203 C CA . GLY A 1 674 ? -18.420 9.879 -3.573 1.00 84.75 674 GLY A CA 1
ATOM 5204 C C . GLY A 1 674 ? -19.928 10.104 -3.693 1.00 84.75 674 GLY A C 1
ATOM 5205 O O . GLY A 1 674 ? -20.646 10.222 -2.705 1.00 84.75 674 GLY A O 1
ATOM 5206 N N . HIS A 1 675 ? -20.409 10.243 -4.933 1.00 85.00 675 HIS A N 1
ATOM 5207 C CA . HIS A 1 675 ? -21.795 10.639 -5.231 1.00 85.00 675 HIS A CA 1
ATOM 5208 C C . HIS A 1 675 ? -22.351 9.940 -6.478 1.00 85.00 675 HIS A C 1
ATOM 5210 O O . HIS A 1 675 ? -22.945 10.531 -7.390 1.00 85.00 675 HIS A O 1
ATOM 5216 N N . TYR A 1 676 ? -22.086 8.637 -6.556 1.00 81.25 676 TYR A N 1
ATOM 5217 C CA . TYR A 1 676 ? -22.345 7.881 -7.770 1.00 81.25 676 TYR A CA 1
ATOM 5218 C C . TYR A 1 676 ? -23.823 7.615 -8.058 1.00 81.25 676 TYR A C 1
ATOM 5220 O O . TYR A 1 676 ? -24.188 7.434 -9.221 1.00 81.25 676 TYR A O 1
ATOM 5228 N N . LEU A 1 677 ? -24.698 7.650 -7.049 1.00 81.94 677 LEU A N 1
ATOM 5229 C CA . LEU A 1 677 ? -26.147 7.559 -7.265 1.00 81.94 677 LEU A CA 1
ATOM 5230 C C . LEU A 1 677 ? -26.669 8.742 -8.100 1.00 81.94 677 LEU A C 1
ATOM 5232 O O . LEU A 1 677 ? -27.665 8.613 -8.810 1.00 81.94 677 LEU A O 1
ATOM 5236 N N . GLN A 1 678 ? -25.957 9.873 -8.082 1.00 81.62 678 GLN A N 1
ATOM 5237 C CA . GLN A 1 678 ? -26.223 11.071 -8.879 1.00 81.62 678 GLN A CA 1
ATOM 5238 C C . GLN A 1 678 ? -25.384 11.134 -10.170 1.00 81.62 678 GLN A C 1
ATOM 5240 O O . GLN A 1 678 ? -25.458 12.117 -10.909 1.00 81.62 678 GLN A O 1
ATOM 5245 N N . GLY A 1 679 ? -24.604 10.089 -10.466 1.00 73.50 679 GLY A N 1
ATOM 5246 C CA . GLY A 1 679 ? -23.776 9.976 -11.668 1.00 73.50 679 GLY A CA 1
ATOM 5247 C C . GLY A 1 679 ? -22.381 10.600 -11.564 1.00 73.50 679 GLY A C 1
ATOM 5248 O O . GLY A 1 679 ? -21.706 10.707 -12.588 1.00 73.50 679 GLY A O 1
ATOM 5249 N N . ALA A 1 680 ? -21.933 11.013 -10.372 1.00 77.06 680 ALA A N 1
ATOM 5250 C CA . ALA A 1 680 ? -20.548 11.434 -10.175 1.00 77.06 680 ALA A CA 1
ATOM 5251 C C . ALA A 1 680 ? -19.611 10.215 -10.177 1.00 77.06 680 ALA A C 1
ATOM 5253 O O . ALA A 1 680 ? -19.883 9.211 -9.523 1.00 77.06 680 ALA A O 1
ATOM 5254 N N . ILE A 1 681 ? -18.496 10.319 -10.896 1.00 74.31 681 ILE A N 1
ATOM 5255 C CA . ILE A 1 681 ? -17.435 9.307 -10.935 1.00 74.31 681 ILE A CA 1
ATOM 5256 C C . ILE A 1 681 ? -16.116 9.939 -10.477 1.00 74.31 681 ILE A C 1
ATOM 5258 O O . ILE A 1 681 ? -15.917 11.141 -10.699 1.00 74.31 681 ILE A O 1
ATOM 5262 N N . PRO A 1 682 ? -15.219 9.175 -9.838 1.00 72.00 682 PRO A N 1
ATOM 5263 C CA . PRO A 1 682 ? -13.932 9.679 -9.399 1.00 72.00 682 PRO A CA 1
ATOM 5264 C C . PRO A 1 682 ? -13.073 10.054 -10.606 1.00 72.00 682 PRO A C 1
ATOM 5266 O O . PRO A 1 682 ? -13.243 9.545 -11.717 1.00 72.00 682 PRO A O 1
ATOM 5269 N N . THR A 1 683 ? -12.135 10.967 -10.382 1.00 68.00 683 THR A N 1
ATOM 5270 C CA . THR A 1 683 ? -11.061 11.246 -11.333 1.00 68.00 683 THR A CA 1
ATOM 5271 C C . THR A 1 683 ? -9.796 10.529 -10.878 1.00 68.00 683 THR A C 1
ATOM 5273 O O . THR A 1 683 ? -9.591 10.334 -9.685 1.00 68.00 683 THR A O 1
ATOM 5276 N N . LEU A 1 684 ? -8.919 10.187 -11.823 1.00 63.94 684 LEU A N 1
ATOM 5277 C CA . LEU A 1 684 ? -7.586 9.643 -11.529 1.00 63.94 684 LEU A CA 1
ATOM 5278 C C . LEU A 1 684 ? -6.583 10.740 -11.112 1.00 63.94 684 LEU A C 1
ATOM 5280 O O . LEU A 1 684 ? -5.373 10.541 -11.191 1.00 63.94 684 LEU A O 1
ATOM 5284 N N . ASP A 1 685 ? -7.064 11.933 -10.746 1.00 63.16 685 ASP A N 1
ATOM 5285 C CA . ASP A 1 685 ? -6.203 12.974 -10.189 1.00 63.16 685 ASP A CA 1
ATOM 5286 C C . ASP A 1 685 ? -5.737 12.534 -8.796 1.00 63.16 685 ASP A C 1
ATOM 5288 O O . ASP A 1 685 ? -6.550 12.158 -7.953 1.00 63.16 685 ASP A O 1
ATOM 5292 N N . ARG A 1 686 ? -4.429 12.632 -8.529 1.00 69.88 686 ARG A N 1
ATOM 5293 C CA . ARG A 1 686 ? -3.867 12.380 -7.195 1.00 69.88 686 ARG A CA 1
ATOM 5294 C C . ARG A 1 686 ? -4.489 13.293 -6.135 1.00 69.88 686 ARG A C 1
ATOM 5296 O O . ARG A 1 686 ? -4.532 12.947 -4.967 1.00 69.88 686 ARG A O 1
ATOM 5303 N N . ASN A 1 687 ? -4.958 14.478 -6.513 1.00 75.06 687 ASN A N 1
ATOM 5304 C CA . ASN A 1 687 ? -5.668 15.380 -5.613 1.00 75.06 687 ASN A CA 1
ATOM 5305 C C . ASN A 1 687 ? -7.168 15.419 -5.933 1.00 75.06 687 ASN A C 1
ATOM 5307 O O . ASN A 1 687 ? -7.745 16.505 -6.028 1.00 75.06 687 ASN A O 1
ATOM 5311 N N . ASN A 1 688 ? -7.784 14.254 -6.164 1.00 78.75 688 ASN A N 1
ATOM 5312 C CA . ASN A 1 688 ? -9.216 14.172 -6.411 1.00 78.75 688 ASN A CA 1
ATOM 5313 C C . ASN A 1 688 ? -10.006 14.633 -5.176 1.00 78.75 688 ASN A C 1
ATOM 5315 O O . ASN A 1 688 ? -9.853 14.087 -4.090 1.00 78.75 688 ASN A O 1
ATOM 5319 N N . THR A 1 689 ? -10.858 15.635 -5.368 1.00 88.88 689 THR A N 1
ATOM 5320 C CA . THR A 1 689 ? -11.701 16.237 -4.324 1.00 88.88 689 THR A CA 1
ATOM 5321 C C . THR A 1 689 ? -13.162 16.345 -4.765 1.00 88.88 689 THR A C 1
ATOM 5323 O O . THR A 1 689 ? -13.899 17.227 -4.327 1.00 88.88 689 THR A O 1
ATOM 5326 N N . ASN A 1 690 ? -13.582 15.506 -5.719 1.00 85.69 690 ASN A N 1
ATOM 5327 C CA . ASN A 1 690 ? -14.931 15.549 -6.285 1.00 85.69 690 ASN A CA 1
ATOM 5328 C C . ASN A 1 690 ? -15.950 14.655 -5.556 1.00 85.69 690 ASN A C 1
ATOM 5330 O O . ASN A 1 690 ? -17.033 14.424 -6.102 1.00 85.69 690 ASN A O 1
ATOM 5334 N N . ALA A 1 691 ? -15.603 14.134 -4.375 1.00 86.88 691 ALA A N 1
ATOM 5335 C CA . ALA A 1 691 ? -16.501 13.331 -3.559 1.00 86.88 691 ALA A CA 1
ATOM 5336 C C . ALA A 1 691 ? -17.493 14.200 -2.768 1.00 86.88 691 ALA A C 1
ATOM 5338 O O . ALA A 1 691 ? -17.497 15.433 -2.845 1.00 86.88 691 ALA A O 1
ATOM 5339 N N . LEU A 1 692 ? -18.350 13.531 -1.997 1.00 88.81 692 LEU A N 1
ATOM 5340 C CA . LEU A 1 692 ? -19.030 14.169 -0.879 1.00 88.81 692 LEU A CA 1
ATOM 5341 C C . LEU A 1 692 ? -18.041 14.449 0.251 1.00 88.81 692 LEU A C 1
ATOM 5343 O O . LEU A 1 692 ? -17.260 13.556 0.559 1.00 88.81 692 LEU A O 1
ATOM 5347 N N . PRO A 1 693 ? -18.137 15.605 0.927 1.00 93.06 693 PRO A N 1
ATOM 5348 C CA . PRO A 1 693 ? -17.397 15.815 2.159 1.00 93.06 693 PRO A CA 1
ATOM 5349 C C . PRO A 1 693 ? -17.830 14.840 3.257 1.00 93.06 693 PRO A C 1
ATOM 5351 O O . PRO A 1 693 ? -19.034 14.613 3.445 1.00 93.06 693 PRO A O 1
ATOM 5354 N N . ASN A 1 694 ? -16.854 14.334 4.007 1.00 97.31 694 ASN A N 1
ATOM 5355 C CA . ASN A 1 694 ? -17.067 13.606 5.258 1.00 97.31 694 ASN A CA 1
ATOM 5356 C C . ASN A 1 694 ? -17.832 14.457 6.282 1.00 97.31 694 ASN A C 1
ATOM 5358 O O . ASN A 1 694 ? -17.827 15.690 6.197 1.00 97.31 694 ASN A O 1
ATOM 5362 N N . ARG A 1 695 ? -18.507 13.813 7.245 1.00 98.00 695 ARG A N 1
ATOM 5363 C CA . ARG A 1 695 ? -19.333 14.516 8.242 1.00 98.00 695 ARG A CA 1
ATOM 5364 C C . ARG A 1 695 ? -18.988 14.151 9.674 1.00 98.00 695 ARG A C 1
ATOM 5366 O O . ARG A 1 695 ? -18.874 12.977 9.997 1.00 98.00 695 ARG A O 1
ATOM 5373 N N . LEU A 1 696 ? -18.923 15.175 10.519 1.00 98.62 696 LEU A N 1
ATOM 5374 C CA . LEU A 1 696 ? -18.799 15.085 11.969 1.00 98.62 696 LEU A CA 1
ATOM 5375 C C . LEU A 1 696 ? -20.150 15.397 12.621 1.00 98.62 696 LEU A C 1
ATOM 5377 O O . LEU A 1 696 ? -20.734 16.459 12.377 1.00 98.62 696 LEU A O 1
ATOM 5381 N N . PHE A 1 697 ? -20.622 14.492 13.467 1.00 98.69 697 PHE A N 1
ATOM 5382 C CA . PHE A 1 697 ? -21.880 14.594 14.188 1.00 98.69 697 PHE A CA 1
ATOM 5383 C C . PHE A 1 697 ? -21.632 14.623 15.688 1.00 98.69 697 PHE A C 1
ATOM 5385 O O . PHE A 1 697 ? -21.107 13.662 16.236 1.00 98.69 697 PHE A O 1
ATOM 5392 N N . ARG A 1 698 ? -22.077 15.697 16.340 1.00 98.62 698 ARG A N 1
ATOM 5393 C CA . ARG A 1 698 ? -22.071 15.804 17.796 1.00 98.62 698 ARG A CA 1
ATOM 5394 C C . ARG A 1 698 ? -23.259 15.058 18.394 1.00 98.62 698 ARG A C 1
ATOM 5396 O O . ARG A 1 698 ? -24.382 15.287 17.935 1.00 98.62 698 ARG A O 1
ATOM 5403 N N . ASN A 1 699 ? -23.040 14.258 19.426 1.00 98.38 699 ASN A N 1
ATOM 5404 C CA . ASN A 1 699 ? -24.093 13.673 20.248 1.00 98.38 699 ASN A CA 1
ATOM 5405 C C . ASN A 1 699 ? -24.635 14.714 21.244 1.00 98.38 699 ASN A C 1
ATOM 5407 O O . ASN A 1 699 ? -23.912 15.309 22.033 1.00 98.38 699 ASN A O 1
ATOM 5411 N N . GLU A 1 700 ? -25.937 14.979 21.188 1.00 97.62 700 GLU A N 1
ATOM 5412 C CA . GLU A 1 700 ? -26.641 15.924 22.068 1.00 97.62 700 GLU A CA 1
ATOM 5413 C C . GLU A 1 700 ? -27.371 15.185 23.217 1.00 97.62 700 GLU A C 1
ATOM 5415 O O . GLU A 1 700 ? -28.179 15.773 23.947 1.00 97.62 700 GLU A O 1
ATOM 5420 N N . GLY A 1 701 ? -27.097 13.885 23.372 1.00 95.19 701 GLY A N 1
ATOM 5421 C CA . GLY A 1 701 ? -27.706 12.972 24.332 1.00 95.19 701 GLY A CA 1
ATOM 5422 C C . GLY A 1 701 ? -29.041 12.389 23.858 1.00 95.19 701 GLY A C 1
ATOM 5423 O O . GLY A 1 701 ? -29.710 12.913 22.965 1.00 95.19 701 GLY A O 1
ATOM 5424 N N . ASN A 1 702 ? -29.476 11.306 24.512 1.00 92.38 702 ASN A N 1
ATOM 5425 C CA . ASN A 1 702 ? -30.680 10.543 24.145 1.00 92.38 702 ASN A CA 1
ATOM 5426 C C . ASN A 1 702 ? -30.667 10.087 22.675 1.00 92.38 702 ASN A C 1
ATOM 5428 O O . ASN A 1 702 ? -31.692 10.195 21.993 1.00 92.38 702 ASN A O 1
ATOM 5432 N N . LEU A 1 703 ? -29.504 9.635 22.193 1.00 96.56 703 LEU A N 1
ATOM 5433 C CA . LEU A 1 703 ? -29.308 9.145 20.827 1.00 96.56 703 LEU A CA 1
ATOM 5434 C C . LEU A 1 703 ? -29.656 10.174 19.739 1.00 96.56 703 LEU A C 1
ATOM 5436 O O . LEU A 1 703 ? -30.096 9.797 18.658 1.00 96.56 703 LEU A O 1
ATOM 5440 N N . GLN A 1 704 ? -29.510 11.476 20.015 1.00 98.06 704 GLN A N 1
ATOM 5441 C CA . GLN A 1 704 ? -29.726 12.541 19.032 1.00 98.06 704 GLN A CA 1
ATOM 5442 C C . GLN A 1 704 ? -28.400 13.148 18.600 1.00 98.06 704 GLN A C 1
ATOM 5444 O O . GLN A 1 704 ? -27.620 13.612 19.424 1.00 98.06 704 GLN A O 1
ATOM 5449 N N . PHE A 1 705 ? -28.198 13.226 17.292 1.00 98.56 705 PHE A N 1
ATOM 5450 C CA . PHE A 1 705 ? -26.965 13.671 16.674 1.00 98.56 705 PHE A CA 1
ATOM 5451 C C . PHE A 1 705 ? -27.192 14.903 15.809 1.00 98.56 705 PHE A C 1
ATOM 5453 O O . PHE A 1 705 ? -28.212 15.063 15.129 1.00 98.56 705 PHE A O 1
ATOM 5460 N N . LYS A 1 706 ? -26.199 15.787 15.812 1.00 98.25 706 LYS A N 1
ATOM 5461 C CA . LYS A 1 706 ? -26.216 17.036 15.065 1.00 98.25 706 LYS A CA 1
ATOM 5462 C C . LYS A 1 706 ? -24.967 17.165 14.215 1.00 98.25 706 LYS A C 1
ATOM 5464 O O . LYS A 1 706 ? -23.860 17.199 14.734 1.00 98.25 706 LYS A O 1
ATOM 5469 N N . ASP A 1 707 ? -25.156 17.340 12.912 1.00 98.19 707 ASP A N 1
ATOM 5470 C CA . ASP A 1 707 ? -24.065 17.649 11.986 1.00 98.19 707 ASP A CA 1
ATOM 5471 C C . ASP A 1 707 ? -23.408 18.997 12.354 1.00 98.19 707 ASP A C 1
ATOM 5473 O O . ASP A 1 707 ? -24.038 20.063 12.300 1.00 98.19 707 ASP A O 1
ATOM 5477 N N . VAL A 1 708 ? -22.135 18.939 12.748 1.00 98.25 708 VAL A N 1
ATOM 5478 C CA . VAL A 1 708 ? -21.284 20.081 13.128 1.00 98.25 708 VAL A CA 1
ATOM 5479 C C . VAL A 1 708 ? -20.094 20.258 12.178 1.00 98.25 708 VAL A C 1
ATOM 5481 O O . VAL A 1 708 ? -19.172 21.022 12.457 1.00 98.25 708 VAL A O 1
ATOM 5484 N N . THR A 1 709 ? -20.139 19.612 11.013 1.00 97.75 709 THR A N 1
ATOM 5485 C CA . THR A 1 709 ? -19.074 19.608 9.998 1.00 97.75 709 THR A CA 1
ATOM 5486 C C . THR A 1 709 ? -18.730 21.008 9.490 1.00 97.75 709 THR A C 1
ATOM 5488 O O . THR A 1 709 ? -17.577 21.336 9.217 1.00 97.75 709 THR A O 1
ATOM 5491 N N . ALA A 1 710 ? -19.739 21.868 9.335 1.00 97.00 710 ALA A N 1
ATOM 5492 C CA . ALA A 1 710 ? -19.577 23.155 8.670 1.00 97.00 710 ALA A CA 1
ATOM 5493 C C . ALA A 1 710 ? -18.550 24.058 9.381 1.00 97.00 710 ALA A C 1
ATOM 5495 O O . ALA A 1 710 ? -18.814 24.661 10.423 1.00 97.00 710 ALA A O 1
ATOM 5496 N N . GLY A 1 711 ? -17.383 24.213 8.751 1.00 95.38 711 GLY A N 1
ATOM 5497 C CA . GLY A 1 711 ? -16.285 25.032 9.251 1.00 95.38 711 GLY A CA 1
ATOM 5498 C C . GLY A 1 711 ? -15.454 24.376 10.352 1.00 95.38 711 GLY A C 1
ATOM 5499 O O . GLY A 1 711 ? -14.645 25.089 10.947 1.00 95.38 711 GLY A O 1
ATOM 5500 N N . SER A 1 712 ? -15.638 23.085 10.646 1.00 97.38 712 SER A N 1
ATOM 5501 C CA . SER A 1 712 ? -14.770 22.348 11.572 1.00 97.38 712 SER A CA 1
ATOM 5502 C C . SER A 1 712 ? -13.388 22.096 10.967 1.00 97.38 712 SER A C 1
ATOM 5504 O O . SER A 1 712 ? -12.405 22.160 11.691 1.00 97.38 712 SER A O 1
ATOM 5506 N N . GLY A 1 713 ? -13.298 21.900 9.647 1.00 97.19 713 GLY A N 1
ATOM 5507 C CA . GLY A 1 713 ? -12.084 21.424 8.973 1.00 97.19 713 GLY A CA 1
ATOM 5508 C C . GLY A 1 713 ? -12.007 19.896 8.871 1.00 97.19 713 GLY A C 1
ATOM 5509 O O . GLY A 1 713 ? -11.017 19.382 8.361 1.00 97.19 713 GLY A O 1
ATOM 5510 N N . ALA A 1 714 ? -13.046 19.186 9.330 1.00 97.12 714 ALA A N 1
ATOM 5511 C CA . ALA A 1 714 ? -13.186 17.733 9.213 1.00 97.12 714 ALA A CA 1
ATOM 5512 C C . ALA A 1 714 ? -13.888 17.288 7.910 1.00 97.12 714 ALA A C 1
ATOM 5514 O O . ALA A 1 714 ? -14.199 16.113 7.732 1.00 97.12 714 ALA A O 1
ATOM 5515 N N . ASP A 1 715 ? -14.163 18.219 6.996 1.00 96.12 715 ASP A N 1
ATOM 5516 C CA . ASP A 1 715 ? -14.910 18.019 5.754 1.00 96.12 715 ASP A CA 1
ATOM 5517 C C . ASP A 1 715 ? -14.025 17.526 4.596 1.00 96.12 715 ASP A C 1
ATOM 5519 O O . ASP A 1 715 ? -14.015 18.124 3.517 1.00 96.12 715 ASP A O 1
ATOM 5523 N N . ASP A 1 716 ? -13.263 16.445 4.817 1.00 95.44 716 ASP A N 1
ATOM 5524 C CA . ASP A 1 716 ? -12.398 15.870 3.778 1.00 95.44 716 ASP A CA 1
ATOM 5525 C C . ASP A 1 716 ? -13.222 15.492 2.526 1.00 95.44 716 ASP A C 1
ATOM 5527 O O . ASP A 1 716 ? -14.239 14.804 2.657 1.00 95.44 716 ASP A O 1
ATOM 5531 N N . PRO A 1 717 ? -12.845 15.973 1.323 1.00 93.06 717 PRO A N 1
ATOM 5532 C CA . PRO A 1 717 ? -13.621 15.793 0.095 1.00 93.06 717 PRO A CA 1
ATOM 5533 C C . PRO A 1 717 ? -13.122 14.634 -0.789 1.00 93.06 717 PRO A C 1
ATOM 5535 O O . PRO A 1 717 ? -13.454 14.589 -1.983 1.00 93.06 717 PRO A O 1
ATOM 5538 N N . GLY A 1 718 ? -12.256 13.763 -0.265 1.00 91.50 718 GLY A N 1
ATOM 5539 C CA . GLY A 1 718 ? -11.811 12.552 -0.944 1.00 91.50 718 GLY A CA 1
ATOM 5540 C C . GLY A 1 718 ? -12.861 11.437 -0.910 1.00 91.50 718 GLY A C 1
ATOM 5541 O O . GLY A 1 718 ? -13.885 11.518 -0.237 1.00 91.50 718 GLY A O 1
ATOM 5542 N N . TRP A 1 719 ? -12.640 10.392 -1.706 1.00 91.38 719 TRP A N 1
ATOM 5543 C CA . TRP A 1 719 ? -13.483 9.195 -1.703 1.00 91.38 719 TRP A CA 1
ATOM 5544 C C . TRP A 1 719 ? -13.044 8.269 -0.563 1.00 91.38 719 TRP A C 1
ATOM 5546 O O . TRP A 1 719 ? -12.268 7.339 -0.787 1.00 91.38 719 TRP A O 1
ATOM 5556 N N . THR A 1 720 ? -13.528 8.551 0.645 1.00 93.69 720 THR A N 1
ATOM 5557 C CA . THR A 1 720 ? -13.088 7.898 1.890 1.00 93.69 720 THR A CA 1
ATOM 5558 C C . THR A 1 720 ? -13.468 6.418 1.936 1.00 93.69 720 THR A C 1
ATOM 5560 O O . THR A 1 720 ? -14.623 6.075 1.668 1.00 93.69 720 THR A O 1
ATOM 5563 N N . GLN A 1 721 ? -12.516 5.555 2.309 1.00 90.94 721 GLN A N 1
ATOM 5564 C CA . GLN A 1 721 ? -12.722 4.105 2.455 1.00 90.94 721 GLN A CA 1
ATOM 5565 C C . GLN A 1 721 ? -12.225 3.504 3.770 1.00 90.94 721 GLN A C 1
ATOM 5567 O O . GLN A 1 721 ? -12.755 2.466 4.154 1.00 90.94 721 GLN A O 1
ATOM 5572 N N . ALA A 1 722 ? -11.338 4.185 4.499 1.00 93.31 722 ALA A N 1
ATOM 5573 C CA . ALA A 1 722 ? -11.027 3.842 5.886 1.00 93.31 722 ALA A CA 1
ATOM 5574 C C . ALA A 1 722 ? -10.849 5.084 6.764 1.00 93.31 722 ALA A C 1
ATOM 5576 O O . ALA A 1 722 ? -10.521 6.174 6.279 1.00 93.31 722 ALA A O 1
ATOM 5577 N N . LEU A 1 723 ? -11.104 4.896 8.057 1.00 95.69 723 LEU A N 1
ATOM 5578 C CA . LEU A 1 723 ? -11.018 5.903 9.106 1.00 95.69 723 LEU A CA 1
ATOM 5579 C C . LEU A 1 723 ? -10.433 5.267 10.366 1.00 95.69 723 LEU A C 1
ATOM 5581 O O . LEU A 1 723 ? -10.747 4.122 10.661 1.00 95.69 723 LEU A O 1
ATOM 5585 N N . ALA A 1 724 ? -9.658 6.041 11.116 1.00 95.00 724 ALA A N 1
ATOM 5586 C CA . ALA A 1 724 ? -9.276 5.722 12.488 1.00 95.00 724 ALA A CA 1
ATOM 5587 C C . ALA A 1 724 ? -9.282 7.003 13.330 1.00 95.00 724 ALA A C 1
ATOM 5589 O O . ALA A 1 724 ? -9.137 8.105 12.779 1.00 95.00 724 ALA A O 1
ATOM 5590 N N . HIS A 1 725 ? -9.424 6.859 14.647 1.00 96.25 725 HIS A N 1
ATOM 5591 C CA . HIS A 1 725 ? -9.207 7.943 15.600 1.00 96.25 725 HIS A CA 1
ATOM 5592 C C . HIS A 1 725 ? -8.090 7.569 16.577 1.00 96.25 725 HIS A C 1
ATOM 5594 O O . HIS A 1 725 ? -7.942 6.407 16.948 1.00 96.25 725 HIS A O 1
ATOM 5600 N N . VAL A 1 726 ? -7.273 8.548 16.949 1.00 94.00 726 VAL A N 1
ATOM 5601 C CA . VAL A 1 726 ? -6.165 8.355 17.892 1.00 94.00 726 VAL A CA 1
ATOM 5602 C C . VAL A 1 726 ? -5.680 9.714 18.387 1.00 94.00 726 VAL A C 1
ATOM 5604 O O . VAL A 1 726 ? -5.668 10.665 17.608 1.00 94.00 726 VAL A O 1
ATOM 5607 N N . ASP A 1 727 ? -5.248 9.833 19.639 1.00 93.25 727 ASP A N 1
ATOM 5608 C CA . ASP A 1 727 ? -4.537 11.027 20.128 1.00 93.25 727 ASP A CA 1
ATOM 5609 C C . ASP A 1 727 ? -3.048 10.956 19.723 1.00 93.25 727 ASP A C 1
ATOM 5611 O O . ASP A 1 727 ? -2.176 10.539 20.496 1.00 93.25 727 ASP A O 1
ATOM 5615 N N . PHE A 1 728 ? -2.731 11.307 18.467 1.00 90.94 728 PHE A N 1
ATOM 5616 C CA . PHE A 1 728 ? -1.382 11.087 17.927 1.00 90.94 728 PHE A CA 1
ATOM 5617 C C . PHE A 1 728 ? -0.349 12.097 18.428 1.00 90.94 728 PHE A C 1
ATOM 5619 O O . PHE A 1 728 ? 0.846 11.871 18.234 1.00 90.94 728 PHE A O 1
ATOM 5626 N N . ASP A 1 729 ? -0.752 13.222 19.025 1.00 89.31 729 ASP A N 1
ATOM 5627 C CA . ASP A 1 729 ? 0.195 14.169 19.627 1.00 89.31 729 ASP A CA 1
ATOM 5628 C C . ASP A 1 729 ? 0.103 14.313 21.146 1.00 89.31 729 ASP A C 1
ATOM 5630 O O . ASP A 1 729 ? 0.898 15.054 21.737 1.00 89.31 729 ASP A O 1
ATOM 5634 N N . ARG A 1 730 ? -0.714 13.456 21.770 1.00 90.19 730 ARG A N 1
ATOM 5635 C CA . ARG A 1 730 ? -0.830 13.258 23.217 1.00 90.19 730 ARG A CA 1
ATOM 5636 C C . ARG A 1 730 ? -1.277 14.525 23.938 1.00 90.19 730 ARG A C 1
ATOM 5638 O O . ARG A 1 730 ? -0.785 14.820 25.033 1.00 90.19 730 ARG A O 1
ATOM 5645 N N . ASP A 1 731 ? -2.163 15.298 23.317 1.00 91.38 731 ASP A N 1
ATOM 5646 C CA . ASP A 1 731 ? -2.705 16.524 23.906 1.00 91.38 731 ASP A CA 1
ATOM 5647 C C . ASP A 1 731 ? -4.040 16.314 24.642 1.00 91.38 731 ASP A C 1
ATOM 5649 O O . ASP A 1 731 ? -4.560 17.257 25.251 1.00 91.38 731 ASP A O 1
ATOM 5653 N N . GLY A 1 732 ? -4.525 15.067 24.687 1.00 91.62 732 GLY A N 1
ATOM 5654 C CA . GLY A 1 732 ? -5.768 14.669 25.341 1.00 91.62 732 GLY A CA 1
ATOM 5655 C C . GLY A 1 732 ? -7.007 14.905 24.479 1.00 91.62 732 GLY A C 1
ATOM 5656 O O . GLY A 1 732 ? -8.125 14.811 24.991 1.00 91.62 732 GLY A O 1
ATOM 5657 N N . LEU A 1 733 ? -6.831 15.248 23.201 1.00 94.75 733 LEU A N 1
ATOM 5658 C CA . LEU A 1 733 ? -7.899 15.339 22.219 1.00 94.75 733 LEU A CA 1
ATOM 5659 C C . LEU A 1 733 ? -7.712 14.258 21.160 1.00 94.75 733 LEU A C 1
ATOM 5661 O O . LEU A 1 733 ? -6.646 14.090 20.584 1.00 94.75 733 LEU A O 1
ATOM 5665 N N . GLN A 1 734 ? -8.791 13.548 20.865 1.00 95.88 734 GLN A N 1
ATOM 5666 C CA . GLN A 1 734 ? -8.790 12.533 19.821 1.00 95.88 734 GLN A CA 1
ATOM 5667 C C . GLN A 1 734 ? -8.718 13.184 18.432 1.00 95.88 734 GLN A C 1
ATOM 5669 O O . GLN A 1 734 ? -9.527 14.065 18.104 1.00 95.88 734 GLN A O 1
ATOM 5674 N N . ASP A 1 735 ? -7.761 12.734 17.621 1.00 96.25 735 ASP A N 1
ATOM 5675 C CA . ASP A 1 735 ? -7.546 13.163 16.242 1.00 96.25 735 ASP A CA 1
ATOM 5676 C C . ASP A 1 735 ? -8.138 12.162 15.237 1.00 96.25 735 ASP A C 1
ATOM 5678 O O . ASP A 1 735 ? -8.615 11.089 15.601 1.00 96.25 735 ASP A O 1
ATOM 5682 N N . LEU A 1 736 ? -8.100 12.498 13.942 1.00 97.00 736 LEU A N 1
ATOM 5683 C CA . LEU A 1 736 ? -8.624 11.647 12.868 1.00 97.00 736 LEU A CA 1
ATOM 5684 C C . LEU A 1 736 ? -7.568 11.316 11.811 1.00 97.00 736 LEU A C 1
ATOM 5686 O O . LEU A 1 736 ? -6.837 12.192 11.340 1.00 97.00 736 LEU A O 1
ATOM 5690 N N . ILE A 1 737 ? -7.583 10.070 11.341 1.00 95.19 737 ILE A N 1
ATOM 5691 C CA . ILE A 1 737 ? -6.875 9.624 10.140 1.00 95.19 737 ILE A CA 1
ATOM 5692 C C . ILE A 1 737 ? -7.914 9.245 9.082 1.00 95.19 737 ILE A C 1
ATOM 5694 O O . ILE A 1 737 ? -8.792 8.421 9.320 1.00 95.19 737 ILE A O 1
ATOM 5698 N N . VAL A 1 738 ? -7.810 9.852 7.899 1.00 95.38 738 VAL A N 1
ATOM 5699 C CA . VAL A 1 738 ? -8.707 9.648 6.757 1.00 95.38 738 VAL A CA 1
ATOM 5700 C C . VAL A 1 738 ? -7.934 9.046 5.596 1.00 95.38 738 VAL A C 1
ATOM 5702 O O . VAL A 1 738 ? -7.026 9.680 5.048 1.00 95.38 738 VAL A O 1
ATOM 5705 N N . ALA A 1 739 ? -8.319 7.835 5.198 1.00 92.81 739 ALA A N 1
ATOM 5706 C CA . ALA A 1 739 ? -7.750 7.129 4.063 1.00 92.81 739 ALA A CA 1
ATOM 5707 C C . ALA A 1 739 ? -8.734 7.101 2.887 1.00 92.81 739 ALA A C 1
ATOM 5709 O O . ALA A 1 739 ? -9.879 6.650 2.991 1.00 92.81 739 ALA A O 1
ATOM 5710 N N . ASN A 1 740 ? -8.267 7.618 1.754 1.00 90.81 740 ASN A N 1
ATOM 5711 C CA . ASN A 1 740 ? -9.061 7.859 0.560 1.00 90.81 740 ASN A CA 1
ATOM 5712 C C . ASN A 1 740 ? -8.687 6.864 -0.543 1.00 90.81 740 ASN A C 1
ATOM 5714 O O . ASN A 1 740 ? -7.514 6.701 -0.841 1.00 90.81 740 ASN A O 1
ATOM 5718 N N . ASP A 1 741 ? -9.673 6.268 -1.215 1.00 85.25 741 ASP A N 1
ATOM 5719 C CA . ASP A 1 741 ? -9.461 5.502 -2.457 1.00 85.25 741 ASP A CA 1
ATOM 5720 C C . ASP A 1 741 ? -9.163 6.446 -3.632 1.00 85.25 741 ASP A C 1
ATOM 5722 O O . ASP A 1 741 ? -8.313 6.201 -4.479 1.00 85.25 741 ASP A O 1
ATOM 5726 N N . PHE A 1 742 ? -9.841 7.594 -3.680 1.00 82.56 742 PHE A N 1
ATOM 5727 C CA . PHE A 1 742 ? -9.530 8.654 -4.635 1.00 82.56 742 PHE A CA 1
ATOM 5728 C C . PHE A 1 742 ? -9.383 9.981 -3.909 1.00 82.56 742 PHE A C 1
ATOM 5730 O O . PHE A 1 742 ? -10.363 10.556 -3.439 1.00 82.56 742 PHE A O 1
ATOM 5737 N N . GLY A 1 743 ? -8.157 10.487 -3.870 1.00 84.25 743 GLY A N 1
ATOM 5738 C CA . GLY A 1 743 ? -7.791 11.682 -3.122 1.00 84.25 743 GLY A CA 1
ATOM 5739 C C . GLY A 1 743 ? -6.480 11.454 -2.384 1.00 84.25 743 GLY A C 1
ATOM 5740 O O . GLY A 1 743 ? -5.816 10.441 -2.583 1.00 84.25 743 GLY A O 1
ATOM 5741 N N . ARG A 1 744 ? -6.091 12.411 -1.545 1.00 87.56 744 ARG A N 1
ATOM 5742 C CA . ARG A 1 744 ? -4.945 12.259 -0.640 1.00 87.56 744 ARG A CA 1
ATOM 5743 C C . ARG A 1 744 ? -5.439 11.836 0.731 1.00 87.56 744 ARG A C 1
ATOM 5745 O O . ARG A 1 744 ? -6.485 12.315 1.151 1.00 87.56 744 ARG A O 1
ATOM 5752 N N . ASN A 1 745 ? -4.658 11.031 1.439 1.00 91.12 745 ASN A N 1
ATOM 5753 C CA . ASN A 1 745 ? -4.938 10.738 2.844 1.00 91.12 745 ASN A CA 1
ATOM 5754 C C . ASN A 1 745 ? -4.742 11.998 3.707 1.00 91.12 745 ASN A C 1
ATOM 5756 O O . ASN A 1 745 ? -3.902 12.851 3.383 1.00 91.12 745 ASN A O 1
ATOM 5760 N N . ALA A 1 746 ? -5.515 12.116 4.788 1.00 92.81 746 ALA A N 1
ATOM 5761 C CA . ALA A 1 746 ? -5.531 13.275 5.676 1.00 92.81 746 ALA A CA 1
ATOM 5762 C C . ALA A 1 746 ? -5.382 12.867 7.153 1.00 92.81 746 ALA A C 1
ATOM 5764 O O . ALA A 1 746 ? -6.079 11.985 7.628 1.00 92.81 746 ALA A O 1
ATOM 5765 N N . PHE A 1 747 ? -4.484 13.531 7.876 1.00 94.12 747 PHE A N 1
ATOM 5766 C CA . PHE A 1 747 ? -4.283 13.435 9.322 1.00 94.12 747 PHE A CA 1
ATOM 5767 C C . PHE A 1 747 ? -4.776 14.750 9.899 1.00 94.12 747 PHE A C 1
ATOM 5769 O O . PHE A 1 747 ? -4.157 15.797 9.680 1.00 94.12 747 PHE A O 1
ATOM 5776 N N . LEU A 1 748 ? -5.933 14.712 10.541 1.00 96.56 748 LEU A N 1
ATOM 5777 C CA . LEU A 1 748 ? -6.657 15.881 11.002 1.00 96.56 748 LEU A CA 1
ATOM 5778 C C . LEU A 1 748 ? -6.489 15.989 12.515 1.00 96.56 748 LEU A C 1
ATOM 5780 O O . LEU A 1 748 ? -7.146 15.269 13.259 1.00 96.56 748 LEU A O 1
ATOM 5784 N N . ARG A 1 749 ? -5.623 16.906 12.948 1.00 96.75 749 ARG A N 1
ATOM 5785 C CA . ARG A 1 749 ? -5.406 17.198 14.363 1.00 96.75 749 ARG A CA 1
ATOM 5786 C C . ARG A 1 749 ? -6.588 17.969 14.933 1.00 96.75 749 ARG A C 1
ATOM 5788 O O . ARG A 1 749 ? -6.926 19.017 14.379 1.00 96.75 749 ARG A O 1
ATOM 5795 N N . ASN A 1 750 ? -7.155 17.520 16.039 1.00 97.62 750 ASN A N 1
ATOM 5796 C CA . ASN A 1 750 ? -8.144 18.236 16.824 1.00 97.62 750 ASN A CA 1
ATOM 5797 C C . ASN A 1 750 ? -7.480 19.381 17.608 1.00 97.62 750 ASN A C 1
ATOM 5799 O O . ASN A 1 750 ? -6.485 19.222 18.300 1.00 97.62 750 ASN A O 1
ATOM 5803 N N . LEU A 1 751 ? -8.019 20.590 17.473 1.00 97.12 751 LEU A N 1
ATOM 5804 C CA . LEU A 1 751 ? -7.536 21.797 18.158 1.00 97.12 751 LEU A CA 1
ATOM 5805 C C . LEU A 1 751 ? -8.430 22.187 19.345 1.00 97.12 751 LEU A C 1
ATOM 5807 O O . LEU A 1 751 ? -8.254 23.259 19.937 1.00 97.12 751 LEU A O 1
ATOM 5811 N N . GLY A 1 752 ? -9.443 21.370 19.635 1.00 94.88 752 GLY A N 1
ATOM 5812 C CA . GLY A 1 752 ? -10.519 21.664 20.564 1.00 94.88 752 GLY A CA 1
ATOM 5813 C C . GLY A 1 752 ? -11.564 22.619 19.978 1.00 94.88 752 GLY A C 1
ATOM 5814 O O . GLY A 1 752 ? -11.381 23.278 18.948 1.00 94.88 752 GLY A O 1
ATOM 5815 N N . GLY A 1 753 ? -12.720 22.699 20.643 1.00 90.94 753 GLY A N 1
ATOM 5816 C CA . GLY A 1 753 ? -13.824 23.569 20.222 1.00 90.94 753 GLY A CA 1
ATOM 5817 C C . GLY A 1 753 ? -14.405 23.223 18.842 1.00 90.94 753 GLY A C 1
ATOM 5818 O O . GLY A 1 753 ? -14.926 24.114 18.161 1.00 90.94 753 GLY A O 1
ATOM 5819 N N . GLY A 1 754 ? -14.286 21.958 18.421 1.00 92.00 754 GLY A N 1
ATOM 5820 C CA . GLY A 1 754 ? -14.786 21.445 17.143 1.00 92.00 754 GLY A CA 1
ATOM 5821 C C . GLY A 1 754 ? -14.012 21.949 15.924 1.00 92.00 754 GLY A C 1
ATOM 5822 O O . GLY A 1 754 ? -14.622 22.270 14.898 1.00 92.00 754 GLY A O 1
ATOM 5823 N N . LYS A 1 755 ? -12.686 22.102 16.040 1.00 97.75 755 LYS A N 1
ATOM 5824 C CA . LYS A 1 755 ? -11.799 22.541 14.952 1.00 97.75 755 LYS A CA 1
ATOM 5825 C C . LYS A 1 755 ? -10.707 21.517 14.691 1.00 97.75 755 LYS A C 1
ATOM 5827 O O . LYS A 1 755 ? -10.100 21.039 15.636 1.00 97.75 755 LYS A O 1
ATOM 5832 N N . PHE A 1 756 ? -10.420 21.280 13.415 1.00 98.06 756 PHE A N 1
ATOM 5833 C CA . PHE A 1 756 ? -9.406 20.346 12.947 1.00 98.06 756 PHE A CA 1
ATOM 5834 C C . PHE A 1 756 ? -8.424 21.015 11.973 1.00 98.06 756 PHE A C 1
ATOM 5836 O O . PHE A 1 756 ? -8.806 21.890 11.187 1.00 98.06 756 PHE A O 1
ATOM 5843 N N . GLU A 1 757 ? -7.159 20.596 12.006 1.00 95.88 757 GLU A N 1
ATOM 5844 C CA . GLU A 1 757 ? -6.093 21.024 11.091 1.00 95.88 757 GLU A CA 1
ATOM 5845 C C . GLU A 1 757 ? -5.459 19.825 10.373 1.00 95.88 757 GLU A C 1
ATOM 5847 O O . GLU A 1 757 ? -5.070 18.848 10.999 1.00 95.88 757 GLU A O 1
ATOM 5852 N N . ASN A 1 758 ? -5.284 19.914 9.050 1.00 94.19 758 ASN A N 1
ATOM 5853 C CA . ASN A 1 758 ? -4.638 18.857 8.270 1.00 94.19 758 ASN A CA 1
ATOM 5854 C C . ASN A 1 758 ? -3.098 18.935 8.354 1.00 94.19 758 ASN A C 1
ATOM 5856 O O . ASN A 1 758 ? -2.478 19.833 7.771 1.00 94.19 758 ASN A O 1
ATOM 5860 N N . LEU A 1 759 ? -2.480 17.955 9.020 1.00 91.38 759 LEU A N 1
ATOM 5861 C CA . LEU A 1 759 ? -1.031 17.825 9.208 1.00 91.38 759 LEU A CA 1
ATOM 5862 C C . LEU A 1 759 ? -0.336 16.890 8.205 1.00 91.38 759 LEU A C 1
ATOM 5864 O O . LEU A 1 759 ? 0.898 16.823 8.188 1.00 91.38 759 LEU A O 1
ATOM 5868 N N . SER A 1 760 ? -1.068 16.227 7.309 1.00 87.75 760 SER A N 1
ATOM 5869 C CA . SER A 1 760 ? -0.510 15.260 6.351 1.00 87.75 760 SER A CA 1
ATOM 5870 C C . SER A 1 760 ? 0.691 15.762 5.532 1.00 87.75 760 SER A C 1
ATOM 5872 O O . SER A 1 760 ? 1.674 15.021 5.403 1.00 87.75 760 SER A O 1
ATOM 5874 N N . PRO A 1 761 ? 0.718 17.009 5.006 1.00 78.75 761 PRO A N 1
ATOM 5875 C CA . PRO A 1 761 ? 1.889 17.524 4.290 1.00 78.75 761 PRO A CA 1
ATOM 5876 C C . PRO A 1 761 ? 3.136 17.674 5.173 1.00 78.75 761 PRO A C 1
ATOM 5878 O O . PRO A 1 761 ? 4.255 17.540 4.677 1.00 78.75 761 PRO A O 1
ATOM 5881 N N . ARG A 1 762 ? 2.956 17.962 6.470 1.00 79.88 762 ARG A N 1
ATOM 5882 C CA . ARG A 1 762 ? 4.051 18.088 7.444 1.00 79.88 762 ARG A CA 1
ATOM 5883 C C . ARG A 1 762 ? 4.593 16.711 7.822 1.00 79.88 762 ARG A C 1
ATOM 5885 O O . ARG A 1 762 ? 5.809 16.523 7.838 1.00 79.88 762 ARG A O 1
ATOM 5892 N N . PHE A 1 763 ? 3.704 15.759 8.091 1.00 79.31 763 PHE A N 1
ATOM 5893 C CA . PHE A 1 763 ? 4.075 14.406 8.503 1.00 79.31 763 PHE A CA 1
ATOM 5894 C C . PHE A 1 763 ? 4.615 13.546 7.359 1.00 79.31 763 PHE A C 1
ATOM 5896 O O . PHE A 1 763 ? 5.469 12.689 7.593 1.00 79.31 763 PHE A O 1
ATOM 5903 N N . GLY A 1 764 ? 4.230 13.843 6.117 1.00 69.12 764 GLY A N 1
ATOM 5904 C CA . GLY A 1 764 ? 4.653 13.094 4.934 1.00 69.12 764 GLY A CA 1
ATOM 5905 C C . GLY A 1 764 ? 3.675 11.992 4.521 1.00 69.12 764 GLY A C 1
ATOM 5906 O O . GLY A 1 764 ? 3.913 11.357 3.500 1.00 69.12 764 GLY A O 1
ATOM 5907 N N . ILE A 1 765 ? 2.551 11.831 5.227 1.00 73.38 765 ILE A N 1
ATOM 5908 C CA . ILE A 1 765 ? 1.484 10.866 4.915 1.00 73.38 765 ILE A CA 1
ATOM 5909 C C . ILE A 1 765 ? 0.324 11.589 4.216 1.00 73.38 765 ILE A C 1
ATOM 5911 O O . ILE A 1 765 ? -0.726 11.849 4.791 1.00 73.38 765 ILE A O 1
ATOM 5915 N N . HIS A 1 766 ? 0.552 12.003 2.971 1.00 71.50 766 HIS A N 1
ATOM 5916 C CA . HIS A 1 766 ? -0.438 12.700 2.126 1.00 71.50 766 HIS A CA 1
ATOM 5917 C C . HIS A 1 766 ? -0.477 12.119 0.712 1.00 71.50 766 HIS A C 1
ATOM 5919 O O . HIS A 1 766 ? -0.904 12.779 -0.243 1.00 71.50 766 HIS A O 1
ATOM 5925 N N . ALA A 1 767 ? 0.108 10.941 0.537 1.00 70.19 767 ALA A N 1
ATOM 5926 C CA . ALA A 1 767 ? 0.169 10.310 -0.757 1.00 70.19 767 ALA A CA 1
ATOM 5927 C C . ALA A 1 767 ? -1.235 9.873 -1.186 1.00 70.19 767 ALA A C 1
ATOM 5929 O O . ALA A 1 767 ? -2.119 9.630 -0.365 1.00 70.19 767 ALA A O 1
ATOM 5930 N N . ALA A 1 768 ? -1.439 9.895 -2.495 1.00 66.94 768 ALA A N 1
ATOM 5931 C CA . ALA A 1 768 ? -2.699 9.541 -3.115 1.00 66.94 768 ALA A CA 1
ATOM 5932 C C . ALA A 1 768 ? -2.612 8.083 -3.531 1.00 66.94 768 ALA A C 1
ATOM 5934 O O . ALA A 1 768 ? -2.288 7.773 -4.679 1.00 66.94 768 ALA A O 1
ATOM 5935 N N . TYR A 1 769 ? -2.795 7.219 -2.548 1.00 70.88 769 TYR A N 1
ATOM 5936 C CA . TYR A 1 769 ? -2.936 5.798 -2.769 1.00 70.88 769 TYR A CA 1
ATOM 5937 C C . TYR A 1 769 ? -4.412 5.452 -2.756 1.00 70.88 769 TYR A C 1
ATOM 5939 O O . TYR A 1 769 ? -5.181 6.114 -2.071 1.00 70.88 769 TYR A O 1
ATOM 5947 N N . HIS A 1 770 ? -4.798 4.427 -3.501 1.00 80.44 770 HIS A N 1
ATOM 5948 C CA . HIS A 1 770 ? -6.145 3.880 -3.449 1.00 80.44 770 HIS A CA 1
ATOM 5949 C C . HIS A 1 770 ? -6.320 3.090 -2.148 1.00 80.44 770 HIS A C 1
ATOM 5951 O O . HIS A 1 770 ? -6.201 1.864 -2.135 1.00 80.44 770 HIS A O 1
ATOM 5957 N N . SER A 1 771 ? -6.473 3.827 -1.051 1.00 87.50 771 SER A N 1
ATOM 5958 C CA . SER A 1 771 ? -6.337 3.309 0.307 1.00 87.50 771 SER A CA 1
ATOM 5959 C C . SER A 1 771 ? -7.606 2.575 0.734 1.00 87.50 771 SER A C 1
ATOM 5961 O O . SER A 1 771 ? -8.707 3.059 0.458 1.00 87.50 771 SER A O 1
ATOM 5963 N N . MET A 1 772 ? -7.462 1.434 1.410 1.00 88.25 772 MET A N 1
ATOM 5964 C CA . MET A 1 772 ? -8.593 0.605 1.854 1.00 88.25 772 MET A CA 1
ATOM 5965 C C . MET A 1 772 ? -8.678 0.458 3.375 1.00 88.25 772 MET A C 1
ATOM 5967 O O . MET A 1 772 ? -9.786 0.336 3.874 1.00 88.25 772 MET A O 1
ATOM 5971 N N . ASN A 1 773 ? -7.556 0.552 4.096 1.00 92.38 773 ASN A N 1
ATOM 5972 C CA . ASN A 1 773 ? -7.472 0.370 5.549 1.00 92.38 773 ASN A CA 1
ATOM 5973 C C . ASN A 1 773 ? -6.651 1.475 6.249 1.00 92.38 773 ASN A C 1
ATOM 5975 O O . ASN A 1 773 ? -5.748 2.049 5.637 1.00 92.38 773 ASN A O 1
ATOM 5979 N N . VAL A 1 774 ? -6.906 1.697 7.545 1.00 93.38 774 VAL A N 1
ATOM 5980 C CA . VAL A 1 774 ? -5.990 2.328 8.508 1.00 93.38 774 VAL A CA 1
ATOM 5981 C C . VAL A 1 774 ? -5.928 1.471 9.781 1.00 93.38 774 VAL A C 1
ATOM 5983 O O . VAL A 1 774 ? -6.899 1.419 10.528 1.00 93.38 774 VAL A O 1
ATOM 5986 N N . GLY A 1 775 ? -4.778 0.852 10.053 1.00 92.62 775 GLY A N 1
ATOM 5987 C CA . GLY A 1 775 ? -4.478 0.179 11.323 1.00 92.62 775 GLY A CA 1
ATOM 5988 C C . GLY A 1 775 ? -3.464 0.972 12.151 1.00 92.62 775 GLY A C 1
ATOM 5989 O O . GLY A 1 775 ? -2.541 1.564 11.584 1.00 92.62 775 GLY A O 1
ATOM 5990 N N . THR A 1 776 ? -3.612 0.982 13.477 1.00 93.19 776 THR A N 1
ATOM 5991 C CA . THR A 1 776 ? -2.740 1.727 14.407 1.00 93.19 776 THR A CA 1
ATOM 5992 C C . THR A 1 776 ? -2.246 0.851 15.557 1.00 93.19 776 THR A C 1
ATOM 5994 O O . THR A 1 776 ? -3.021 0.076 16.107 1.00 93.19 776 THR A O 1
ATOM 5997 N N . THR A 1 777 ? -0.981 1.002 15.947 1.00 92.69 777 THR A N 1
ATOM 5998 C CA . THR A 1 777 ? -0.337 0.294 17.078 1.00 92.69 777 THR A CA 1
ATOM 5999 C C . THR A 1 777 ? 0.937 1.054 17.503 1.00 92.69 777 THR A C 1
ATOM 6001 O O . THR A 1 777 ? 1.265 2.053 16.884 1.00 92.69 777 THR A O 1
ATOM 6004 N N . ASP A 1 778 ? 1.672 0.628 18.529 1.00 92.50 778 ASP A N 1
ATOM 6005 C CA . ASP A 1 778 ? 2.968 1.185 18.960 1.00 92.50 778 ASP A CA 1
ATOM 6006 C C . ASP A 1 778 ? 4.073 0.115 18.826 1.00 92.50 778 ASP A C 1
ATOM 6008 O O . ASP A 1 778 ? 4.566 -0.450 19.806 1.00 92.50 778 ASP A O 1
ATOM 6012 N N . LEU A 1 779 ? 4.446 -0.205 17.582 1.00 92.81 779 LEU A N 1
ATOM 6013 C CA . LEU A 1 779 ? 5.414 -1.258 17.249 1.00 92.81 779 LEU A CA 1
ATOM 6014 C C . LEU A 1 779 ? 6.823 -0.918 17.730 1.00 92.81 779 LEU A C 1
ATOM 6016 O O . LEU A 1 779 ? 7.606 -1.813 18.053 1.00 92.81 779 LEU A O 1
ATOM 6020 N N . ASN A 1 780 ? 7.189 0.362 17.735 1.00 91.06 780 ASN A N 1
ATOM 6021 C CA . ASN A 1 780 ? 8.519 0.795 18.158 1.00 91.06 780 ASN A CA 1
ATOM 6022 C C . ASN A 1 780 ? 8.632 1.142 19.656 1.00 91.06 780 ASN A C 1
ATOM 6024 O O . ASN A 1 780 ? 9.750 1.368 20.138 1.00 91.06 780 ASN A O 1
ATOM 6028 N N . ARG A 1 781 ? 7.510 1.122 20.390 1.00 89.62 781 ARG A N 1
ATOM 6029 C CA . ARG A 1 781 ? 7.406 1.438 21.822 1.00 89.62 781 ARG A CA 1
ATOM 6030 C C . ARG A 1 781 ? 7.925 2.833 22.174 1.00 89.62 781 ARG A C 1
ATOM 6032 O O . ARG A 1 781 ? 8.530 3.027 23.234 1.00 89.62 781 ARG A O 1
ATOM 6039 N N . ASP A 1 782 ? 7.732 3.801 21.282 1.00 88.19 782 ASP A N 1
ATOM 6040 C CA . ASP A 1 782 ? 7.994 5.218 21.544 1.00 88.19 782 ASP A CA 1
ATOM 6041 C C . ASP A 1 782 ? 6.774 5.943 22.125 1.00 88.19 782 ASP A C 1
ATOM 6043 O O . ASP A 1 782 ? 6.874 7.096 22.561 1.00 88.19 782 ASP A O 1
ATOM 6047 N N . GLY A 1 783 ? 5.648 5.229 22.209 1.00 87.12 783 GLY A N 1
ATOM 6048 C CA . GLY A 1 783 ? 4.405 5.705 22.776 1.00 87.12 783 GLY A CA 1
ATOM 6049 C C . GLY A 1 783 ? 3.521 6.463 21.783 1.00 87.12 783 GLY A C 1
ATOM 6050 O O . GLY A 1 783 ? 2.400 6.846 22.132 1.00 87.12 783 GLY A O 1
ATOM 6051 N N . PHE A 1 784 ? 3.989 6.715 20.567 1.00 90.94 784 PHE A N 1
ATOM 6052 C CA . PHE A 1 784 ? 3.184 7.323 19.519 1.00 90.94 784 PHE A CA 1
ATOM 6053 C C . PHE A 1 784 ? 2.662 6.240 18.573 1.00 90.94 784 PHE A C 1
ATOM 6055 O O . PHE A 1 784 ? 3.371 5.276 18.300 1.00 90.94 784 PHE A O 1
ATOM 6062 N N . PRO A 1 785 ? 1.441 6.393 18.038 1.00 91.62 785 PRO A N 1
ATOM 6063 C CA . PRO A 1 785 ? 0.873 5.393 17.148 1.00 91.62 785 PRO A CA 1
ATOM 6064 C C . PRO A 1 785 ? 1.674 5.325 15.845 1.00 91.62 785 PRO A C 1
ATOM 6066 O O . PRO A 1 785 ? 1.759 6.318 15.123 1.00 91.62 785 PRO A O 1
ATOM 6069 N N . ASP A 1 786 ? 2.222 4.157 15.536 1.00 93.31 786 ASP A N 1
ATOM 6070 C CA . ASP A 1 786 ? 2.624 3.689 14.215 1.00 93.31 786 ASP A CA 1
ATOM 6071 C C . ASP A 1 786 ? 1.373 3.344 13.383 1.00 93.31 786 ASP A C 1
ATOM 6073 O O . ASP A 1 786 ? 0.335 2.953 13.920 1.00 93.31 786 ASP A O 1
ATOM 6077 N N . VAL A 1 787 ? 1.447 3.509 12.059 1.00 92.31 787 VAL A N 1
ATOM 6078 C CA . VAL A 1 787 ? 0.275 3.423 11.170 1.00 92.31 787 VAL A CA 1
ATOM 6079 C C . VAL A 1 787 ? 0.533 2.480 10.001 1.00 92.31 787 VAL A C 1
ATOM 6081 O O . VAL A 1 787 ? 1.512 2.637 9.273 1.00 92.31 787 VAL A O 1
ATOM 6084 N N . TYR A 1 788 ? -0.388 1.554 9.755 1.00 92.12 788 TYR A N 1
ATOM 6085 C CA . TYR A 1 788 ? -0.421 0.713 8.562 1.00 92.12 788 TYR A CA 1
ATOM 6086 C C . TYR A 1 788 ? -1.585 1.117 7.652 1.00 92.12 788 TYR A C 1
ATOM 6088 O O . TYR A 1 788 ? -2.721 1.230 8.103 1.00 92.12 788 TYR A O 1
ATOM 6096 N N . ILE A 1 789 ? -1.316 1.338 6.365 1.00 90.19 789 ILE A N 1
ATOM 6097 C CA . ILE A 1 789 ? -2.332 1.684 5.361 1.00 90.19 789 ILE A CA 1
ATOM 6098 C C . ILE A 1 789 ? -2.245 0.684 4.213 1.00 90.19 789 ILE A C 1
ATOM 6100 O O . ILE A 1 789 ? -1.211 0.619 3.542 1.00 90.19 789 ILE A O 1
ATOM 6104 N N . SER A 1 790 ? -3.328 -0.049 3.948 1.00 87.44 790 SER A N 1
ATOM 6105 C CA . SER A 1 790 ? -3.412 -0.907 2.762 1.00 87.44 790 SER A CA 1
ATOM 6106 C C . SER A 1 790 ? -3.814 -0.111 1.521 1.00 87.44 790 SER A C 1
ATOM 6108 O O . SER A 1 790 ? -4.619 0.820 1.613 1.00 87.44 790 SER A O 1
ATOM 6110 N N . ASN A 1 791 ? -3.260 -0.459 0.355 1.00 79.75 791 ASN A N 1
ATOM 6111 C CA . ASN A 1 791 ? -3.458 0.273 -0.896 1.00 79.75 791 ASN A CA 1
ATOM 6112 C C . ASN A 1 791 ? -3.486 -0.622 -2.143 1.00 79.75 791 ASN A C 1
ATOM 6114 O O . ASN A 1 791 ? -2.694 -1.550 -2.298 1.00 79.75 791 ASN A O 1
ATOM 6118 N N . ILE A 1 792 ? -4.285 -0.212 -3.133 1.00 71.50 792 ILE A N 1
ATOM 6119 C CA . ILE A 1 792 ? -4.370 -0.863 -4.452 1.00 71.50 792 ILE A CA 1
ATOM 6120 C C . ILE A 1 792 ? -3.955 0.082 -5.599 1.00 71.50 792 ILE A C 1
ATOM 6122 O O . ILE A 1 792 ? -4.761 0.767 -6.215 1.00 71.50 792 ILE A O 1
ATOM 6126 N N . ALA A 1 793 ? -2.677 0.169 -5.953 1.00 61.09 793 ALA A N 1
ATOM 6127 C CA . ALA A 1 793 ? -2.233 1.093 -7.002 1.00 61.09 793 ALA A CA 1
ATOM 6128 C C . ALA A 1 793 ? -2.655 0.648 -8.423 1.00 61.09 793 ALA A C 1
ATOM 6130 O O . ALA A 1 793 ? -2.089 -0.270 -9.007 1.00 61.09 793 ALA A O 1
ATOM 6131 N N . THR A 1 794 ? -3.591 1.354 -9.062 1.00 54.16 794 THR A N 1
ATOM 6132 C CA . THR A 1 794 ? -3.886 1.194 -10.501 1.00 54.16 794 THR A CA 1
ATOM 6133 C C . THR A 1 794 ? -3.230 2.274 -11.345 1.00 54.16 794 THR A C 1
ATOM 6135 O O . THR A 1 794 ? -3.661 3.423 -11.314 1.00 54.16 794 THR A O 1
ATOM 6138 N N . LEU A 1 795 ? -2.235 1.924 -12.167 1.00 48.53 795 LEU A N 1
ATOM 6139 C CA . LEU A 1 795 ? -1.687 2.845 -13.172 1.00 48.53 795 LEU A CA 1
ATOM 6140 C C . LEU A 1 795 ? -1.182 2.119 -14.426 1.00 48.53 795 LEU A C 1
ATOM 6142 O O . LEU A 1 795 ? 0.019 1.987 -14.614 1.00 48.53 795 LEU A O 1
ATOM 6146 N N . ILE A 1 796 ? -2.042 1.756 -15.379 1.00 42.31 796 ILE A N 1
ATOM 6147 C CA . ILE A 1 796 ? -1.547 1.419 -16.727 1.00 42.31 796 ILE A CA 1
ATOM 6148 C C . ILE A 1 796 ? -1.629 2.641 -17.639 1.00 42.31 796 ILE A C 1
ATOM 6150 O O . ILE A 1 796 ? -2.678 3.200 -17.926 1.00 42.31 796 ILE A O 1
ATOM 6154 N N . LYS A 1 797 ? -0.487 3.071 -18.171 1.00 44.34 797 LYS A N 1
ATOM 6155 C CA . LYS A 1 797 ? -0.443 4.049 -19.264 1.00 44.34 797 LYS A CA 1
ATOM 6156 C C . LYS A 1 797 ? -0.517 3.308 -20.599 1.00 44.34 797 LYS A C 1
ATOM 6158 O O . LYS A 1 797 ? 0.481 3.263 -21.317 1.00 44.34 797 LYS A O 1
ATOM 6163 N N . ASP A 1 798 ? -1.664 2.726 -20.956 1.00 43.25 798 ASP A N 1
ATOM 6164 C CA . ASP A 1 798 ? -1.810 2.053 -22.260 1.00 43.25 798 ASP A CA 1
ATOM 6165 C C . ASP A 1 798 ? -3.036 2.461 -23.068 1.00 43.25 798 ASP A C 1
ATOM 6167 O O . ASP A 1 798 ? -3.912 1.671 -23.394 1.00 43.25 798 ASP A O 1
ATOM 6171 N N . SER A 1 799 ? -3.074 3.732 -23.448 1.00 34.31 799 SER A N 1
ATOM 6172 C CA . SER A 1 799 ? -3.763 4.162 -24.669 1.00 34.31 799 SER A CA 1
ATOM 6173 C C . SER A 1 799 ? -3.458 5.632 -24.911 1.00 34.31 799 SER A C 1
ATOM 6175 O O . SER A 1 799 ? -3.904 6.512 -24.186 1.00 34.31 799 SER A O 1
ATOM 6177 N N . ARG A 1 800 ? -2.622 5.892 -25.927 1.00 37.50 800 ARG A N 1
ATOM 6178 C CA . ARG A 1 800 ? -2.315 7.212 -26.519 1.00 37.50 800 ARG A CA 1
ATOM 6179 C C . ARG A 1 800 ? -2.606 8.402 -25.594 1.00 37.50 800 ARG A C 1
ATOM 6181 O O . ARG A 1 800 ? -3.578 9.130 -25.802 1.00 37.50 800 ARG A O 1
ATOM 6188 N N . TYR A 1 801 ? -1.719 8.634 -24.628 1.00 36.12 801 TYR A N 1
ATOM 6189 C CA . TYR A 1 801 ? -1.735 9.859 -23.837 1.00 36.12 801 TYR A CA 1
ATOM 6190 C C . TYR A 1 801 ? -1.473 11.036 -24.787 1.00 36.12 801 TYR A C 1
ATOM 6192 O O . TYR A 1 801 ? -0.344 11.316 -25.185 1.00 36.12 801 TYR A O 1
ATOM 6200 N N . ARG A 1 802 ? -2.539 11.696 -25.244 1.00 35.75 802 ARG A N 1
ATOM 6201 C CA . ARG A 1 802 ? -2.438 13.007 -25.882 1.00 35.75 802 ARG A CA 1
ATOM 6202 C C . ARG A 1 802 ? -2.614 14.020 -24.774 1.00 35.75 802 ARG A C 1
ATOM 6204 O O . ARG A 1 802 ? -3.710 14.131 -24.231 1.00 35.75 802 ARG A O 1
ATOM 6211 N N . LEU A 1 803 ? -1.549 14.758 -24.458 1.00 35.91 803 LEU A N 1
ATOM 6212 C CA . LEU A 1 803 ? -1.641 15.887 -23.536 1.00 35.91 803 LEU A CA 1
ATOM 6213 C C . LEU A 1 803 ? -2.857 16.750 -23.908 1.00 35.91 803 LEU A C 1
ATOM 6215 O O . LEU A 1 803 ? -2.978 17.141 -25.080 1.00 35.91 803 LEU A O 1
ATOM 6219 N N . PRO A 1 804 ? -3.733 17.085 -22.942 1.00 34.44 804 PRO A N 1
ATOM 6220 C CA . PRO A 1 804 ? -4.839 17.972 -23.211 1.00 34.44 804 PRO A CA 1
ATOM 6221 C C . PRO A 1 804 ? -4.313 19.297 -23.755 1.00 34.44 804 PRO A C 1
ATOM 6223 O O . PRO A 1 804 ? -3.480 19.986 -23.147 1.00 34.44 804 PRO A O 1
ATOM 6226 N N . ASN A 1 805 ? -4.802 19.658 -24.932 1.00 38.16 805 ASN A N 1
ATOM 6227 C CA . ASN A 1 805 ? -4.687 21.009 -25.450 1.00 38.16 805 ASN A CA 1
ATOM 6228 C C . ASN A 1 805 ? -6.089 21.593 -25.596 1.00 38.16 805 ASN A C 1
ATOM 6230 O O . ASN A 1 805 ? -7.084 20.901 -25.392 1.00 38.16 805 ASN A O 1
ATOM 6234 N N . VAL A 1 806 ? -6.159 22.869 -25.972 1.00 32.38 806 VAL A N 1
ATOM 6235 C CA . VAL A 1 806 ? -7.414 23.632 -26.083 1.00 32.38 806 VAL A CA 1
ATOM 6236 C C . VAL A 1 806 ? -8.474 22.926 -26.955 1.00 32.38 806 VAL A C 1
ATOM 6238 O O . VAL A 1 806 ? -9.657 23.200 -26.805 1.00 32.38 806 VAL A O 1
ATOM 6241 N N . ASN A 1 807 ? -8.065 21.986 -27.820 1.00 37.16 807 ASN A N 1
ATOM 6242 C CA . ASN A 1 807 ? -8.921 21.230 -28.735 1.00 37.16 807 ASN A CA 1
ATOM 6243 C C . ASN A 1 807 ? -8.901 19.698 -28.519 1.00 37.16 807 ASN A C 1
ATOM 6245 O O . ASN A 1 807 ? -9.520 18.981 -29.302 1.00 37.16 807 ASN A O 1
ATOM 6249 N N . THR A 1 808 ? -8.188 19.176 -27.511 1.00 37.94 808 THR A N 1
ATOM 6250 C CA . THR A 1 808 ? -8.115 17.729 -27.222 1.00 37.94 808 THR A CA 1
ATOM 6251 C C . THR A 1 808 ? -8.459 17.497 -25.750 1.00 37.94 808 THR A C 1
ATOM 6253 O O . THR A 1 808 ? -7.557 17.531 -24.917 1.00 37.94 808 THR A O 1
ATOM 6256 N N . PRO A 1 809 ? -9.745 17.345 -25.388 1.00 36.50 809 PRO A N 1
ATOM 6257 C CA . PRO A 1 809 ? -10.115 16.970 -24.029 1.00 36.50 809 PRO A CA 1
ATOM 6258 C C . PRO A 1 809 ? -9.575 15.572 -23.708 1.00 36.50 809 PRO A C 1
ATOM 6260 O O . PRO A 1 809 ? -9.444 14.735 -24.605 1.00 36.50 809 PRO A O 1
ATOM 6263 N N . MET A 1 810 ? -9.264 15.339 -22.432 1.00 35.88 810 MET A N 1
ATOM 6264 C CA . MET A 1 810 ? -8.918 14.016 -21.920 1.00 35.88 810 MET A CA 1
ATOM 6265 C C . MET A 1 810 ? -10.024 13.035 -22.319 1.00 35.88 810 MET A C 1
ATOM 6267 O O . MET A 1 810 ? -11.194 13.259 -22.010 1.00 35.88 810 MET A O 1
ATOM 6271 N N . LYS A 1 811 ? -9.658 11.980 -23.045 1.00 36.38 811 LYS A N 1
ATOM 6272 C CA . LYS A 1 811 ? -10.527 10.829 -23.265 1.00 36.38 811 LYS A CA 1
ATOM 6273 C C . LYS A 1 811 ? -9.959 9.700 -22.428 1.00 36.38 811 LYS A C 1
ATOM 6275 O O . LYS A 1 811 ? -8.862 9.242 -22.730 1.00 36.38 811 LYS A O 1
ATOM 6280 N N . LEU A 1 812 ? -10.681 9.306 -21.381 1.00 39.62 812 LEU A N 1
ATOM 6281 C CA . LEU A 1 812 ? -10.476 7.982 -20.809 1.00 39.62 812 LEU A CA 1
ATOM 6282 C C . LEU A 1 812 ? -10.764 6.977 -21.930 1.00 39.62 812 LEU A C 1
ATOM 6284 O O . LEU A 1 812 ? -11.734 7.157 -22.666 1.00 39.62 812 LEU A O 1
ATOM 6288 N N . ASP A 1 813 ? -9.882 5.999 -22.108 1.00 43.44 813 ASP A N 1
ATOM 6289 C CA . ASP A 1 813 ? -10.136 4.828 -22.942 1.00 43.44 813 ASP A CA 1
ATOM 6290 C C . ASP A 1 813 ? -10.587 3.710 -21.995 1.00 43.44 813 ASP A C 1
ATOM 6292 O O . ASP A 1 813 ? -9.763 3.164 -21.257 1.00 43.44 813 ASP A O 1
ATOM 6296 N N . PRO A 1 814 ? -11.889 3.396 -21.963 1.00 44.28 814 PRO A N 1
ATOM 6297 C CA . PRO A 1 814 ? -12.432 2.333 -21.132 1.00 44.28 814 PRO A CA 1
ATOM 6298 C C . PRO A 1 814 ? -11.731 0.995 -21.326 1.00 44.28 814 PRO A C 1
ATOM 6300 O O . PRO A 1 814 ? -11.445 0.296 -20.364 1.00 44.28 814 PRO A O 1
ATOM 6303 N N . LYS A 1 815 ? -11.411 0.640 -22.573 1.00 47.16 815 LYS A N 1
ATOM 6304 C CA . LYS A 1 815 ? -10.814 -0.657 -22.874 1.00 47.16 815 LYS A CA 1
ATOM 6305 C C . LYS A 1 815 ? -9.432 -0.763 -22.231 1.00 47.16 815 LYS A C 1
ATOM 6307 O O . LYS A 1 815 ? -9.147 -1.724 -21.533 1.00 47.16 815 LYS A O 1
ATOM 6312 N N . ALA A 1 816 ? -8.627 0.286 -22.375 1.00 46.88 816 ALA A N 1
ATOM 6313 C CA . ALA A 1 816 ? -7.316 0.357 -21.740 1.00 46.88 816 ALA A CA 1
ATOM 6314 C C . ALA A 1 816 ? -7.368 0.340 -20.211 1.00 46.88 816 ALA A C 1
ATOM 6316 O O . ALA A 1 816 ? -6.439 -0.149 -19.581 1.00 46.88 816 ALA A O 1
ATOM 6317 N N . LEU A 1 817 ? -8.427 0.900 -19.624 1.00 46.72 817 LEU A N 1
ATOM 6318 C CA . LEU A 1 817 ? -8.640 0.911 -18.182 1.00 46.72 817 LEU A CA 1
ATOM 6319 C C . LEU A 1 817 ? -9.072 -0.458 -17.624 1.00 46.72 817 LEU A C 1
ATOM 6321 O O . LEU A 1 817 ? -8.821 -0.731 -16.456 1.00 46.72 817 LEU A O 1
ATOM 6325 N N . GLY A 1 818 ? -9.698 -1.310 -18.441 1.00 46.25 818 GLY A N 1
ATOM 6326 C CA . GLY A 1 818 ? -10.109 -2.664 -18.041 1.00 46.25 818 GLY A CA 1
ATOM 6327 C C . GLY A 1 818 ? -9.062 -3.728 -18.185 1.00 46.25 818 GLY A C 1
ATOM 6328 O O . GLY A 1 818 ? -9.129 -4.762 -17.529 1.00 46.25 818 GLY A O 1
ATOM 6329 N N . ASP A 1 819 ? -8.071 -3.414 -19.001 1.00 47.16 819 ASP A N 1
ATOM 6330 C CA . ASP A 1 819 ? -6.879 -4.210 -19.192 1.00 47.16 819 ASP A CA 1
ATOM 6331 C C . ASP A 1 819 ? -5.747 -3.740 -18.244 1.00 47.16 819 ASP A C 1
ATOM 6333 O O . ASP A 1 819 ? -4.592 -4.153 -18.398 1.00 47.16 819 ASP A O 1
ATOM 6337 N N . MET A 1 820 ? -6.053 -2.863 -17.266 1.00 48.12 820 MET A N 1
ATOM 6338 C CA . MET A 1 820 ? -5.080 -2.380 -16.283 1.00 48.12 820 MET A CA 1
ATOM 6339 C C . MET A 1 820 ? -4.781 -3.424 -15.217 1.00 48.12 820 MET A C 1
ATOM 6341 O O . MET A 1 820 ? -5.668 -3.859 -14.494 1.00 48.12 820 MET A O 1
ATOM 6345 N N . LEU A 1 821 ? -3.506 -3.770 -15.079 1.00 49.47 821 LEU A N 1
ATOM 6346 C CA . LEU A 1 821 ? -2.993 -4.545 -13.960 1.00 49.47 821 LEU A CA 1
ATOM 6347 C C . LEU A 1 821 ? -2.892 -3.630 -12.736 1.00 49.47 821 LEU A C 1
ATOM 6349 O O . LEU A 1 821 ? -2.385 -2.506 -12.824 1.00 49.47 821 LEU A O 1
ATOM 6353 N N . VAL A 1 822 ? -3.414 -4.122 -11.615 1.00 53.59 822 VAL A N 1
ATOM 6354 C CA . VAL A 1 822 ? -3.326 -3.474 -10.305 1.00 53.59 822 VAL A CA 1
ATOM 6355 C C . VAL A 1 822 ? -2.005 -3.884 -9.671 1.00 53.59 822 VAL A C 1
ATOM 6357 O O . VAL A 1 822 ? -1.619 -5.051 -9.713 1.00 53.59 822 VAL A O 1
ATOM 6360 N N . LYS A 1 823 ? -1.301 -2.904 -9.122 1.00 55.94 823 LYS A N 1
ATOM 6361 C CA . LYS A 1 823 ? -0.063 -3.060 -8.378 1.00 55.94 823 LYS A CA 1
ATOM 6362 C C . LYS A 1 823 ? -0.378 -2.861 -6.894 1.00 55.94 823 LYS A C 1
ATOM 6364 O O . LYS A 1 823 ? -0.921 -1.839 -6.505 1.00 55.94 823 LYS A O 1
ATOM 6369 N N . GLU A 1 824 ? -0.079 -3.853 -6.078 1.00 67.75 824 GLU A N 1
ATOM 6370 C CA . GLU A 1 824 ? -0.291 -3.832 -4.621 1.00 67.75 824 GLU A CA 1
ATOM 6371 C C . GLU A 1 824 ? 0.688 -2.821 -3.996 1.00 67.75 824 GLU A C 1
ATOM 6373 O O . GLU A 1 824 ? 1.820 -2.762 -4.471 1.00 67.75 824 GLU A O 1
ATOM 6378 N N . SER A 1 825 ? 0.281 -1.987 -3.026 1.00 69.38 825 SER A N 1
ATOM 6379 C CA . SER A 1 825 ? 1.129 -0.866 -2.560 1.00 69.38 825 SER A CA 1
ATOM 6380 C C . SER A 1 825 ? 0.971 -0.507 -1.070 1.00 69.38 825 SER A C 1
ATOM 6382 O O . SER A 1 825 ? 0.909 0.678 -0.723 1.00 69.38 825 SER A O 1
ATOM 6384 N N . ASP A 1 826 ? 0.841 -1.488 -0.182 1.00 81.75 826 ASP A N 1
ATOM 6385 C CA . ASP A 1 826 ? 0.633 -1.245 1.253 1.00 81.75 826 ASP A CA 1
ATOM 6386 C C . ASP A 1 826 ? 1.795 -0.467 1.890 1.00 81.75 826 ASP A C 1
ATOM 6388 O O . ASP A 1 826 ? 2.918 -0.471 1.392 1.00 81.75 826 ASP A O 1
ATOM 6392 N N . MET A 1 827 ? 1.542 0.250 2.984 1.00 83.62 827 MET A N 1
ATOM 6393 C CA . MET A 1 827 ? 2.557 1.084 3.629 1.00 83.62 827 MET A CA 1
ATOM 6394 C C . MET A 1 827 ? 2.509 0.988 5.147 1.00 83.62 827 MET A C 1
ATOM 6396 O O . MET A 1 827 ? 1.493 1.307 5.760 1.00 83.62 827 MET A O 1
ATOM 6400 N N . LEU A 1 828 ? 3.653 0.647 5.742 1.00 88.62 828 LEU A N 1
ATOM 6401 C CA . LEU A 1 828 ? 3.909 0.769 7.173 1.00 88.62 828 LEU A CA 1
ATOM 6402 C C . LEU A 1 828 ? 4.648 2.082 7.454 1.00 88.62 828 LEU A C 1
ATOM 6404 O O . LEU A 1 828 ? 5.715 2.337 6.891 1.00 88.62 828 LEU A O 1
ATOM 6408 N N . TYR A 1 829 ? 4.092 2.909 8.331 1.00 88.75 829 TYR A N 1
ATOM 6409 C CA . TYR A 1 829 ? 4.647 4.183 8.761 1.00 88.75 829 TYR A CA 1
ATOM 6410 C C . TYR A 1 829 ? 4.995 4.143 10.242 1.00 88.75 829 TYR A C 1
ATOM 6412 O O . TYR A 1 829 ? 4.112 4.031 11.086 1.00 88.75 829 TYR A O 1
ATOM 6420 N N . MET A 1 830 ? 6.273 4.342 10.544 1.00 89.81 830 MET A N 1
ATOM 6421 C CA . MET A 1 830 ? 6.764 4.426 11.912 1.00 89.81 830 MET A CA 1
ATOM 6422 C C . MET A 1 830 ? 6.771 5.876 12.399 1.00 89.81 830 MET A C 1
ATOM 6424 O O . MET A 1 830 ? 7.226 6.776 11.673 1.00 89.81 830 MET A O 1
ATOM 6428 N N . SER A 1 831 ? 6.311 6.108 13.622 1.00 90.50 831 SER A N 1
ATOM 6429 C CA . SER A 1 831 ? 6.437 7.376 14.334 1.00 90.50 831 SER A CA 1
ATOM 6430 C C . SER A 1 831 ? 7.919 7.770 14.498 1.00 90.50 831 SER A C 1
ATOM 6432 O O . SER A 1 831 ? 8.854 6.966 14.392 1.00 90.50 831 SER A O 1
ATOM 6434 N N . GLN A 1 832 ? 8.166 9.075 14.642 1.00 86.81 832 GLN A N 1
ATOM 6435 C CA . GLN A 1 832 ? 9.494 9.642 14.893 1.00 86.81 832 GLN A CA 1
ATOM 6436 C C . GLN A 1 832 ? 9.405 10.643 16.042 1.00 86.81 832 GLN A C 1
ATOM 6438 O O . GLN A 1 832 ? 8.961 11.778 15.832 1.00 86.81 832 GLN A O 1
ATOM 6443 N N . SER A 1 833 ? 9.885 10.253 17.225 1.00 86.25 833 SER A N 1
ATOM 6444 C CA . SER A 1 833 ? 9.781 11.064 18.446 1.00 86.25 833 SER A CA 1
ATOM 6445 C C . SER A 1 833 ? 11.100 11.215 19.243 1.00 86.25 833 SER A C 1
ATOM 6447 O O . SER A 1 833 ? 11.155 10.969 20.447 1.00 86.25 833 SER A O 1
ATOM 6449 N N . PRO A 1 834 ? 12.208 11.689 18.632 1.00 77.31 834 PRO A N 1
ATOM 6450 C CA . PRO A 1 834 ? 13.540 11.693 19.262 1.00 77.31 834 PRO A CA 1
ATOM 6451 C C . PRO A 1 834 ? 13.648 12.466 20.593 1.00 77.31 834 PRO A C 1
ATOM 6453 O O . PRO A 1 834 ? 14.570 12.199 21.362 1.00 77.31 834 PRO A O 1
ATOM 6456 N N . ASP A 1 835 ? 12.728 13.398 20.861 1.00 79.06 835 ASP A N 1
ATOM 6457 C CA . ASP A 1 835 ? 12.667 14.205 22.087 1.00 79.06 835 ASP A CA 1
ATOM 6458 C C . ASP A 1 835 ? 11.342 14.014 22.866 1.00 79.06 835 ASP A C 1
ATOM 6460 O O . ASP A 1 835 ? 11.006 14.832 23.721 1.00 79.06 835 ASP A O 1
ATOM 6464 N N . GLY A 1 836 ? 10.581 12.947 22.579 1.00 81.31 836 GLY A N 1
ATOM 6465 C CA . GLY A 1 836 ? 9.265 12.695 23.185 1.00 81.31 836 GLY A CA 1
ATOM 6466 C C . GLY A 1 836 ? 8.121 13.535 22.603 1.00 81.31 836 GLY A C 1
ATOM 6467 O O . GLY A 1 836 ? 7.068 13.635 23.222 1.00 81.31 836 GLY A O 1
ATOM 6468 N N . GLU A 1 837 ? 8.322 14.137 21.427 1.00 84.69 837 GLU A N 1
ATOM 6469 C CA . GLU A 1 837 ? 7.295 14.831 20.640 1.00 84.69 837 GLU A CA 1
ATOM 6470 C C . GLU A 1 837 ? 7.212 14.211 19.240 1.00 84.69 837 GLU A C 1
ATOM 6472 O O . GLU A 1 837 ? 8.251 13.997 18.605 1.00 84.69 837 GLU A O 1
ATOM 6477 N N . LEU A 1 838 ? 5.999 13.986 18.722 1.00 85.81 838 LEU A N 1
ATOM 6478 C CA . LEU A 1 838 ? 5.803 13.485 17.362 1.00 85.81 838 LEU A CA 1
ATOM 6479 C C . LEU A 1 838 ? 6.274 14.518 16.326 1.00 85.81 838 LEU A C 1
ATOM 6481 O O . LEU A 1 838 ? 5.661 15.569 16.105 1.00 85.81 838 LEU A O 1
ATOM 6485 N N . LEU A 1 839 ? 7.377 14.212 15.643 1.00 83.88 839 LEU A N 1
ATOM 6486 C CA . LEU A 1 839 ? 7.934 15.084 14.612 1.00 83.88 839 LEU A CA 1
ATOM 6487 C C . LEU A 1 839 ? 7.295 14.820 13.247 1.00 83.88 839 LEU A C 1
ATOM 6489 O O . LEU A 1 839 ? 6.957 15.764 12.520 1.00 83.88 839 LEU A O 1
ATOM 6493 N N . ALA A 1 840 ? 7.224 13.542 12.874 1.00 84.25 840 ALA A N 1
ATOM 6494 C CA . ALA A 1 840 ? 6.745 13.061 11.589 1.00 84.25 840 ALA A CA 1
ATOM 6495 C C . ALA A 1 840 ? 6.615 11.531 11.578 1.00 84.25 840 ALA A C 1
ATOM 6497 O O . ALA A 1 840 ? 7.042 10.862 12.509 1.00 84.25 840 ALA A O 1
ATOM 6498 N N . TYR A 1 841 ? 6.143 11.000 10.453 1.00 85.25 841 TYR A N 1
ATOM 6499 C CA . TYR A 1 841 ? 6.101 9.571 10.170 1.00 85.25 841 TYR A CA 1
ATOM 6500 C C . TYR A 1 841 ? 7.066 9.179 9.063 1.00 85.25 841 TYR A C 1
ATOM 6502 O O . TYR A 1 841 ? 7.239 9.929 8.095 1.00 85.25 841 TYR A O 1
ATOM 6510 N N . GLN A 1 842 ? 7.688 8.014 9.177 1.00 80.50 842 GLN A N 1
ATOM 6511 C CA . GLN A 1 842 ? 8.632 7.476 8.208 1.00 80.50 842 GLN A CA 1
ATOM 6512 C C . GLN A 1 842 ? 8.140 6.127 7.659 1.00 80.50 842 GLN A C 1
ATOM 6514 O O . GLN A 1 842 ? 7.897 5.232 8.458 1.00 80.50 842 GLN A O 1
ATOM 6519 N N . PRO A 1 843 ? 8.035 5.947 6.326 1.00 80.62 843 PRO A N 1
ATOM 6520 C CA . PRO A 1 843 ? 7.836 4.618 5.747 1.00 80.62 843 PRO A CA 1
ATOM 6521 C C . PRO A 1 843 ? 8.933 3.650 6.209 1.00 80.62 843 PRO A C 1
ATOM 6523 O O . PRO A 1 843 ? 10.105 4.042 6.205 1.00 80.62 843 PRO A O 1
ATOM 6526 N N . SER A 1 844 ? 8.566 2.426 6.590 1.00 81.88 844 SER A N 1
ATOM 6527 C CA . SER A 1 844 ? 9.505 1.388 7.027 1.00 81.88 844 SER A CA 1
ATOM 6528 C C . SER A 1 844 ? 9.462 0.155 6.133 1.00 81.88 844 SER A C 1
ATOM 6530 O O . SER A 1 844 ? 8.396 -0.296 5.718 1.00 81.88 844 SER A O 1
ATOM 6532 N N . ASP A 1 845 ? 10.649 -0.409 5.910 1.00 78.56 845 ASP A N 1
ATOM 6533 C CA . ASP A 1 845 ? 10.870 -1.677 5.214 1.00 78.56 845 ASP A CA 1
ATOM 6534 C C . ASP A 1 845 ? 11.041 -2.852 6.209 1.00 78.56 845 ASP A C 1
ATOM 6536 O O . ASP A 1 845 ? 11.430 -3.959 5.826 1.00 78.56 845 ASP A O 1
ATOM 6540 N N . ASN A 1 846 ? 10.741 -2.646 7.502 1.00 84.00 846 ASN A N 1
ATOM 6541 C CA . ASN A 1 846 ? 10.731 -3.687 8.545 1.00 84.00 846 ASN A CA 1
ATOM 6542 C C . ASN A 1 846 ? 9.494 -4.595 8.484 1.00 84.00 846 ASN A C 1
ATOM 6544 O O . ASN A 1 846 ? 9.055 -5.141 9.492 1.00 84.00 846 ASN A O 1
ATOM 6548 N N . ILE A 1 847 ? 8.950 -4.794 7.294 1.00 86.00 847 ILE A N 1
ATOM 6549 C CA . ILE A 1 847 ? 7.877 -5.733 7.010 1.00 86.00 847 ILE A CA 1
ATOM 6550 C C . ILE A 1 847 ? 8.291 -6.534 5.783 1.00 86.00 847 ILE A C 1
ATOM 6552 O O . ILE A 1 847 ? 8.670 -5.976 4.752 1.00 86.00 847 ILE A O 1
ATOM 6556 N N . GLU A 1 848 ? 8.304 -7.859 5.894 1.00 81.31 848 GLU A N 1
ATOM 6557 C CA . GLU A 1 848 ? 8.569 -8.702 4.735 1.00 81.31 848 GLU A CA 1
ATOM 6558 C C . GLU A 1 848 ? 7.475 -8.511 3.678 1.00 81.31 848 GLU A C 1
ATOM 6560 O O . GLU A 1 848 ? 6.362 -8.104 3.983 1.00 81.31 848 GLU A O 1
ATOM 6565 N N . ARG A 1 849 ? 7.801 -8.764 2.407 1.00 73.56 849 ARG A N 1
ATOM 6566 C CA . ARG A 1 849 ? 7.061 -8.259 1.230 1.00 73.56 849 ARG A CA 1
ATOM 6567 C C . ARG A 1 849 ? 7.175 -6.739 1.014 1.00 73.56 849 ARG A C 1
ATOM 6569 O O . ARG A 1 849 ? 7.208 -6.315 -0.135 1.00 73.56 849 ARG A O 1
ATOM 6576 N N . GLY A 1 850 ? 7.457 -5.950 2.051 1.00 70.06 850 GLY A N 1
ATOM 6577 C CA . GLY A 1 850 ? 7.722 -4.512 1.941 1.00 70.06 850 GLY A CA 1
ATOM 6578 C C . GLY A 1 850 ? 6.458 -3.730 1.590 1.00 70.06 850 GLY A C 1
ATOM 6579 O O . GLY A 1 850 ? 5.356 -4.146 1.936 1.00 70.06 850 GLY A O 1
ATOM 6580 N N . THR A 1 851 ? 6.602 -2.628 0.849 1.00 62.91 851 THR A N 1
ATOM 6581 C CA . THR A 1 851 ? 5.458 -1.837 0.359 1.00 62.91 851 THR A CA 1
ATOM 6582 C C . THR A 1 851 ? 4.681 -2.506 -0.776 1.00 62.91 851 THR A C 1
ATOM 6584 O O . THR A 1 851 ? 3.849 -1.882 -1.417 1.00 62.91 851 THR A O 1
ATOM 6587 N N . MET A 1 852 ? 4.993 -3.761 -1.093 1.00 60.22 852 MET A N 1
ATOM 6588 C CA . MET A 1 852 ? 4.604 -4.445 -2.316 1.00 60.22 852 MET A CA 1
ATOM 6589 C C . MET A 1 852 ? 4.171 -5.878 -1.990 1.00 60.22 852 MET A C 1
ATOM 6591 O O . MET A 1 852 ? 4.684 -6.499 -1.073 1.00 60.22 852 MET A O 1
ATOM 6595 N N . SER A 1 853 ? 3.309 -6.485 -2.801 1.00 61.91 853 SER A N 1
ATOM 6596 C CA . SER A 1 853 ? 3.088 -7.942 -2.786 1.00 61.91 853 SER A CA 1
ATOM 6597 C C . SER A 1 853 ? 2.232 -8.548 -1.632 1.00 61.91 853 SER A C 1
ATOM 6599 O O . SER A 1 853 ? 2.312 -9.763 -1.396 1.00 61.91 853 SER A O 1
ATOM 6601 N N . THR A 1 854 ? 1.407 -7.786 -0.911 1.00 65.75 854 THR A N 1
ATOM 6602 C CA . THR A 1 854 ? 0.461 -8.309 0.107 1.00 65.75 854 THR A CA 1
ATOM 6603 C C . THR A 1 854 ? -0.864 -8.825 -0.452 1.00 65.75 854 THR A C 1
ATOM 6605 O O . THR A 1 854 ? -1.474 -9.660 0.202 1.00 65.75 854 THR A O 1
ATOM 6608 N N . GLY A 1 855 ? -1.254 -8.434 -1.662 1.00 71.12 855 GLY A N 1
ATOM 6609 C CA . GLY A 1 855 ? -2.537 -8.713 -2.312 1.00 71.12 855 GLY A CA 1
ATOM 6610 C C . GLY A 1 855 ? -3.397 -7.454 -2.470 1.00 71.12 855 GLY A C 1
ATOM 6611 O O . GLY A 1 855 ? -2.981 -6.338 -2.156 1.00 71.12 855 GLY A O 1
ATOM 6612 N N . TRP A 1 856 ? -4.613 -7.616 -2.984 1.00 78.88 856 TRP A N 1
ATOM 6613 C CA . TRP A 1 856 ? -5.682 -6.628 -2.902 1.00 78.88 856 TRP A CA 1
ATOM 6614 C C . TRP A 1 856 ? -6.178 -6.564 -1.459 1.00 78.88 856 TRP A C 1
ATOM 6616 O O . TRP A 1 856 ? -7.210 -7.156 -1.125 1.00 78.88 856 TRP A O 1
ATOM 6626 N N . ALA A 1 857 ? -5.420 -5.871 -0.620 1.00 84.50 857 ALA A N 1
ATOM 6627 C CA . ALA A 1 857 ? -5.676 -5.778 0.803 1.00 84.50 857 ALA A CA 1
ATOM 6628 C C . ALA A 1 857 ? -6.871 -4.859 1.074 1.00 84.50 857 ALA A C 1
ATOM 6630 O O . ALA A 1 857 ? -6.862 -3.677 0.719 1.00 84.50 857 ALA A O 1
ATOM 6631 N N . TRP A 1 858 ? -7.919 -5.416 1.682 1.00 88.44 858 TRP A N 1
ATOM 6632 C CA . TRP A 1 858 ? -9.068 -4.641 2.148 1.00 88.44 858 TRP A CA 1
ATOM 6633 C C . TRP A 1 858 ? -8.833 -4.164 3.564 1.00 88.44 858 TRP A C 1
ATOM 6635 O O . TRP A 1 858 ? -8.828 -2.964 3.789 1.00 88.44 858 TRP A O 1
ATOM 6645 N N . ASP A 1 859 ? -8.570 -5.099 4.468 1.00 93.06 859 ASP A N 1
ATOM 6646 C CA . ASP A 1 859 ? -8.471 -4.864 5.901 1.00 93.06 859 ASP A CA 1
ATOM 6647 C C . ASP A 1 859 ? -7.141 -5.397 6.447 1.00 93.06 859 ASP A C 1
ATOM 6649 O O . ASP A 1 859 ? -6.557 -6.328 5.878 1.00 93.06 859 ASP A O 1
ATOM 6653 N N . ALA A 1 860 ? -6.655 -4.795 7.529 1.00 93.62 860 ALA A N 1
ATOM 6654 C CA . ALA A 1 860 ? -5.501 -5.289 8.262 1.00 93.62 860 ALA A CA 1
ATOM 6655 C C . ALA A 1 860 ? -5.551 -4.885 9.736 1.00 93.62 860 ALA A C 1
ATOM 6657 O O . ALA A 1 860 ? -5.690 -3.700 10.045 1.00 93.62 860 ALA A O 1
ATOM 6658 N N . GLU A 1 861 ? -5.370 -5.865 10.616 1.00 94.56 861 GLU A N 1
ATOM 6659 C CA . GLU A 1 861 ? -5.544 -5.716 12.061 1.00 94.56 861 GLU A CA 1
ATOM 6660 C C . GLU A 1 861 ? -4.302 -6.209 12.814 1.00 94.56 861 GLU A C 1
ATOM 6662 O O . GLU A 1 861 ? -3.707 -7.234 12.454 1.00 94.56 861 GLU A O 1
ATOM 6667 N N . PHE A 1 862 ? -3.915 -5.452 13.844 1.00 95.06 862 PHE A N 1
ATOM 6668 C CA . PHE A 1 862 ? -2.809 -5.788 14.739 1.00 95.06 862 PHE A CA 1
ATOM 6669 C C . PHE A 1 862 ? -3.316 -6.573 15.948 1.00 95.06 862 PHE A C 1
ATOM 6671 O O . PHE A 1 862 ? -4.313 -6.192 16.559 1.00 95.06 862 PHE A O 1
ATOM 6678 N N . LEU A 1 863 ? -2.616 -7.644 16.313 1.00 93.88 863 LEU A N 1
ATOM 6679 C CA . LEU A 1 863 ? -2.961 -8.506 17.445 1.00 93.88 863 LEU A CA 1
ATOM 6680 C C . LEU A 1 863 ? -1.709 -9.168 18.022 1.00 93.88 863 LEU A C 1
ATOM 6682 O O . LEU A 1 863 ? -0.777 -9.435 17.280 1.00 93.88 863 LEU A O 1
ATOM 6686 N N . ASP A 1 864 ? -1.717 -9.486 19.311 1.00 93.69 864 ASP A N 1
ATOM 6687 C CA . ASP A 1 864 ? -0.689 -10.317 19.955 1.00 93.69 864 ASP A CA 1
ATOM 6688 C C . ASP A 1 864 ? -1.223 -11.757 20.001 1.00 93.69 864 ASP A C 1
ATOM 6690 O O . ASP A 1 864 ? -1.978 -12.112 20.910 1.00 93.69 864 ASP A O 1
ATOM 6694 N N . PHE A 1 865 ? -0.962 -12.556 18.955 1.00 92.25 865 PHE A N 1
ATOM 6695 C CA . PHE A 1 865 ? -1.598 -13.882 18.832 1.00 92.25 865 PHE A CA 1
ATOM 6696 C C . PHE A 1 865 ? -0.937 -14.936 19.719 1.00 92.25 865 PHE A C 1
ATOM 6698 O O . PHE A 1 865 ? -1.577 -15.932 20.047 1.00 92.25 865 PHE A O 1
ATOM 6705 N N . ASP A 1 866 ? 0.342 -14.771 20.062 1.00 91.06 866 ASP A N 1
ATOM 6706 C CA . ASP A 1 866 ? 1.114 -15.788 20.777 1.00 91.06 866 ASP A CA 1
ATOM 6707 C C . ASP A 1 866 ? 1.485 -15.394 22.217 1.00 91.06 866 ASP A C 1
ATOM 6709 O O . ASP A 1 866 ? 2.262 -16.102 22.882 1.00 91.06 866 ASP A O 1
ATOM 6713 N N . ASN A 1 867 ? 0.854 -14.324 22.710 1.00 93.00 867 ASN A N 1
ATOM 6714 C CA . ASN A 1 867 ? 0.917 -13.783 24.062 1.00 93.00 867 ASN A CA 1
ATOM 6715 C C . ASN A 1 867 ? 2.323 -13.380 24.510 1.00 93.00 867 ASN A C 1
ATOM 6717 O O . ASN A 1 867 ? 2.684 -13.542 25.685 1.00 93.00 867 ASN A O 1
ATOM 6721 N N . ASP A 1 868 ? 3.151 -12.887 23.597 1.00 89.44 868 ASP A N 1
ATOM 6722 C CA . ASP A 1 868 ? 4.546 -12.581 23.895 1.00 89.44 868 ASP A CA 1
ATOM 6723 C C . ASP A 1 868 ? 4.848 -11.105 24.158 1.00 89.44 868 ASP A C 1
ATOM 6725 O O . ASP A 1 868 ? 5.920 -10.786 24.686 1.00 89.44 868 ASP A O 1
ATOM 6729 N N . GLY A 1 869 ? 3.839 -10.247 24.006 1.00 90.12 869 GLY A N 1
ATOM 6730 C CA . GLY A 1 869 ? 3.885 -8.839 24.374 1.00 90.12 869 GLY A CA 1
ATOM 6731 C C . GLY A 1 869 ? 4.374 -7.936 23.249 1.00 90.12 869 GLY A C 1
ATOM 6732 O O . GLY A 1 869 ? 4.791 -6.802 23.519 1.00 90.12 869 GLY A O 1
ATOM 6733 N N . ASP A 1 870 ? 4.380 -8.414 22.009 1.00 91.50 870 ASP A N 1
ATOM 6734 C CA . ASP A 1 870 ? 4.488 -7.593 20.813 1.00 91.50 870 ASP A CA 1
ATOM 6735 C C . ASP A 1 870 ? 3.324 -7.853 19.838 1.00 91.50 870 ASP A C 1
ATOM 6737 O O . ASP A 1 870 ? 2.570 -8.808 19.988 1.00 91.50 870 ASP A O 1
ATOM 6741 N N . ASP A 1 871 ? 3.097 -6.903 18.925 1.00 93.56 871 ASP A N 1
ATOM 6742 C CA . ASP A 1 871 ? 1.980 -6.967 17.981 1.00 93.56 871 ASP A CA 1
ATOM 6743 C C . ASP A 1 871 ? 2.410 -7.574 16.648 1.00 93.56 871 ASP A C 1
ATOM 6745 O O . ASP A 1 871 ? 3.370 -7.119 16.016 1.00 93.56 871 ASP A O 1
ATOM 6749 N N . ASP A 1 872 ? 1.611 -8.527 16.190 1.00 94.50 872 ASP A N 1
ATOM 6750 C CA . ASP A 1 872 ? 1.625 -9.170 14.885 1.00 94.50 872 ASP A CA 1
ATOM 6751 C C . ASP A 1 872 ? 0.589 -8.533 13.950 1.00 94.50 872 ASP A C 1
ATOM 6753 O O . ASP A 1 872 ? -0.202 -7.686 14.363 1.00 94.50 872 ASP A O 1
ATOM 6757 N N . LEU A 1 873 ? 0.572 -8.917 12.669 1.00 95.12 873 LEU A N 1
ATOM 6758 C CA . LEU A 1 873 ? -0.303 -8.288 11.671 1.00 95.12 873 LEU A CA 1
ATOM 6759 C C . LEU A 1 873 ? -0.982 -9.320 10.767 1.00 95.12 873 LEU A C 1
ATOM 6761 O O . LEU A 1 873 ? -0.310 -10.096 10.078 1.00 95.12 873 LEU A O 1
ATOM 6765 N N . TYR A 1 874 ? -2.313 -9.268 10.688 1.00 95.69 874 TYR A N 1
ATOM 6766 C CA . TYR A 1 874 ? -3.100 -10.044 9.728 1.00 95.69 874 TYR A CA 1
ATOM 6767 C C . TYR A 1 874 ? -3.709 -9.142 8.654 1.00 95.69 874 TYR A C 1
ATOM 6769 O O . TYR A 1 874 ? -4.382 -8.171 8.974 1.00 95.69 874 TYR A O 1
ATOM 6777 N N . VAL A 1 875 ? -3.488 -9.474 7.378 1.00 93.69 875 VAL A N 1
ATOM 6778 C CA . VAL A 1 875 ? -3.974 -8.727 6.206 1.00 93.69 875 VAL A CA 1
ATOM 6779 C C . VAL A 1 875 ? -4.884 -9.623 5.370 1.00 93.69 875 VAL A C 1
ATOM 6781 O O . VAL A 1 875 ? -4.489 -10.726 4.975 1.00 93.69 875 VAL A O 1
ATOM 6784 N N . VAL A 1 876 ? -6.089 -9.151 5.053 1.00 91.88 876 VAL A N 1
ATOM 6785 C CA . VAL A 1 876 ? -7.086 -9.926 4.299 1.00 91.88 876 VAL A CA 1
ATOM 6786 C C . VAL A 1 876 ? -7.276 -9.398 2.875 1.00 91.88 876 VAL A C 1
ATOM 6788 O O . VAL A 1 876 ? -7.366 -8.190 2.648 1.00 91.88 876 VAL A O 1
ATOM 6791 N N . ASN A 1 877 ? -7.329 -10.317 1.902 1.00 87.31 877 ASN A N 1
ATOM 6792 C CA . ASN A 1 877 ? -7.191 -10.004 0.478 1.00 87.31 877 ASN A CA 1
ATOM 6793 C C . ASN A 1 877 ? -8.334 -10.508 -0.418 1.00 87.31 877 ASN A C 1
ATOM 6795 O O . ASN A 1 877 ? -9.037 -11.471 -0.103 1.00 87.31 877 ASN A O 1
ATOM 6799 N N . GLY A 1 878 ? -8.437 -9.896 -1.605 1.00 80.12 878 GLY A N 1
ATOM 6800 C CA . GLY A 1 878 ? -9.131 -10.430 -2.786 1.00 80.12 878 GLY A CA 1
ATOM 6801 C C . GLY A 1 878 ? -9.993 -9.400 -3.525 1.00 80.12 878 GLY A C 1
ATOM 6802 O O . GLY A 1 878 ? -10.768 -8.660 -2.922 1.00 80.12 878 GLY A O 1
ATOM 6803 N N . ALA A 1 879 ? -9.916 -9.331 -4.856 1.00 73.62 879 ALA A N 1
ATOM 6804 C CA . ALA A 1 879 ? -10.625 -8.300 -5.619 1.00 73.62 879 ALA A CA 1
ATOM 6805 C C . ALA A 1 879 ? -12.099 -8.656 -5.889 1.00 73.62 879 ALA A C 1
ATOM 6807 O O . ALA A 1 879 ? -12.498 -9.813 -5.961 1.00 73.62 879 ALA A O 1
ATOM 6808 N N . ASN A 1 880 ? -12.958 -7.649 -6.073 1.00 63.19 880 ASN A N 1
ATOM 6809 C CA . ASN A 1 880 ? -14.375 -7.864 -6.409 1.00 63.19 880 ASN A CA 1
ATOM 6810 C C . ASN A 1 880 ? -14.551 -8.315 -7.873 1.00 63.19 880 ASN A C 1
ATOM 6812 O O . ASN A 1 880 ? -14.006 -7.662 -8.753 1.00 63.19 880 ASN A O 1
ATOM 6816 N N . GLU A 1 881 ? -15.430 -9.283 -8.158 1.00 53.34 881 GLU A N 1
ATOM 6817 C CA . GLU A 1 881 ? -15.890 -9.636 -9.521 1.00 53.34 881 GLU A CA 1
ATOM 6818 C C . GLU A 1 881 ? -16.403 -8.424 -10.345 1.00 53.34 881 GLU A C 1
ATOM 6820 O O . GLU A 1 881 ? -16.432 -8.468 -11.575 1.00 53.34 881 GLU A O 1
ATOM 6825 N N . TYR A 1 882 ? -16.795 -7.331 -9.673 1.00 51.09 882 TYR A N 1
ATOM 6826 C CA . TYR A 1 882 ? -17.381 -6.113 -10.258 1.00 51.09 882 TYR A CA 1
ATOM 6827 C C . TYR A 1 882 ? -16.640 -4.809 -9.896 1.00 51.09 882 TYR A C 1
ATOM 6829 O O . TYR A 1 882 ? -17.264 -3.748 -9.838 1.00 51.09 882 TYR A O 1
ATOM 6837 N N . SER A 1 883 ? -15.338 -4.860 -9.597 1.00 49.94 883 SER A N 1
ATOM 6838 C CA . SER A 1 883 ? -14.527 -3.653 -9.343 1.00 49.94 883 SER A CA 1
ATOM 6839 C C . SER A 1 883 ? -14.596 -2.636 -10.496 1.00 49.94 883 SER A C 1
ATOM 6841 O O . SER A 1 883 ? -14.743 -3.015 -11.656 1.00 49.94 883 SER A O 1
ATOM 6843 N N . VAL A 1 884 ? -14.443 -1.337 -10.205 1.00 47.72 884 VAL A N 1
ATOM 6844 C CA . VAL A 1 884 ? -14.423 -0.260 -11.229 1.00 47.72 884 VAL A CA 1
ATOM 6845 C C . VAL A 1 884 ? -13.357 -0.391 -12.284 1.00 47.72 884 VAL A C 1
ATOM 6847 O O . VAL A 1 884 ? -13.469 0.183 -13.367 1.00 47.72 884 VAL A O 1
ATOM 6850 N N . TYR A 1 885 ? -12.315 -1.124 -11.938 1.00 49.81 885 TYR A N 1
ATOM 6851 C CA . TYR A 1 885 ? -11.201 -1.400 -12.813 1.00 49.81 885 TYR A CA 1
ATOM 6852 C C . TYR A 1 885 ? -11.517 -2.551 -13.777 1.00 49.81 885 TYR A C 1
ATOM 6854 O O . TYR A 1 885 ? -10.739 -2.806 -14.683 1.00 49.81 885 TYR A O 1
ATOM 6862 N N . PHE A 1 886 ? -12.678 -3.208 -13.653 1.00 48.81 886 PHE A N 1
ATOM 6863 C CA . PHE A 1 886 ? -13.135 -4.246 -14.571 1.00 48.81 886 PHE A CA 1
ATOM 6864 C C . PHE A 1 886 ? -14.156 -3.688 -15.560 1.00 48.81 886 PHE A C 1
ATOM 6866 O O . PHE A 1 886 ? -15.156 -3.063 -15.198 1.00 48.81 886 PHE A O 1
ATOM 6873 N N . TYR A 1 887 ? -13.893 -3.905 -16.846 1.00 46.88 887 TYR A N 1
ATOM 6874 C CA . TYR A 1 887 ? -14.715 -3.373 -17.924 1.00 46.88 887 TYR A CA 1
ATOM 6875 C C . TYR A 1 887 ? -15.531 -4.471 -18.563 1.00 46.88 887 TYR A C 1
ATOM 6877 O O . TYR A 1 887 ? -15.053 -5.572 -18.795 1.00 46.88 887 TYR A O 1
ATOM 6885 N N . MET A 1 888 ? -16.748 -4.115 -18.955 1.00 43.97 888 MET A N 1
ATOM 6886 C CA . MET A 1 888 ? -17.492 -4.896 -19.927 1.00 43.97 888 MET A CA 1
ATOM 6887 C C . MET A 1 888 ? -16.994 -4.521 -21.320 1.00 43.97 888 MET A C 1
ATOM 6889 O O . MET A 1 888 ? -17.307 -3.444 -21.832 1.00 43.97 888 MET A O 1
ATOM 6893 N N . VAL A 1 889 ? -16.240 -5.409 -21.955 1.00 39.66 889 VAL A N 1
ATOM 6894 C CA . VAL A 1 889 ? -16.007 -5.305 -23.396 1.00 39.66 889 VAL A CA 1
ATOM 6895 C C . VAL A 1 889 ? -17.258 -5.816 -24.105 1.00 39.66 889 VAL A C 1
ATOM 6897 O O . VAL A 1 889 ? -17.696 -6.931 -23.848 1.00 39.66 889 VAL A O 1
ATOM 6900 N N . GLN A 1 890 ? -17.854 -4.998 -24.973 1.00 41.09 890 GLN A N 1
ATOM 6901 C CA . GLN A 1 890 ? -18.862 -5.456 -25.924 1.00 41.09 890 GLN A CA 1
ATOM 6902 C C . GLN A 1 890 ? -18.126 -5.945 -27.174 1.00 41.09 890 GLN A C 1
ATOM 6904 O O . GLN A 1 890 ? -17.676 -5.134 -27.983 1.00 41.09 890 GLN A O 1
ATOM 6909 N N . GLU A 1 891 ? -17.977 -7.259 -27.338 1.00 39.22 891 GLU A N 1
ATOM 6910 C CA . GLU A 1 891 ? -17.579 -7.801 -28.638 1.00 39.22 891 GLU A CA 1
ATOM 6911 C C . GLU A 1 891 ? -18.796 -7.832 -29.572 1.00 39.22 891 GLU A C 1
ATOM 6913 O O . GLU A 1 891 ? -19.783 -8.523 -29.311 1.00 39.22 891 GLU A O 1
ATOM 6918 N N . GLU A 1 892 ? -18.739 -7.073 -30.671 1.00 40.59 892 GLU A N 1
ATOM 6919 C CA . GLU A 1 892 ? -19.663 -7.258 -31.791 1.00 40.59 892 GLU A CA 1
ATOM 6920 C C . GLU A 1 892 ? -19.320 -8.584 -32.479 1.00 40.59 892 GLU A C 1
ATOM 6922 O O . GLU A 1 892 ? -18.408 -8.671 -33.305 1.00 40.59 892 GLU A O 1
ATOM 6927 N N . THR A 1 893 ? -20.046 -9.644 -32.133 1.00 42.12 893 THR A N 1
ATOM 6928 C CA . THR A 1 893 ? -20.019 -10.873 -32.929 1.00 42.12 893 THR A CA 1
ATOM 6929 C C . THR A 1 893 ? -20.818 -10.660 -34.226 1.00 42.12 893 THR A C 1
ATOM 6931 O O . THR A 1 893 ? -21.774 -9.881 -34.235 1.00 42.12 893 THR A O 1
ATOM 6934 N N . PRO A 1 894 ? -20.487 -11.357 -35.335 1.00 48.38 894 PRO A N 1
ATOM 6935 C CA . PRO A 1 894 ? -21.242 -11.285 -36.597 1.00 48.38 894 PRO A CA 1
ATOM 6936 C C . PRO A 1 894 ? -22.750 -11.566 -36.463 1.00 48.38 894 PRO A C 1
ATOM 6938 O O . PRO A 1 894 ? -23.515 -11.236 -37.370 1.00 48.38 894 PRO A O 1
ATOM 6941 N N . ASP A 1 895 ? -23.150 -12.157 -35.334 1.00 43.88 895 ASP A N 1
ATOM 6942 C CA . ASP A 1 895 ? -24.496 -12.628 -35.028 1.00 43.88 895 ASP A CA 1
ATOM 6943 C C . ASP A 1 895 ? -25.234 -11.742 -33.997 1.00 43.88 895 ASP A C 1
ATOM 6945 O O . ASP A 1 895 ? -26.296 -12.133 -33.516 1.00 43.88 895 ASP A O 1
ATOM 6949 N N . ASP A 1 896 ? -24.711 -10.549 -33.669 1.00 42.91 896 ASP A N 1
ATOM 6950 C CA . ASP A 1 896 ? -25.334 -9.573 -32.745 1.00 42.91 896 ASP A CA 1
ATOM 6951 C C . ASP A 1 896 ? -25.543 -10.115 -31.310 1.00 42.91 896 ASP A C 1
ATOM 6953 O O . ASP A 1 896 ? -26.454 -9.718 -30.584 1.00 42.91 896 ASP A O 1
ATOM 6957 N N . THR A 1 897 ? -24.690 -11.054 -30.880 1.00 41.56 897 THR A N 1
ATOM 6958 C CA . THR A 1 897 ? -24.645 -11.542 -29.492 1.00 41.56 897 THR A CA 1
ATOM 6959 C C . THR A 1 897 ? -23.488 -10.895 -28.737 1.00 41.56 897 THR A C 1
ATOM 6961 O O . THR A 1 897 ? -22.331 -11.033 -29.132 1.00 41.56 897 THR A O 1
ATOM 6964 N N . SER A 1 898 ? -23.796 -10.181 -27.652 1.00 39.84 898 SER A N 1
ATOM 6965 C CA . SER A 1 898 ? -22.809 -9.564 -26.763 1.00 39.84 898 SER A CA 1
ATOM 6966 C C . SER A 1 898 ? -22.169 -10.611 -25.849 1.00 39.84 898 SER A C 1
ATOM 6968 O O . SER A 1 898 ? -22.876 -11.277 -25.091 1.00 39.84 898 SER A O 1
ATOM 6970 N N . VAL A 1 899 ? -20.843 -10.733 -25.888 1.00 38.97 899 VAL A N 1
ATOM 6971 C CA . VAL A 1 899 ? -20.058 -11.510 -24.913 1.00 38.97 899 VAL A CA 1
ATOM 6972 C C . VAL A 1 899 ? -19.426 -10.530 -23.926 1.00 38.97 899 VAL A C 1
ATOM 6974 O O . VAL A 1 899 ? -18.864 -9.527 -24.353 1.00 38.97 899 VAL A O 1
ATOM 6977 N N . HIS A 1 900 ? -19.556 -10.793 -22.623 1.00 47.66 900 HIS A N 1
ATOM 6978 C CA . HIS A 1 900 ? -18.993 -9.973 -21.546 1.00 47.66 900 HIS A CA 1
ATOM 6979 C C . HIS A 1 900 ? -17.750 -10.664 -20.974 1.00 47.66 900 HIS A C 1
ATOM 6981 O O . HIS A 1 900 ? -17.828 -11.830 -20.591 1.00 47.66 900 HIS A O 1
ATOM 6987 N N . HIS A 1 901 ? -16.627 -9.950 -20.885 1.00 39.69 901 HIS A N 1
ATOM 6988 C CA . HIS A 1 901 ? -15.407 -10.439 -20.239 1.00 39.69 901 HIS A CA 1
ATOM 6989 C C . HIS A 1 901 ? -15.205 -9.714 -18.909 1.00 39.69 901 HIS A C 1
ATOM 6991 O O . HIS A 1 901 ? -15.139 -8.492 -18.893 1.00 39.69 901 HIS A O 1
ATOM 6997 N N . TYR A 1 902 ? -15.108 -10.464 -17.813 1.00 43.44 902 TYR A N 1
ATOM 6998 C CA . TYR A 1 902 ? -14.683 -9.963 -16.506 1.00 43.44 902 TYR A CA 1
ATOM 6999 C C . TYR A 1 902 ? -13.247 -10.444 -16.288 1.00 43.44 902 TYR A C 1
ATOM 7001 O O . TYR A 1 902 ? -12.987 -11.642 -16.412 1.00 43.44 902 TYR A O 1
ATOM 7009 N N . VAL A 1 903 ? -12.303 -9.541 -16.009 1.00 40.03 903 VAL A N 1
ATOM 7010 C CA . VAL A 1 903 ? -10.954 -9.954 -15.597 1.00 40.03 903 VAL A CA 1
ATOM 7011 C C . VAL A 1 903 ? -11.067 -10.400 -14.140 1.00 40.03 903 VAL A C 1
ATOM 7013 O O . VAL A 1 903 ? -11.249 -9.583 -13.249 1.00 40.03 903 VAL A O 1
ATOM 7016 N N . ALA A 1 904 ? -11.048 -11.707 -13.892 1.00 42.66 904 ALA A N 1
ATOM 7017 C CA . ALA A 1 904 ? -11.174 -12.254 -12.545 1.00 42.66 904 ALA A CA 1
ATOM 7018 C C . ALA A 1 904 ? -9.838 -12.120 -11.795 1.00 42.66 904 ALA A C 1
ATOM 7020 O O . ALA A 1 904 ? -8.822 -12.648 -12.239 1.00 42.66 904 ALA A O 1
ATOM 7021 N N . HIS A 1 905 ? -9.833 -11.384 -10.685 1.00 53.56 905 HIS A N 1
ATOM 7022 C CA . HIS A 1 905 ? -8.860 -11.525 -9.589 1.00 53.56 905 HIS A CA 1
ATOM 7023 C C . HIS A 1 905 ? -9.667 -11.946 -8.348 1.00 53.56 905 HIS A C 1
ATOM 7025 O O . HIS A 1 905 ? -9.747 -11.234 -7.354 1.00 53.56 905 HIS A O 1
ATOM 7031 N N . ASP A 1 906 ? -10.438 -13.026 -8.488 1.00 60.50 906 ASP A N 1
ATOM 7032 C CA . ASP A 1 906 ? -11.598 -13.332 -7.645 1.00 60.50 906 ASP A CA 1
ATOM 7033 C C . ASP A 1 906 ? -11.234 -13.796 -6.231 1.00 60.50 906 ASP A C 1
ATOM 7035 O O . ASP A 1 906 ? -12.045 -13.614 -5.315 1.00 60.50 906 ASP A O 1
ATOM 7039 N N . ARG A 1 907 ? -10.041 -14.383 -6.050 1.00 75.94 907 ARG A N 1
ATOM 7040 C CA . ARG A 1 907 ? -9.530 -14.847 -4.755 1.00 75.94 907 ARG A CA 1
ATOM 7041 C C . ARG A 1 907 ? -8.025 -14.682 -4.631 1.00 75.94 907 ARG A C 1
ATOM 7043 O O . ARG A 1 907 ? -7.279 -15.068 -5.528 1.00 75.94 907 ARG A O 1
ATOM 7050 N N . GLU A 1 908 ? -7.585 -14.203 -3.478 1.00 78.69 908 GLU A N 1
ATOM 7051 C CA . GLU A 1 908 ? -6.175 -14.010 -3.157 1.00 78.69 908 GLU A CA 1
ATOM 7052 C C . GLU A 1 908 ? -5.869 -14.516 -1.750 1.00 78.69 908 GLU A C 1
ATOM 7054 O O . GLU A 1 908 ? -6.760 -14.681 -0.921 1.00 78.69 908 GLU A O 1
ATOM 7059 N N . MET A 1 909 ? -4.602 -14.845 -1.510 1.00 84.94 909 MET A N 1
ATOM 7060 C CA . MET A 1 909 ? -4.152 -15.388 -0.231 1.00 84.94 909 MET A CA 1
ATOM 7061 C C . MET A 1 909 ? -4.138 -14.284 0.830 1.00 84.94 909 MET A C 1
ATOM 7063 O O . MET A 1 909 ? -3.468 -13.273 0.625 1.00 84.94 909 MET A O 1
ATOM 7067 N N . ASN A 1 910 ? -4.807 -14.481 1.966 1.00 89.94 910 ASN A N 1
ATOM 7068 C CA . ASN A 1 910 ? -4.618 -13.623 3.144 1.00 89.94 910 ASN A CA 1
ATOM 7069 C C . ASN A 1 910 ? -3.182 -13.770 3.673 1.00 89.94 910 ASN A C 1
ATOM 7071 O O . ASN A 1 910 ? -2.582 -14.838 3.541 1.00 89.94 910 ASN A O 1
ATOM 7075 N N . VAL A 1 911 ? -2.616 -12.716 4.257 1.00 89.50 911 VAL A N 1
ATOM 7076 C CA . VAL A 1 911 ? -1.212 -12.673 4.682 1.00 89.50 911 VAL A CA 1
ATOM 7077 C C . VAL A 1 911 ? -1.123 -12.519 6.193 1.00 89.50 911 VAL A C 1
ATOM 7079 O O . VAL A 1 911 ? -1.780 -11.662 6.767 1.00 89.50 911 VAL A O 1
ATOM 7082 N N . PHE A 1 912 ? -0.293 -13.342 6.831 1.00 92.44 912 PHE A N 1
ATOM 7083 C CA . PHE A 1 912 ? -0.051 -13.292 8.273 1.00 92.44 912 PHE A CA 1
ATOM 7084 C C . PHE A 1 912 ? 1.421 -12.980 8.536 1.00 92.44 912 PHE A C 1
ATOM 7086 O O . PHE A 1 912 ? 2.303 -13.690 8.033 1.00 92.44 912 PHE A O 1
ATOM 7093 N N . PHE A 1 913 ? 1.686 -11.931 9.307 1.00 92.75 913 PHE A N 1
ATOM 7094 C CA . PHE A 1 913 ? 3.020 -11.514 9.713 1.00 92.75 913 PHE A CA 1
ATOM 7095 C C . PHE A 1 913 ? 3.211 -11.723 11.205 1.00 92.75 913 PHE A C 1
ATOM 7097 O O . PHE A 1 913 ? 2.343 -11.342 11.975 1.00 92.75 913 PHE A O 1
ATOM 7104 N N . VAL A 1 914 ? 4.364 -12.272 11.577 1.00 92.31 914 VAL A N 1
ATOM 7105 C CA . VAL A 1 914 ? 4.797 -12.418 12.965 1.00 92.31 914 VAL A CA 1
ATOM 7106 C C . VAL A 1 914 ? 5.901 -11.417 13.263 1.00 92.31 914 VAL A C 1
ATOM 7108 O O . VAL A 1 914 ? 6.882 -11.356 12.513 1.00 92.31 914 VAL A O 1
ATOM 7111 N N . ASN A 1 915 ? 5.782 -10.657 14.340 1.00 92.25 915 ASN A N 1
ATOM 7112 C CA . ASN A 1 915 ? 6.820 -9.752 14.792 1.00 92.25 915 ASN A CA 1
ATOM 7113 C C . ASN A 1 915 ? 7.992 -10.540 15.385 1.00 92.25 915 ASN A C 1
ATOM 7115 O O . ASN A 1 915 ? 7.909 -11.239 16.385 1.00 92.25 915 ASN A O 1
ATOM 7119 N N . GLN A 1 916 ? 9.131 -10.494 14.701 1.00 87.88 916 GLN A N 1
ATOM 7120 C CA . GLN A 1 916 ? 10.295 -11.275 15.074 1.00 87.88 916 GLN A CA 1
ATOM 7121 C C . GLN A 1 916 ? 11.583 -10.602 14.607 1.00 87.88 916 GLN A C 1
ATOM 7123 O O . GLN A 1 916 ? 11.762 -10.260 13.438 1.00 87.88 916 GLN A O 1
ATOM 7128 N N . GLY A 1 917 ? 12.551 -10.469 15.516 1.00 83.88 917 GLY A N 1
ATOM 7129 C CA . GLY A 1 917 ? 13.869 -9.918 15.184 1.00 83.88 917 GLY A CA 1
ATOM 7130 C C . GLY A 1 917 ? 13.825 -8.448 14.749 1.00 83.88 917 GLY A C 1
ATOM 7131 O O . GLY A 1 917 ? 14.686 -8.007 13.984 1.00 83.88 917 GLY A O 1
ATOM 7132 N N . GLY A 1 918 ? 12.832 -7.709 15.245 1.00 86.31 918 GLY A N 1
ATOM 7133 C CA . GLY A 1 918 ? 12.544 -6.314 14.938 1.00 86.31 918 GLY A CA 1
ATOM 7134 C C . GLY A 1 918 ? 11.962 -6.080 13.549 1.00 86.31 918 GLY A C 1
ATOM 7135 O O . GLY A 1 918 ? 12.246 -5.044 12.943 1.00 86.31 918 GLY A O 1
ATOM 7136 N N . LYS A 1 919 ? 11.206 -7.058 13.035 1.00 88.50 919 LYS A N 1
ATOM 7137 C CA . LYS A 1 919 ? 10.531 -7.029 11.735 1.00 88.50 919 LYS A CA 1
ATOM 7138 C C . LYS A 1 919 ? 9.231 -7.823 11.776 1.00 88.50 919 LYS A C 1
ATOM 7140 O O . LYS A 1 919 ? 9.166 -8.840 12.450 1.00 88.50 919 LYS A O 1
ATOM 7145 N N . LEU A 1 920 ? 8.262 -7.435 10.960 1.00 90.81 920 LEU A N 1
ATOM 7146 C CA . LEU A 1 920 ? 7.087 -8.243 10.644 1.00 90.81 920 LEU A CA 1
ATOM 7147 C C . LEU A 1 920 ? 7.463 -9.288 9.578 1.00 90.81 920 LEU A C 1
ATOM 7149 O O . LEU A 1 920 ? 7.605 -8.975 8.396 1.00 90.81 920 LEU A O 1
ATOM 7153 N N . ILE A 1 921 ? 7.688 -10.530 10.004 1.00 88.69 921 ILE A N 1
ATOM 7154 C CA . ILE A 1 921 ? 8.119 -11.669 9.182 1.00 88.69 921 ILE A CA 1
ATOM 7155 C C . ILE A 1 921 ? 6.900 -12.410 8.643 1.00 88.69 921 ILE A C 1
ATOM 7157 O O . ILE A 1 921 ? 6.010 -12.785 9.398 1.00 88.69 921 ILE A O 1
ATOM 7161 N N . ASN A 1 922 ? 6.846 -12.686 7.344 1.00 88.12 922 ASN A N 1
ATOM 7162 C CA . ASN A 1 922 ? 5.709 -13.390 6.766 1.00 88.12 922 ASN A CA 1
ATOM 7163 C C . ASN A 1 922 ? 5.707 -14.865 7.185 1.00 88.12 922 ASN A C 1
ATOM 7165 O O . ASN A 1 922 ? 6.615 -15.629 6.853 1.00 88.12 922 ASN A O 1
ATOM 7169 N N . ARG A 1 923 ? 4.632 -15.285 7.850 1.00 89.31 923 ARG A N 1
ATOM 7170 C CA . ARG A 1 923 ? 4.415 -16.662 8.309 1.00 89.31 923 ARG A CA 1
ATOM 7171 C C . ARG A 1 923 ? 3.126 -17.261 7.763 1.00 89.31 923 ARG A C 1
ATOM 7173 O O . ARG A 1 923 ? 2.638 -18.243 8.297 1.00 89.31 923 ARG A O 1
ATOM 7180 N N . THR A 1 924 ? 2.609 -16.732 6.657 1.00 87.19 924 THR A N 1
ATOM 7181 C CA . THR A 1 924 ? 1.303 -17.097 6.073 1.00 87.19 924 THR A CA 1
ATOM 7182 C C . THR A 1 924 ? 1.082 -18.607 5.920 1.00 87.19 924 THR A C 1
ATOM 7184 O O . THR A 1 924 ? 0.005 -19.112 6.220 1.00 87.19 924 THR A O 1
ATOM 7187 N N . VAL A 1 925 ? 2.089 -19.345 5.439 1.00 81.94 925 VAL A N 1
ATOM 7188 C CA . VAL A 1 925 ? 1.974 -20.802 5.227 1.00 81.94 925 VAL A CA 1
ATOM 7189 C C . VAL A 1 925 ? 2.032 -21.570 6.549 1.00 81.94 925 VAL A C 1
ATOM 7191 O O . VAL A 1 925 ? 1.348 -22.576 6.707 1.00 81.94 925 VAL A O 1
ATOM 7194 N N . GLU A 1 926 ? 2.860 -21.110 7.483 1.00 84.19 926 GLU A N 1
ATOM 7195 C CA . GLU A 1 926 ? 3.107 -21.761 8.774 1.00 84.19 926 GLU A CA 1
ATOM 7196 C C . GLU A 1 926 ? 1.990 -21.451 9.783 1.00 84.19 926 GLU A C 1
ATOM 7198 O O . GLU A 1 926 ? 1.690 -22.280 10.640 1.00 84.19 926 GLU A O 1
ATOM 7203 N N . SER A 1 927 ? 1.332 -20.296 9.645 1.00 89.69 927 SER A N 1
ATOM 7204 C CA . SER A 1 927 ? 0.288 -19.844 10.558 1.00 89.69 927 SER A CA 1
ATOM 7205 C C . SER A 1 927 ? -1.020 -20.607 10.408 1.00 89.69 927 SER A C 1
ATOM 7207 O O . SER A 1 927 ? -1.773 -20.676 11.364 1.00 89.69 927 SER A O 1
ATOM 7209 N N . GLY A 1 928 ? -1.331 -21.163 9.234 1.00 90.06 928 GLY A N 1
ATOM 7210 C CA . GLY A 1 928 ? -2.646 -21.762 8.961 1.00 90.06 928 GLY A CA 1
ATOM 7211 C C . GLY A 1 928 ? -3.772 -20.746 8.709 1.00 90.06 928 GLY A C 1
ATOM 7212 O O . GLY A 1 928 ? -4.838 -21.136 8.244 1.00 90.06 928 GLY A O 1
ATOM 7213 N N . ALA A 1 929 ? -3.521 -19.447 8.912 1.00 91.62 929 ALA A N 1
ATOM 7214 C CA . ALA A 1 929 ? -4.461 -18.358 8.614 1.00 91.62 929 ALA A CA 1
ATOM 7215 C C . ALA A 1 929 ? -4.417 -17.894 7.140 1.00 91.62 929 ALA A C 1
ATOM 7217 O O . ALA A 1 929 ? -5.235 -17.078 6.704 1.00 91.62 929 ALA A O 1
ATOM 7218 N N . GLY A 1 930 ? -3.452 -18.400 6.362 1.00 89.06 930 GLY A N 1
ATOM 7219 C CA . GLY A 1 930 ? -3.305 -18.137 4.933 1.00 89.06 930 GLY A CA 1
ATOM 7220 C C . GLY A 1 930 ? -4.215 -19.017 4.081 1.00 89.06 930 GLY A C 1
ATOM 7221 O O . GLY A 1 930 ? -3.832 -20.126 3.703 1.00 89.06 930 GLY A O 1
ATOM 7222 N N . PHE A 1 931 ? -5.393 -18.507 3.722 1.00 89.00 931 PHE A N 1
ATOM 7223 C CA . PHE A 1 931 ? -6.276 -19.126 2.732 1.00 89.00 931 PHE A CA 1
ATOM 7224 C C . PHE A 1 931 ? -6.586 -18.167 1.577 1.00 89.00 931 PHE A C 1
ATOM 7226 O O . PHE A 1 931 ? -6.552 -16.947 1.728 1.00 89.00 931 PHE A O 1
ATOM 7233 N N . ALA A 1 932 ? -6.877 -18.733 0.402 1.00 85.88 932 ALA A N 1
ATOM 7234 C CA . ALA A 1 932 ? -7.253 -17.963 -0.779 1.00 85.88 932 ALA A CA 1
ATOM 7235 C C . ALA A 1 932 ? -8.755 -17.639 -0.752 1.00 85.88 932 ALA A C 1
ATOM 7237 O O . ALA A 1 932 ? -9.588 -18.527 -0.961 1.00 85.88 932 ALA A O 1
ATOM 7238 N N . GLY A 1 933 ? -9.093 -16.372 -0.521 1.00 85.06 933 GLY A N 1
ATOM 7239 C CA . GLY A 1 933 ? -10.460 -15.889 -0.340 1.00 85.06 933 GLY A CA 1
ATOM 7240 C C . GLY A 1 933 ? -10.724 -14.553 -1.032 1.00 85.06 933 GLY A C 1
ATOM 7241 O O . GLY A 1 933 ? -9.854 -13.992 -1.690 1.00 85.06 933 GLY A O 1
ATOM 7242 N N . ASN A 1 934 ? -11.961 -14.074 -0.913 1.00 86.62 934 ASN A N 1
ATOM 7243 C CA . ASN A 1 934 ? -12.337 -12.692 -1.227 1.00 86.62 934 ASN A CA 1
ATOM 7244 C C . ASN A 1 934 ? -12.691 -12.002 0.087 1.00 86.62 934 ASN A C 1
ATOM 7246 O O . ASN A 1 934 ? -13.849 -11.684 0.361 1.00 86.62 934 ASN A O 1
ATOM 7250 N N . SER A 1 935 ? -11.690 -11.929 0.943 1.00 91.06 935 SER A N 1
ATOM 7251 C CA . SER A 1 935 ? -11.810 -11.560 2.341 1.00 91.06 935 SER A CA 1
ATOM 7252 C C . SER A 1 935 ? -11.931 -10.038 2.437 1.00 91.06 935 SER A C 1
ATOM 7254 O O . SER A 1 935 ? -11.127 -9.324 1.838 1.00 91.06 935 SER A O 1
ATOM 7256 N N . ARG A 1 936 ? -12.972 -9.530 3.110 1.00 88.75 936 ARG A N 1
ATOM 7257 C CA . ARG A 1 936 ? -13.290 -8.089 3.119 1.00 88.75 936 ARG A CA 1
ATOM 7258 C C . ARG A 1 936 ? -12.901 -7.396 4.400 1.00 88.75 936 ARG A C 1
ATOM 7260 O O . ARG A 1 936 ? -12.265 -6.359 4.335 1.00 88.75 936 ARG A O 1
ATOM 7267 N N . SER A 1 937 ? -13.324 -7.955 5.515 1.00 94.50 937 SER A N 1
ATOM 7268 C CA . SER A 1 937 ? -13.179 -7.361 6.832 1.00 94.50 937 SER A CA 1
ATOM 7269 C C . SER A 1 937 ? -12.853 -8.470 7.820 1.00 94.50 937 SER A C 1
ATOM 7271 O O . SER A 1 937 ? -13.245 -9.628 7.609 1.00 94.50 937 SER A O 1
ATOM 7273 N N . THR A 1 938 ? -12.134 -8.127 8.876 1.00 96.56 938 THR A N 1
ATOM 7274 C CA . THR A 1 938 ? -11.692 -9.065 9.903 1.00 96.56 938 THR A CA 1
ATOM 7275 C C . THR A 1 938 ? -11.879 -8.464 11.291 1.00 96.56 938 THR A C 1
ATOM 7277 O O . THR A 1 938 ? -11.799 -7.256 11.456 1.00 96.56 938 THR A O 1
ATOM 7280 N N . ALA A 1 939 ? -12.143 -9.309 12.282 1.00 96.56 939 ALA A N 1
ATOM 7281 C CA . ALA A 1 939 ? -12.124 -8.930 13.692 1.00 96.56 939 ALA A CA 1
ATOM 7282 C C . ALA A 1 939 ? -11.373 -9.996 14.494 1.00 96.56 939 ALA A C 1
ATOM 7284 O O . ALA A 1 939 ? -11.468 -11.185 14.164 1.00 96.56 939 ALA A O 1
ATOM 7285 N N . TYR A 1 940 ? -10.640 -9.575 15.524 1.00 95.69 940 TYR A N 1
ATOM 7286 C CA . TYR A 1 940 ? -10.045 -10.485 16.505 1.00 95.69 940 TYR A CA 1
ATOM 7287 C C . TYR A 1 940 ? -10.870 -10.518 17.793 1.00 95.69 940 TYR A C 1
ATOM 7289 O O . TYR A 1 940 ? -11.480 -9.522 18.176 1.00 95.69 940 TYR A O 1
ATOM 7297 N N . LEU A 1 941 ? -10.900 -11.668 18.458 1.00 95.00 941 LEU A N 1
ATOM 7298 C CA . LEU A 1 941 ? -11.645 -11.907 19.695 1.00 95.00 941 LEU A CA 1
ATOM 7299 C C . LEU A 1 941 ? -11.139 -13.190 20.357 1.00 95.00 941 LEU A C 1
ATOM 7301 O O . LEU A 1 941 ? -10.656 -14.059 19.653 1.00 95.00 941 LEU A O 1
ATOM 7305 N N . ASP A 1 942 ? -11.276 -13.322 21.670 1.00 94.19 942 ASP A N 1
ATOM 7306 C CA . ASP A 1 942 ? -11.102 -14.598 22.382 1.00 94.19 942 ASP A CA 1
ATOM 7307 C C . ASP A 1 942 ? -12.499 -15.228 22.515 1.00 94.19 942 ASP A C 1
ATOM 7309 O O . ASP A 1 942 ? -13.290 -14.797 23.359 1.00 94.19 942 ASP A O 1
ATOM 7313 N N . PHE A 1 943 ? -12.883 -16.130 21.599 1.00 94.25 943 PHE A N 1
ATOM 7314 C CA . PHE A 1 943 ? -14.266 -16.637 21.560 1.00 94.25 943 PHE A CA 1
ATOM 7315 C C . PHE A 1 943 ? -14.494 -17.884 22.419 1.00 94.25 943 PHE A C 1
ATOM 7317 O O . PHE A 1 943 ? -15.646 -18.275 22.629 1.00 94.25 943 PHE A O 1
ATOM 7324 N N . ASP A 1 944 ? -13.447 -18.565 22.878 1.00 93.06 944 ASP A N 1
ATOM 7325 C CA . ASP A 1 944 ? -13.575 -19.718 23.776 1.00 93.06 944 ASP A CA 1
ATOM 7326 C C . ASP A 1 944 ? -12.990 -19.468 25.177 1.00 93.06 944 ASP A C 1
ATOM 7328 O O . ASP A 1 944 ? -12.979 -20.375 26.020 1.00 93.06 944 ASP A O 1
ATOM 7332 N N . ASN A 1 945 ? -12.652 -18.202 25.460 1.00 90.75 945 ASN A N 1
ATOM 7333 C CA . ASN A 1 945 ? -12.160 -17.683 26.733 1.00 90.75 945 ASN A CA 1
ATOM 7334 C C . ASN A 1 945 ? -10.919 -18.432 27.236 1.00 90.75 945 ASN A C 1
ATOM 7336 O O . ASN A 1 945 ? -10.768 -18.664 28.448 1.00 90.75 945 ASN A O 1
ATOM 7340 N N . ASP A 1 946 ? -10.060 -18.872 26.319 1.00 90.12 946 ASP A N 1
ATOM 7341 C CA . ASP A 1 946 ? -8.860 -19.635 26.647 1.00 90.12 946 ASP A CA 1
ATOM 7342 C C . ASP A 1 946 ? -7.606 -18.754 26.803 1.00 90.12 946 ASP A C 1
ATOM 7344 O O . ASP A 1 946 ? -6.594 -19.204 27.364 1.00 90.12 946 ASP A O 1
ATOM 7348 N N . GLY A 1 947 ? -7.732 -17.466 26.464 1.00 89.94 947 GLY A N 1
ATOM 7349 C CA . GLY A 1 947 ? -6.719 -16.447 26.672 1.00 89.94 947 GLY A CA 1
ATOM 7350 C C . GLY A 1 947 ? -5.756 -16.244 25.511 1.00 89.94 947 GLY A C 1
ATOM 7351 O O . GLY A 1 947 ? -4.753 -15.545 25.694 1.00 89.94 947 GLY A O 1
ATOM 7352 N N . ASP A 1 948 ? -6.004 -16.831 24.343 1.00 91.69 948 ASP A N 1
ATOM 7353 C CA . ASP A 1 948 ? -5.387 -16.404 23.092 1.00 91.69 948 ASP A CA 1
ATOM 7354 C C . ASP A 1 948 ? -6.418 -15.777 22.128 1.00 91.69 948 ASP A C 1
ATOM 7356 O O . ASP A 1 948 ? -7.627 -15.869 22.312 1.00 91.69 948 ASP A O 1
ATOM 7360 N N . LEU A 1 949 ? -5.939 -14.962 21.179 1.00 95.06 949 LEU A N 1
ATOM 7361 C CA . LEU A 1 949 ? -6.823 -14.239 20.259 1.00 95.06 949 LEU A CA 1
ATOM 7362 C C . LEU A 1 949 ? -7.094 -15.067 19.003 1.00 95.06 949 LEU A C 1
ATOM 7364 O O . LEU A 1 949 ? -6.163 -15.433 18.278 1.00 95.06 949 LEU A O 1
ATOM 7368 N N . ASP A 1 950 ? -8.373 -15.266 18.705 1.00 96.62 950 ASP A N 1
ATOM 7369 C CA . ASP A 1 950 ? -8.907 -15.861 17.487 1.00 96.62 950 ASP A CA 1
ATOM 7370 C C . ASP A 1 950 ? -9.217 -14.816 16.406 1.00 96.62 950 ASP A C 1
ATOM 7372 O O . ASP A 1 950 ? -9.152 -13.604 16.626 1.00 96.62 950 ASP A O 1
ATOM 7376 N N . ILE A 1 951 ? -9.589 -15.288 15.209 1.00 97.75 951 ILE A N 1
ATOM 7377 C CA . ILE A 1 951 ? -9.892 -14.427 14.058 1.00 97.75 951 ILE A CA 1
ATOM 7378 C C . ILE A 1 951 ? -11.218 -14.826 13.399 1.00 97.75 951 ILE A C 1
ATOM 7380 O O . ILE A 1 951 ? -11.432 -15.987 13.039 1.00 97.75 951 ILE A O 1
ATOM 7384 N N . ALA A 1 952 ? -12.073 -13.838 13.131 1.00 97.94 952 ALA A N 1
ATOM 7385 C CA . ALA A 1 952 ? -13.259 -13.968 12.287 1.00 97.94 952 ALA A CA 1
ATOM 7386 C C . ALA A 1 952 ? -13.119 -13.120 11.013 1.00 97.94 952 ALA A C 1
ATOM 7388 O O . ALA A 1 952 ? -12.842 -11.925 11.076 1.00 97.94 952 ALA A O 1
ATOM 7389 N N . VAL A 1 953 ? -13.354 -13.725 9.844 1.00 97.50 953 VAL A N 1
ATOM 7390 C CA . VAL A 1 953 ? -13.218 -13.079 8.527 1.00 97.50 953 VAL A CA 1
ATOM 7391 C C . VAL A 1 953 ? -14.543 -13.105 7.773 1.00 97.50 953 VAL A C 1
ATOM 7393 O O . VAL A 1 953 ? -15.115 -14.174 7.542 1.00 97.50 953 VAL A O 1
ATOM 7396 N N . ASN A 1 954 ? -15.011 -11.946 7.301 1.00 95.75 954 ASN A N 1
ATOM 7397 C CA . ASN A 1 954 ? -16.190 -11.863 6.440 1.00 95.75 954 ASN A CA 1
ATOM 7398 C C . ASN A 1 954 ? -15.791 -11.958 4.958 1.00 95.75 954 ASN A C 1
ATOM 7400 O O . ASN A 1 954 ? -15.159 -11.058 4.392 1.00 95.75 954 ASN A O 1
ATOM 7404 N N . ASN A 1 955 ? -16.170 -13.058 4.305 1.00 92.75 955 ASN A N 1
ATOM 7405 C CA . ASN A 1 955 ? -15.813 -13.324 2.914 1.00 92.75 955 ASN A CA 1
ATOM 7406 C C . ASN A 1 955 ? -16.916 -12.893 1.944 1.00 92.75 955 ASN A C 1
ATOM 7408 O O . ASN A 1 955 ? -18.088 -13.247 2.077 1.00 92.75 955 ASN A O 1
ATOM 7412 N N . PHE A 1 956 ? -16.538 -12.206 0.871 1.00 88.56 956 PHE A N 1
ATOM 7413 C CA . PHE A 1 956 ? -17.461 -11.858 -0.197 1.00 88.56 956 PHE A CA 1
ATOM 7414 C C . PHE A 1 956 ? -17.816 -13.080 -1.052 1.00 88.56 956 PHE A C 1
ATOM 7416 O O . PHE A 1 956 ? -16.957 -13.757 -1.612 1.00 88.56 956 PHE A O 1
ATOM 7423 N N . HIS A 1 957 ? -19.117 -13.347 -1.177 1.00 86.56 957 HIS A N 1
ATOM 7424 C CA . HIS A 1 957 ? -19.720 -14.458 -1.929 1.00 86.56 957 HIS A CA 1
ATOM 7425 C C . HIS A 1 957 ? -19.302 -15.864 -1.471 1.00 86.56 957 HIS A C 1
ATOM 7427 O O . HIS A 1 957 ? -19.618 -16.848 -2.152 1.00 86.56 957 HIS A O 1
ATOM 7433 N N . ALA A 1 958 ? -18.707 -15.973 -0.287 1.00 88.88 958 ALA A N 1
ATOM 7434 C CA . ALA A 1 958 ? -18.361 -17.217 0.390 1.00 88.88 958 ALA A CA 1
ATOM 7435 C C . ALA A 1 958 ? -18.782 -17.153 1.873 1.00 88.88 958 ALA A C 1
ATOM 7437 O O . ALA A 1 958 ? -19.051 -16.060 2.370 1.00 88.88 958 ALA A O 1
ATOM 7438 N N . PRO A 1 959 ? -18.909 -18.299 2.567 1.00 92.00 959 PRO A N 1
ATOM 7439 C CA . PRO A 1 959 ? -19.116 -18.306 4.014 1.00 92.00 959 PRO A CA 1
ATOM 7440 C C . PRO A 1 959 ? -18.036 -17.503 4.736 1.00 92.00 959 PRO A C 1
ATOM 7442 O O . PRO A 1 959 ? -16.891 -17.495 4.279 1.00 92.00 959 PRO A O 1
ATOM 7445 N N . ALA A 1 960 ? -18.394 -16.851 5.841 1.00 95.38 960 ALA A N 1
ATOM 7446 C CA . ALA A 1 960 ? -17.410 -16.320 6.780 1.00 95.38 960 ALA A CA 1
ATOM 7447 C C . ALA A 1 960 ? -16.439 -17.429 7.228 1.00 95.38 960 ALA A C 1
ATOM 7449 O O . ALA A 1 960 ? -16.795 -18.606 7.194 1.00 95.38 960 ALA A O 1
ATOM 7450 N N . THR A 1 961 ? -15.223 -17.057 7.618 1.00 97.19 961 THR A N 1
ATOM 7451 C CA . THR A 1 961 ? -14.210 -17.992 8.124 1.00 97.19 961 THR A CA 1
ATOM 7452 C C . THR A 1 961 ? -13.925 -17.686 9.585 1.00 97.19 961 THR A C 1
ATOM 7454 O O . THR A 1 961 ? -13.630 -16.540 9.912 1.00 97.19 961 THR A O 1
ATOM 7457 N N . ILE A 1 962 ? -13.992 -18.705 10.440 1.00 97.69 962 ILE A N 1
ATOM 7458 C CA . ILE A 1 962 ? -13.644 -18.626 11.861 1.00 97.69 962 ILE A CA 1
ATOM 7459 C C . ILE A 1 962 ? -12.366 -19.432 12.081 1.00 97.69 962 ILE A C 1
ATOM 7461 O O . ILE A 1 962 ? -12.329 -20.637 11.820 1.00 97.69 962 ILE A O 1
ATOM 7465 N N . LEU A 1 963 ? -11.312 -18.757 12.522 1.00 97.44 963 LEU A N 1
ATOM 7466 C CA . LEU A 1 963 ? -9.997 -19.330 12.760 1.00 97.44 963 LEU A CA 1
ATOM 7467 C C . LEU A 1 963 ? -9.742 -19.364 14.260 1.00 97.44 963 LEU A C 1
ATOM 7469 O O . LEU A 1 963 ? -9.574 -18.310 14.866 1.00 97.44 963 LEU A O 1
ATOM 7473 N N . ARG A 1 964 ? -9.671 -20.571 14.822 1.00 96.44 964 ARG A N 1
ATOM 7474 C CA . ARG A 1 964 ? -9.286 -20.754 16.217 1.00 96.44 964 ARG A CA 1
ATOM 7475 C C . ARG A 1 964 ? -7.775 -20.749 16.354 1.00 96.44 964 ARG A C 1
ATOM 7477 O O . ARG A 1 964 ? -7.109 -21.525 15.648 1.00 96.44 964 ARG A O 1
ATOM 7484 N N . ASN A 1 965 ? -7.248 -19.945 17.255 1.00 94.62 965 ASN A N 1
ATOM 7485 C CA . ASN A 1 965 ? -5.858 -19.986 17.656 1.00 94.62 965 ASN A CA 1
ATOM 7486 C C . ASN A 1 965 ? -5.593 -21.246 18.508 1.00 94.62 965 ASN A C 1
ATOM 7488 O O . ASN A 1 965 ? -6.468 -21.839 19.125 1.00 94.62 965 ASN A O 1
ATOM 7492 N N . ASN A 1 966 ? -4.419 -21.843 18.344 1.00 89.38 966 ASN A N 1
ATOM 7493 C CA . ASN A 1 966 ? -4.032 -23.091 19.014 1.00 89.38 966 ASN A CA 1
ATOM 7494 C C . ASN A 1 966 ? -2.652 -22.940 19.655 1.00 89.38 966 ASN A C 1
ATOM 7496 O O . ASN A 1 966 ? -1.994 -23.939 19.966 1.00 89.38 966 ASN A O 1
ATOM 7500 N N . THR A 1 967 ? -2.162 -21.705 19.756 1.00 81.94 967 THR A N 1
ATOM 7501 C CA . THR A 1 967 ? -0.804 -21.438 20.211 1.00 81.94 967 THR A CA 1
ATOM 7502 C C . THR A 1 967 ? -0.685 -21.483 21.722 1.00 81.94 967 THR A C 1
ATOM 7504 O O . THR A 1 967 ? 0.435 -21.731 22.173 1.00 81.94 967 THR A O 1
ATOM 7507 N N . GLY A 1 968 ? -1.800 -21.347 22.462 1.00 69.56 968 GLY A N 1
ATOM 7508 C CA . GLY A 1 968 ? -1.973 -21.608 23.895 1.00 69.56 968 GLY A CA 1
ATOM 7509 C C . GLY A 1 968 ? -0.710 -22.075 24.621 1.00 69.56 968 GLY A C 1
ATOM 7510 O O . GLY A 1 968 ? -0.419 -23.276 24.721 1.00 69.56 968 GLY A O 1
ATOM 7511 N N . ARG A 1 969 ? 0.079 -21.115 25.116 1.00 68.69 969 ARG A N 1
ATOM 7512 C CA . ARG A 1 969 ? 1.378 -21.365 25.751 1.00 68.69 969 ARG A CA 1
ATOM 7513 C C . ARG A 1 969 ? 1.278 -21.220 27.268 1.00 68.69 969 ARG A C 1
ATOM 7515 O O . ARG A 1 969 ? 1.224 -20.102 27.757 1.00 68.69 969 ARG A O 1
ATOM 7522 N N . PRO A 1 970 ? 1.359 -22.307 28.058 1.00 69.56 970 PRO A N 1
ATOM 7523 C CA . PRO A 1 970 ? 1.285 -22.210 29.519 1.00 69.56 970 PRO A CA 1
ATOM 7524 C C . PRO A 1 970 ? 2.499 -21.508 30.156 1.00 69.56 970 PRO A C 1
ATOM 7526 O O . PRO A 1 970 ? 2.515 -21.290 31.364 1.00 69.56 970 PRO A O 1
ATOM 7529 N N . ASP A 1 971 ? 3.551 -21.229 29.382 1.00 77.31 971 ASP A N 1
ATOM 7530 C CA . ASP A 1 971 ? 4.714 -20.435 29.779 1.00 77.31 971 ASP A CA 1
ATOM 7531 C C . ASP A 1 971 ? 4.603 -18.946 29.414 1.00 77.31 971 ASP A C 1
ATOM 7533 O O . ASP A 1 971 ? 5.511 -18.183 29.754 1.00 77.31 971 ASP A O 1
ATOM 7537 N N . ARG A 1 972 ? 3.514 -18.533 28.754 1.00 83.94 972 ARG A N 1
ATOM 7538 C CA . ARG A 1 972 ? 3.228 -17.140 28.415 1.00 83.94 972 ARG A CA 1
ATOM 7539 C C . ARG A 1 972 ? 1.891 -16.722 29.009 1.00 83.94 972 ARG A C 1
ATOM 7541 O O . ARG A 1 972 ? 0.864 -17.311 28.696 1.00 83.94 972 ARG A O 1
ATOM 7548 N N . GLY A 1 973 ? 1.931 -15.730 29.887 1.00 90.50 973 GLY A N 1
ATOM 7549 C CA . GLY A 1 973 ? 0.731 -15.186 30.500 1.00 90.50 973 GLY A CA 1
ATOM 7550 C C . GLY A 1 973 ? 0.024 -14.205 29.576 1.00 90.50 973 GLY A C 1
ATOM 7551 O O . GLY A 1 973 ? 0.652 -13.576 28.725 1.00 90.50 973 GLY A O 1
ATOM 7552 N N . TRP A 1 974 ? -1.265 -14.022 29.807 1.00 93.50 974 TRP A N 1
ATOM 7553 C CA . TRP A 1 974 ? -2.077 -12.998 29.152 1.00 93.50 974 TRP A CA 1
ATOM 7554 C C . TRP A 1 974 ? -2.851 -12.173 30.181 1.00 93.50 974 TRP A C 1
ATOM 7556 O O . TRP A 1 974 ? -2.924 -12.525 31.363 1.00 93.50 974 TRP A O 1
ATOM 7566 N N . LEU A 1 975 ? -3.423 -11.053 29.757 1.00 94.94 975 LEU A N 1
ATOM 7567 C CA . LEU A 1 975 ? -4.315 -10.242 30.577 1.00 94.94 975 LEU A CA 1
ATOM 7568 C C . LEU A 1 975 ? -5.322 -9.518 29.684 1.00 94.94 975 LEU A C 1
ATOM 7570 O O . LEU A 1 975 ? -4.922 -8.847 28.737 1.00 94.94 975 LEU A O 1
ATOM 7574 N N . SER A 1 976 ? -6.612 -9.605 30.019 1.00 95.00 976 SER A N 1
ATOM 7575 C CA . SER A 1 976 ? -7.661 -8.827 29.350 1.00 95.00 976 SER A CA 1
ATOM 7576 C C . SER A 1 976 ? -8.224 -7.740 30.270 1.00 95.00 976 SER A C 1
ATOM 7578 O O . SER A 1 976 ? -8.390 -7.945 31.477 1.00 95.00 976 SER A O 1
ATOM 7580 N N . VAL A 1 977 ? -8.476 -6.547 29.724 1.00 96.94 977 VAL A N 1
ATOM 7581 C CA . VAL A 1 977 ? -8.953 -5.374 30.474 1.00 96.94 977 VAL A CA 1
ATOM 7582 C C . VAL A 1 977 ? -10.194 -4.785 29.824 1.00 96.94 977 VAL A C 1
ATOM 7584 O O . VAL A 1 977 ? -10.127 -4.236 28.725 1.00 96.94 977 VAL A O 1
ATOM 7587 N N . ARG A 1 978 ? -11.313 -4.805 30.550 1.00 96.44 978 ARG A N 1
ATOM 7588 C CA . ARG A 1 978 ? -12.516 -4.036 30.224 1.00 96.44 978 ARG A CA 1
ATOM 7589 C C . ARG A 1 978 ? -12.559 -2.765 31.066 1.00 96.44 978 ARG A C 1
ATOM 7591 O O . ARG A 1 978 ? -12.557 -2.837 32.298 1.00 96.44 978 ARG A O 1
ATOM 7598 N N . LEU A 1 979 ? -12.630 -1.610 30.414 1.00 97.81 979 LEU A N 1
ATOM 7599 C CA . LEU A 1 979 ? -12.815 -0.324 31.083 1.00 97.81 979 LEU A CA 1
ATOM 7600 C C . LEU A 1 979 ? -14.298 0.059 31.124 1.00 97.81 979 LEU A C 1
ATOM 7602 O O . LEU A 1 979 ? -15.063 -0.286 30.229 1.00 97.81 979 LEU A O 1
ATOM 7606 N N . ILE A 1 980 ? -14.704 0.756 32.185 1.00 97.62 980 ILE A N 1
ATOM 7607 C CA . ILE A 1 980 ? -16.046 1.323 32.338 1.00 97.62 980 ILE A CA 1
ATOM 7608 C C . ILE A 1 980 ? -15.903 2.788 32.749 1.00 97.62 980 ILE A C 1
ATOM 7610 O O . ILE A 1 980 ? -15.462 3.100 33.859 1.00 97.62 980 ILE A O 1
ATOM 7614 N N . GLY A 1 981 ? -16.288 3.684 31.848 1.00 97.31 981 GLY A N 1
ATOM 7615 C CA . GLY A 1 981 ? -16.305 5.120 32.083 1.00 97.31 981 GLY A CA 1
ATOM 7616 C C . GLY A 1 981 ? -17.487 5.603 32.924 1.00 97.31 981 GLY A C 1
ATOM 7617 O O . GLY A 1 981 ? -18.358 4.837 33.346 1.00 97.31 981 GLY A O 1
ATOM 7618 N N . ASP A 1 982 ? -17.516 6.912 33.161 1.00 96.12 982 ASP A N 1
ATOM 7619 C CA . ASP A 1 982 ? -18.578 7.603 33.889 1.00 96.12 982 ASP A CA 1
ATOM 7620 C C . ASP A 1 982 ? -18.799 8.988 33.278 1.00 96.12 982 ASP A C 1
ATOM 7622 O O . ASP A 1 982 ? -17.959 9.885 33.406 1.00 96.12 982 ASP A O 1
ATOM 7626 N N . GLN A 1 983 ? -19.963 9.181 32.656 1.00 93.75 983 GLN A N 1
ATOM 7627 C CA . GLN A 1 983 ? -20.323 10.445 32.018 1.00 93.75 983 GLN A CA 1
ATOM 7628 C C . GLN A 1 983 ? -20.254 11.622 33.004 1.00 93.75 983 GLN A C 1
ATOM 7630 O O . GLN A 1 983 ? -19.907 12.738 32.621 1.00 93.75 983 GLN A O 1
ATOM 7635 N N . ALA A 1 984 ? -20.533 11.400 34.295 1.00 92.81 984 ALA A N 1
ATOM 7636 C CA . ALA A 1 984 ? -20.445 12.456 35.304 1.00 92.81 984 ALA A CA 1
ATOM 7637 C C . ALA A 1 984 ? -19.010 12.984 35.499 1.00 92.81 984 ALA A C 1
ATOM 7639 O O . ALA A 1 984 ? -18.832 14.079 36.040 1.00 92.81 984 ALA A O 1
ATOM 7640 N N . GLN A 1 985 ? -18.010 12.220 35.056 1.00 94.06 985 GLN A N 1
ATOM 7641 C CA . GLN A 1 985 ? -16.588 12.560 35.066 1.00 94.06 985 GLN A CA 1
ATOM 7642 C C . GLN A 1 985 ? -16.073 13.000 33.682 1.00 94.06 985 GLN A C 1
ATOM 7644 O O . GLN A 1 985 ? -14.875 13.234 33.533 1.00 94.06 985 GLN A O 1
ATOM 7649 N N . GLY A 1 986 ? -16.965 13.163 32.694 1.00 93.69 986 GLY A N 1
ATOM 7650 C CA . GLY A 1 986 ? -16.605 13.540 31.323 1.00 93.69 986 GLY A CA 1
ATOM 7651 C C . GLY A 1 986 ? -15.967 12.397 30.536 1.00 93.69 986 GLY A C 1
ATOM 7652 O O . GLY A 1 986 ? -15.107 12.644 29.702 1.00 93.69 986 GLY A O 1
ATOM 7653 N N . VAL A 1 987 ? -16.332 11.149 30.843 1.00 97.06 987 VAL A N 1
ATOM 7654 C CA . VAL A 1 987 ? -15.809 9.957 30.168 1.00 97.06 987 VAL A CA 1
ATOM 7655 C C . VAL A 1 987 ? -16.976 9.109 29.679 1.00 97.06 987 VAL A C 1
ATOM 7657 O O . VAL A 1 987 ? -17.831 8.725 30.477 1.00 97.06 987 VAL A O 1
ATOM 7660 N N . ASN A 1 988 ? -17.008 8.805 28.381 1.00 97.81 988 ASN A N 1
ATOM 7661 C CA . ASN A 1 988 ? -18.010 7.904 27.816 1.00 97.81 988 ASN A CA 1
ATOM 7662 C C . ASN A 1 988 ? -17.913 6.512 28.456 1.00 97.81 988 ASN A C 1
ATOM 7664 O O . ASN A 1 988 ? -16.835 6.062 28.846 1.00 97.81 988 ASN A O 1
ATOM 7668 N N . ARG A 1 989 ? -19.046 5.830 28.605 1.00 96.81 989 ARG A N 1
ATOM 7669 C CA . ARG A 1 989 ? -19.145 4.616 29.417 1.00 96.81 989 ARG A CA 1
ATOM 7670 C C . ARG A 1 989 ? -18.334 3.442 28.870 1.00 96.81 989 ARG A C 1
ATOM 7672 O O . ARG A 1 989 ? -17.820 2.655 29.662 1.00 96.81 989 ARG A O 1
ATOM 7679 N N . ASP A 1 990 ? -18.154 3.393 27.559 1.00 97.12 990 ASP A N 1
ATOM 7680 C CA . ASP A 1 990 ? -17.316 2.423 26.854 1.00 97.12 990 ASP A CA 1
ATOM 7681 C C . ASP A 1 990 ? -15.810 2.739 26.911 1.00 97.12 990 ASP A C 1
ATOM 7683 O O . ASP A 1 990 ? -14.990 1.929 26.482 1.00 97.12 990 ASP A O 1
ATOM 7687 N N . ALA A 1 991 ? -15.438 3.901 27.458 1.00 97.94 991 ALA A N 1
ATOM 7688 C CA . ALA A 1 991 ? -14.071 4.400 27.558 1.00 97.94 991 ALA A CA 1
ATOM 7689 C C . ALA A 1 991 ? -13.314 4.463 26.214 1.00 97.94 991 ALA A C 1
ATOM 7691 O O . ALA A 1 991 ? -12.085 4.418 26.197 1.00 97.94 991 ALA A O 1
ATOM 7692 N N . ILE A 1 992 ? -14.021 4.608 25.089 1.00 98.12 992 ILE A N 1
ATOM 7693 C CA . ILE A 1 992 ? -13.404 4.819 23.770 1.00 98.12 992 ILE A CA 1
ATOM 7694 C C . ILE A 1 992 ? -12.552 6.093 23.821 1.00 98.12 992 ILE A C 1
ATOM 7696 O O . ILE A 1 992 ? -13.000 7.122 24.337 1.00 98.12 992 ILE A O 1
ATOM 7700 N N . GLY A 1 993 ? -11.319 6.000 23.317 1.00 96.75 993 GLY A N 1
ATOM 7701 C CA . GLY A 1 993 ? -10.273 7.020 23.437 1.00 96.75 993 GLY A CA 1
ATOM 7702 C C . GLY A 1 993 ? -9.414 6.919 24.706 1.00 96.75 993 GLY A C 1
ATOM 7703 O O . GLY A 1 993 ? -8.507 7.728 24.885 1.00 96.75 993 GLY A O 1
ATOM 7704 N N . ALA A 1 994 ? -9.672 5.961 25.606 1.00 97.62 994 ALA A N 1
ATOM 7705 C CA . ALA A 1 994 ? -8.785 5.694 26.738 1.00 97.62 994 ALA A CA 1
ATOM 7706 C C . ALA A 1 994 ? -7.502 4.996 26.272 1.00 97.62 994 ALA A C 1
ATOM 7708 O O . ALA A 1 994 ? -7.559 4.038 25.496 1.00 97.62 994 ALA A O 1
ATOM 7709 N N . ARG A 1 995 ? -6.359 5.415 26.823 1.00 96.62 995 ARG A N 1
ATOM 7710 C CA . ARG A 1 995 ? -5.055 4.784 26.597 1.00 96.62 995 ARG A CA 1
ATOM 7711 C C . ARG A 1 995 ? -4.678 3.894 27.776 1.00 96.62 995 ARG A C 1
ATOM 7713 O O . ARG A 1 995 ? -4.774 4.302 28.932 1.00 96.62 995 ARG A O 1
ATOM 7720 N N . LEU A 1 996 ? -4.220 2.684 27.484 1.00 97.06 996 LEU A N 1
ATOM 7721 C CA . LEU A 1 996 ? -3.750 1.699 28.448 1.00 97.06 996 LEU A CA 1
ATOM 7722 C C . LEU A 1 996 ? -2.258 1.453 28.217 1.00 97.06 996 LEU A C 1
ATOM 7724 O O . LEU A 1 996 ? -1.864 0.949 27.170 1.00 97.06 996 LEU A O 1
ATOM 7728 N N . GLU A 1 997 ? -1.436 1.790 29.205 1.00 96.31 997 GLU A N 1
ATOM 7729 C CA . GLU A 1 997 ? 0.012 1.581 29.195 1.00 96.31 997 GLU A CA 1
ATOM 7730 C C . GLU A 1 997 ? 0.364 0.493 30.217 1.00 96.31 997 GLU A C 1
ATOM 7732 O O . GLU A 1 997 ? 0.359 0.717 31.434 1.00 96.31 997 GLU A O 1
ATOM 7737 N N . LEU A 1 998 ? 0.651 -0.710 29.718 1.00 96.12 998 LEU A N 1
ATOM 7738 C CA . LEU A 1 998 ? 1.064 -1.855 30.518 1.00 96.12 998 LEU A CA 1
ATOM 7739 C C . LEU A 1 998 ? 2.588 -1.933 30.561 1.00 96.12 998 LEU A C 1
ATOM 7741 O O . LEU A 1 998 ? 3.254 -1.855 29.534 1.00 96.12 998 LEU A O 1
ATOM 7745 N N . THR A 1 999 ? 3.149 -2.128 31.753 1.00 95.69 999 THR A N 1
ATOM 7746 C CA . THR A 1 999 ? 4.591 -2.306 31.961 1.00 95.69 999 THR A CA 1
ATOM 7747 C C . THR A 1 999 ? 4.878 -3.522 32.832 1.00 95.69 999 THR A C 1
ATOM 7749 O O . THR A 1 999 ? 4.166 -3.804 33.797 1.00 95.69 999 THR A O 1
ATOM 7752 N N . GLY A 1 1000 ? 5.950 -4.240 32.517 1.00 92.44 1000 GLY A N 1
ATOM 7753 C CA . GLY A 1 1000 ? 6.355 -5.450 33.223 1.00 92.44 1000 GLY A CA 1
ATOM 7754 C C . GLY A 1 1000 ? 7.874 -5.595 33.351 1.00 92.44 1000 GLY A C 1
ATOM 7755 O O . GLY A 1 1000 ? 8.635 -4.684 33.006 1.00 92.44 1000 GLY A O 1
ATOM 7756 N N . PRO A 1 1001 ? 8.343 -6.733 33.890 1.00 88.50 1001 PRO A N 1
ATOM 7757 C CA . PRO A 1 1001 ? 9.764 -7.060 33.928 1.00 88.50 1001 PRO A CA 1
ATOM 7758 C C . PRO A 1 1001 ? 10.362 -7.173 32.516 1.00 88.50 1001 PRO A C 1
ATOM 7760 O O . PRO A 1 1001 ? 9.654 -7.216 31.515 1.00 88.50 1001 PRO A O 1
ATOM 7763 N N . ASP A 1 1002 ? 11.696 -7.194 32.446 1.00 82.81 1002 ASP A N 1
ATOM 7764 C CA . ASP A 1 1002 ? 12.469 -7.455 31.222 1.00 82.81 1002 ASP A CA 1
ATOM 7765 C C . ASP A 1 1002 ? 12.143 -6.555 30.011 1.00 82.81 1002 ASP A C 1
ATOM 7767 O O . ASP A 1 1002 ? 12.472 -6.878 28.873 1.00 82.81 1002 ASP A O 1
ATOM 7771 N N . GLY A 1 1003 ? 11.576 -5.370 30.263 1.00 81.31 1003 GLY A N 1
ATOM 7772 C CA . GLY A 1 1003 ? 11.271 -4.381 29.229 1.00 81.31 1003 GLY A CA 1
ATOM 7773 C C . GLY A 1 1003 ? 9.937 -4.600 28.514 1.00 81.31 1003 GLY A C 1
ATOM 7774 O O . GLY A 1 1003 ? 9.724 -3.974 27.476 1.00 81.31 1003 GLY A O 1
ATOM 7775 N N . LEU A 1 1004 ? 9.048 -5.449 29.050 1.00 88.94 1004 LEU A N 1
ATOM 7776 C CA . LEU A 1 1004 ? 7.653 -5.520 28.611 1.00 88.94 1004 LEU A CA 1
ATOM 7777 C C . LEU A 1 1004 ? 7.002 -4.143 28.784 1.00 88.94 1004 LEU A C 1
ATOM 7779 O O . LEU A 1 1004 ? 6.918 -3.621 29.898 1.00 88.94 1004 LEU A O 1
ATOM 7783 N N . ALA A 1 1005 ? 6.573 -3.564 27.671 1.00 90.81 1005 ALA A N 1
ATOM 7784 C CA . ALA A 1 1005 ? 5.845 -2.311 27.613 1.00 90.81 1005 ALA A CA 1
ATOM 7785 C C . ALA A 1 1005 ? 4.906 -2.386 26.409 1.00 90.81 1005 ALA A C 1
ATOM 7787 O O . ALA A 1 1005 ? 5.385 -2.584 25.294 1.00 90.81 1005 ALA A O 1
ATOM 7788 N N . VAL A 1 1006 ? 3.602 -2.284 26.645 1.00 91.81 1006 VAL A N 1
ATOM 7789 C CA . VAL A 1 1006 ? 2.574 -2.376 25.603 1.00 91.81 1006 VAL A CA 1
ATOM 7790 C C . VAL A 1 1006 ? 1.604 -1.223 25.793 1.00 91.81 1006 VAL A C 1
ATOM 7792 O O . VAL A 1 1006 ? 1.107 -1.004 26.901 1.00 91.81 1006 VAL A O 1
ATOM 7795 N N . THR A 1 1007 ? 1.339 -0.503 24.709 1.00 92.69 1007 THR A N 1
ATOM 7796 C CA . THR A 1 1007 ? 0.367 0.588 24.671 1.00 92.69 1007 THR A CA 1
ATOM 7797 C C . THR A 1 1007 ? -0.820 0.147 23.829 1.00 92.69 1007 THR A C 1
ATOM 7799 O O . THR A 1 1007 ? -0.641 -0.320 22.708 1.00 92.69 1007 THR A O 1
ATOM 7802 N N . ARG A 1 1008 ? -2.032 0.309 24.354 1.00 92.94 1008 ARG A N 1
ATOM 7803 C CA . ARG A 1 1008 ? -3.285 0.126 23.610 1.00 92.94 1008 ARG A CA 1
ATOM 7804 C C . ARG A 1 1008 ? -4.147 1.367 23.756 1.00 92.94 1008 ARG A C 1
ATOM 7806 O O . ARG A 1 1008 ? -4.075 2.056 24.772 1.00 92.94 1008 ARG A O 1
ATOM 7813 N N . GLU A 1 1009 ? -4.990 1.622 22.772 1.00 94.69 1009 GLU A N 1
ATOM 7814 C CA . GLU A 1 1009 ? -6.003 2.671 22.833 1.00 94.69 1009 GLU A CA 1
ATOM 7815 C C . GLU A 1 1009 ? -7.344 2.082 22.412 1.00 94.69 1009 GLU A C 1
ATOM 7817 O O . GLU A 1 1009 ? -7.409 1.351 21.424 1.00 94.69 1009 GLU A O 1
ATOM 7822 N N . ILE A 1 1010 ? -8.406 2.357 23.173 1.00 96.75 1010 ILE A N 1
ATOM 7823 C CA . ILE A 1 1010 ? -9.733 1.814 22.865 1.00 96.75 1010 ILE A CA 1
ATOM 7824 C C . ILE A 1 1010 ? -10.288 2.538 21.637 1.00 96.75 1010 ILE A C 1
ATOM 7826 O O . ILE A 1 1010 ? -10.626 3.721 21.707 1.00 96.75 1010 ILE A O 1
ATOM 7830 N N . GLN A 1 1011 ? -10.392 1.802 20.532 1.00 95.00 1011 GLN A N 1
ATOM 7831 C CA . GLN A 1 1011 ? -10.882 2.287 19.244 1.00 95.00 1011 GLN A CA 1
ATOM 7832 C C . GLN A 1 1011 ? -12.420 2.232 19.156 1.00 95.00 1011 GLN A C 1
ATOM 7834 O O . GLN A 1 1011 ? -13.058 1.323 19.681 1.00 95.00 1011 GLN A O 1
ATOM 7839 N N . GLY A 1 1012 ? -13.018 3.181 18.435 1.00 95.06 1012 GLY A N 1
ATOM 7840 C CA . GLY A 1 1012 ? -14.446 3.256 18.100 1.00 95.06 1012 GLY A CA 1
ATOM 7841 C C . GLY A 1 1012 ? -14.742 2.919 16.637 1.00 95.06 1012 GLY A C 1
ATOM 7842 O O . GLY A 1 1012 ? -15.659 3.476 16.033 1.00 95.06 1012 GLY A O 1
ATOM 7843 N N . GLY A 1 1013 ? -13.917 2.055 16.057 1.00 92.75 1013 GLY A N 1
ATOM 7844 C CA . GLY A 1 1013 ? -13.914 1.655 14.654 1.00 92.75 1013 GLY A CA 1
ATOM 7845 C C . GLY A 1 1013 ? -12.478 1.399 14.212 1.00 92.75 1013 GLY A C 1
ATOM 7846 O O . GLY A 1 1013 ? -11.572 2.127 14.610 1.00 92.75 1013 GLY A O 1
ATOM 7847 N N . SER A 1 1014 ? -12.265 0.360 13.418 1.00 89.75 1014 SER A N 1
ATOM 7848 C CA . SER A 1 1014 ? -10.941 -0.009 12.923 1.00 89.75 1014 SER A CA 1
ATOM 7849 C C . SER A 1 1014 ? -11.044 -0.518 11.495 1.00 89.75 1014 SER A C 1
ATOM 7851 O O . SER A 1 1014 ? -12.140 -0.750 10.963 1.00 89.75 1014 SER A O 1
ATOM 7853 N N . GLY A 1 1015 ? -9.892 -0.711 10.869 1.00 89.31 1015 GLY A N 1
ATOM 7854 C CA . GLY A 1 1015 ? -9.871 -1.578 9.716 1.00 89.31 1015 GLY A CA 1
ATOM 7855 C C . GLY A 1 1015 ? -10.552 -0.996 8.468 1.00 89.31 1015 GLY A C 1
ATOM 7856 O O . GLY A 1 1015 ? -10.859 0.199 8.341 1.00 89.31 1015 GLY A O 1
ATOM 7857 N N . PHE A 1 1016 ? -10.898 -1.898 7.553 1.00 92.69 1016 PHE A N 1
ATOM 7858 C CA . PHE A 1 1016 ? -11.921 -1.675 6.536 1.00 92.69 1016 PHE A CA 1
ATOM 7859 C C . PHE A 1 1016 ? -13.285 -2.164 7.025 1.00 92.69 1016 PHE A C 1
ATOM 7861 O O . PHE A 1 1016 ? -13.620 -3.345 6.939 1.00 92.69 1016 PHE A O 1
ATOM 7868 N N . LEU A 1 1017 ? -14.121 -1.211 7.449 1.00 95.00 1017 LEU A N 1
ATOM 7869 C CA . LEU A 1 1017 ? -15.494 -1.460 7.908 1.00 95.00 1017 LEU A CA 1
ATOM 7870 C C . LEU A 1 1017 ? -15.568 -2.441 9.098 1.00 95.00 1017 LEU A C 1
ATOM 7872 O O . LEU A 1 1017 ? -16.592 -3.110 9.263 1.00 95.00 1017 LEU A O 1
ATOM 7876 N N . SER A 1 1018 ? -14.510 -2.513 9.905 1.00 95.56 1018 SER A N 1
ATOM 7877 C CA . SER A 1 1018 ? -14.375 -3.449 11.020 1.00 95.56 1018 SER A CA 1
ATOM 7878 C C . SER A 1 1018 ? -14.547 -2.757 12.369 1.00 95.56 1018 SER A C 1
ATOM 7880 O O . SER A 1 1018 ? -14.543 -1.524 12.482 1.00 95.56 1018 SER A O 1
ATOM 7882 N N . MET A 1 1019 ? -14.759 -3.567 13.402 1.00 94.81 1019 MET A N 1
ATOM 7883 C CA . MET A 1 1019 ? -14.694 -3.137 14.791 1.00 94.81 1019 MET A CA 1
ATOM 7884 C C . MET A 1 1019 ? -14.276 -4.312 15.676 1.00 94.81 1019 MET A C 1
ATOM 7886 O O . MET A 1 1019 ? -14.996 -5.306 15.783 1.00 94.81 1019 MET A O 1
ATOM 7890 N N . ASN A 1 1020 ? -13.116 -4.181 16.313 1.00 95.75 1020 ASN A N 1
ATOM 7891 C CA . ASN A 1 1020 ? -12.646 -5.128 17.323 1.00 95.75 1020 ASN A CA 1
ATOM 7892 C C . ASN A 1 1020 ? -13.297 -4.850 18.695 1.00 95.75 1020 ASN A C 1
ATOM 7894 O O . ASN A 1 1020 ? -13.804 -3.743 18.914 1.00 95.75 1020 ASN A O 1
ATOM 7898 N N . PRO A 1 1021 ? -13.246 -5.809 19.639 1.00 95.56 1021 PRO A N 1
ATOM 7899 C CA . PRO A 1 1021 ? -13.772 -5.623 20.985 1.00 95.56 1021 PRO A CA 1
ATOM 7900 C C . PRO A 1 1021 ? -13.129 -4.447 21.720 1.00 95.56 1021 PRO A C 1
ATOM 7902 O O . PRO A 1 1021 ? -11.922 -4.206 21.626 1.00 95.56 1021 PRO A O 1
ATOM 7905 N N . LYS A 1 1022 ? -13.917 -3.754 22.550 1.00 95.56 1022 LYS A N 1
ATOM 7906 C CA . LYS A 1 1022 ? -13.394 -2.684 23.419 1.00 95.56 1022 LYS A CA 1
ATOM 7907 C C . LYS A 1 1022 ? -12.511 -3.217 24.549 1.00 95.56 1022 LYS A C 1
ATOM 7909 O O . LYS A 1 1022 ? -11.670 -2.488 25.080 1.00 95.56 1022 LYS A O 1
ATOM 7914 N N . THR A 1 1023 ? -12.684 -4.486 24.913 1.00 95.00 1023 THR A N 1
ATOM 7915 C CA . THR A 1 1023 ? -11.833 -5.181 25.886 1.00 95.00 1023 THR A CA 1
ATOM 7916 C C . THR A 1 1023 ? -10.437 -5.379 25.301 1.00 95.00 1023 THR A C 1
ATOM 7918 O O . THR A 1 1023 ? -10.278 -6.020 24.268 1.00 95.00 1023 THR A O 1
ATOM 7921 N N . GLN A 1 1024 ? -9.420 -4.833 25.965 1.00 96.06 1024 GLN A N 1
ATOM 7922 C CA . GLN A 1 1024 ? -8.046 -4.854 25.467 1.00 96.06 1024 GLN A CA 1
ATOM 7923 C C . GLN A 1 1024 ? -7.297 -6.088 25.959 1.00 96.06 1024 GLN A C 1
ATOM 7925 O O . GLN A 1 1024 ? -7.288 -6.363 27.160 1.00 96.06 1024 GLN A O 1
ATOM 7930 N N . HIS A 1 1025 ? -6.642 -6.790 25.037 1.00 95.38 1025 HIS A N 1
ATOM 7931 C CA . HIS A 1 1025 ? -5.818 -7.965 25.315 1.00 95.38 1025 HIS A CA 1
ATOM 7932 C C . HIS A 1 1025 ? -4.327 -7.618 25.329 1.00 95.38 1025 HIS A C 1
ATOM 7934 O O . HIS A 1 1025 ? -3.841 -6.836 24.504 1.00 95.38 1025 HIS A O 1
ATOM 7940 N N . PHE A 1 1026 ? -3.598 -8.220 26.265 1.00 95.12 1026 PHE A N 1
ATOM 7941 C CA . PHE A 1 1026 ? -2.159 -8.061 26.433 1.00 95.12 1026 PHE A CA 1
ATOM 7942 C C . PHE A 1 1026 ? -1.499 -9.427 26.605 1.00 95.12 1026 PHE A C 1
ATOM 7944 O O . PHE A 1 1026 ? -1.738 -10.097 27.613 1.00 95.12 1026 PHE A O 1
ATOM 7951 N N . GLY A 1 1027 ? -0.601 -9.800 25.695 1.00 93.31 1027 GLY A N 1
ATOM 7952 C CA . GLY A 1 1027 ? 0.383 -10.831 25.978 1.00 93.31 1027 GLY A CA 1
ATOM 7953 C C . GLY A 1 1027 ? 1.430 -10.306 26.948 1.00 93.31 1027 GLY A C 1
ATOM 7954 O O . GLY A 1 1027 ? 1.879 -9.158 26.887 1.00 93.31 1027 GLY A O 1
ATOM 7955 N N . LEU A 1 1028 ? 1.789 -11.143 27.912 1.00 93.44 1028 LEU A N 1
ATOM 7956 C CA . LEU A 1 1028 ? 2.699 -10.782 28.995 1.00 93.44 1028 LEU A CA 1
ATOM 7957 C C . LEU A 1 1028 ? 4.032 -11.529 28.902 1.00 93.44 1028 LEU A C 1
ATOM 7959 O O . LEU A 1 1028 ? 4.927 -11.306 29.726 1.00 93.44 1028 LEU A O 1
ATOM 7963 N N . GLY A 1 1029 ? 4.170 -12.446 27.941 1.00 89.56 1029 GLY A N 1
ATOM 7964 C CA . GLY A 1 1029 ? 5.281 -13.382 27.889 1.00 89.56 1029 GLY A CA 1
ATOM 7965 C C . GLY A 1 1029 ? 5.462 -14.076 29.243 1.00 89.56 1029 GLY A C 1
ATOM 7966 O O . GLY A 1 1029 ? 4.506 -14.509 29.879 1.00 89.56 1029 GLY A O 1
ATOM 7967 N N . GLY A 1 1030 ? 6.697 -14.147 29.737 1.00 88.88 1030 GLY A N 1
ATOM 7968 C CA . GLY A 1 1030 ? 7.005 -14.781 31.025 1.00 88.88 1030 GLY A CA 1
ATOM 7969 C C . GLY A 1 1030 ? 6.746 -13.925 32.275 1.00 88.88 1030 GLY A C 1
ATOM 7970 O O . GLY A 1 1030 ? 7.270 -14.263 33.339 1.00 88.88 1030 GLY A O 1
ATOM 7971 N N . ALA A 1 1031 ? 6.040 -12.792 32.181 1.00 91.94 1031 ALA A N 1
ATOM 7972 C CA . ALA A 1 1031 ? 5.859 -11.894 33.321 1.00 91.94 1031 ALA A CA 1
ATOM 7973 C C . ALA A 1 1031 ? 4.906 -12.477 34.383 1.00 91.94 1031 ALA A C 1
ATOM 7975 O O . ALA A 1 1031 ? 3.740 -12.751 34.123 1.00 91.94 1031 ALA A O 1
ATOM 7976 N N . GLU A 1 1032 ? 5.388 -12.598 35.624 1.00 93.00 1032 GLU A N 1
ATOM 7977 C CA . GLU A 1 1032 ? 4.569 -13.057 36.761 1.00 93.00 1032 GLU A CA 1
ATOM 7978 C C . GLU A 1 1032 ? 3.636 -11.964 37.310 1.00 93.00 1032 GLU A C 1
ATOM 7980 O O . GLU A 1 1032 ? 2.635 -12.268 37.956 1.00 93.00 1032 GLU A O 1
ATOM 7985 N N . THR A 1 1033 ? 3.983 -10.692 37.094 1.00 95.06 1033 THR A N 1
ATOM 7986 C CA . THR A 1 1033 ? 3.205 -9.524 37.524 1.00 95.06 1033 THR A CA 1
ATOM 7987 C C . THR A 1 1033 ? 3.453 -8.339 36.605 1.00 95.06 1033 THR A C 1
ATOM 7989 O O . THR A 1 1033 ? 4.594 -8.132 36.178 1.00 95.06 1033 THR A O 1
ATOM 7992 N N . VAL A 1 1034 ? 2.433 -7.509 36.399 1.00 96.69 1034 VAL A N 1
ATOM 7993 C CA . VAL A 1 1034 ? 2.512 -6.295 35.573 1.00 96.69 1034 VAL A CA 1
ATOM 7994 C C . VAL A 1 1034 ? 1.821 -5.106 36.237 1.00 96.69 1034 VAL A C 1
ATOM 7996 O O . VAL A 1 1034 ? 0.994 -5.266 37.136 1.00 96.69 1034 VAL A O 1
ATOM 7999 N N . ASN A 1 1035 ? 2.178 -3.901 35.802 1.00 97.50 1035 ASN A N 1
ATOM 8000 C CA . ASN A 1 1035 ? 1.529 -2.658 36.200 1.00 97.50 1035 ASN A CA 1
ATOM 8001 C C . ASN A 1 1035 ? 0.786 -2.079 35.000 1.00 97.50 1035 ASN A C 1
ATOM 8003 O O . ASN A 1 1035 ? 1.303 -2.103 33.886 1.00 97.50 1035 ASN A O 1
ATOM 8007 N N . LEU A 1 1036 ? -0.390 -1.517 35.24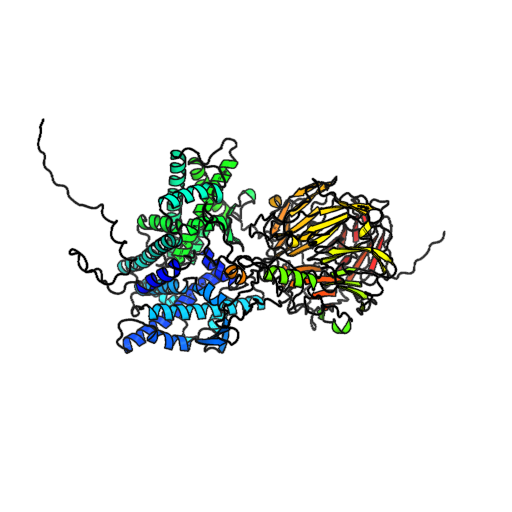2 1.00 97.81 1036 LEU A N 1
ATOM 8008 C CA . LEU A 1 1036 ? -1.235 -0.899 34.231 1.00 97.81 1036 LEU A CA 1
ATOM 8009 C C . LEU A 1 1036 ? -1.501 0.552 34.620 1.00 97.81 1036 LEU A C 1
ATOM 8011 O O . LEU A 1 1036 ? -1.987 0.805 35.722 1.00 97.81 1036 LEU A O 1
ATOM 8015 N N . THR A 1 1037 ? -1.230 1.486 33.716 1.00 97.81 1037 THR A N 1
ATOM 8016 C CA . THR A 1 1037 ? -1.716 2.866 33.804 1.00 97.81 1037 THR A CA 1
ATOM 8017 C C . THR A 1 1037 ? -2.799 3.069 32.756 1.00 97.81 1037 THR A C 1
ATOM 8019 O O . THR A 1 1037 ? -2.587 2.779 31.584 1.00 97.81 1037 THR A O 1
ATOM 8022 N N . VAL A 1 1038 ? -3.958 3.553 33.185 1.00 98.00 1038 VAL A N 1
ATOM 8023 C CA . VAL A 1 1038 ? -5.063 3.964 32.320 1.00 98.00 1038 VAL A CA 1
ATOM 8024 C C . VAL A 1 1038 ? -5.093 5.484 32.300 1.00 98.00 1038 VAL A C 1
ATOM 8026 O O . VAL A 1 1038 ? -5.310 6.086 33.351 1.00 98.00 1038 VAL A O 1
ATOM 8029 N N . THR A 1 1039 ? -4.895 6.083 31.131 1.00 97.19 1039 THR A N 1
ATOM 8030 C CA . THR A 1 1039 ? -5.196 7.493 30.876 1.00 97.19 1039 THR A CA 1
ATOM 8031 C C . THR A 1 1039 ? -6.589 7.558 30.261 1.00 97.19 1039 THR A C 1
ATOM 8033 O O . THR A 1 1039 ? -6.818 7.077 29.150 1.00 97.19 1039 THR A O 1
ATOM 8036 N N . TRP A 1 1040 ? -7.541 8.104 31.007 1.00 97.31 1040 TRP A N 1
ATOM 8037 C CA . TRP A 1 1040 ? -8.931 8.224 30.579 1.00 97.31 1040 TRP A CA 1
ATOM 8038 C C . TRP A 1 1040 ? -9.107 9.364 29.558 1.00 97.31 1040 TRP A C 1
ATOM 8040 O O . TRP A 1 1040 ? -8.297 10.290 29.543 1.00 97.31 1040 TRP A O 1
ATOM 8050 N N . PRO A 1 1041 ? -10.191 9.369 28.755 1.00 94.44 1041 PRO A N 1
ATOM 8051 C CA . PRO A 1 1041 ? -10.472 10.429 27.777 1.00 94.44 1041 PRO A CA 1
ATOM 8052 C C . PRO A 1 1041 ? -10.509 11.851 28.360 1.00 94.44 1041 PRO A C 1
ATOM 8054 O O . PRO A 1 1041 ? -10.215 12.823 27.674 1.00 94.44 1041 PRO A O 1
ATOM 8057 N N . ASN A 1 1042 ? -10.831 11.994 29.649 1.00 92.44 1042 ASN A N 1
ATOM 8058 C CA . ASN A 1 1042 ? -10.821 13.286 30.338 1.00 92.44 1042 ASN A CA 1
ATOM 8059 C C . ASN A 1 1042 ? -9.405 13.762 30.752 1.00 92.44 1042 ASN A C 1
ATOM 8061 O O . ASN A 1 1042 ? -9.265 14.862 31.293 1.00 92.44 1042 ASN A O 1
ATOM 8065 N N . GLY A 1 1043 ? -8.372 12.947 30.515 1.00 92.12 1043 GLY A N 1
ATOM 8066 C CA . GLY A 1 1043 ? -6.973 13.195 30.863 1.00 92.12 1043 GLY A CA 1
ATOM 8067 C C . GLY A 1 1043 ? -6.555 12.749 32.270 1.00 92.12 1043 GLY A C 1
ATOM 8068 O O . GLY A 1 1043 ? -5.410 12.992 32.652 1.00 92.12 1043 GLY A O 1
ATOM 8069 N N . ASP A 1 1044 ? -7.445 12.134 33.055 1.00 94.56 1044 ASP A N 1
ATOM 8070 C CA . ASP A 1 1044 ? -7.088 11.579 34.363 1.00 94.56 1044 ASP A CA 1
ATOM 8071 C C . ASP A 1 1044 ? -6.322 10.256 34.216 1.00 94.56 1044 ASP A C 1
ATOM 8073 O O . ASP A 1 1044 ? -6.658 9.419 33.381 1.00 94.56 1044 ASP A O 1
ATOM 8077 N N . ASP A 1 1045 ? -5.343 10.027 35.095 1.00 96.44 1045 ASP A N 1
ATOM 8078 C CA . ASP A 1 1045 ? -4.577 8.778 35.153 1.00 96.44 1045 ASP A CA 1
ATOM 8079 C C . ASP A 1 1045 ? -4.995 7.910 36.354 1.00 96.44 1045 ASP A C 1
ATOM 8081 O O . ASP A 1 1045 ? -5.108 8.393 37.487 1.00 96.44 1045 ASP A O 1
ATOM 8085 N N . GLN A 1 1046 ? -5.135 6.598 36.144 1.00 97.44 1046 GLN A N 1
ATOM 8086 C CA . GLN A 1 1046 ? -5.259 5.591 37.204 1.00 97.44 1046 GLN A CA 1
ATOM 8087 C C . GLN A 1 1046 ? -4.234 4.471 37.025 1.00 97.44 1046 GLN A C 1
ATOM 8089 O O . GLN A 1 1046 ? -4.173 3.837 35.977 1.00 97.44 1046 GLN A O 1
ATOM 8094 N N . THR A 1 1047 ? -3.456 4.186 38.072 1.00 97.62 1047 THR A N 1
ATOM 8095 C CA . THR A 1 1047 ? -2.422 3.142 38.043 1.00 97.62 1047 THR A CA 1
ATOM 8096 C C . THR A 1 1047 ? -2.769 1.980 38.966 1.00 97.62 1047 THR A C 1
ATOM 8098 O O . THR A 1 1047 ? -3.029 2.169 40.157 1.00 97.62 1047 THR A O 1
ATOM 8101 N N . PHE A 1 1048 ? -2.662 0.767 38.437 1.00 97.56 1048 PHE A N 1
ATOM 8102 C CA . PHE A 1 1048 ? -2.826 -0.495 39.145 1.00 97.56 1048 PHE A CA 1
ATOM 8103 C C . PHE A 1 1048 ? -1.511 -1.270 39.105 1.00 97.56 1048 PHE A C 1
ATOM 8105 O O . PHE A 1 1048 ? -0.894 -1.400 38.052 1.00 97.56 1048 PHE A O 1
ATOM 8112 N N . ASN A 1 1049 ? -1.066 -1.765 40.259 1.00 96.19 1049 ASN A N 1
ATOM 8113 C CA . ASN A 1 1049 ? 0.215 -2.458 40.387 1.00 96.19 1049 ASN A CA 1
ATOM 8114 C C . ASN A 1 1049 ? 0.005 -3.932 40.728 1.00 96.19 1049 ASN A C 1
ATOM 8116 O O . ASN A 1 1049 ? -1.008 -4.288 41.334 1.00 96.19 1049 ASN A O 1
ATOM 8120 N N . ASP A 1 1050 ? 1.001 -4.752 40.399 1.00 95.50 1050 ASP A N 1
ATOM 8121 C CA . ASP A 1 1050 ? 1.060 -6.177 40.744 1.00 95.50 1050 ASP A CA 1
ATOM 8122 C C . ASP A 1 1050 ? -0.130 -7.004 40.200 1.00 95.50 1050 ASP A C 1
ATOM 8124 O O . ASP A 1 1050 ? -0.572 -7.979 40.825 1.00 95.50 1050 ASP A O 1
ATOM 8128 N N . LEU A 1 1051 ? -0.653 -6.632 39.023 1.00 96.38 1051 LEU A N 1
ATOM 8129 C CA . LEU A 1 1051 ? -1.684 -7.404 38.330 1.00 96.38 1051 LEU A CA 1
ATOM 8130 C C . LEU A 1 1051 ? -1.127 -8.768 37.939 1.00 96.38 1051 LEU A C 1
ATOM 8132 O O . LEU A 1 1051 ? -0.011 -8.880 37.435 1.00 96.38 1051 LEU A O 1
ATOM 8136 N N . GLN A 1 1052 ? -1.910 -9.805 38.215 1.00 95.44 1052 GLN A N 1
ATOM 8137 C CA . GLN A 1 1052 ? -1.541 -11.192 37.952 1.00 95.44 1052 GLN A CA 1
ATOM 8138 C C . GLN A 1 1052 ? -1.954 -11.593 36.527 1.00 95.44 1052 GLN A C 1
ATOM 8140 O O . GLN A 1 1052 ? -3.051 -11.182 36.124 1.00 95.44 1052 GLN A O 1
ATOM 8145 N N . PRO A 1 1053 ? -1.140 -12.407 35.828 1.00 93.56 1053 PRO A N 1
ATOM 8146 C CA . PRO A 1 1053 ? -1.463 -12.967 34.517 1.00 93.56 1053 PRO A CA 1
ATOM 8147 C C . PRO A 1 1053 ? -2.646 -13.944 34.582 1.00 93.56 1053 PRO A C 1
ATOM 8149 O O . PRO A 1 1053 ? -3.094 -14.331 35.671 1.00 93.56 1053 PRO A O 1
ATOM 8152 N N . ASP A 1 1054 ? -3.105 -14.348 33.399 1.00 92.56 1054 ASP A N 1
ATOM 8153 C CA . ASP A 1 1054 ? -4.155 -15.328 33.107 1.00 92.56 1054 ASP A CA 1
ATOM 8154 C C . ASP A 1 1054 ? -5.505 -14.938 33.714 1.00 92.56 1054 ASP A C 1
ATOM 8156 O O . ASP A 1 1054 ? -6.178 -15.722 34.397 1.00 92.56 1054 ASP A O 1
ATOM 8160 N N . ARG A 1 1055 ? -5.849 -13.653 33.569 1.00 92.62 1055 ARG A N 1
ATOM 8161 C CA . ARG A 1 1055 ? -7.031 -13.047 34.186 1.00 92.62 1055 ARG A CA 1
ATOM 8162 C C . ARG A 1 1055 ? -7.642 -11.960 33.320 1.00 92.62 1055 ARG A C 1
ATOM 8164 O O . ARG A 1 1055 ? -6.942 -11.091 32.807 1.00 92.62 1055 ARG A O 1
ATOM 8171 N N . ALA A 1 1056 ? -8.969 -11.935 33.344 1.00 93.38 1056 ALA A N 1
ATOM 8172 C CA . ALA A 1 1056 ? -9.772 -10.810 32.903 1.00 93.38 1056 ALA A CA 1
ATOM 8173 C C . ALA A 1 1056 ? -10.053 -9.842 34.065 1.00 93.38 1056 ALA A C 1
ATOM 8175 O O . ALA A 1 1056 ? -10.526 -10.246 35.140 1.00 93.38 1056 ALA A O 1
ATOM 8176 N N . TYR A 1 1057 ? -9.777 -8.559 33.843 1.00 95.56 1057 TYR A N 1
ATOM 8177 C CA . TYR A 1 1057 ? -10.042 -7.469 34.775 1.00 95.56 1057 TYR A CA 1
ATOM 8178 C C . TYR A 1 1057 ? -11.093 -6.510 34.222 1.00 95.56 1057 TYR A C 1
ATOM 8180 O O . TYR A 1 1057 ? -11.054 -6.111 33.063 1.00 95.56 1057 TYR A O 1
ATOM 8188 N N . THR A 1 1058 ? -11.992 -6.066 35.092 1.00 96.06 1058 THR A N 1
ATOM 8189 C CA . THR A 1 1058 ? -12.887 -4.937 34.839 1.00 96.06 1058 THR A CA 1
ATOM 8190 C C . THR A 1 1058 ? -12.489 -3.773 35.737 1.00 96.06 1058 THR A C 1
ATOM 8192 O O . THR A 1 1058 ? -12.363 -3.943 36.954 1.00 96.06 1058 THR A O 1
ATOM 8195 N N . ILE A 1 1059 ? -12.300 -2.594 35.148 1.00 97.06 1059 ILE A N 1
ATOM 8196 C CA . ILE A 1 1059 ? -11.899 -1.370 35.847 1.00 97.06 1059 ILE A CA 1
ATOM 8197 C C . ILE A 1 1059 ? -12.925 -0.284 35.560 1.00 97.06 1059 ILE A C 1
ATOM 8199 O O . ILE A 1 1059 ? -13.103 0.117 34.413 1.00 97.06 1059 ILE A O 1
ATOM 8203 N N . GLN A 1 1060 ? -13.568 0.223 36.607 1.00 96.69 1060 GLN A N 1
ATOM 8204 C CA . GLN A 1 1060 ? -14.401 1.414 36.503 1.00 96.69 1060 GLN A CA 1
ATOM 8205 C C . GLN A 1 1060 ? -13.617 2.659 36.936 1.00 96.69 1060 GLN A C 1
ATOM 8207 O O . GLN A 1 1060 ? -12.853 2.611 37.907 1.00 96.69 1060 GLN A O 1
ATOM 8212 N N . ILE A 1 1061 ? -13.821 3.780 36.237 1.00 95.88 1061 ILE A N 1
ATOM 8213 C CA . ILE A 1 1061 ? -13.155 5.042 36.572 1.00 95.88 1061 ILE A CA 1
ATOM 8214 C C . ILE A 1 1061 ? -13.397 5.435 38.037 1.00 95.88 1061 ILE A C 1
ATOM 8216 O O . ILE A 1 1061 ? -14.519 5.406 38.549 1.00 95.88 1061 ILE A O 1
ATOM 8220 N N . GLY A 1 1062 ? -12.314 5.784 38.728 1.00 92.75 1062 GLY A N 1
ATOM 8221 C CA . GLY A 1 1062 ? -12.317 6.156 40.143 1.00 92.75 1062 GLY A CA 1
ATOM 8222 C C . GLY A 1 1062 ? -12.295 4.984 41.133 1.00 92.75 1062 GLY A C 1
ATOM 8223 O O . GLY A 1 1062 ? -12.263 5.231 42.339 1.00 92.75 1062 GLY A O 1
ATOM 8224 N N . GLU A 1 1063 ? -12.288 3.723 40.682 1.00 92.44 1063 GLU A N 1
ATOM 8225 C CA . GLU A 1 1063 ? -12.094 2.579 41.584 1.00 92.44 1063 GLU A CA 1
ATOM 8226 C C . GLU A 1 1063 ? -10.631 2.409 42.022 1.00 92.44 1063 GLU A C 1
ATOM 8228 O O . GLU A 1 1063 ? -9.703 2.511 41.222 1.00 92.44 1063 GLU A O 1
ATOM 8233 N N . ASP A 1 1064 ? -10.428 2.083 43.304 1.00 89.38 1064 ASP A N 1
ATOM 8234 C CA . ASP A 1 1064 ? -9.094 1.870 43.889 1.00 89.38 1064 ASP A CA 1
ATOM 8235 C C . ASP A 1 1064 ? -8.474 0.509 43.518 1.00 89.38 1064 ASP A C 1
ATOM 8237 O O . ASP A 1 1064 ? -7.268 0.310 43.684 1.00 89.38 1064 ASP A O 1
ATOM 8241 N N . GLN A 1 1065 ? -9.290 -0.472 43.116 1.00 88.75 1065 GLN A N 1
ATOM 8242 C CA . GLN A 1 1065 ? -8.869 -1.849 42.836 1.00 88.75 1065 GLN A CA 1
ATOM 8243 C C . GLN A 1 1065 ? -9.659 -2.419 41.650 1.00 88.75 1065 GLN A C 1
ATOM 8245 O O . GLN A 1 1065 ? -10.879 -2.252 41.618 1.00 88.75 1065 GLN A O 1
ATOM 8250 N N . PRO A 1 1066 ? -9.004 -3.144 40.727 1.00 91.88 1066 PRO A N 1
ATOM 8251 C CA . PRO A 1 1066 ? -9.675 -3.773 39.601 1.00 91.88 1066 PRO A CA 1
ATOM 8252 C C . PRO A 1 1066 ? -10.478 -4.993 40.069 1.00 91.88 1066 PRO A C 1
ATOM 8254 O O . PRO A 1 1066 ? -10.099 -5.695 41.016 1.00 91.88 1066 PRO A O 1
ATOM 8257 N N . ARG A 1 1067 ? -11.582 -5.287 39.386 1.00 93.00 1067 ARG A N 1
ATOM 8258 C CA . ARG A 1 1067 ? -12.420 -6.460 39.659 1.00 93.00 1067 ARG A CA 1
ATOM 8259 C C . ARG A 1 1067 ? -11.979 -7.613 38.761 1.00 93.00 1067 ARG A C 1
ATOM 8261 O O . ARG A 1 1067 ? -11.866 -7.430 37.558 1.00 93.00 1067 ARG A O 1
ATOM 8268 N N . VAL A 1 1068 ? -11.746 -8.796 39.327 1.00 87.62 1068 VAL A N 1
ATOM 8269 C CA . VAL A 1 1068 ? -11.437 -10.007 38.543 1.00 87.62 1068 VAL A CA 1
ATOM 8270 C C . VAL A 1 1068 ? -12.748 -10.654 38.098 1.00 87.62 1068 VAL A C 1
ATOM 8272 O O . VAL A 1 1068 ? -13.610 -10.915 38.947 1.00 87.62 1068 VAL A O 1
ATOM 8275 N N . ALA A 1 1069 ? -12.898 -10.924 36.801 1.00 72.88 1069 ALA A N 1
ATOM 8276 C CA . ALA A 1 1069 ? -14.075 -11.607 36.265 1.00 72.88 1069 ALA A CA 1
ATOM 8277 C C . ALA A 1 1069 ? -14.278 -12.975 36.953 1.00 72.88 1069 ALA A C 1
ATOM 8279 O O . ALA A 1 1069 ? -13.323 -13.690 37.259 1.00 72.88 1069 ALA A O 1
ATOM 8280 N N . GLY A 1 1070 ? -15.526 -13.319 37.288 1.00 61.47 1070 GLY A N 1
ATOM 8281 C CA . GLY A 1 1070 ? -15.868 -14.576 37.973 1.00 61.47 1070 GLY A CA 1
ATOM 8282 C C . GLY A 1 1070 ? -15.547 -14.653 39.480 1.00 61.47 1070 GLY A C 1
ATOM 8283 O O . GLY A 1 1070 ? -15.886 -15.651 40.123 1.00 61.47 1070 GLY A O 1
ATOM 8284 N N . ALA A 1 1071 ? -14.946 -13.625 40.097 1.00 49.12 1071 ALA A N 1
ATOM 8285 C CA . ALA A 1 1071 ? -14.734 -13.596 41.548 1.00 49.12 1071 ALA A CA 1
ATOM 8286 C C . ALA A 1 1071 ? -16.045 -13.279 42.311 1.00 49.12 1071 ALA A C 1
ATOM 8288 O O . ALA A 1 1071 ? -16.782 -12.368 41.930 1.00 49.12 1071 ALA A O 1
ATOM 8289 N N . PRO A 1 1072 ? -16.366 -13.980 43.420 1.00 32.16 1072 PRO A N 1
ATOM 8290 C CA . PRO A 1 1072 ? -17.578 -13.703 44.187 1.00 32.16 1072 PRO A CA 1
ATOM 8291 C C . PRO A 1 1072 ? -17.537 -12.291 44.785 1.00 32.16 1072 PRO A C 1
ATOM 8293 O O . PRO A 1 1072 ? -16.613 -11.951 45.525 1.00 32.16 1072 PRO A O 1
ATOM 8296 N N . VAL A 1 1073 ? -18.571 -11.490 44.508 1.00 33.06 1073 VAL A N 1
ATOM 8297 C CA . VAL A 1 1073 ? -18.750 -10.145 45.072 1.00 33.06 1073 VAL A CA 1
ATOM 8298 C C . VAL A 1 1073 ? -18.812 -10.243 46.599 1.00 33.06 1073 VAL A C 1
ATOM 8300 O O . VAL A 1 1073 ? -19.815 -10.669 47.175 1.00 33.06 1073 VAL A O 1
ATOM 8303 N N . VAL A 1 1074 ? -17.740 -9.840 47.282 1.00 30.59 1074 VAL A N 1
ATOM 8304 C CA . VAL A 1 1074 ? -17.758 -9.674 48.737 1.00 30.59 1074 VAL A CA 1
ATOM 8305 C C . VAL A 1 1074 ? -18.410 -8.328 49.031 1.00 30.59 1074 VAL A C 1
ATOM 8307 O O . VAL A 1 1074 ? -17.755 -7.291 49.064 1.00 30.59 1074 VAL A O 1
ATOM 8310 N N . THR A 1 1075 ? -19.726 -8.327 49.241 1.00 31.70 1075 THR A N 1
ATOM 8311 C CA . THR A 1 1075 ? -20.416 -7.158 49.791 1.00 31.70 1075 THR A CA 1
ATOM 8312 C C . THR A 1 1075 ? -19.956 -6.957 51.234 1.00 31.70 1075 THR A C 1
ATOM 8314 O O . THR A 1 1075 ? -20.467 -7.611 52.147 1.00 31.70 1075 THR A O 1
ATOM 8317 N N . ASN A 1 1076 ? -19.000 -6.058 51.458 1.00 29.70 1076 ASN A N 1
ATOM 8318 C CA . ASN A 1 1076 ? -18.741 -5.535 52.794 1.00 29.70 1076 ASN A CA 1
ATOM 8319 C C . ASN A 1 1076 ? -19.907 -4.615 53.176 1.00 29.70 1076 ASN A C 1
ATOM 8321 O O . ASN A 1 1076 ? -19.941 -3.442 52.818 1.00 29.70 1076 ASN A O 1
ATOM 8325 N N . GLN A 1 1077 ? -20.891 -5.174 53.882 1.00 30.36 1077 GLN A N 1
ATOM 8326 C CA . GLN A 1 1077 ? -21.752 -4.383 54.752 1.00 30.36 1077 GLN A CA 1
ATOM 8327 C C . GLN A 1 1077 ? -20.958 -4.024 56.012 1.00 30.36 1077 GLN A C 1
ATOM 8329 O O . GLN A 1 1077 ? -20.738 -4.908 56.836 1.00 30.36 1077 GLN A O 1
ATOM 8334 N N . GLU A 1 1078 ? -20.598 -2.749 56.177 1.00 29.00 1078 GLU A N 1
ATOM 8335 C CA . GLU A 1 1078 ? -20.643 -2.045 57.472 1.00 29.00 1078 GLU A CA 1
ATOM 8336 C C . GLU A 1 1078 ? -21.112 -0.599 57.291 1.00 29.00 1078 GLU A C 1
ATOM 8338 O O . GLU A 1 1078 ? -20.575 0.100 56.402 1.00 29.00 1078 GLU A O 1
#